Protein AF-G3JDW9-F1 (afdb_monomer_lite)

Radius of gyration: 43.12 Å; chains: 1; bounding box: 95×109×138 Å

Foldseek 3Di:
DDDDDPDDPFWALQSPDPVVLLVVLVVLLVLLLVLLVVLLLQLLVLAFPLQQSLLLNLLSVLLNLLSVLLSQRNGGVVVNLVSVLVNQLSLLVNLLSLVSNLQVLQVHLLSQLQVQFQPDFAAAPPPCSVPDDGQRSNQLVSVLVLSCLSVCLSVVSNVLSVVLVVCVVVVQQPPPDPDPSHPVNVSVVVNVVSVVSNVRSVVRVCSSCVVVSVVLVCVLVVCLSVCLVVLLVVLLVVLVVCLVVCVDDPPDPPDDSNSNSSNVSSSVSSNCSSVSSVSSCVSSPSVSVDDQQDFTWRFNSVLSVCSSPPCPVVVVVVVCSVVVPCSDPVNSDDQDLRQGHPPDPSNVVCVVQAWDAPPVSNGIDGDDDVVPDDDDDDDDDDDDDPPPPPVPPPPDDPDDPPPPCPPVNVVQVVVQVVDPQGDPSTRIGGDHDHPCVVPVPPPPDPPDDDDDDDDDDDDDDDDDDDDDDDDDDDDDDDDDDDDDDDDDDDDDDDDDDDDDDDDDDDDDDDDDDDPDDFDPPDPDGPVCVVVVHDDPPDDDDDPDDDDDDDDDDDDDPVVVVPPPDDDPCPPDDPQPPCNLLVVLVVCCVVPVVVLVVVQDVDDDDDQPSPDPPGDSLLSSLVSLLLVQLVVQLVVLHADDAPPDPVCVVSVVSNVVSLVVLVVVLVVQVVCVVVFLQARCSLVSLVSNLVSCQQHPVPCNLVSLVVVLVVCVVCVHLVNLLRHPPSLVSQQVSLVLLLQLLLLAFLVDHRDRCPPPDLVSSLSNNVPPVQCQADSSLSVLSVLLSVQLSCVVVVVDDPPVVLLVSLLVSLVCLVPQDQQVQLPDPNNVPNSVVSSLRSQLRSLLSLLSSLQRDDQVSNLSNCPPDPVSVVQQPADPPDDSSLSNLVSSLVSNLVSCVVCVVVCLQRQSCLSSLLSSLLSCLVPDPVSNVVSLVSQSSNSPRSPDRSVCSVLSVLSVVLSVVSDRHSCSSSVHRDRSGD

Secondary structure (DSSP, 8-state):
----------S-TTTTS-THHHHHHHHHHHHHHHHHHHHHHHHHHT---HHHHHHHHHHHTHHHHHHHHHHHHHH-HHHHHHHHHHHHHHHHHHHHHHHHHHHHHTT-HHHHHHHHTTPPPBPPPTTGGGTSPPB-TTSHHHHHHHHHHHHHHHHHHHHHHHHHHHHHHTTTT-TT---TT-HHHHHHHHHHHHHHHHHHHHHHHHHHHHHHHGGG-HHHHHHHHHHHHHHHHHHHHHHHHHHHTT-S-S--TT--HHHHHHHHHHHHHHHHHHHHHHHHHHHT-GGGG--SSS-EEE--HHHHHHHHH--HHHHHHHHHHHH-GGG-TTTT--SS-PPPPTT-HHHHHHHHTTEEEETTTTEEEEPPPBTB-S-S------S-----TTTTS--S---S------HHHHHHHHHHHSSSSS-TTS-PEEEE--HHHHHH-SSS------PPPPP------------------------------------------------------------PPP-TTSSS-HHHHTTT----SSPPPPS-------------GGGGGGTTSPP---PPP---TTHHHHHHHHHIIIIIHHHHHTT--S-PPPP-TT-TTS-HHHHHHHHHHHHHHHHHHTTTS---TTT-GGGHHHHHHHHHHHHHHHHHHHHHHHGGGG-SS--HHHHHHHHHHHHHHHHT-SSHHHHHHHHHHHHHHTT-HHHHTTSTTHHHHHHHHHHHHHHHHHTS-TTSPPPSSSS--HHHHHHHHS--SS--S-GGGHHHHHHHHHHHHHHHTT-PPPHHHHHHHHHHHHHHHHS--HHHHHTSGGGTT-HHHHHHHHHHHHHHHHHHHHHHS-HHHHHHHHTTSHHHHHHTPPPTTS-HHHHHHHHHHHHHHHHHHHHHHHHTT-GGGHHHHHHHHHHGGGS-HHHHHHHHHHHHHHHHSTTS-GGGHHHHHHHHHHHHHT--SHHHH-SS------

Sequence (978 aa):
MDVHSYATSNGGTGAKFKGYTTLIAGVASVIATVVSVLSIWLQAKNYRKPLLQRYVVRILLMVPIYSIASWTSMVSLTAAQFVDPFRDIYEAFTIYTFFQLLINYLGGERSLIVMTHGRAPVQHLWPMDHVLPKVDISDPYTFLSIKRGILQYAWLKPILSIAAIVMKATGTYQEGYIAASSGYFWSGIIYNISVSLSLYSLGLFWVCMHKDLKPFRPVPKFLSIKLIIFASYWQGFFLSILVWLGAIPDDVQGYTRDNLAAAIQDFLICLEMPIFAVVHWYAFSWYDFADNSILSARMPLTRALRDAFGPKDLIEDSKETFKGDKYGYRTFDSGDKVMAHADSSSRFARLDAGMRYERGGKAKYWLPKPGASSSSPLLDNGEGGSSNQDSQRDGSMGTFDEPEIDPDEERMYDQARQLEYGDWNYPVITANEPLRDRYGSSFSSRAGYSPAPRLSTPQRRAPASPAKPSSPKTNVSAQEPPFVAVKKKKKSRKVVVQHPEPEAAALLADTEARRVKCDEARPVCRRCAGSHMACRGYELPPPGADGIHAAVSGVDISMVRRQNQPKPVVAAEIEPPSWDYLEGIRYYFEVVRPGRVSSTETKFNDPPFHLPGYNRTSFLGQIICDQLSKASKSRGKLLKAGEDPAFEPSWNRYSRNMVDAINMVNQKIRDEALYPDEAPAFMAIRHLLVLDLYLRRVLWRAHLRGVIAYIQHRGGIGEVLKMKNAPLYLNFAVENIIHANTTSPAKQQLEGLEDFTDEQLKASLSNSCFAPCPLELYPLIVHITRLRVAVANNRQAPRTSLALQVQDMFNATWHFDPDEWAESESWRGEVDVGRVMGRVFPKTIRLYGILTLPRPALVAWGASLADIRTAYEPLPGQSAFESLRARHRGEVLALIRKHWHVLQYKTSLVWPLLVAGVAAVDGAAEDREFIEDCLEAILAMPITACSFITVVDKLRAFWRSGKSEWEDCWDEPTVGSA

pLDDT: mean 71.6, std 22.17, range [20.61, 95.5]

Structure (mmCIF, N/CA/C/O backbone):
data_AF-G3JDW9-F1
#
_entry.id   AF-G3JDW9-F1
#
loop_
_atom_site.group_PDB
_atom_site.id
_atom_site.type_symbol
_atom_site.label_atom_id
_atom_site.label_alt_id
_atom_site.label_comp_id
_atom_site.label_asym_id
_atom_site.label_entity_id
_atom_site.label_seq_id
_atom_site.pdbx_PDB_ins_code
_atom_site.Cartn_x
_atom_site.Cartn_y
_atom_site.Cartn_z
_atom_site.occupancy
_atom_site.B_iso_or_equiv
_atom_site.auth_seq_id
_atom_site.auth_comp_id
_atom_site.auth_asym_id
_atom_site.auth_atom_id
_atom_site.pdbx_PDB_model_num
ATOM 1 N N . MET A 1 1 ? -40.363 2.685 71.989 1.00 33.78 1 MET A N 1
ATOM 2 C CA . MET A 1 1 ? -41.602 2.093 72.521 1.00 33.78 1 MET A CA 1
ATOM 3 C C . MET A 1 1 ? -42.516 1.943 71.316 1.00 33.78 1 MET A C 1
ATOM 5 O O . MET A 1 1 ? -42.844 2.960 70.724 1.00 33.78 1 MET A O 1
ATOM 9 N N . ASP A 1 2 ? -42.745 0.744 70.783 1.00 25.30 2 ASP A N 1
ATOM 10 C CA . ASP A 1 2 ? -42.434 -0.580 71.356 1.00 25.30 2 ASP A CA 1
ATOM 11 C C . ASP A 1 2 ? -41.577 -1.481 70.462 1.00 25.30 2 ASP A C 1
ATOM 13 O O . ASP A 1 2 ? -41.338 -1.194 69.293 1.00 25.30 2 ASP A O 1
ATOM 17 N N . VAL A 1 3 ? -41.034 -2.538 71.072 1.00 34.44 3 VAL A N 1
ATOM 18 C CA . VAL A 1 3 ? -40.087 -3.476 70.459 1.00 34.44 3 VAL A CA 1
ATOM 19 C C . VAL A 1 3 ? -40.658 -4.885 70.566 1.00 34.44 3 VAL A C 1
ATOM 21 O O . VAL A 1 3 ? -40.414 -5.562 71.553 1.00 34.44 3 VAL A O 1
ATOM 24 N N . HIS A 1 4 ? -41.418 -5.319 69.558 1.00 30.70 4 HIS A N 1
ATOM 25 C CA . HIS A 1 4 ? -41.664 -6.729 69.215 1.00 30.70 4 HIS A CA 1
ATOM 26 C C . HIS A 1 4 ? -42.343 -6.824 67.832 1.00 30.70 4 HIS A C 1
ATOM 28 O O . HIS A 1 4 ? -42.945 -5.858 67.372 1.00 30.70 4 HIS A O 1
ATOM 34 N N . SER A 1 5 ? -42.282 -8.007 67.201 1.00 26.97 5 SER A N 1
ATOM 35 C CA . SER A 1 5 ? -42.951 -8.414 65.938 1.00 26.97 5 SER A CA 1
ATOM 36 C C . SER A 1 5 ? -42.259 -8.200 64.574 1.00 26.97 5 SER A C 1
ATOM 38 O O . SER A 1 5 ? -42.891 -8.426 63.544 1.00 26.97 5 SER A O 1
ATOM 40 N N . TYR A 1 6 ? -40.938 -7.972 64.518 1.00 29.06 6 TYR A N 1
ATOM 41 C CA . TYR A 1 6 ? -40.162 -8.319 63.308 1.00 29.06 6 TYR A CA 1
ATOM 42 C C . TYR A 1 6 ? -40.025 -9.848 63.166 1.00 29.06 6 TYR A C 1
ATOM 44 O O . TYR A 1 6 ? -38.986 -10.435 63.461 1.00 29.06 6 TYR A O 1
ATOM 52 N N . ALA A 1 7 ? -41.105 -10.504 62.739 1.00 29.64 7 ALA A N 1
ATOM 53 C CA . ALA A 1 7 ? -41.083 -11.901 62.324 1.00 29.64 7 ALA A CA 1
ATOM 54 C C . ALA A 1 7 ? -40.356 -12.013 60.974 1.00 29.64 7 ALA A C 1
ATOM 56 O O . ALA A 1 7 ? -40.774 -11.415 59.983 1.00 29.64 7 ALA A O 1
ATOM 57 N N . THR A 1 8 ? -39.257 -12.765 60.930 1.00 34.81 8 THR A N 1
ATOM 58 C CA . THR A 1 8 ? -38.401 -12.888 59.745 1.00 34.81 8 THR A CA 1
ATOM 59 C C . THR A 1 8 ? -39.076 -13.686 58.627 1.00 34.81 8 THR A C 1
ATOM 61 O O . THR A 1 8 ? -39.065 -14.917 58.605 1.00 34.81 8 THR A O 1
ATOM 64 N N . SER A 1 9 ? -39.643 -12.981 57.646 1.00 38.00 9 SER A N 1
ATOM 65 C CA . SER A 1 9 ? -40.073 -13.577 56.381 1.00 38.00 9 SER A CA 1
ATOM 66 C C . SER A 1 9 ? -38.851 -13.965 55.542 1.00 38.00 9 SER A C 1
ATOM 68 O O . SER A 1 9 ? -38.322 -13.150 54.789 1.00 38.00 9 SER A O 1
ATOM 70 N N . ASN A 1 10 ? -38.408 -15.218 55.670 1.00 42.81 10 ASN A N 1
ATOM 71 C CA . ASN A 1 10 ? -37.262 -15.801 54.955 1.00 42.81 10 ASN A CA 1
ATOM 72 C C . ASN A 1 10 ? -37.535 -16.039 53.445 1.00 42.81 10 ASN A C 1
ATOM 74 O O . ASN A 1 10 ? -37.346 -17.146 52.944 1.00 42.81 10 ASN A O 1
ATOM 78 N N . GLY A 1 11 ? -38.010 -15.027 52.714 1.00 55.16 11 GLY A N 1
ATOM 79 C CA . GLY A 1 11 ? -38.333 -15.108 51.285 1.00 55.16 11 GLY A CA 1
ATOM 80 C C . GLY A 1 11 ? -38.342 -13.739 50.596 1.00 55.16 11 GLY A C 1
ATOM 81 O O . GLY A 1 11 ? -38.397 -12.702 51.253 1.00 55.16 11 GLY A O 1
ATOM 82 N N . GLY A 1 12 ? -38.231 -13.738 49.265 1.00 59.25 12 GLY A N 1
ATOM 83 C CA . GLY A 1 12 ? -38.153 -12.527 48.442 1.00 59.25 12 GLY A CA 1
ATOM 84 C C . GLY A 1 12 ? -39.481 -11.875 48.082 1.00 59.25 12 GLY A C 1
ATOM 85 O O . GLY A 1 12 ? -40.539 -12.221 48.607 1.00 59.25 12 GLY A O 1
ATOM 86 N N . THR A 1 13 ? -39.428 -10.928 47.143 1.00 56.84 13 THR A N 1
ATOM 87 C CA . THR A 1 13 ? -40.597 -10.141 46.719 1.00 56.84 13 THR A CA 1
ATOM 88 C C . THR A 1 13 ? -41.702 -11.013 46.108 1.00 56.84 13 THR A C 1
ATOM 90 O O . THR A 1 13 ? -42.866 -10.639 46.150 1.00 56.84 13 THR A O 1
ATOM 93 N N . GLY A 1 14 ? -41.405 -12.230 45.645 1.00 56.50 14 GLY A N 1
ATOM 94 C CA . GLY A 1 14 ? -42.380 -13.209 45.150 1.00 56.50 14 GLY A CA 1
ATOM 95 C C . GLY A 1 14 ? -42.945 -14.185 46.197 1.00 56.50 14 GLY A C 1
ATOM 96 O O . GLY A 1 14 ? -43.768 -15.026 45.838 1.00 56.50 14 GLY A O 1
ATOM 97 N N . ALA A 1 15 ? -42.531 -14.120 47.470 1.00 53.78 15 ALA A N 1
ATOM 98 C CA . ALA A 1 15 ? -42.676 -15.217 48.439 1.00 53.78 15 ALA A CA 1
ATOM 99 C C . ALA A 1 15 ? -44.107 -15.673 48.803 1.00 53.78 15 ALA A C 1
ATOM 101 O O . ALA A 1 15 ? -44.245 -16.785 49.315 1.00 53.78 15 ALA A O 1
ATOM 102 N N . LYS A 1 16 ? -45.167 -14.885 48.550 1.00 55.06 16 LYS A N 1
ATOM 103 C CA . LYS A 1 16 ? -46.564 -15.383 48.642 1.00 55.06 16 LYS A CA 1
ATOM 104 C C . LYS A 1 16 ? -47.403 -15.214 47.375 1.00 55.06 16 LYS A C 1
ATOM 106 O O . LYS A 1 16 ? -48.621 -15.386 47.427 1.00 55.06 16 LYS A O 1
ATOM 111 N N . PHE A 1 17 ? -46.789 -14.952 46.222 1.00 57.09 17 PHE A N 1
ATOM 112 C CA . PHE A 1 17 ? -47.486 -15.247 44.971 1.00 57.09 17 PHE A CA 1
ATOM 113 C C . PHE A 1 17 ? -47.680 -16.768 44.849 1.00 57.09 17 PHE A C 1
ATOM 115 O O . PHE A 1 17 ? -46.899 -17.556 45.386 1.00 57.09 17 PHE A O 1
ATOM 122 N N . LYS A 1 18 ? -48.713 -17.213 44.120 1.00 59.56 18 LYS A N 1
ATOM 123 C CA . LYS A 1 18 ? -48.851 -18.639 43.777 1.00 59.56 18 LYS A CA 1
ATOM 124 C C . LYS A 1 18 ? -47.580 -19.071 43.042 1.00 59.56 18 LYS A C 1
ATOM 126 O O . LYS A 1 18 ? -47.301 -18.502 41.993 1.00 59.56 18 LYS A O 1
ATOM 131 N N . GLY A 1 19 ? -46.864 -20.086 43.538 1.00 65.62 19 GLY A N 1
ATOM 132 C CA . GLY A 1 19 ? -45.513 -20.451 43.066 1.00 65.62 19 GLY A CA 1
ATOM 133 C C . GLY A 1 19 ? -45.354 -20.660 41.550 1.00 65.62 19 GLY A C 1
ATOM 134 O O . GLY A 1 19 ? -44.253 -20.529 41.024 1.00 65.62 19 GLY A O 1
ATOM 135 N N . TYR A 1 20 ? -46.458 -20.892 40.833 1.00 76.44 20 TYR A N 1
ATOM 136 C CA . TYR A 1 20 ? -46.543 -20.804 39.376 1.00 76.44 20 TYR A CA 1
ATOM 137 C C . TYR A 1 20 ? -45.974 -19.499 38.782 1.00 76.44 20 TYR A C 1
ATOM 139 O O . TYR A 1 20 ? -45.329 -19.572 37.744 1.00 76.44 20 TYR A O 1
ATOM 147 N N . THR A 1 21 ? -46.153 -18.321 39.396 1.00 80.94 21 THR A N 1
ATOM 148 C CA . THR A 1 21 ? -45.608 -17.059 38.848 1.00 80.94 21 THR A CA 1
ATOM 149 C C . THR A 1 21 ? -44.087 -17.004 38.970 1.00 80.94 21 THR A C 1
ATOM 151 O O . THR A 1 21 ? -43.413 -16.716 37.987 1.00 80.94 21 THR A O 1
ATOM 154 N N . THR A 1 22 ? -43.530 -17.360 40.130 1.00 82.00 22 THR A N 1
ATOM 155 C CA . THR A 1 22 ? -42.077 -17.436 40.360 1.00 82.00 22 THR A CA 1
ATOM 156 C C . THR A 1 22 ? -41.423 -18.513 39.486 1.00 82.00 22 THR A C 1
ATOM 158 O O . THR A 1 22 ? -40.305 -18.324 39.007 1.00 82.00 22 THR A O 1
ATOM 161 N N . LEU A 1 23 ? -42.137 -19.611 39.205 1.00 85.94 23 LEU A N 1
ATOM 162 C CA . LEU A 1 23 ? -41.729 -20.630 38.234 1.00 85.94 23 LEU A CA 1
ATOM 163 C C . LEU A 1 23 ? -41.738 -20.090 36.794 1.00 85.94 23 LEU A C 1
ATOM 165 O O . LEU A 1 23 ? -40.759 -20.275 36.077 1.00 85.94 23 LEU A O 1
ATOM 169 N N . ILE A 1 24 ? -42.802 -19.397 36.374 1.00 89.44 24 ILE A N 1
ATOM 170 C CA . ILE A 1 24 ? -42.911 -18.782 35.039 1.00 89.44 24 ILE A CA 1
ATOM 171 C C . ILE A 1 24 ? -41.812 -17.729 34.832 1.00 89.44 24 ILE A C 1
ATOM 173 O O . ILE A 1 24 ? -41.135 -17.755 33.805 1.00 89.44 24 ILE A O 1
ATOM 177 N N . ALA A 1 25 ? -41.579 -16.856 35.817 1.00 88.00 25 ALA A N 1
ATOM 178 C CA . ALA A 1 25 ? -40.503 -15.867 35.791 1.00 88.00 25 ALA A CA 1
ATOM 179 C C . ALA A 1 25 ? -39.115 -16.523 35.728 1.00 88.00 25 ALA A C 1
ATOM 181 O O . ALA A 1 25 ? -38.276 -16.098 34.938 1.00 88.00 25 ALA A O 1
ATOM 182 N N . GLY A 1 26 ? -38.890 -17.600 36.490 1.00 89.56 26 GLY A N 1
ATOM 183 C CA . GLY A 1 26 ? -37.653 -18.382 36.426 1.00 89.56 26 GLY A CA 1
ATOM 184 C C . GLY A 1 26 ? -37.424 -19.018 35.054 1.00 89.56 26 GLY A C 1
ATOM 185 O O . GLY A 1 26 ? -36.341 -18.889 34.489 1.00 89.56 26 GLY A O 1
ATOM 186 N N . VAL A 1 27 ? -38.450 -19.641 34.463 1.00 92.81 27 VAL A N 1
ATOM 187 C CA . VAL A 1 27 ? -38.373 -20.222 33.110 1.00 92.81 27 VAL A CA 1
ATOM 188 C C . VAL A 1 27 ? -38.099 -19.143 32.057 1.00 92.81 27 VAL A C 1
ATOM 190 O O . VAL A 1 27 ? -37.231 -19.335 31.206 1.00 92.81 27 VAL A O 1
ATOM 193 N N . ALA A 1 28 ? -38.767 -17.989 32.131 1.00 92.94 28 ALA A N 1
ATOM 194 C CA . ALA A 1 28 ? -38.524 -16.868 31.225 1.00 92.94 28 ALA A CA 1
ATOM 195 C C . ALA A 1 28 ? -37.102 -16.290 31.387 1.00 92.94 28 ALA A C 1
ATOM 197 O O . ALA A 1 28 ? -36.399 -16.097 30.394 1.00 92.94 28 ALA A O 1
ATOM 198 N N . SER A 1 29 ? -36.627 -16.114 32.623 1.00 92.81 29 SER A N 1
ATOM 199 C CA . SER A 1 29 ? -35.264 -15.659 32.924 1.00 92.81 29 SER A CA 1
ATOM 200 C C . SER A 1 29 ? -34.188 -16.628 32.409 1.00 92.81 29 SER A C 1
ATOM 202 O O . SER A 1 29 ? -33.198 -16.200 31.804 1.00 92.81 29 SER A O 1
ATOM 204 N N . VAL A 1 30 ? -34.411 -17.941 32.542 1.00 94.56 30 VAL A N 1
ATOM 205 C CA . VAL A 1 30 ? -33.538 -18.980 31.973 1.00 94.56 30 VAL A CA 1
ATOM 206 C C . VAL A 1 30 ? -33.537 -18.922 30.443 1.00 94.56 30 VAL A C 1
ATOM 208 O O . VAL A 1 30 ? -32.464 -18.954 29.846 1.00 94.56 30 VAL A O 1
ATOM 211 N N . ILE A 1 31 ? -34.696 -18.770 29.792 1.00 94.94 31 ILE A N 1
ATOM 212 C CA . ILE A 1 31 ? -34.784 -18.631 28.327 1.00 94.94 31 ILE A CA 1
ATOM 213 C C . ILE A 1 31 ? -34.018 -17.388 27.846 1.00 94.94 31 ILE A C 1
ATOM 215 O O . ILE A 1 31 ? -33.203 -17.495 26.929 1.00 94.94 31 ILE A O 1
ATOM 219 N N . ALA A 1 32 ? -34.212 -16.230 28.486 1.00 94.62 32 ALA A N 1
ATOM 220 C CA . ALA A 1 32 ? -33.492 -14.997 28.159 1.00 94.62 32 ALA A CA 1
ATOM 221 C C . ALA A 1 32 ? -31.969 -15.158 28.308 1.00 94.62 32 ALA A C 1
ATOM 223 O O . ALA A 1 32 ? -31.203 -14.789 27.412 1.00 94.62 32 ALA A O 1
ATOM 224 N N . THR A 1 33 ? -31.541 -15.780 29.410 1.00 94.25 33 THR A N 1
ATOM 225 C CA . THR A 1 33 ? -30.135 -16.091 29.693 1.00 94.25 33 THR A CA 1
ATOM 226 C C . THR A 1 33 ? -29.542 -17.004 28.623 1.00 94.25 33 THR A C 1
ATOM 228 O O . THR A 1 33 ? -28.491 -16.690 28.070 1.00 94.25 33 THR A O 1
ATOM 231 N N . VAL A 1 34 ? -30.224 -18.098 28.264 1.00 95.38 34 VAL A N 1
ATOM 232 C CA . VAL A 1 34 ? -29.761 -19.046 27.236 1.00 95.38 34 VAL A CA 1
ATOM 233 C C . VAL A 1 34 ? -29.650 -18.377 25.862 1.00 95.38 34 VAL A C 1
ATOM 235 O O . VAL A 1 34 ? -28.643 -18.562 25.181 1.00 95.38 34 VAL A O 1
ATOM 238 N N . VAL A 1 35 ? -30.623 -17.551 25.461 1.00 94.75 35 VAL A N 1
ATOM 239 C CA . VAL A 1 35 ? -30.584 -16.828 24.174 1.00 94.75 35 VAL A CA 1
ATOM 240 C C . VAL A 1 35 ? -29.428 -15.817 24.128 1.00 94.75 35 VAL A C 1
ATOM 242 O O . VAL A 1 35 ? -28.729 -15.739 23.111 1.00 94.75 35 VAL A O 1
ATOM 245 N N . SER A 1 36 ? -29.153 -15.091 25.219 1.00 94.56 36 SER A N 1
ATOM 246 C CA . SER A 1 36 ? -27.981 -14.203 25.281 1.00 94.56 36 SER A CA 1
ATOM 247 C C . SER A 1 36 ? -26.657 -14.982 25.294 1.00 94.56 36 SER A C 1
ATOM 249 O O . SER A 1 36 ? -25.762 -14.677 24.506 1.00 94.56 36 SER A O 1
ATOM 251 N N . VAL A 1 37 ? -26.537 -16.055 26.084 1.00 93.88 37 VAL A N 1
ATOM 252 C CA . VAL A 1 37 ? -25.327 -16.901 26.121 1.00 93.88 37 VAL A CA 1
ATOM 253 C C . VAL A 1 37 ? -25.026 -17.514 24.749 1.00 93.88 37 VAL A C 1
ATOM 255 O O . VAL A 1 37 ? -23.871 -17.514 24.324 1.00 93.88 37 VAL A O 1
ATOM 258 N N . LEU A 1 38 ? -26.044 -17.956 24.002 1.00 93.88 38 LEU A N 1
ATOM 259 C CA . LEU A 1 38 ? -25.885 -18.410 22.616 1.00 93.88 38 LEU A CA 1
ATOM 260 C C . LEU A 1 38 ? -25.441 -17.273 21.676 1.00 93.88 38 LEU A C 1
ATOM 262 O O . LEU A 1 38 ? -24.555 -17.487 20.846 1.00 93.88 38 LEU A O 1
ATOM 266 N N . SER A 1 39 ? -25.980 -16.059 21.840 1.00 92.31 39 SER A N 1
ATOM 267 C CA . SER A 1 39 ? -25.548 -14.864 21.090 1.00 92.31 39 SER A CA 1
ATOM 268 C C . SER A 1 39 ? -24.063 -14.554 21.326 1.00 92.31 39 SER A C 1
ATOM 270 O O . SER A 1 39 ? -23.293 -14.375 20.379 1.00 92.31 39 SER A O 1
ATOM 272 N N . ILE A 1 40 ? -23.647 -14.546 22.595 1.00 93.12 40 ILE A N 1
ATOM 273 C CA . ILE A 1 40 ? -22.271 -14.292 23.039 1.00 93.12 40 ILE A CA 1
ATOM 274 C C . ILE A 1 40 ? -21.327 -15.390 22.534 1.00 93.12 40 ILE A C 1
ATOM 276 O O . ILE A 1 40 ? -20.248 -15.087 22.029 1.00 93.12 40 ILE A O 1
ATOM 280 N N . TRP A 1 41 ? -21.732 -16.660 22.597 1.00 91.12 41 TRP A N 1
ATOM 281 C CA . TRP A 1 41 ? -20.937 -17.790 22.110 1.00 91.12 41 TRP A CA 1
ATOM 282 C C . TRP A 1 41 ? -20.730 -17.756 20.591 1.00 91.12 41 TRP A C 1
ATOM 284 O O . TRP A 1 41 ? -19.638 -18.071 20.117 1.00 91.12 41 TRP A O 1
ATOM 294 N N . LEU A 1 42 ? -21.733 -17.323 19.819 1.00 89.38 42 LEU A N 1
ATOM 295 C CA . LEU A 1 42 ? -21.591 -17.104 18.376 1.00 89.38 42 LEU A CA 1
ATOM 296 C C . LEU A 1 42 ? -20.642 -15.935 18.063 1.00 89.38 42 LEU A C 1
ATOM 298 O O . LEU A 1 42 ? -19.762 -16.087 17.214 1.00 89.38 42 LEU A O 1
ATOM 302 N N . GLN A 1 43 ? -20.750 -14.812 18.784 1.00 90.25 43 GLN A N 1
ATOM 303 C CA . GLN A 1 43 ? -19.802 -13.693 18.667 1.00 90.25 43 GLN A CA 1
ATOM 304 C C . GLN A 1 43 ? -18.365 -14.121 19.013 1.00 90.25 43 GLN A C 1
ATOM 306 O O . GLN A 1 43 ? -17.441 -13.840 18.254 1.00 90.25 43 GLN A O 1
ATOM 311 N N . ALA A 1 44 ? -18.172 -14.863 20.107 1.00 87.25 44 ALA A N 1
ATOM 312 C CA . ALA A 1 44 ? -16.861 -15.340 20.551 1.00 87.25 44 ALA A CA 1
ATOM 313 C C . ALA A 1 44 ? -16.281 -16.459 19.657 1.00 87.25 44 ALA A C 1
ATOM 315 O O . ALA A 1 44 ? -15.062 -16.605 19.564 1.00 87.25 44 ALA A O 1
ATOM 316 N N . LYS A 1 45 ? -17.122 -17.228 18.948 1.00 84.50 45 LYS A N 1
ATOM 317 C CA . LYS A 1 45 ? -16.684 -18.162 17.893 1.00 84.50 45 LYS A CA 1
ATOM 318 C C . LYS A 1 45 ? -16.242 -17.452 16.614 1.00 84.50 45 LYS A C 1
ATOM 320 O O . LYS A 1 45 ? -15.272 -17.885 15.994 1.00 84.50 45 LYS A O 1
ATOM 325 N N . ASN A 1 46 ? -16.935 -16.383 16.220 1.00 82.25 46 ASN A N 1
ATOM 326 C CA . ASN A 1 46 ? -16.612 -15.569 15.046 1.00 82.25 46 ASN A CA 1
ATOM 327 C C . ASN A 1 46 ? -15.922 -14.248 15.444 1.00 82.25 46 ASN A C 1
ATOM 329 O O . ASN A 1 46 ? -16.249 -13.182 14.923 1.00 82.25 46 ASN A O 1
ATOM 333 N N . TYR A 1 47 ? -14.979 -14.312 16.387 1.00 81.38 47 TYR A N 1
ATOM 334 C CA . TYR A 1 47 ? -14.273 -13.143 16.917 1.00 81.38 47 TYR A CA 1
ATOM 335 C C . TYR A 1 47 ? -13.142 -12.728 15.959 1.00 81.38 47 TYR A C 1
ATOM 337 O O . TYR A 1 47 ? -12.021 -13.235 16.039 1.00 81.38 47 TYR A O 1
ATOM 345 N N . ARG A 1 48 ? -13.474 -11.857 14.996 1.00 78.19 48 ARG A N 1
ATOM 346 C CA . ARG A 1 48 ? -12.596 -11.371 13.912 1.00 78.19 48 ARG A CA 1
ATOM 347 C C . ARG A 1 48 ? -12.113 -9.934 14.133 1.00 78.19 48 ARG A C 1
ATOM 349 O O . ARG A 1 48 ? -11.004 -9.599 13.739 1.00 78.19 48 ARG A O 1
ATOM 356 N N . LYS A 1 49 ? -12.937 -9.075 14.745 1.00 82.12 49 LYS A N 1
ATOM 357 C CA . LYS A 1 49 ? -12.647 -7.650 14.989 1.00 82.12 49 LYS A CA 1
ATOM 358 C C . LYS A 1 49 ? -12.694 -7.351 16.496 1.00 82.12 49 LYS A C 1
ATOM 360 O O . LYS A 1 49 ? -13.714 -6.850 16.974 1.00 82.12 49 LYS A O 1
ATOM 365 N N . PRO A 1 50 ? -11.620 -7.635 17.262 1.00 82.81 50 PRO A N 1
ATOM 366 C CA . PRO A 1 50 ? -11.631 -7.549 18.728 1.00 82.81 50 PRO A CA 1
ATOM 367 C C . PRO A 1 50 ? -11.934 -6.136 19.253 1.00 82.81 50 PRO A C 1
ATOM 369 O O . PRO A 1 50 ? -12.606 -5.985 20.268 1.00 82.81 50 PRO A O 1
ATOM 372 N N . LEU A 1 51 ? -11.509 -5.081 18.548 1.00 82.50 51 LEU A N 1
ATOM 373 C CA . LEU A 1 51 ? -11.828 -3.685 18.894 1.00 82.50 51 LEU A CA 1
ATOM 374 C C . LEU A 1 51 ? -13.335 -3.363 18.856 1.00 82.50 51 LEU A C 1
ATOM 376 O O . LEU A 1 51 ? -13.780 -2.476 19.571 1.00 82.50 51 LEU A O 1
ATOM 380 N N . LEU A 1 52 ? -14.135 -4.097 18.074 1.00 86.38 52 LEU A N 1
ATOM 381 C CA . LEU A 1 52 ? -15.591 -3.915 17.997 1.00 86.38 52 LEU A CA 1
ATOM 382 C C . LEU A 1 52 ? -16.331 -4.957 18.843 1.00 86.38 52 LEU A C 1
ATOM 384 O O . LEU A 1 52 ? -17.228 -4.630 19.622 1.00 86.38 52 LEU A O 1
ATOM 388 N N . GLN A 1 53 ? -15.947 -6.228 18.711 1.00 88.56 53 GLN A N 1
ATOM 389 C CA . GLN A 1 53 ? -16.687 -7.339 19.305 1.00 88.56 53 GLN A CA 1
ATOM 390 C C . GLN A 1 53 ? -16.546 -7.411 20.836 1.00 88.56 53 GLN A C 1
ATOM 392 O O . GLN A 1 53 ? -17.474 -7.910 21.474 1.00 88.56 53 GLN A O 1
ATOM 397 N N . ARG A 1 54 ? -15.495 -6.827 21.447 1.00 90.44 54 ARG A N 1
ATOM 398 C CA . ARG A 1 54 ? -15.393 -6.689 22.917 1.00 90.44 54 ARG A CA 1
ATOM 399 C C . ARG A 1 54 ? -16.596 -5.948 23.504 1.00 90.44 54 ARG A C 1
ATOM 401 O O . ARG A 1 54 ? -17.229 -6.422 24.444 1.00 90.44 54 ARG A O 1
ATOM 408 N N . TYR A 1 55 ? -16.957 -4.813 22.903 1.00 91.88 55 TYR A N 1
ATOM 409 C CA . TYR A 1 55 ? -18.044 -3.960 23.377 1.00 91.88 55 TYR A CA 1
ATOM 410 C C . TYR A 1 55 ? -19.404 -4.589 23.083 1.00 91.88 55 TYR A C 1
ATOM 412 O O . TYR A 1 55 ? -20.304 -4.512 23.912 1.00 91.88 55 TYR A O 1
ATOM 420 N N . VAL A 1 56 ? -19.538 -5.292 21.954 1.00 92.19 56 VAL A N 1
ATOM 421 C CA . VAL A 1 56 ? -20.747 -6.068 21.649 1.00 92.19 56 VAL A CA 1
ATOM 422 C C . VAL A 1 56 ? -20.998 -7.161 22.690 1.00 92.19 56 VAL A C 1
ATOM 424 O O . VAL A 1 56 ? -22.113 -7.261 23.193 1.00 92.19 56 VAL A O 1
ATOM 427 N N . VAL A 1 57 ? -19.984 -7.952 23.059 1.00 92.50 57 VAL A N 1
ATOM 428 C CA . VAL A 1 57 ? -20.135 -8.989 24.097 1.00 92.50 57 VAL A CA 1
ATOM 429 C C . VAL A 1 57 ? -20.507 -8.370 25.449 1.00 92.50 57 VAL A C 1
ATOM 431 O O . VAL A 1 57 ? -21.399 -8.889 26.115 1.00 92.50 57 VAL A O 1
ATOM 434 N N . ARG A 1 58 ? -19.903 -7.232 25.817 1.00 92.69 58 ARG A N 1
ATOM 435 C CA . ARG A 1 58 ? -20.255 -6.472 27.032 1.00 92.69 58 ARG A CA 1
ATOM 436 C C . ARG A 1 58 ? -21.719 -6.015 27.026 1.00 92.69 58 ARG A C 1
ATOM 438 O O . ARG A 1 58 ? -22.431 -6.262 27.988 1.00 92.69 58 ARG A O 1
ATOM 445 N N . ILE A 1 59 ? -22.214 -5.452 25.923 1.00 92.44 59 ILE A N 1
ATOM 446 C CA . ILE A 1 59 ? -23.622 -5.030 25.812 1.00 92.44 59 ILE A CA 1
ATOM 447 C C . ILE A 1 59 ? -24.586 -6.230 25.905 1.00 92.44 59 ILE A C 1
ATOM 449 O O . ILE A 1 59 ? -25.611 -6.146 26.578 1.00 92.44 59 ILE A O 1
ATOM 453 N N . LEU A 1 60 ? -24.259 -7.373 25.288 1.00 92.69 60 LEU A N 1
ATOM 454 C CA . LEU A 1 60 ? -25.105 -8.578 25.335 1.00 92.69 60 LEU A CA 1
ATOM 455 C C . LEU A 1 60 ? -25.280 -9.155 26.754 1.00 92.69 60 LEU A C 1
ATOM 457 O O . LEU A 1 60 ? -26.305 -9.785 27.029 1.00 92.69 60 LEU A O 1
ATOM 461 N N . LEU A 1 61 ? -24.325 -8.919 27.662 1.00 92.19 61 LEU A N 1
ATOM 462 C CA . LEU A 1 61 ? -24.392 -9.351 29.065 1.00 92.19 61 LEU A CA 1
ATOM 463 C C . LEU A 1 61 ? -25.419 -8.575 29.904 1.00 92.19 61 LEU A C 1
ATOM 465 O O . LEU A 1 61 ? -25.801 -9.056 30.969 1.00 92.19 61 LEU A O 1
ATOM 469 N N . MET A 1 62 ? -25.929 -7.436 29.424 1.00 90.50 62 MET A N 1
ATOM 470 C CA . MET A 1 62 ? -26.976 -6.684 30.122 1.00 90.50 62 MET A CA 1
ATOM 471 C C . MET A 1 62 ? -28.237 -7.538 30.346 1.00 90.50 62 MET A C 1
ATOM 473 O O . MET A 1 62 ? -28.763 -7.582 31.454 1.00 90.50 62 MET A O 1
ATOM 477 N N . VAL A 1 63 ? -28.684 -8.276 29.323 1.00 92.12 63 VAL A N 1
ATOM 478 C CA . VAL A 1 63 ? -29.899 -9.111 29.383 1.00 92.12 63 VAL A CA 1
ATOM 479 C C . VAL A 1 63 ? -29.838 -10.191 30.481 1.00 92.12 63 VAL A C 1
ATOM 481 O O . VAL A 1 63 ? -30.735 -10.192 31.323 1.00 92.12 63 VAL A O 1
ATOM 484 N N . PRO A 1 64 ? -28.822 -11.085 30.545 1.00 92.44 64 PRO A N 1
ATOM 485 C CA . PRO A 1 64 ? -28.750 -12.092 31.604 1.00 92.44 64 PRO A CA 1
ATOM 486 C C . PRO A 1 64 ? -28.569 -11.476 32.997 1.00 92.44 64 PRO A C 1
ATOM 488 O O . PRO A 1 64 ? -29.133 -11.992 33.956 1.00 92.44 64 PRO A O 1
ATOM 491 N N . ILE A 1 65 ? -27.838 -10.361 33.134 1.00 91.50 65 ILE A N 1
ATOM 492 C CA . ILE A 1 65 ? -27.685 -9.675 34.429 1.00 91.50 65 ILE A CA 1
ATOM 493 C C . ILE A 1 65 ? -29.045 -9.180 34.939 1.00 91.50 65 ILE A C 1
ATOM 495 O O . ILE A 1 65 ? -29.398 -9.457 36.083 1.00 91.50 65 ILE A O 1
ATOM 499 N N . TYR A 1 66 ? -29.836 -8.513 34.093 1.00 89.06 66 TYR A N 1
ATOM 500 C CA . TYR A 1 66 ? -31.172 -8.037 34.467 1.00 89.06 66 TYR A CA 1
ATOM 501 C C . TYR A 1 66 ? -32.142 -9.200 34.738 1.00 89.06 66 TYR A C 1
ATOM 503 O O . TYR A 1 66 ? -32.858 -9.169 35.737 1.00 89.06 66 TYR A O 1
ATOM 511 N N . SER A 1 67 ? -32.141 -10.257 33.913 1.00 90.50 67 SER A N 1
ATOM 512 C CA . SER A 1 67 ? -33.049 -11.395 34.112 1.00 90.50 67 SER A CA 1
ATOM 513 C C . SER A 1 67 ? -32.728 -12.203 35.375 1.00 90.50 67 SER A C 1
ATOM 515 O O . SER A 1 67 ? -33.645 -12.673 36.053 1.00 90.50 67 SER A O 1
ATOM 517 N N . ILE A 1 68 ? -31.447 -12.358 35.722 1.00 89.56 68 ILE A N 1
ATOM 518 C CA . ILE A 1 68 ? -31.020 -13.029 36.958 1.00 89.56 68 ILE A CA 1
ATOM 519 C C . ILE A 1 68 ? -31.300 -12.144 38.178 1.00 89.56 68 ILE A C 1
ATOM 521 O O . ILE A 1 68 ? -31.778 -12.664 39.185 1.00 89.56 68 ILE A O 1
ATOM 525 N N . ALA A 1 69 ? -31.069 -10.828 38.099 1.00 88.19 69 ALA A N 1
ATOM 526 C CA . ALA A 1 69 ? -31.351 -9.891 39.188 1.00 88.19 69 ALA A CA 1
ATOM 527 C C . ALA A 1 69 ? -32.837 -9.883 39.581 1.00 88.19 69 ALA A C 1
ATOM 529 O O . ALA A 1 69 ? -33.156 -10.179 40.733 1.00 88.19 69 ALA A O 1
ATOM 530 N N . SER A 1 70 ? -33.748 -9.653 38.630 1.00 87.56 70 SER A N 1
ATOM 531 C CA . SER A 1 70 ? -35.188 -9.604 38.921 1.00 87.56 70 SER A CA 1
ATOM 532 C C . SER A 1 70 ? -35.745 -10.945 39.411 1.00 87.56 70 SER A C 1
ATOM 534 O O . SER A 1 70 ? -36.528 -10.978 40.360 1.00 87.56 70 SER A O 1
ATOM 536 N N . TRP A 1 71 ? -35.281 -12.078 38.868 1.00 89.06 71 TRP A N 1
ATOM 537 C CA . TRP A 1 71 ? -35.653 -13.390 39.415 1.00 89.06 71 TRP A CA 1
ATOM 538 C C . TRP A 1 71 ? -35.095 -13.613 40.832 1.00 89.06 71 TRP A C 1
ATOM 540 O O . TRP A 1 71 ? -35.780 -14.170 41.690 1.00 89.06 71 TRP A O 1
ATOM 550 N N . THR A 1 72 ? -33.883 -13.127 41.116 1.00 86.56 72 THR A N 1
ATOM 551 C CA . THR A 1 72 ? -33.278 -13.204 42.455 1.00 86.56 72 THR A CA 1
ATOM 552 C C . THR A 1 72 ? -34.053 -12.359 43.469 1.00 86.56 72 THR A C 1
ATOM 554 O O . THR A 1 72 ? -34.315 -12.853 44.563 1.00 86.56 72 THR A O 1
ATOM 557 N N . SER A 1 73 ? -34.497 -11.152 43.098 1.00 83.06 73 SER A N 1
ATOM 558 C CA . SER A 1 73 ? -35.390 -10.310 43.912 1.00 83.06 73 SER A CA 1
ATOM 559 C C . SER A 1 73 ? -36.681 -11.040 44.290 1.00 83.06 73 SER A C 1
ATOM 561 O O . SER A 1 73 ? -37.025 -11.131 45.476 1.00 83.06 73 SER A O 1
ATOM 563 N N . MET A 1 74 ? -37.337 -11.676 43.309 1.00 79.75 74 MET A N 1
ATOM 564 C CA . MET A 1 74 ? -38.528 -12.495 43.552 1.00 79.75 74 MET A CA 1
ATOM 565 C C . MET A 1 74 ? -38.278 -13.641 44.544 1.00 79.75 74 MET A C 1
ATOM 567 O O . MET A 1 74 ? -39.155 -13.945 45.354 1.00 79.75 74 MET A O 1
ATOM 571 N N . VAL A 1 75 ? -37.106 -14.282 44.505 1.00 82.44 75 VAL A N 1
ATOM 572 C CA . VAL A 1 75 ? -36.792 -15.450 45.347 1.00 82.44 75 VAL A CA 1
ATOM 573 C C . VAL A 1 75 ? -36.283 -15.062 46.743 1.00 82.44 75 VAL A C 1
ATOM 575 O O . VAL A 1 75 ? -36.711 -15.672 47.724 1.00 82.44 75 VAL A O 1
ATOM 578 N N . SER A 1 76 ? -35.416 -14.051 46.877 1.00 80.12 76 SER A N 1
ATOM 579 C CA . SER A 1 76 ? -34.857 -13.611 48.166 1.00 80.12 76 SER A CA 1
ATOM 580 C C . SER A 1 76 ? -34.493 -12.120 48.196 1.00 80.12 76 SER A C 1
ATOM 582 O O . SER A 1 76 ? -33.576 -11.671 47.511 1.00 80.12 76 SER A O 1
ATOM 584 N N . LEU A 1 77 ? -35.140 -11.372 49.097 1.00 72.25 77 LEU A N 1
ATOM 585 C CA . LEU A 1 77 ? -34.867 -9.953 49.363 1.00 72.25 77 LEU A CA 1
ATOM 586 C C . LEU A 1 77 ? -33.437 -9.734 49.879 1.00 72.25 77 LEU A C 1
ATOM 588 O O . LEU A 1 77 ? -32.774 -8.772 49.499 1.00 72.25 77 LEU A O 1
ATOM 592 N N . THR A 1 78 ? -32.929 -10.657 50.700 1.00 75.38 78 THR A N 1
ATOM 593 C CA . THR A 1 78 ? -31.547 -10.620 51.198 1.00 75.38 78 THR A CA 1
ATOM 594 C C . THR A 1 78 ? -30.532 -10.812 50.071 1.00 75.38 78 THR A C 1
ATOM 596 O O . THR A 1 78 ? -29.450 -10.242 50.131 1.00 75.38 78 THR A O 1
ATOM 599 N N . ALA A 1 79 ? -30.867 -11.577 49.025 1.00 78.88 79 ALA A N 1
ATOM 600 C CA . ALA A 1 79 ? -30.013 -11.716 47.846 1.00 78.88 79 ALA A CA 1
ATOM 601 C C . ALA A 1 79 ? -30.124 -10.499 46.906 1.00 78.88 79 ALA A C 1
ATOM 603 O O . ALA A 1 79 ? -29.107 -10.045 46.381 1.00 78.88 79 ALA A O 1
ATOM 604 N N . ALA A 1 80 ? -31.325 -9.927 46.753 1.00 79.81 80 ALA A N 1
ATOM 605 C CA . ALA A 1 80 ? -31.576 -8.710 45.972 1.00 79.81 80 ALA A CA 1
ATOM 606 C C . ALA A 1 80 ? -30.639 -7.561 46.383 1.00 79.81 80 ALA A C 1
ATOM 608 O O . ALA A 1 80 ? -29.956 -6.978 45.544 1.00 79.81 80 ALA A O 1
ATOM 609 N N . GLN A 1 81 ? -30.492 -7.342 47.696 1.00 77.12 81 GLN A N 1
ATOM 610 C CA . GLN A 1 81 ? -29.605 -6.327 48.282 1.00 77.12 81 GLN A CA 1
ATOM 611 C C . GLN A 1 81 ? -28.136 -6.415 47.823 1.00 77.12 81 GLN A C 1
ATOM 613 O O . GLN A 1 81 ? -27.448 -5.394 47.834 1.00 77.12 81 GLN A O 1
ATOM 618 N N . PHE A 1 82 ? -27.659 -7.592 47.399 1.00 80.69 82 PHE A N 1
ATOM 619 C CA . PHE A 1 82 ? -26.324 -7.764 46.816 1.00 80.69 82 PHE A CA 1
ATOM 620 C C . PHE A 1 82 ? -26.320 -7.722 45.284 1.00 80.69 82 PHE A C 1
ATOM 622 O O . PHE A 1 82 ? -25.343 -7.252 44.708 1.00 80.69 82 PHE A O 1
ATOM 629 N N . VAL A 1 83 ? -27.372 -8.204 44.613 1.00 83.56 83 VAL A N 1
ATOM 630 C CA . VAL A 1 83 ? -27.404 -8.337 43.143 1.00 83.56 83 VAL A CA 1
ATOM 631 C C . VAL A 1 83 ? -27.858 -7.054 42.437 1.00 83.56 83 VAL A C 1
ATOM 633 O O . VAL A 1 83 ? -27.291 -6.702 41.400 1.00 83.56 83 VAL A O 1
ATOM 636 N N . ASP A 1 84 ? -28.809 -6.310 43.003 1.00 80.69 84 ASP A N 1
ATOM 637 C CA . ASP A 1 84 ? -29.307 -5.065 42.406 1.00 80.69 84 ASP A CA 1
ATOM 638 C C . ASP A 1 84 ? -28.210 -4.001 42.218 1.00 80.69 84 ASP A C 1
ATOM 640 O O . ASP A 1 84 ? -28.136 -3.449 41.119 1.00 80.69 84 ASP A O 1
ATOM 644 N N . PRO A 1 85 ? -27.278 -3.758 43.168 1.00 85.00 85 PRO A N 1
ATOM 645 C CA . PRO A 1 85 ? -26.141 -2.866 42.936 1.00 85.00 85 PRO A CA 1
ATOM 646 C C . PRO A 1 85 ? -25.285 -3.238 41.715 1.00 85.00 85 PRO A C 1
ATOM 648 O O . PRO A 1 85 ? -24.785 -2.341 41.037 1.00 85.00 85 PRO A O 1
ATOM 651 N N . PHE A 1 86 ? -25.132 -4.529 41.388 1.00 86.81 86 PHE A N 1
ATOM 652 C CA . PHE A 1 86 ? -24.397 -4.946 40.187 1.00 86.81 86 PHE A CA 1
ATOM 653 C C . PHE A 1 86 ? -25.178 -4.663 38.903 1.00 86.81 86 PHE A C 1
ATOM 655 O O . PHE A 1 86 ? -24.585 -4.159 37.950 1.00 86.81 86 PHE A O 1
ATOM 662 N N . ARG A 1 87 ? -26.494 -4.929 38.877 1.00 86.69 87 ARG A N 1
ATOM 663 C CA . ARG A 1 87 ? -27.388 -4.561 37.760 1.00 86.69 87 ARG A CA 1
ATOM 664 C C . ARG A 1 87 ? -27.306 -3.058 37.481 1.00 86.69 87 ARG A C 1
ATOM 666 O O . ARG A 1 87 ? -27.065 -2.642 36.350 1.00 86.69 87 ARG A O 1
ATOM 673 N N . ASP A 1 88 ? -27.430 -2.270 38.541 1.00 84.88 88 ASP A N 1
ATOM 674 C CA . ASP A 1 88 ? -27.397 -0.813 38.527 1.00 84.88 88 ASP A CA 1
ATOM 675 C C . ASP A 1 88 ? -26.044 -0.243 38.057 1.00 84.88 88 ASP A C 1
ATOM 677 O O . ASP A 1 88 ? -26.016 0.718 37.291 1.00 84.88 88 ASP A O 1
ATOM 681 N N . ILE A 1 89 ? -24.914 -0.836 38.458 1.00 89.19 89 ILE A N 1
ATOM 682 C CA . ILE A 1 89 ? -23.583 -0.472 37.936 1.00 89.19 89 ILE A CA 1
ATOM 683 C C . ILE A 1 89 ? -23.438 -0.863 36.455 1.00 89.19 89 ILE A C 1
ATOM 685 O O . ILE A 1 89 ? -22.841 -0.117 35.671 1.00 89.19 89 ILE A O 1
ATOM 689 N N . TYR A 1 90 ? -23.998 -2.007 36.046 1.00 90.44 90 TYR A N 1
ATOM 690 C CA . TYR A 1 90 ? -23.895 -2.488 34.668 1.00 90.44 90 TYR A CA 1
ATOM 691 C C . TYR A 1 90 ? -24.629 -1.593 33.665 1.00 90.44 90 TYR A C 1
ATOM 693 O O . TYR A 1 90 ? -24.192 -1.475 32.521 1.00 90.44 90 TYR A O 1
ATOM 701 N N . GLU A 1 91 ? -25.697 -0.914 34.086 1.00 87.69 91 GLU A N 1
ATOM 702 C CA . GLU A 1 91 ? -26.390 0.106 33.293 1.00 87.69 91 GLU A CA 1
ATOM 703 C C . GLU A 1 91 ? -25.415 1.193 32.797 1.00 87.69 91 GLU A C 1
ATOM 705 O O . GLU A 1 91 ? -25.259 1.410 31.591 1.00 87.69 91 GLU A O 1
ATOM 710 N N . ALA A 1 92 ? -24.688 1.819 33.726 1.00 88.94 92 ALA A N 1
ATOM 711 C CA . ALA A 1 92 ? -23.760 2.909 33.436 1.00 88.94 92 ALA A CA 1
ATOM 712 C C . ALA A 1 92 ? -22.560 2.441 32.586 1.00 88.94 92 ALA A C 1
ATOM 714 O O . ALA A 1 92 ? -22.137 3.129 31.652 1.00 88.94 92 ALA A O 1
ATOM 715 N N . PHE A 1 93 ? -22.060 1.228 32.844 1.00 90.50 93 PHE A N 1
ATOM 716 C CA . PHE A 1 93 ? -21.036 0.578 32.021 1.00 90.50 93 PHE A CA 1
ATOM 717 C C . PHE A 1 93 ? -21.527 0.259 30.595 1.00 90.50 93 PHE A C 1
ATOM 719 O O . PHE A 1 93 ? -20.775 0.412 29.628 1.00 90.50 93 PHE A O 1
ATOM 726 N N . THR A 1 94 ? -22.796 -0.126 30.429 1.00 90.38 94 THR A N 1
ATOM 727 C CA . THR A 1 94 ? -23.390 -0.417 29.111 1.00 90.38 94 THR A CA 1
ATOM 728 C C . THR A 1 94 ? -23.502 0.851 28.258 1.00 90.38 94 THR A C 1
ATOM 730 O O . THR A 1 94 ? -23.204 0.819 27.064 1.00 90.38 94 THR A O 1
ATOM 733 N N . ILE A 1 95 ? -23.834 1.998 28.864 1.00 89.00 95 ILE A N 1
ATOM 734 C CA . ILE A 1 95 ? -23.842 3.299 28.172 1.00 89.00 95 ILE A CA 1
ATOM 735 C C . ILE A 1 95 ? -22.434 3.670 27.676 1.00 89.00 95 ILE A C 1
ATOM 737 O O . ILE A 1 95 ? -22.276 4.053 26.513 1.00 89.00 95 ILE A O 1
ATOM 741 N N . TYR A 1 96 ? -21.397 3.513 28.509 1.00 91.25 96 TYR A N 1
ATOM 742 C CA . TYR A 1 96 ? -20.023 3.839 28.106 1.00 91.25 96 TYR A CA 1
ATOM 743 C C . TYR A 1 96 ? -19.468 2.886 27.035 1.00 91.25 96 TYR A C 1
ATOM 745 O O . TYR A 1 96 ? -18.879 3.326 26.047 1.00 91.25 96 TYR A O 1
ATOM 753 N N . THR A 1 97 ? -19.699 1.579 27.177 1.00 91.75 97 THR A N 1
ATOM 754 C CA . THR A 1 97 ? -19.263 0.588 26.176 1.00 91.75 97 THR A CA 1
ATOM 755 C C . THR A 1 97 ? -19.995 0.742 24.843 1.00 91.75 97 THR A C 1
ATOM 757 O O . THR A 1 97 ? -19.380 0.547 23.795 1.00 91.75 97 THR A O 1
ATOM 760 N N . PHE A 1 98 ? -21.260 1.176 24.842 1.00 90.94 98 PHE A N 1
ATOM 761 C CA . PHE A 1 98 ? -21.958 1.566 23.617 1.00 90.94 98 PHE A CA 1
ATOM 762 C C . PHE A 1 98 ? -21.349 2.814 22.964 1.00 90.94 98 PHE A C 1
ATOM 764 O O . PHE A 1 98 ? -21.138 2.820 21.752 1.00 90.94 98 PHE A O 1
ATOM 771 N N . PHE A 1 99 ? -21.005 3.845 23.742 1.00 91.62 99 PHE A N 1
ATOM 772 C CA . PHE A 1 99 ? -20.315 5.028 23.220 1.00 91.62 99 PHE A CA 1
ATOM 773 C C . PHE A 1 99 ? -18.966 4.668 22.572 1.00 91.62 99 PHE A C 1
ATOM 775 O O . PHE A 1 99 ? -18.721 5.046 21.424 1.00 91.62 99 PHE A O 1
ATOM 782 N N . GLN A 1 100 ? -18.137 3.856 23.240 1.00 91.12 100 GLN A N 1
ATOM 783 C CA . GLN A 1 100 ? -16.871 3.396 22.658 1.00 91.12 100 GLN A CA 1
ATOM 784 C C . GLN A 1 100 ? -17.065 2.491 21.429 1.00 91.12 100 GLN A C 1
ATOM 786 O O . GLN A 1 100 ? -16.284 2.566 20.479 1.00 91.12 100 GLN A O 1
ATOM 791 N N . LEU A 1 101 ? -18.138 1.695 21.367 1.00 90.56 101 LEU A N 1
ATOM 792 C CA . LEU A 1 101 ? -18.491 0.949 20.156 1.00 90.56 101 LEU A CA 1
ATOM 793 C C . LEU A 1 101 ? -18.789 1.886 18.966 1.00 90.56 101 LEU A C 1
ATOM 795 O O . LEU A 1 101 ? -18.366 1.591 17.849 1.00 90.56 101 LEU A O 1
ATOM 799 N N . LEU A 1 102 ? -19.459 3.027 19.184 1.00 90.06 102 LEU A N 1
ATOM 800 C CA . LEU A 1 102 ? -19.693 4.022 18.125 1.00 90.06 102 LEU A CA 1
ATOM 801 C C . LEU A 1 102 ? -18.394 4.692 17.647 1.00 90.06 102 LEU A C 1
ATOM 803 O O . LEU A 1 102 ? -18.215 4.854 16.442 1.00 90.06 102 LEU A O 1
ATOM 807 N N . ILE A 1 103 ? -17.476 5.032 18.558 1.00 88.94 103 ILE A N 1
ATOM 808 C CA . ILE A 1 103 ? -16.139 5.550 18.210 1.00 88.94 103 ILE A CA 1
ATOM 809 C C . ILE A 1 103 ? -15.369 4.537 17.352 1.00 88.94 103 ILE A C 1
ATOM 811 O O . ILE A 1 103 ? -14.803 4.892 16.316 1.00 88.94 103 ILE A O 1
ATOM 815 N N . ASN A 1 104 ? -15.370 3.263 17.747 1.00 88.44 104 ASN A N 1
ATOM 816 C CA . ASN A 1 104 ? -14.624 2.223 17.042 1.00 88.44 104 ASN A CA 1
ATOM 817 C C . ASN A 1 104 ? -15.235 1.883 15.666 1.00 88.44 104 ASN A C 1
ATOM 819 O O . ASN A 1 104 ? -14.484 1.557 14.748 1.00 88.44 104 ASN A O 1
ATOM 823 N N . TYR A 1 105 ? -16.553 2.035 15.460 1.00 84.81 105 TYR A N 1
ATOM 824 C CA . TYR A 1 105 ? -17.154 1.951 14.115 1.00 84.81 105 TYR A CA 1
ATOM 825 C C . TYR A 1 105 ? -16.651 3.047 13.158 1.00 84.81 105 TYR A C 1
ATOM 827 O O . TYR A 1 105 ? -16.640 2.831 11.949 1.00 84.81 105 TYR A O 1
ATOM 835 N N . LEU A 1 106 ? -16.214 4.198 13.681 1.00 82.19 106 LEU A N 1
ATOM 836 C CA . LEU A 1 106 ? -15.672 5.319 12.905 1.00 82.19 106 LEU A CA 1
ATOM 837 C C . LEU A 1 106 ? -14.133 5.305 12.810 1.00 82.19 106 LEU A C 1
ATOM 839 O O . LEU A 1 106 ? -13.537 6.312 12.444 1.00 82.19 106 LEU A O 1
ATOM 843 N N . GLY A 1 107 ? -13.480 4.182 13.133 1.00 73.19 107 GLY A N 1
ATOM 844 C CA . GLY A 1 107 ? -12.020 4.047 13.040 1.00 73.19 107 GLY A CA 1
ATOM 845 C C . GLY A 1 107 ? -11.239 4.660 14.210 1.00 73.19 107 GLY A C 1
ATOM 846 O O . GLY A 1 107 ? -10.037 4.887 14.086 1.00 73.19 107 GLY A O 1
ATOM 847 N N . GLY A 1 108 ? -11.897 4.929 15.342 1.00 83.38 108 GLY A N 1
ATOM 848 C CA . GLY A 1 108 ? -11.259 5.466 16.544 1.00 83.38 108 GLY A CA 1
ATOM 849 C C . GLY A 1 108 ? -11.179 6.996 16.585 1.00 83.38 108 GLY A C 1
ATOM 850 O O . GLY A 1 108 ? -11.475 7.698 15.620 1.00 83.38 108 GLY A O 1
ATOM 851 N N . GLU A 1 109 ? -10.769 7.528 17.737 1.00 84.44 109 GLU A N 1
ATOM 852 C CA . GLU A 1 109 ? -10.914 8.952 18.089 1.00 84.44 109 GLU A CA 1
ATOM 853 C C . GLU A 1 109 ? -10.156 9.895 17.145 1.00 84.44 109 GLU A C 1
ATOM 855 O O . GLU A 1 109 ? -10.695 10.917 16.716 1.00 84.44 109 GLU A O 1
ATOM 860 N N . ARG A 1 110 ? -8.931 9.526 16.744 1.00 79.44 110 ARG A N 1
ATOM 861 C CA . ARG A 1 110 ? -8.145 10.312 15.780 1.00 79.44 110 ARG A CA 1
ATOM 862 C C . ARG A 1 110 ? -8.776 10.312 14.388 1.00 79.44 110 ARG A C 1
ATOM 864 O O . ARG A 1 110 ? -8.767 11.349 13.734 1.00 79.44 110 ARG A O 1
ATOM 871 N N . SER A 1 111 ? -9.356 9.190 13.952 1.00 79.38 111 SER A N 1
ATOM 872 C CA . SER A 1 111 ? -10.073 9.128 12.673 1.00 79.38 111 SER A CA 1
ATOM 873 C C . SER A 1 111 ? -11.334 9.994 12.713 1.00 79.38 111 SER A C 1
ATOM 875 O O . SER A 1 111 ? -11.552 10.799 11.812 1.00 79.38 111 SER A O 1
ATOM 877 N N . LEU A 1 112 ? -12.093 9.938 13.812 1.00 82.00 112 LEU A N 1
ATOM 878 C CA . LEU A 1 112 ? -13.290 10.749 14.032 1.00 82.00 112 LEU A CA 1
ATOM 879 C C . LEU A 1 112 ? -12.993 12.256 13.975 1.00 82.00 112 LEU A C 1
ATOM 881 O O . LEU A 1 112 ? -13.649 12.982 13.227 1.00 82.00 112 LEU A O 1
ATOM 885 N N . ILE A 1 113 ? -11.983 12.731 14.707 1.00 82.62 113 ILE A N 1
ATOM 886 C CA . ILE A 1 113 ? -11.607 14.157 14.735 1.00 82.62 113 ILE A CA 1
ATOM 887 C C . ILE A 1 113 ? -11.080 14.631 13.366 1.00 82.62 113 ILE A C 1
ATOM 889 O O . ILE A 1 113 ? -11.397 15.739 12.933 1.00 82.62 113 ILE A O 1
ATOM 893 N N . VAL A 1 114 ? -10.344 13.788 12.632 1.00 78.75 114 VAL A N 1
ATOM 894 C CA . VAL A 1 114 ? -9.838 14.122 11.286 1.00 78.75 114 VAL A CA 1
ATOM 895 C C . VAL A 1 114 ? -10.951 14.103 10.226 1.00 78.75 114 VAL A C 1
ATOM 897 O O . VAL A 1 114 ? -11.065 15.045 9.447 1.00 78.75 114 VAL A O 1
ATOM 900 N N . MET A 1 115 ? -11.827 13.094 10.222 1.00 78.94 115 MET A N 1
ATOM 901 C CA . MET A 1 115 ? -12.966 12.964 9.293 1.00 78.94 115 MET A CA 1
ATOM 902 C C . MET A 1 115 ? -14.022 14.073 9.477 1.00 78.94 115 MET A C 1
ATOM 904 O O . MET A 1 115 ? -14.833 14.348 8.583 1.00 78.94 115 MET A O 1
ATOM 908 N N . THR A 1 116 ? -14.038 14.707 10.649 1.00 78.00 116 THR A N 1
ATOM 909 C CA . THR A 1 116 ? -14.947 15.812 10.976 1.00 78.00 116 THR A CA 1
ATOM 910 C C . THR A 1 116 ? -14.334 17.193 10.761 1.00 78.00 116 THR A C 1
ATOM 912 O O . THR A 1 116 ? -15.064 18.185 10.760 1.00 78.00 116 THR A O 1
ATOM 915 N N . HIS A 1 117 ? -13.031 17.267 10.486 1.00 77.12 117 HIS A N 1
ATOM 916 C CA . HIS A 1 117 ? -12.315 18.509 10.222 1.00 77.12 117 HIS A CA 1
ATOM 917 C C . HIS A 1 117 ? -12.911 19.271 9.026 1.00 77.12 117 HIS A C 1
ATOM 919 O O . HIS A 1 117 ? -13.140 18.711 7.954 1.00 77.12 117 HIS A O 1
ATOM 925 N N . GLY A 1 118 ? -13.167 20.569 9.205 1.00 70.25 118 GLY A N 1
ATOM 926 C CA . GLY A 1 118 ? -13.758 21.430 8.170 1.00 70.25 118 GLY A CA 1
ATOM 927 C C . GLY A 1 118 ? -15.287 21.349 8.033 1.00 70.25 118 GLY A C 1
ATOM 928 O O . GLY A 1 118 ? -15.855 22.105 7.244 1.00 70.25 118 GLY A O 1
ATOM 929 N N . ARG A 1 119 ? -15.980 20.495 8.804 1.00 80.62 119 ARG A N 1
ATOM 930 C CA . ARG A 1 119 ? -17.453 20.503 8.888 1.00 80.62 119 ARG A CA 1
ATOM 931 C C . ARG A 1 119 ? -17.953 21.728 9.669 1.00 80.62 119 ARG A C 1
ATOM 933 O O . ARG A 1 119 ? -17.252 22.256 10.528 1.00 80.62 119 ARG A O 1
ATOM 940 N N . ALA A 1 120 ? -19.175 22.173 9.381 1.00 76.88 120 ALA A N 1
ATOM 941 C CA . ALA A 1 120 ? -19.800 23.282 10.102 1.00 76.88 120 ALA A CA 1
ATOM 942 C C . ALA A 1 120 ? -20.150 22.891 11.560 1.00 76.88 120 ALA A C 1
ATOM 944 O O . ALA A 1 120 ? -20.677 21.792 11.762 1.00 76.88 120 ALA A O 1
ATOM 945 N N . PRO A 1 121 ? -19.917 23.771 12.559 1.00 82.06 121 PRO A N 1
ATOM 946 C CA . PRO A 1 121 ? -20.318 23.539 13.948 1.00 82.06 121 PRO A CA 1
ATOM 947 C C . PRO A 1 121 ? -21.824 23.302 14.101 1.00 82.06 121 PRO A C 1
ATOM 949 O O . PRO A 1 121 ? -22.648 23.966 13.464 1.00 82.06 121 PRO A O 1
ATOM 952 N N . VAL A 1 122 ? -22.181 22.364 14.973 1.00 83.69 122 VAL A N 1
ATOM 953 C CA . VAL A 1 122 ? -23.541 21.841 15.139 1.00 83.69 122 VAL A CA 1
ATOM 954 C C . VAL A 1 122 ? -24.221 22.492 16.345 1.00 83.69 122 VAL A C 1
ATOM 956 O O . VAL A 1 122 ? -23.587 22.775 17.358 1.00 83.69 122 VAL A O 1
ATOM 959 N N . GLN A 1 123 ? -25.520 22.754 16.229 1.00 81.31 123 GLN A N 1
ATOM 960 C CA . GLN A 1 123 ? -26.346 23.287 17.315 1.00 81.31 123 GLN A CA 1
ATOM 961 C C . GLN A 1 123 ? -26.555 22.263 18.441 1.00 81.31 123 GLN A C 1
ATOM 963 O O . GLN A 1 123 ? -26.489 21.050 18.218 1.00 81.31 123 GLN A O 1
ATOM 968 N N . HIS A 1 124 ? -26.795 22.750 19.659 1.00 83.94 124 HIS A N 1
ATOM 969 C CA . HIS A 1 124 ? -27.071 21.877 20.800 1.00 83.94 124 HIS A CA 1
ATOM 970 C C . HIS A 1 124 ? -28.492 21.293 20.715 1.00 83.94 124 HIS A C 1
ATOM 972 O O . HIS A 1 124 ? -29.320 21.709 19.904 1.00 83.94 124 HIS A O 1
ATOM 978 N N . LEU A 1 125 ? -28.802 20.304 21.559 1.00 81.19 125 LEU A N 1
ATOM 979 C CA . LEU A 1 125 ? -30.178 19.821 21.676 1.00 81.19 125 LEU A CA 1
ATOM 980 C C . LEU A 1 125 ? -31.027 20.861 22.416 1.00 81.19 125 LEU A C 1
ATOM 982 O O . LEU A 1 125 ? -30.601 21.409 23.434 1.00 81.19 125 LEU A O 1
ATOM 986 N N . TRP A 1 126 ? -32.248 21.097 21.933 1.00 79.31 126 TRP A N 1
ATOM 987 C CA . TRP A 1 126 ? -33.241 21.910 22.638 1.00 79.31 126 TRP A CA 1
ATOM 988 C C . TRP A 1 126 ? -33.497 21.339 24.050 1.00 79.31 126 TRP A C 1
ATOM 990 O O . TRP A 1 126 ? -33.621 20.117 24.180 1.00 79.31 126 TRP A O 1
ATOM 1000 N N . PRO A 1 127 ? -33.580 22.171 25.110 1.00 79.81 127 PRO A N 1
ATOM 1001 C CA . PRO A 1 127 ? -33.609 23.642 25.103 1.00 79.81 127 PRO A CA 1
ATOM 1002 C C . PRO A 1 127 ? -32.231 24.332 25.140 1.00 79.81 127 PRO A C 1
ATOM 1004 O O . PRO A 1 127 ? -32.164 25.557 25.071 1.00 79.81 127 PRO A O 1
ATOM 1007 N N . MET A 1 128 ? -31.131 23.583 25.258 1.00 79.69 128 MET A N 1
ATOM 1008 C CA . MET A 1 128 ? -29.799 24.130 25.563 1.00 79.69 128 MET A CA 1
ATOM 1009 C C . MET A 1 128 ? -29.175 24.953 24.417 1.00 79.69 128 MET A C 1
ATOM 1011 O O . MET A 1 128 ? -28.291 25.773 24.654 1.00 79.69 128 MET A O 1
ATOM 1015 N N . ASP A 1 129 ? -29.681 24.800 23.192 1.00 77.44 129 ASP A N 1
ATOM 1016 C CA . ASP A 1 129 ? -29.310 25.606 22.016 1.00 77.44 129 ASP A CA 1
ATOM 1017 C C . ASP A 1 129 ? -29.543 27.121 22.178 1.00 77.44 129 ASP A C 1
ATOM 1019 O O . ASP A 1 129 ? -28.930 27.930 21.489 1.00 77.44 129 ASP A O 1
ATOM 1023 N N . HIS A 1 130 ? -30.395 27.528 23.123 1.00 73.44 130 HIS A N 1
ATOM 1024 C CA . HIS A 1 130 ? -30.613 28.941 23.447 1.00 73.44 130 HIS A CA 1
ATOM 1025 C C . HIS A 1 130 ? -29.594 29.517 24.448 1.00 73.44 130 HIS A C 1
ATOM 1027 O O . HIS A 1 130 ? -29.637 30.714 24.725 1.00 73.44 130 HIS A O 1
ATOM 1033 N N . VAL A 1 131 ? -28.710 28.687 25.020 1.00 81.00 131 VAL A N 1
ATOM 1034 C CA . VAL A 1 131 ? -27.824 29.058 26.143 1.00 81.00 131 VAL A CA 1
ATOM 1035 C C . VAL A 1 131 ? -26.349 28.756 25.863 1.00 81.00 131 VAL A C 1
ATOM 1037 O O . VAL A 1 131 ? -25.483 29.505 26.312 1.00 81.00 131 VAL A O 1
ATOM 1040 N N . LEU A 1 132 ? -26.039 27.683 25.126 1.00 80.69 132 LEU A N 1
ATOM 1041 C CA . LEU A 1 132 ? -24.663 27.264 24.836 1.00 80.69 132 LEU A CA 1
ATOM 1042 C C . LEU A 1 132 ? -24.271 27.495 23.360 1.00 80.69 132 LEU A C 1
ATOM 1044 O O . LEU A 1 132 ? -25.116 27.369 22.473 1.00 80.69 132 LEU A O 1
ATOM 1048 N N . PRO A 1 133 ? -22.991 27.810 23.069 1.00 77.31 133 PRO A N 1
ATOM 1049 C CA . PRO A 1 133 ? -22.503 28.034 21.707 1.00 77.31 133 PRO A CA 1
ATOM 1050 C C . PRO A 1 133 ? -22.451 26.740 20.877 1.00 77.31 133 PRO A C 1
ATOM 1052 O O . PRO A 1 133 ? -22.390 25.641 21.418 1.00 77.31 133 PRO A O 1
ATOM 1055 N N . LYS A 1 134 ? -22.415 26.867 19.543 1.00 80.69 134 LYS A N 1
ATOM 1056 C CA . LYS A 1 134 ? -22.328 25.715 18.624 1.00 80.69 134 LYS A CA 1
ATOM 1057 C C . LYS A 1 134 ? -21.085 24.851 18.883 1.00 80.69 134 LYS A C 1
ATOM 1059 O O . LYS A 1 134 ? -19.995 25.358 19.137 1.00 80.69 134 LYS A O 1
ATOM 1064 N N . VAL A 1 135 ? -21.251 23.544 18.710 1.00 83.12 135 VAL A N 1
ATOM 1065 C CA . VAL A 1 135 ? -20.276 22.492 19.018 1.00 83.12 135 VAL A CA 1
ATOM 1066 C C . VAL A 1 135 ? -19.500 22.084 17.767 1.00 83.12 135 VAL A C 1
ATOM 1068 O O . VAL A 1 135 ? -20.092 21.651 16.778 1.00 83.12 135 VAL A O 1
ATOM 1071 N N . ASP A 1 136 ? -18.169 22.157 17.818 1.00 82.88 136 ASP A N 1
ATOM 1072 C CA . ASP A 1 136 ? -17.279 21.576 16.805 1.00 82.88 136 ASP A CA 1
ATOM 1073 C C . ASP A 1 136 ? -16.673 20.265 17.324 1.00 82.88 136 ASP A C 1
ATOM 1075 O O . ASP A 1 136 ? -15.795 20.265 18.181 1.00 82.88 136 ASP A O 1
ATOM 1079 N N . ILE A 1 137 ? -17.125 19.127 16.791 1.00 83.00 137 ILE A N 1
ATOM 1080 C CA . ILE A 1 137 ? -16.591 17.805 17.160 1.00 83.00 137 ILE A CA 1
ATOM 1081 C C . ILE A 1 137 ? -15.185 17.533 16.579 1.00 83.00 137 ILE A C 1
ATOM 1083 O O . ILE A 1 137 ? -14.538 16.568 16.978 1.00 83.00 137 ILE A O 1
ATOM 1087 N N . SER A 1 138 ? -14.689 18.390 15.676 1.00 80.75 138 SER A N 1
ATOM 1088 C CA . SER A 1 138 ? -13.309 18.347 15.168 1.00 80.75 138 SER A CA 1
ATOM 1089 C C . SER A 1 138 ? -12.304 19.102 16.050 1.00 80.75 138 SER A C 1
ATOM 1091 O O . SER A 1 138 ? -11.115 19.176 15.717 1.00 80.75 138 SER A O 1
ATOM 1093 N N . ASP A 1 139 ? -12.753 19.654 17.181 1.00 83.75 139 ASP A N 1
ATOM 1094 C CA . ASP A 1 139 ? -11.900 20.078 18.288 1.00 83.75 139 ASP A CA 1
ATOM 1095 C C . ASP A 1 139 ? -11.655 18.904 19.267 1.00 83.75 139 ASP A C 1
ATOM 1097 O O . ASP A 1 139 ? -12.613 18.397 19.864 1.00 83.75 139 ASP A O 1
ATOM 1101 N N . PRO A 1 140 ? -10.388 18.497 19.496 1.00 83.94 140 PRO A N 1
ATOM 1102 C CA . PRO A 1 140 ? -10.035 17.496 20.501 1.00 83.94 140 PRO A CA 1
ATOM 1103 C C . PRO A 1 140 ? -10.555 17.799 21.911 1.00 83.94 140 PRO A C 1
ATOM 1105 O O . PRO A 1 140 ? -10.935 16.865 22.615 1.00 83.94 140 PRO A O 1
ATOM 1108 N N . TYR A 1 141 ? -10.608 19.067 22.338 1.00 85.88 141 TYR A N 1
ATOM 1109 C CA . TYR A 1 141 ? -11.028 19.427 23.698 1.00 85.88 141 TYR A CA 1
ATOM 1110 C C . TYR A 1 141 ? -12.546 19.321 23.881 1.00 85.88 141 TYR A C 1
ATOM 1112 O O . TYR A 1 141 ? -13.015 18.787 24.888 1.00 85.88 141 TYR A O 1
ATOM 1120 N N . THR A 1 142 ? -13.325 19.745 22.887 1.00 86.69 142 THR A N 1
ATOM 1121 C CA . THR A 1 142 ? -14.781 19.556 22.828 1.00 86.69 142 THR A CA 1
ATOM 1122 C C . THR A 1 142 ? -15.137 18.068 22.760 1.00 86.69 142 THR A C 1
ATOM 1124 O O . THR A 1 142 ? -15.996 17.610 23.518 1.00 86.69 142 THR A O 1
ATOM 1127 N N . PHE A 1 143 ? -14.443 17.277 21.935 1.00 88.94 143 PHE A N 1
ATOM 1128 C CA . PHE A 1 143 ? -14.618 15.821 21.905 1.00 88.94 143 PHE A CA 1
ATOM 1129 C C . PHE A 1 143 ? -14.280 15.169 23.262 1.00 88.94 143 PHE A C 1
ATOM 1131 O O . PHE A 1 143 ? -15.067 14.374 23.782 1.00 88.94 143 PHE A O 1
ATOM 1138 N N . LEU A 1 144 ? -13.166 15.561 23.889 1.00 88.88 144 LEU A N 1
ATOM 1139 C CA . LEU A 1 144 ? -12.770 15.102 25.223 1.00 88.88 144 LEU A CA 1
ATOM 1140 C C . LEU A 1 144 ? -13.798 15.487 26.301 1.00 88.88 144 LEU A C 1
ATOM 1142 O O . LEU A 1 144 ? -14.074 14.689 27.195 1.00 88.88 144 LEU A O 1
ATOM 1146 N N . SER A 1 145 ? -14.404 16.673 26.210 1.00 89.44 145 SER A N 1
ATOM 1147 C CA . SER A 1 145 ? -15.484 17.114 27.102 1.00 89.44 145 SER A CA 1
ATOM 1148 C C . SER A 1 145 ? -16.724 16.217 26.981 1.00 89.44 145 SER A C 1
ATOM 1150 O O . SER A 1 145 ? -17.252 15.748 27.990 1.00 89.44 145 SER A O 1
ATOM 1152 N N . ILE A 1 146 ? -17.131 15.877 25.751 1.00 90.56 146 ILE A N 1
ATOM 1153 C CA . ILE A 1 146 ? -18.217 14.918 25.485 1.00 90.56 146 ILE A CA 1
ATOM 1154 C C . ILE A 1 146 ? -17.882 13.540 26.081 1.00 90.56 146 ILE A C 1
ATOM 1156 O O . ILE A 1 146 ? -18.700 12.979 26.811 1.00 90.56 146 ILE A O 1
ATOM 1160 N N . LYS A 1 147 ? -16.670 13.022 25.840 1.00 91.94 147 LYS A N 1
ATOM 1161 C CA . LYS A 1 147 ? -16.200 11.734 26.378 1.00 91.94 147 LYS A CA 1
ATOM 1162 C C . LYS A 1 147 ? -16.208 11.713 27.913 1.00 91.94 147 LYS A C 1
ATOM 1164 O O . LYS A 1 147 ? -16.761 10.787 28.505 1.00 91.94 147 LYS A O 1
ATOM 1169 N N . ARG A 1 148 ? -15.685 12.762 28.562 1.00 92.50 148 ARG A N 1
ATOM 1170 C CA . ARG A 1 148 ? -15.715 12.956 30.027 1.00 92.50 148 ARG A CA 1
ATOM 1171 C C . ARG A 1 148 ? -17.146 13.010 30.575 1.00 92.50 148 ARG A C 1
ATOM 1173 O O . ARG A 1 148 ? -17.429 12.365 31.582 1.00 92.50 148 ARG A O 1
ATOM 1180 N N . GLY A 1 149 ? -18.052 13.715 29.893 1.00 91.25 149 GLY A N 1
ATOM 1181 C CA . GLY A 1 149 ? -19.469 13.830 30.260 1.00 91.25 149 GLY A CA 1
ATOM 1182 C C . GLY A 1 149 ? -20.232 12.500 30.247 1.00 91.25 149 GLY A C 1
ATOM 1183 O O . GLY A 1 149 ? -21.157 12.325 31.038 1.00 91.25 149 GLY A O 1
ATOM 1184 N N . ILE A 1 150 ? -19.811 11.533 29.425 1.00 91.50 150 ILE A N 1
ATOM 1185 C CA . ILE A 1 150 ? -20.354 10.164 29.424 1.00 91.50 150 ILE A CA 1
ATOM 1186 C C . ILE A 1 150 ? -19.634 9.299 30.472 1.00 91.50 150 ILE A C 1
ATOM 1188 O O . ILE A 1 150 ? -20.290 8.644 31.283 1.00 91.50 150 ILE A O 1
ATOM 1192 N N . LEU A 1 151 ? -18.296 9.335 30.506 1.00 90.56 151 LEU A N 1
ATOM 1193 C CA . LEU A 1 151 ? -17.463 8.525 31.406 1.00 90.56 151 LEU A CA 1
ATOM 1194 C C . LEU A 1 151 ? -17.753 8.774 32.896 1.00 90.56 151 LEU A C 1
ATOM 1196 O O . LEU A 1 151 ? -17.685 7.837 33.693 1.00 90.56 151 LEU A O 1
ATOM 1200 N N . GLN A 1 152 ? -18.102 10.006 33.284 1.00 92.50 152 GLN A N 1
ATOM 1201 C CA . GLN A 1 152 ? -18.390 10.335 34.685 1.00 92.50 152 GLN A CA 1
ATOM 1202 C C . GLN A 1 152 ? -19.525 9.489 35.282 1.00 92.50 152 GLN A C 1
ATOM 1204 O O . GLN A 1 152 ? -19.405 9.079 36.433 1.00 92.50 152 GLN A O 1
ATOM 1209 N N . TYR A 1 153 ? -20.562 9.128 34.513 1.00 91.12 153 TYR A N 1
ATOM 1210 C CA . TYR A 1 153 ? -21.657 8.301 35.036 1.00 91.12 153 TYR A CA 1
ATOM 1211 C C . TYR A 1 153 ? -21.201 6.862 35.329 1.00 91.12 153 TYR A C 1
ATOM 1213 O O . TYR A 1 153 ? -21.524 6.311 36.383 1.00 91.12 153 TYR A O 1
ATOM 1221 N N . ALA A 1 154 ? -20.373 6.288 34.448 1.00 89.88 154 ALA A N 1
ATOM 1222 C CA . ALA A 1 154 ? -19.838 4.933 34.593 1.00 89.88 154 ALA A CA 1
ATOM 1223 C C . ALA A 1 154 ? -18.969 4.747 35.851 1.00 89.88 154 ALA A C 1
ATOM 1225 O O . ALA A 1 154 ? -18.966 3.661 36.425 1.00 89.88 154 ALA A O 1
ATOM 1226 N N . TRP A 1 155 ? -18.279 5.799 36.310 1.00 89.94 155 TRP A N 1
ATOM 1227 C CA . TRP A 1 155 ? -17.501 5.775 37.557 1.00 89.94 155 TRP A CA 1
ATOM 1228 C C . TRP A 1 155 ? -18.281 6.272 38.781 1.00 89.94 155 TRP A C 1
ATOM 1230 O O . TRP A 1 155 ? -18.088 5.748 39.879 1.00 89.94 155 TRP A O 1
ATOM 1240 N N . LEU A 1 156 ? -19.194 7.234 38.619 1.00 91.19 156 LEU A N 1
ATOM 1241 C CA . LEU A 1 156 ? -19.973 7.776 39.733 1.00 91.19 156 LEU A CA 1
ATOM 1242 C C . LEU A 1 156 ? -21.037 6.794 40.240 1.00 91.19 156 LEU A C 1
ATOM 1244 O O . LEU A 1 156 ? -21.260 6.737 41.446 1.00 91.19 156 LEU A O 1
ATOM 1248 N N . LYS A 1 157 ? -21.661 5.989 39.367 1.00 89.25 157 LYS A N 1
ATOM 1249 C CA . LYS A 1 157 ? -22.658 4.986 39.785 1.00 89.25 157 LYS A CA 1
ATOM 1250 C C . LYS A 1 157 ? -22.069 3.966 40.787 1.00 89.25 157 LYS A C 1
ATOM 1252 O O . LYS A 1 157 ? -22.651 3.855 41.863 1.00 89.25 157 LYS A O 1
ATOM 1257 N N . PRO A 1 158 ? -20.897 3.326 40.557 1.00 90.12 158 PRO A N 1
ATOM 1258 C CA . PRO A 1 158 ? -20.197 2.541 41.583 1.00 90.12 158 PRO A CA 1
ATOM 1259 C C . PRO A 1 158 ? -19.952 3.277 42.905 1.00 90.12 158 PRO A C 1
ATOM 1261 O O . PRO A 1 158 ? -20.194 2.715 43.972 1.00 90.12 158 PRO A O 1
ATOM 1264 N N . ILE A 1 159 ? -19.501 4.536 42.851 1.00 90.94 159 ILE A N 1
ATOM 1265 C CA . ILE A 1 159 ? -19.218 5.341 44.050 1.00 90.94 159 ILE A CA 1
ATOM 1266 C C . ILE A 1 159 ? -20.508 5.590 44.845 1.00 90.94 159 ILE A C 1
ATOM 1268 O O . ILE A 1 159 ? -20.517 5.407 46.061 1.00 90.94 159 ILE A O 1
ATOM 1272 N N . LEU A 1 160 ? -21.611 5.930 44.170 1.00 88.00 160 LEU A N 1
ATOM 1273 C CA . LEU A 1 160 ? -22.931 6.095 44.786 1.00 88.00 160 LEU A CA 1
ATOM 1274 C C . LEU A 1 160 ? -23.468 4.780 45.367 1.00 88.00 160 LEU A C 1
ATOM 1276 O O . LEU A 1 160 ? -24.023 4.795 46.462 1.00 88.00 160 LEU A O 1
ATOM 1280 N N . SER A 1 161 ? -23.275 3.642 44.693 1.00 85.94 161 SER A N 1
ATOM 1281 C CA . SER A 1 161 ? -23.667 2.321 45.209 1.00 85.94 161 SER A CA 1
ATOM 1282 C C . SER A 1 161 ? -22.901 1.948 46.484 1.00 85.94 161 SER A C 1
ATOM 1284 O O . SER A 1 161 ? -23.510 1.504 47.456 1.00 85.94 161 SER A O 1
ATOM 1286 N N . ILE A 1 162 ? -21.584 2.180 46.526 1.00 87.88 162 ILE A N 1
ATOM 1287 C CA . ILE A 1 162 ? -20.761 1.947 47.726 1.00 87.88 162 ILE A CA 1
ATOM 1288 C C . ILE A 1 162 ? -21.159 2.919 48.846 1.00 87.88 162 ILE A C 1
ATOM 1290 O O . ILE A 1 162 ? -21.358 2.496 49.985 1.00 87.88 162 ILE A O 1
ATOM 1294 N N . ALA A 1 163 ? -21.345 4.204 48.531 1.00 87.00 163 ALA A N 1
ATOM 1295 C CA . ALA A 1 163 ? -21.790 5.206 49.496 1.00 87.00 163 ALA A CA 1
ATOM 1296 C C . ALA A 1 163 ? -23.176 4.871 50.075 1.00 87.00 163 ALA A C 1
ATOM 1298 O O . ALA A 1 163 ? -23.379 5.012 51.278 1.00 87.00 163 ALA A O 1
ATOM 1299 N N . ALA A 1 164 ? -24.108 4.366 49.260 1.00 83.31 164 ALA A N 1
ATOM 1300 C CA . ALA A 1 164 ? -25.410 3.891 49.721 1.00 83.31 164 ALA A CA 1
ATOM 1301 C C . ALA A 1 164 ? -25.275 2.716 50.701 1.00 83.31 164 ALA A C 1
ATOM 1303 O O . ALA A 1 164 ? -25.908 2.739 51.751 1.00 83.31 164 ALA A O 1
ATOM 1304 N N . ILE A 1 165 ? -24.412 1.729 50.427 1.00 84.00 165 ILE A N 1
ATOM 1305 C CA . ILE A 1 165 ? -24.147 0.613 51.356 1.00 84.00 165 ILE A CA 1
ATOM 1306 C C . ILE A 1 165 ? -23.591 1.134 52.695 1.00 84.00 165 ILE A C 1
ATOM 1308 O O . ILE A 1 165 ? -24.077 0.740 53.755 1.00 84.00 165 ILE A O 1
ATOM 1312 N N . VAL A 1 166 ? -22.638 2.073 52.665 1.00 85.44 166 VAL A N 1
ATOM 1313 C CA . VAL A 1 166 ? -22.076 2.697 53.879 1.00 85.44 166 VAL A CA 1
ATOM 1314 C C . VAL A 1 166 ? -23.131 3.505 54.646 1.00 85.44 166 VAL A C 1
ATOM 1316 O O . VAL A 1 166 ? -23.217 3.387 55.866 1.00 85.44 166 VAL A O 1
ATOM 1319 N N . MET A 1 167 ? -23.976 4.280 53.960 1.00 83.12 167 MET A N 1
ATOM 1320 C CA . MET A 1 167 ? -25.059 5.049 54.591 1.00 83.12 167 MET A CA 1
ATOM 1321 C C . MET A 1 167 ? -26.190 4.159 55.132 1.00 83.12 167 MET A C 1
ATOM 1323 O O . MET A 1 167 ? -26.837 4.524 56.112 1.00 83.12 167 MET A O 1
ATOM 1327 N N . LYS A 1 168 ? -26.440 2.981 54.539 1.00 80.69 168 LYS A N 1
ATOM 1328 C CA . LYS A 1 168 ? -27.345 1.972 55.119 1.00 80.69 168 LYS A CA 1
ATOM 1329 C C . LYS A 1 168 ? -26.748 1.400 56.405 1.00 80.69 168 LYS A C 1
ATOM 1331 O O . LYS A 1 168 ? -27.448 1.327 57.409 1.00 80.69 168 LYS A O 1
ATOM 1336 N N . ALA A 1 169 ? -25.451 1.081 56.409 1.00 80.81 169 ALA A N 1
ATOM 1337 C CA . ALA A 1 169 ? -24.749 0.581 57.593 1.00 80.81 169 ALA A CA 1
ATOM 1338 C C . ALA A 1 169 ? -24.680 1.604 58.748 1.00 80.81 169 ALA A C 1
ATOM 1340 O O . ALA A 1 169 ? -24.712 1.204 59.909 1.00 80.81 169 ALA A O 1
ATOM 1341 N N . THR A 1 170 ? -24.634 2.911 58.459 1.00 81.56 170 THR A N 1
ATOM 1342 C CA . THR A 1 170 ? -24.699 3.981 59.477 1.00 81.56 170 THR A CA 1
ATOM 1343 C C . THR A 1 170 ? -26.118 4.490 59.768 1.00 81.56 170 THR A C 1
ATOM 1345 O O . THR A 1 170 ? -26.283 5.409 60.567 1.00 81.56 170 THR A O 1
ATOM 1348 N N . GLY A 1 171 ? -27.155 3.913 59.148 1.00 75.25 171 GLY A N 1
ATOM 1349 C CA . GLY A 1 171 ? -28.562 4.281 59.359 1.00 75.25 171 GLY A CA 1
ATOM 1350 C C . GLY A 1 171 ? -2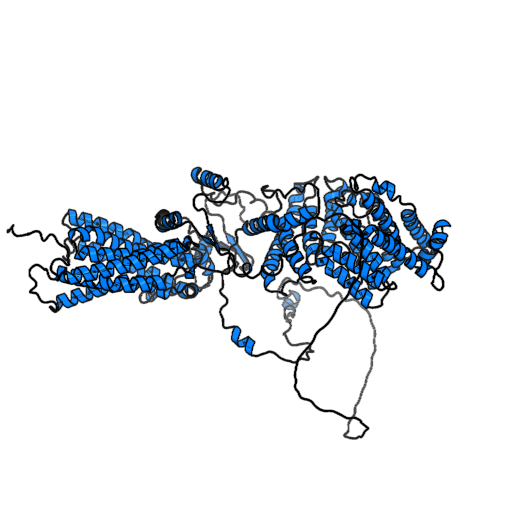8.997 5.631 58.763 1.00 75.25 171 GLY A C 1
ATOM 1351 O O . GLY A 1 171 ? -30.146 6.034 58.939 1.00 75.25 171 GLY A O 1
ATOM 1352 N N . THR A 1 172 ? -28.121 6.335 58.040 1.00 78.25 172 THR A N 1
ATOM 1353 C CA . THR A 1 172 ? -28.386 7.671 57.471 1.00 78.25 172 THR A CA 1
ATOM 1354 C C . THR A 1 172 ? -29.055 7.642 56.092 1.00 78.25 172 THR A C 1
ATOM 1356 O O . THR A 1 172 ? -29.514 8.677 55.607 1.00 78.25 172 THR A O 1
ATOM 1359 N N . TYR A 1 173 ? -29.158 6.469 55.457 1.00 71.31 173 TYR A N 1
ATOM 1360 C CA . TYR A 1 173 ? -29.743 6.307 54.117 1.00 71.31 173 TYR A CA 1
ATOM 1361 C C . TYR A 1 173 ? -31.284 6.323 54.063 1.00 71.31 173 TYR A C 1
ATOM 1363 O O . TYR A 1 173 ? -31.816 6.143 52.980 1.00 71.31 173 TYR A O 1
ATOM 1371 N N . GLN A 1 174 ? -31.987 6.500 55.194 1.00 71.81 174 GLN A N 1
ATOM 1372 C CA . GLN A 1 174 ? -33.460 6.554 55.357 1.00 71.81 174 GLN A CA 1
ATOM 1373 C C . GLN A 1 174 ? -34.280 6.501 54.047 1.00 71.81 174 GLN A C 1
ATOM 1375 O O . GLN A 1 174 ? -34.604 7.533 53.449 1.00 71.81 174 GLN A O 1
ATOM 1380 N N . GLU A 1 175 ? -34.584 5.280 53.596 1.00 64.44 175 GLU A N 1
ATOM 1381 C CA . GLU A 1 175 ? -35.181 5.020 52.282 1.00 64.44 175 GLU A CA 1
ATOM 1382 C C . GLU A 1 175 ? -36.592 5.610 52.181 1.00 64.44 175 GLU A C 1
ATOM 1384 O O . GLU A 1 175 ? -37.375 5.556 53.128 1.00 64.44 175 GLU A O 1
ATOM 1389 N N . GLY A 1 176 ? -36.904 6.234 51.042 1.00 62.69 176 GLY A N 1
ATOM 1390 C CA . GLY A 1 176 ? -38.183 6.917 50.815 1.00 62.69 176 GLY A CA 1
ATOM 1391 C C . GLY A 1 176 ? -38.382 8.227 51.596 1.00 62.69 176 GLY A C 1
ATOM 1392 O O . GLY A 1 176 ? -39.278 8.997 51.251 1.00 62.69 176 GLY A O 1
ATOM 1393 N N . TYR A 1 177 ? -37.552 8.541 52.599 1.00 68.56 177 TYR A N 1
ATOM 1394 C CA . TYR A 1 177 ? -37.720 9.743 53.418 1.00 68.56 177 TYR A CA 1
ATOM 1395 C C . TYR A 1 177 ? -37.109 10.983 52.745 1.00 68.56 177 TYR A C 1
ATOM 1397 O O . TYR A 1 177 ? -35.895 11.206 52.763 1.00 68.56 177 TYR A O 1
ATOM 1405 N N . ILE A 1 178 ? -37.969 11.803 52.134 1.00 67.56 178 ILE A N 1
ATOM 1406 C CA . ILE A 1 178 ? -37.589 13.026 51.410 1.00 67.56 178 ILE A CA 1
ATOM 1407 C C . ILE A 1 178 ? -37.353 14.175 52.404 1.00 67.56 178 ILE A C 1
ATOM 1409 O O . ILE A 1 178 ? -38.189 15.057 52.587 1.00 67.56 178 ILE A O 1
ATOM 1413 N N . ALA A 1 179 ? -36.185 14.167 53.045 1.00 72.19 179 ALA A N 1
ATOM 1414 C CA . ALA A 1 179 ? -35.697 15.255 53.888 1.00 72.19 179 ALA A CA 1
ATOM 1415 C C . ALA A 1 179 ? -34.244 15.605 53.538 1.00 72.19 179 ALA A C 1
ATOM 1417 O O . ALA A 1 179 ? -33.453 14.729 53.192 1.00 72.19 179 ALA A O 1
ATOM 1418 N N . ALA A 1 180 ? -33.866 16.878 53.691 1.00 73.25 180 ALA A N 1
ATOM 1419 C CA . ALA A 1 180 ? -32.512 17.361 53.388 1.00 73.25 180 ALA A CA 1
ATOM 1420 C C . ALA A 1 180 ? -31.405 16.738 54.271 1.00 73.25 180 ALA A C 1
ATOM 1422 O O . ALA A 1 180 ? -30.226 16.849 53.942 1.00 73.25 180 ALA A O 1
ATOM 1423 N N . SER A 1 181 ? -31.783 16.077 55.370 1.00 73.06 181 SER A N 1
ATOM 1424 C CA . SER A 1 181 ? -30.912 15.299 56.257 1.00 73.06 181 SER A CA 1
ATOM 1425 C C . SER A 1 181 ? -30.733 13.827 55.847 1.00 73.06 181 SER A C 1
ATOM 1427 O O . SER A 1 181 ? -29.887 13.152 56.427 1.00 73.06 181 SER A O 1
ATOM 1429 N N . SER A 1 182 ? -31.504 13.312 54.879 1.00 78.31 182 SER A N 1
ATOM 1430 C CA . SER A 1 182 ? -31.407 11.919 54.420 1.00 78.31 182 SER A CA 1
ATOM 1431 C C . SER A 1 182 ? -30.359 11.758 53.316 1.00 78.31 182 SER A C 1
ATOM 1433 O O . SER A 1 182 ? -30.352 12.494 52.324 1.00 78.31 182 SER A O 1
ATOM 1435 N N . GLY A 1 183 ? -29.510 10.732 53.441 1.00 80.62 183 GLY A N 1
ATOM 1436 C CA . GLY A 1 183 ? -28.552 10.350 52.400 1.00 80.62 183 GLY A CA 1
ATOM 1437 C C . GLY A 1 183 ? -29.220 9.906 51.092 1.00 80.62 183 GLY A C 1
ATOM 1438 O O . GLY A 1 183 ? -28.635 10.070 50.017 1.00 80.62 183 GLY A O 1
ATOM 1439 N N . TYR A 1 184 ? -30.461 9.410 51.157 1.00 78.75 184 TYR A N 1
ATOM 1440 C CA . TYR A 1 184 ? -31.255 9.000 49.993 1.00 78.75 184 TYR A CA 1
ATOM 1441 C C . TYR A 1 184 ? -31.516 10.169 49.033 1.00 78.75 184 TYR A C 1
ATOM 1443 O O . TYR A 1 184 ? -31.285 10.056 47.829 1.00 78.75 184 TYR A O 1
ATOM 1451 N N . PHE A 1 185 ? -31.929 11.320 49.576 1.00 82.25 185 PHE A N 1
ATOM 1452 C CA . PHE A 1 185 ? -32.291 12.511 48.806 1.00 82.25 185 PHE A CA 1
ATOM 1453 C C . PHE A 1 185 ? -31.109 13.054 47.989 1.00 82.25 185 PHE A C 1
ATOM 1455 O O . PHE A 1 185 ? -31.207 13.215 46.771 1.00 82.25 185 PHE A O 1
ATOM 1462 N N . TRP A 1 186 ? -29.960 13.257 48.638 1.00 84.56 186 TRP A N 1
ATOM 1463 C CA . TRP A 1 186 ? -28.747 13.740 47.972 1.00 84.56 186 TRP A CA 1
ATOM 1464 C C . TRP A 1 186 ? -28.187 12.732 46.964 1.00 84.56 186 TRP A C 1
ATOM 1466 O O . TRP A 1 186 ? -27.809 13.128 45.861 1.00 84.56 186 TRP A O 1
ATOM 1476 N N . SER A 1 187 ? -28.210 11.433 47.288 1.00 83.88 187 SER A N 1
ATOM 1477 C CA . SER A 1 187 ? -27.830 10.372 46.343 1.00 83.88 187 SER A CA 1
ATOM 1478 C C . SER A 1 187 ? -28.696 10.411 45.081 1.00 83.88 187 SER A C 1
ATOM 1480 O O . SER A 1 187 ? -28.171 10.340 43.971 1.00 83.88 187 SER A O 1
ATOM 1482 N N . GLY A 1 188 ? -30.013 10.585 45.243 1.00 82.81 188 GLY A N 1
ATOM 1483 C CA . GLY A 1 188 ? -30.969 10.705 44.143 1.00 82.81 188 GLY A CA 1
ATOM 1484 C C . GLY A 1 188 ? -30.730 11.934 43.262 1.00 82.81 188 GLY A C 1
ATOM 1485 O O . GLY A 1 188 ? -30.779 11.820 42.037 1.00 82.81 188 GLY A O 1
ATOM 1486 N N . ILE A 1 189 ? -30.417 13.095 43.847 1.00 87.19 189 ILE A N 1
ATOM 1487 C CA . ILE A 1 189 ? -30.088 14.314 43.086 1.00 87.19 189 ILE A CA 1
ATOM 1488 C C . ILE A 1 189 ? -28.808 14.118 42.265 1.00 87.19 189 ILE A C 1
ATOM 1490 O O . ILE A 1 189 ? -28.814 14.349 41.055 1.00 87.19 189 ILE A O 1
ATOM 1494 N N . ILE A 1 190 ? -27.728 13.652 42.899 1.00 90.19 190 ILE A N 1
ATOM 1495 C CA . ILE A 1 190 ? -26.424 13.457 42.246 1.00 90.19 190 ILE A CA 1
ATOM 1496 C C . ILE A 1 190 ? -26.543 12.433 41.105 1.00 90.19 190 ILE A C 1
ATOM 1498 O O . ILE A 1 190 ? -26.039 12.667 40.004 1.00 90.19 190 ILE A O 1
ATOM 1502 N N . TYR A 1 191 ? -27.280 11.343 41.336 1.00 87.69 191 TYR A N 1
ATOM 1503 C CA . TYR A 1 191 ? -27.616 10.345 40.323 1.00 87.69 191 TYR A CA 1
ATOM 1504 C C . TYR A 1 191 ? -28.337 10.957 39.111 1.00 87.69 191 TYR A C 1
ATOM 1506 O O . TYR A 1 191 ? -27.859 10.825 37.985 1.00 87.69 191 TYR A O 1
ATOM 1514 N N . ASN A 1 192 ? -29.449 11.671 39.324 1.00 87.75 192 ASN A N 1
ATOM 1515 C CA . ASN A 1 192 ? -30.247 12.228 38.227 1.00 87.75 192 ASN A CA 1
ATOM 1516 C C . ASN A 1 192 ? -29.474 13.271 37.402 1.00 87.75 192 ASN A C 1
ATOM 1518 O O . ASN A 1 192 ? -29.596 13.288 36.175 1.00 87.75 192 ASN A O 1
ATOM 1522 N N . ILE A 1 193 ? -28.638 14.099 38.039 1.00 90.00 193 ILE A N 1
ATOM 1523 C CA . ILE A 1 193 ? -27.760 15.054 37.341 1.00 90.00 193 ILE A CA 1
ATOM 1524 C C . ILE A 1 193 ? -26.732 14.310 36.469 1.00 90.00 193 ILE A C 1
ATOM 1526 O O . ILE A 1 193 ? -26.559 14.646 35.297 1.00 90.00 193 ILE A O 1
ATOM 1530 N N . SER A 1 194 ? -26.091 13.267 37.003 1.00 91.44 194 SER A N 1
ATOM 1531 C CA . SER A 1 194 ? -25.071 12.475 36.298 1.00 91.44 194 SER A CA 1
ATOM 1532 C C . SER A 1 194 ? -25.628 11.673 35.113 1.00 91.44 194 SER A C 1
ATOM 1534 O O . SER A 1 194 ? -25.034 11.676 34.026 1.00 91.44 194 SER A O 1
ATOM 1536 N N . VAL A 1 195 ? -26.804 11.055 35.278 1.00 87.62 195 VAL A N 1
ATOM 1537 C CA . VAL A 1 195 ? -27.549 10.391 34.194 1.00 87.62 195 VAL A CA 1
ATOM 1538 C C . VAL A 1 195 ? -27.926 11.402 33.111 1.00 87.62 195 VAL A C 1
ATOM 1540 O O . VAL A 1 195 ? -27.663 11.173 31.932 1.00 87.62 195 VAL A O 1
ATOM 1543 N N . SER A 1 196 ? -28.480 12.554 33.500 1.00 88.81 196 SER A N 1
ATOM 1544 C CA . SER A 1 196 ? -28.885 13.598 32.551 1.00 88.81 196 SER A CA 1
ATOM 1545 C C . SER A 1 196 ? -27.700 14.119 31.736 1.00 88.81 196 SER A C 1
ATOM 1547 O O . SER A 1 196 ? -27.806 14.244 30.517 1.00 88.81 196 SER A O 1
ATOM 1549 N N . LEU A 1 197 ? -26.550 14.359 32.378 1.00 91.06 197 LEU A N 1
ATOM 1550 C CA . LEU A 1 197 ? -25.329 14.823 31.716 1.00 91.06 197 LEU A CA 1
ATOM 1551 C C . LEU A 1 197 ? -24.764 13.785 30.731 1.00 91.06 197 LEU A C 1
ATOM 1553 O O . LEU A 1 197 ? -24.433 14.135 29.599 1.00 91.06 197 LEU A O 1
ATOM 1557 N N . SER A 1 198 ? -24.696 12.510 31.121 1.00 90.81 198 SER A N 1
ATOM 1558 C CA . SER A 1 198 ? -24.164 11.449 30.250 1.00 90.81 198 SER A CA 1
ATOM 1559 C C . SER A 1 198 ? -25.068 11.156 29.050 1.00 90.81 198 SER A C 1
ATOM 1561 O O . SER A 1 198 ? -24.578 11.055 27.922 1.00 90.81 198 SER A O 1
ATOM 1563 N N . LEU A 1 199 ? -26.390 11.109 29.247 1.00 87.00 199 LEU A N 1
ATOM 1564 C CA . LEU A 1 199 ? -27.353 10.968 28.152 1.00 87.00 199 LEU A CA 1
ATOM 1565 C C . LEU A 1 199 ? -27.375 12.201 27.235 1.00 87.00 199 LEU A C 1
ATOM 1567 O O . LEU A 1 199 ? -27.528 12.046 26.023 1.00 87.00 199 LEU A O 1
ATOM 1571 N N . TYR A 1 200 ? -27.169 13.406 27.776 1.00 89.25 200 TYR A N 1
ATOM 1572 C CA . TYR A 1 200 ? -27.031 14.632 26.989 1.00 89.25 200 TYR A CA 1
ATOM 1573 C C . TYR A 1 200 ? -25.773 14.612 26.110 1.00 89.25 200 TYR A C 1
ATOM 1575 O O . TYR A 1 200 ? -25.875 14.830 24.902 1.00 89.25 200 TYR A O 1
ATOM 1583 N N . SER A 1 201 ? -24.603 14.280 26.666 1.00 90.56 201 SER A N 1
ATOM 1584 C CA . SER A 1 201 ? -23.353 14.168 25.901 1.00 90.56 201 SER A CA 1
ATOM 1585 C C . SER A 1 201 ? -23.420 13.072 24.828 1.00 90.56 201 SER A C 1
ATOM 1587 O O . SER A 1 201 ? -22.980 13.298 23.700 1.00 90.56 201 SER A O 1
ATOM 1589 N N . LEU A 1 202 ? -24.039 11.920 25.121 1.00 89.25 202 LEU A N 1
ATOM 1590 C CA . LEU A 1 202 ? -24.279 10.867 24.126 1.00 89.25 202 LEU A CA 1
ATOM 1591 C C . LEU A 1 202 ? -25.265 11.317 23.031 1.00 89.25 202 LEU A C 1
ATOM 1593 O O . LEU A 1 202 ? -25.056 11.029 21.852 1.00 89.25 202 LEU A O 1
ATOM 1597 N N . GLY A 1 203 ? -26.313 12.061 23.398 1.00 87.50 203 GLY A N 1
ATOM 1598 C CA . GLY A 1 203 ? -27.257 12.667 22.456 1.00 87.50 203 GLY A CA 1
ATOM 1599 C C . GLY A 1 203 ? -26.600 13.704 21.541 1.00 87.50 203 GLY A C 1
ATOM 1600 O O . GLY A 1 203 ? -26.853 13.710 20.338 1.00 87.50 203 GLY A O 1
ATOM 1601 N N . LEU A 1 204 ? -25.706 14.533 22.080 1.00 88.25 204 LEU A N 1
ATOM 1602 C CA . LEU A 1 204 ? -24.936 15.525 21.329 1.00 88.25 204 LEU A CA 1
ATOM 1603 C C . LEU A 1 204 ? -23.980 14.858 20.330 1.00 88.25 204 LEU A C 1
ATOM 1605 O O . LEU A 1 204 ? -23.982 15.201 19.148 1.00 88.25 204 LEU A O 1
ATOM 1609 N N . PHE A 1 205 ? -23.237 13.839 20.773 1.00 90.38 205 PHE A N 1
ATOM 1610 C CA . PHE A 1 205 ? -22.410 13.006 19.897 1.00 90.38 205 PHE A CA 1
ATOM 1611 C C . PHE A 1 205 ? -23.229 12.380 18.757 1.00 90.38 205 PHE A C 1
ATOM 1613 O O . PHE A 1 205 ? -22.817 12.412 17.595 1.00 90.38 205 PHE A O 1
ATOM 1620 N N . TRP A 1 206 ? -24.418 11.856 19.072 1.00 86.81 206 TRP A N 1
ATOM 1621 C CA . TRP A 1 206 ? -25.338 11.294 18.087 1.00 86.81 206 TRP A CA 1
ATOM 1622 C C . TRP A 1 206 ? -25.804 12.331 17.056 1.00 86.81 206 TRP A C 1
ATOM 1624 O O . TRP A 1 206 ? -25.728 12.062 15.857 1.00 86.81 206 TRP A O 1
ATOM 1634 N N . VAL A 1 207 ? -26.235 13.525 17.480 1.00 87.12 207 VAL A N 1
ATOM 1635 C CA . VAL A 1 207 ? -26.657 14.596 16.556 1.00 87.12 207 VAL A CA 1
ATOM 1636 C C . VAL A 1 207 ? -25.530 14.946 15.579 1.00 87.12 207 VAL A C 1
ATOM 1638 O O . VAL A 1 207 ? -25.789 15.049 14.379 1.00 87.12 207 VAL A O 1
ATOM 1641 N N . CYS A 1 208 ? -24.279 15.005 16.043 1.00 86.81 208 CYS A N 1
ATOM 1642 C CA . CYS A 1 208 ? -23.119 15.211 15.178 1.00 86.81 208 CYS A CA 1
ATOM 1643 C C . CYS A 1 208 ? -22.861 14.031 14.212 1.00 86.81 208 CYS A C 1
ATOM 1645 O O . CYS A 1 208 ? -22.670 14.261 13.018 1.00 86.81 208 CYS A O 1
ATOM 1647 N N . MET A 1 209 ? -22.845 12.780 14.698 1.00 87.00 209 MET A N 1
ATOM 1648 C CA . MET A 1 209 ? -22.310 11.609 13.966 1.00 87.00 209 MET A CA 1
ATOM 1649 C C . MET A 1 209 ? -23.351 10.687 13.302 1.00 87.00 209 MET A C 1
ATOM 1651 O O . MET A 1 209 ? -22.976 9.727 12.626 1.00 87.00 209 MET A O 1
ATOM 1655 N N . HIS A 1 210 ? -24.658 10.944 13.440 1.00 84.62 210 HIS A N 1
ATOM 1656 C CA . HIS A 1 210 ? -25.716 10.051 12.926 1.00 84.62 210 HIS A CA 1
ATOM 1657 C C . HIS A 1 210 ? -25.630 9.747 11.417 1.00 84.62 210 HIS A C 1
ATOM 1659 O O . HIS A 1 210 ? -26.101 8.695 10.977 1.00 84.62 210 HIS A O 1
ATOM 1665 N N . LYS A 1 211 ? -25.061 10.657 10.612 1.00 84.12 211 LYS A N 1
ATOM 1666 C CA . LYS A 1 211 ? -24.916 10.486 9.155 1.00 84.12 211 LYS A CA 1
ATOM 1667 C C . LYS A 1 211 ? -23.851 9.444 8.827 1.00 84.12 211 LYS A C 1
ATOM 1669 O O . LYS A 1 211 ? -24.124 8.522 8.063 1.00 84.12 211 LYS A O 1
ATOM 1674 N N . ASP A 1 212 ? -22.684 9.573 9.448 1.00 83.75 212 ASP A N 1
ATOM 1675 C CA . ASP A 1 212 ? -21.520 8.704 9.261 1.00 83.75 212 ASP A CA 1
ATOM 1676 C C . ASP A 1 212 ? -21.749 7.316 9.878 1.00 83.75 212 ASP A C 1
ATOM 1678 O O . ASP A 1 212 ? -21.368 6.302 9.301 1.00 83.75 212 ASP A O 1
ATOM 1682 N N . LEU A 1 213 ? -22.463 7.251 11.009 1.00 84.50 213 LEU A N 1
ATOM 1683 C CA . LEU A 1 213 ? -22.817 5.995 11.680 1.00 84.50 213 LEU A CA 1
ATOM 1684 C C . LEU A 1 213 ? -23.930 5.203 10.972 1.00 84.50 213 LEU A C 1
ATOM 1686 O O . LEU A 1 213 ? -24.097 4.014 11.248 1.00 84.50 213 LEU A O 1
ATOM 1690 N N . LYS A 1 214 ? -24.699 5.821 10.061 1.00 83.12 214 LYS A N 1
ATOM 1691 C CA . LYS A 1 214 ? -25.869 5.215 9.393 1.00 83.12 214 LYS A CA 1
ATOM 1692 C C . LYS A 1 214 ? -25.632 3.805 8.805 1.00 83.12 214 LYS A C 1
ATOM 1694 O O . LYS A 1 214 ? -26.538 2.981 8.967 1.00 83.12 214 LYS A O 1
ATOM 1699 N N . PRO A 1 215 ? -24.485 3.474 8.168 1.00 82.56 215 PRO A N 1
ATOM 1700 C CA . PRO A 1 215 ? -24.242 2.142 7.603 1.00 82.56 215 PRO A CA 1
ATOM 1701 C C . PRO A 1 215 ? -24.277 1.004 8.635 1.00 82.56 215 PRO A C 1
ATOM 1703 O O . PRO A 1 215 ? -24.756 -0.084 8.329 1.00 82.56 215 PRO A O 1
ATOM 1706 N N . PHE A 1 216 ? -23.853 1.251 9.879 1.00 81.25 216 PHE A N 1
ATOM 1707 C CA . PHE A 1 216 ? -23.687 0.220 10.919 1.00 81.25 216 PHE A CA 1
ATOM 1708 C C . PHE A 1 216 ? -24.995 -0.187 11.627 1.00 81.25 216 PHE A C 1
ATOM 1710 O O . PHE A 1 216 ? -24.987 -0.895 12.641 1.00 81.25 216 PHE A O 1
ATOM 1717 N N . ARG A 1 217 ? -26.144 0.265 11.102 1.00 81.56 217 ARG A N 1
ATOM 1718 C CA . ARG A 1 217 ? -27.488 0.079 11.681 1.00 81.56 217 ARG A CA 1
ATOM 1719 C C . ARG A 1 217 ? -27.538 0.464 13.180 1.00 81.56 217 ARG A C 1
ATOM 1721 O O . ARG A 1 217 ? -27.943 -0.356 14.006 1.00 81.56 217 ARG A O 1
ATOM 1728 N N . PRO A 1 218 ? -27.125 1.691 13.563 1.00 79.94 218 PRO A N 1
ATOM 1729 C CA . PRO A 1 218 ? -26.956 2.077 14.965 1.00 79.94 218 PRO A CA 1
ATOM 1730 C C . PRO A 1 218 ? -28.277 2.327 15.706 1.00 79.94 218 PRO A C 1
ATOM 1732 O O . PRO A 1 218 ? -28.317 2.159 16.919 1.00 79.94 218 PRO A O 1
ATOM 1735 N N . VAL A 1 219 ? -29.368 2.687 15.014 1.00 83.56 219 VAL A N 1
ATOM 1736 C CA . VAL A 1 219 ? -30.659 2.983 15.670 1.00 83.56 219 VAL A CA 1
ATOM 1737 C C . VAL A 1 219 ? -31.238 1.751 16.390 1.00 83.56 219 VAL A C 1
ATOM 1739 O O . VAL A 1 219 ? -31.530 1.881 17.575 1.00 83.56 219 VAL A O 1
ATOM 1742 N N . PRO A 1 220 ? -31.326 0.546 15.780 1.00 85.00 220 PRO A N 1
ATOM 1743 C CA . PRO A 1 220 ? -31.670 -0.679 16.513 1.00 85.00 220 PRO A CA 1
ATOM 1744 C C . PRO A 1 220 ? -30.746 -0.983 17.701 1.00 85.00 220 PRO A C 1
ATOM 1746 O O . PRO A 1 220 ? -31.234 -1.386 18.752 1.00 85.00 220 PRO A O 1
ATOM 1749 N N . LYS A 1 221 ? -29.430 -0.760 17.551 1.00 87.00 221 LYS A N 1
ATOM 1750 C CA . LYS A 1 221 ? -28.419 -1.004 18.597 1.00 87.00 221 LYS A CA 1
ATOM 1751 C C . LYS A 1 221 ? -28.593 -0.066 19.803 1.00 87.00 221 LYS A C 1
ATOM 1753 O O . LYS A 1 221 ? -28.537 -0.514 20.940 1.00 87.00 221 LYS A O 1
ATOM 1758 N N . PHE A 1 222 ? -28.856 1.220 19.563 1.00 84.19 222 PHE A N 1
ATOM 1759 C CA . PHE A 1 222 ? -29.181 2.191 20.615 1.00 84.19 222 PHE A CA 1
ATOM 1760 C C . PHE A 1 222 ? -30.532 1.888 21.273 1.00 84.19 222 PHE A C 1
ATOM 1762 O O . PHE A 1 222 ? -30.662 1.929 22.496 1.00 84.19 222 PHE A O 1
ATOM 1769 N N . LEU A 1 223 ? -31.543 1.571 20.457 1.00 84.38 223 LEU A N 1
ATOM 1770 C CA . LEU A 1 223 ? -32.898 1.310 20.925 1.00 84.38 223 LEU A CA 1
ATOM 1771 C C . LEU A 1 223 ? -32.964 0.062 21.814 1.00 84.38 223 LEU A C 1
ATOM 1773 O O . LEU A 1 223 ? -33.678 0.095 22.808 1.00 84.38 223 LEU A O 1
ATOM 1777 N N . SER A 1 224 ? -32.209 -1.003 21.519 1.00 84.81 224 SER A N 1
ATOM 1778 C CA . SER A 1 224 ? -32.233 -2.224 22.336 1.00 84.81 224 SER A CA 1
ATOM 1779 C C . SER A 1 224 ? -31.733 -1.983 23.765 1.00 84.81 224 SER A C 1
ATOM 1781 O O . SER A 1 224 ? -32.389 -2.416 24.709 1.00 84.81 224 SER A O 1
ATOM 1783 N N . ILE A 1 225 ? -30.640 -1.228 23.930 1.00 84.38 225 ILE A N 1
ATOM 1784 C CA . ILE A 1 225 ? -30.112 -0.821 25.243 1.00 84.38 225 ILE A CA 1
ATOM 1785 C C . ILE A 1 225 ? -31.110 0.109 25.940 1.00 84.38 225 ILE A C 1
ATOM 1787 O O . ILE A 1 225 ? -31.495 -0.117 27.087 1.00 84.38 225 ILE A O 1
ATOM 1791 N N . LYS A 1 226 ? -31.564 1.154 25.233 1.00 82.00 226 LYS A N 1
ATOM 1792 C CA . LYS A 1 226 ? -32.440 2.178 25.809 1.00 82.00 226 LYS A CA 1
ATOM 1793 C C . LYS A 1 226 ? -33.785 1.606 26.261 1.00 82.00 226 LYS A C 1
ATOM 1795 O O . LYS A 1 226 ? -34.286 2.035 27.295 1.00 82.00 226 LYS A O 1
ATOM 1800 N N . LEU A 1 227 ? -34.364 0.660 25.517 1.00 81.75 227 LEU A N 1
ATOM 1801 C CA . LEU A 1 227 ? -35.660 0.073 25.860 1.00 81.75 227 LEU A CA 1
ATOM 1802 C C . LEU A 1 227 ? -35.629 -0.703 27.177 1.00 81.75 227 LEU A C 1
ATOM 1804 O O . LEU A 1 227 ? -36.608 -0.601 27.900 1.00 81.75 227 LEU A O 1
ATOM 1808 N N . ILE A 1 228 ? -34.539 -1.399 27.528 1.00 82.19 228 ILE A N 1
ATOM 1809 C CA . ILE A 1 228 ? -34.448 -2.087 28.829 1.00 82.19 228 ILE A CA 1
ATOM 1810 C C . ILE A 1 228 ? -34.545 -1.067 29.973 1.00 82.19 228 ILE A C 1
ATOM 1812 O O . ILE A 1 228 ? -35.420 -1.183 30.826 1.00 82.19 228 ILE A O 1
ATOM 1816 N N . ILE A 1 229 ? -33.698 -0.031 29.941 1.00 80.06 229 ILE A N 1
ATOM 1817 C CA . ILE A 1 229 ? -33.621 1.002 30.991 1.00 80.06 229 ILE A CA 1
ATOM 1818 C C . ILE A 1 229 ? -34.943 1.780 31.094 1.00 80.06 229 ILE A C 1
ATOM 1820 O O . ILE A 1 229 ? -35.440 2.055 32.186 1.00 80.06 229 ILE A O 1
ATOM 1824 N N . PHE A 1 230 ? -35.534 2.137 29.948 1.00 76.44 230 PHE A N 1
ATOM 1825 C CA . PHE A 1 230 ? -36.787 2.889 29.918 1.00 76.44 230 PHE A CA 1
ATOM 1826 C C . PHE A 1 230 ? -37.990 2.025 30.307 1.00 76.44 230 PHE A C 1
ATOM 1828 O O . PHE A 1 230 ? -38.859 2.535 31.005 1.00 76.44 230 PHE A O 1
ATOM 1835 N N . ALA A 1 231 ? -38.045 0.745 29.923 1.00 77.25 231 ALA A N 1
ATOM 1836 C CA . ALA A 1 231 ? -39.096 -0.164 30.374 1.00 77.25 231 ALA A CA 1
ATOM 1837 C C . ALA A 1 231 ? -39.057 -0.303 31.898 1.00 77.25 231 ALA A C 1
ATOM 1839 O O . ALA A 1 231 ? -40.043 0.037 32.549 1.00 77.25 231 ALA A O 1
ATOM 1840 N N . SER A 1 232 ? -37.902 -0.661 32.477 1.00 76.19 232 SER A N 1
ATOM 1841 C CA . SER A 1 232 ? -37.783 -0.848 33.926 1.00 76.19 232 SER A CA 1
ATOM 1842 C C . SER A 1 232 ? -38.092 0.428 34.714 1.00 76.19 232 SER A C 1
ATOM 1844 O O . SER A 1 232 ? -38.753 0.348 35.748 1.00 76.19 232 SER A O 1
ATOM 1846 N N . TYR A 1 233 ? -37.691 1.610 34.227 1.00 78.62 233 TYR A N 1
ATOM 1847 C CA . TYR A 1 233 ? -38.040 2.887 34.862 1.00 78.62 233 TYR A CA 1
ATOM 1848 C C . TYR A 1 233 ? -39.541 3.209 34.771 1.00 78.62 233 TYR A C 1
ATOM 1850 O O . TYR A 1 233 ? -40.177 3.485 35.790 1.00 78.62 233 TYR A O 1
ATOM 1858 N N . TRP A 1 234 ? -40.129 3.166 33.569 1.00 79.31 234 TRP A N 1
ATOM 1859 C CA . TRP A 1 234 ? -41.534 3.538 33.379 1.00 79.31 234 TRP A CA 1
ATOM 1860 C C . TRP A 1 234 ? -42.496 2.526 34.007 1.00 79.31 234 TRP A C 1
ATOM 1862 O O . TRP A 1 234 ? -43.523 2.941 34.533 1.00 79.31 234 TRP A O 1
ATOM 1872 N N . GLN A 1 235 ? -42.160 1.232 34.034 1.00 79.19 235 GLN A N 1
ATOM 1873 C CA . GLN A 1 235 ? -42.903 0.215 34.789 1.00 79.19 235 GLN A CA 1
ATOM 1874 C C . GLN A 1 235 ? -42.960 0.568 36.276 1.00 79.19 235 GLN A C 1
ATOM 1876 O O . GLN A 1 235 ? -44.053 0.638 36.833 1.00 79.19 235 GLN A O 1
ATOM 1881 N N . GLY A 1 236 ? -41.811 0.859 36.899 1.00 75.69 236 GLY A N 1
ATOM 1882 C CA . GLY A 1 236 ? -41.751 1.280 38.301 1.00 75.69 236 GLY A CA 1
ATOM 1883 C C . GLY A 1 236 ? -42.568 2.546 38.562 1.00 75.69 236 GLY A C 1
ATOM 1884 O O . GLY A 1 236 ? -43.376 2.572 39.483 1.00 75.69 236 GLY A O 1
ATOM 1885 N N . PHE A 1 237 ? -42.454 3.557 37.696 1.00 77.56 237 PHE A N 1
ATOM 1886 C CA . PHE A 1 237 ? -43.222 4.802 37.804 1.00 77.56 237 PHE A CA 1
ATOM 1887 C C . PHE A 1 237 ? -44.741 4.591 37.665 1.00 77.56 237 PHE A C 1
ATOM 1889 O O . PHE A 1 237 ? -45.509 5.085 38.492 1.00 77.56 237 PHE A O 1
ATOM 1896 N N . PHE A 1 238 ? -45.199 3.821 36.671 1.00 80.25 238 PHE A N 1
ATOM 1897 C CA . PHE A 1 238 ? -46.622 3.501 36.515 1.00 80.25 238 PHE A CA 1
ATOM 1898 C C . PHE A 1 238 ? -47.154 2.640 37.665 1.00 80.25 238 PHE A C 1
ATOM 1900 O O . PHE A 1 238 ? -48.279 2.863 38.110 1.00 80.25 238 PHE A O 1
ATOM 1907 N N . LEU A 1 239 ? -46.358 1.707 38.195 1.00 80.12 239 LEU A N 1
ATOM 1908 C CA . LEU A 1 239 ? -46.724 0.924 39.376 1.00 80.12 239 LEU A CA 1
ATOM 1909 C C . LEU A 1 239 ? -46.785 1.801 40.634 1.00 80.12 239 LEU A C 1
ATOM 1911 O O . LEU A 1 239 ? -47.744 1.676 41.388 1.00 80.12 239 LEU A O 1
ATOM 1915 N N . SER A 1 240 ? -45.871 2.762 40.820 1.00 73.50 240 SER A N 1
ATOM 1916 C CA . SER A 1 240 ? -45.970 3.777 41.881 1.00 73.50 240 SER A CA 1
ATOM 1917 C C . SER A 1 240 ? -47.224 4.654 41.752 1.00 73.50 240 SER A C 1
ATOM 1919 O O . SER A 1 240 ? -47.815 5.020 42.766 1.00 73.50 240 SER A O 1
ATOM 1921 N N . ILE A 1 241 ? -47.681 4.958 40.531 1.00 79.19 241 ILE A N 1
ATOM 1922 C CA . ILE A 1 241 ? -48.948 5.674 40.300 1.00 79.19 241 ILE A CA 1
ATOM 1923 C C . ILE A 1 241 ? -50.162 4.782 40.600 1.00 79.19 241 ILE A C 1
ATOM 1925 O O . ILE A 1 241 ? -51.088 5.236 41.264 1.00 79.19 241 ILE A O 1
ATOM 1929 N N . LEU A 1 242 ? -50.168 3.518 40.167 1.00 77.50 242 LEU A N 1
ATOM 1930 C CA . LEU A 1 242 ? -51.240 2.555 40.472 1.00 77.50 242 LEU A CA 1
ATOM 1931 C C . LEU A 1 242 ? -51.357 2.289 41.980 1.00 77.50 242 LEU A C 1
ATOM 1933 O O . LEU A 1 242 ? -52.465 2.221 42.512 1.00 77.50 242 LEU A O 1
ATOM 1937 N N . VAL A 1 243 ? -50.213 2.223 42.668 1.00 75.62 243 VAL A N 1
ATOM 1938 C CA . VAL A 1 243 ? -50.100 2.280 44.128 1.00 75.62 243 VAL A CA 1
ATOM 1939 C C . VAL A 1 243 ? -50.751 3.557 44.656 1.00 75.62 243 VAL A C 1
ATOM 1941 O O . VAL A 1 243 ? -51.688 3.470 45.444 1.00 75.62 243 VAL A O 1
ATOM 1944 N N . TRP A 1 244 ? -50.311 4.743 44.222 1.00 74.44 244 TRP A N 1
ATOM 1945 C CA . TRP A 1 244 ? -50.823 6.025 44.720 1.00 74.44 244 TRP A CA 1
ATOM 1946 C C . TRP A 1 244 ? -52.346 6.163 44.557 1.00 74.44 244 TRP A C 1
ATOM 1948 O O . TRP A 1 244 ? -53.019 6.541 45.513 1.00 74.44 244 TRP A O 1
ATOM 1958 N N . LEU A 1 245 ? -52.887 5.751 43.405 1.00 79.81 245 LEU A N 1
ATOM 1959 C CA . LEU A 1 245 ? -54.320 5.736 43.083 1.00 79.81 245 LEU A CA 1
ATOM 1960 C C . LEU A 1 245 ? -55.149 4.709 43.880 1.00 79.81 245 LEU A C 1
ATOM 1962 O O . LEU A 1 245 ? -56.371 4.722 43.770 1.00 79.81 245 LEU A O 1
ATOM 1966 N N . GLY A 1 246 ? -54.524 3.806 44.646 1.00 69.56 246 GLY A N 1
ATOM 1967 C CA . GLY A 1 246 ? -55.233 2.746 45.377 1.00 69.56 246 GLY A CA 1
ATOM 1968 C C . GLY A 1 246 ? -55.804 1.642 44.477 1.00 69.56 246 GLY A C 1
ATOM 1969 O O . GLY A 1 246 ? -56.730 0.944 44.873 1.00 69.56 246 GLY A O 1
ATOM 1970 N N . ALA A 1 247 ? -55.269 1.474 43.263 1.00 70.06 247 ALA A N 1
ATOM 1971 C CA . ALA A 1 247 ? -55.737 0.470 42.303 1.00 70.06 247 ALA A CA 1
ATOM 1972 C C . ALA A 1 247 ? -55.221 -0.955 42.598 1.00 70.06 247 ALA A C 1
ATOM 1974 O O . ALA A 1 247 ? -55.670 -1.917 41.974 1.00 70.06 247 ALA A O 1
ATOM 1975 N N . ILE A 1 248 ? -54.273 -1.094 43.530 1.00 64.50 248 ILE A N 1
ATOM 1976 C CA . ILE A 1 248 ? -53.756 -2.376 44.025 1.00 64.50 248 ILE A CA 1
ATOM 1977 C C . ILE A 1 248 ? -54.406 -2.638 45.396 1.00 64.50 248 ILE A C 1
ATOM 1979 O O . ILE A 1 248 ? -54.243 -1.797 46.279 1.00 64.50 248 ILE A O 1
ATOM 1983 N N . PRO A 1 249 ? -55.147 -3.749 45.587 1.00 58.91 249 PRO A N 1
ATOM 1984 C CA . PRO A 1 249 ? -55.946 -3.977 46.793 1.00 58.91 249 PRO A CA 1
ATOM 1985 C C . PRO A 1 249 ? -55.091 -4.298 48.027 1.00 58.91 249 PRO A C 1
ATOM 1987 O O . PRO A 1 249 ? -54.114 -5.041 47.938 1.00 58.91 249 PRO A O 1
ATOM 1990 N N . ASP A 1 250 ? -55.510 -3.788 49.187 1.00 51.31 250 ASP A N 1
ATOM 1991 C CA . ASP A 1 250 ? -54.742 -3.843 50.441 1.00 51.31 250 ASP A CA 1
ATOM 1992 C C . ASP A 1 250 ? -54.716 -5.232 51.128 1.00 51.31 250 ASP A C 1
ATOM 1994 O O . ASP A 1 250 ? -53.878 -5.484 51.994 1.00 51.31 250 ASP A O 1
ATOM 1998 N N . ASP A 1 251 ? -55.617 -6.151 50.761 1.00 48.94 251 ASP A N 1
ATOM 1999 C CA . ASP A 1 251 ? -55.878 -7.399 51.504 1.00 48.94 251 ASP A CA 1
ATOM 2000 C C . ASP A 1 251 ? -55.021 -8.599 51.038 1.00 48.94 251 ASP A C 1
ATOM 2002 O O . ASP A 1 251 ? -55.519 -9.627 50.571 1.00 48.94 251 ASP A O 1
ATOM 2006 N N . VAL A 1 252 ? -53.692 -8.470 51.142 1.00 54.84 252 VAL A N 1
ATOM 2007 C CA . VAL A 1 252 ? -52.737 -9.568 50.884 1.00 54.84 252 VAL A CA 1
ATOM 2008 C C . VAL A 1 252 ? -51.826 -9.772 52.096 1.00 54.84 252 VAL A C 1
ATOM 2010 O O . VAL A 1 252 ? -50.781 -9.135 52.233 1.00 54.84 252 VAL A O 1
ATOM 2013 N N . GLN A 1 253 ? -52.212 -10.694 52.988 1.00 44.41 253 GLN A N 1
ATOM 2014 C CA . GLN A 1 253 ? -51.558 -10.906 54.288 1.00 44.41 253 GLN A CA 1
ATOM 2015 C C . GLN A 1 253 ? -50.025 -11.051 54.207 1.00 44.41 253 GLN A C 1
ATOM 2017 O O . GLN A 1 253 ? -49.492 -12.117 53.877 1.00 44.41 253 GLN A O 1
ATOM 2022 N N . GLY A 1 254 ? -49.307 -10.008 54.629 1.00 53.66 254 GLY A N 1
ATOM 2023 C CA . GLY A 1 254 ? -47.847 -9.992 54.758 1.00 53.66 254 GLY A CA 1
ATOM 2024 C C . GLY A 1 254 ? -47.082 -9.300 53.627 1.00 53.66 254 GLY A C 1
ATOM 2025 O O . GLY A 1 254 ? -45.862 -9.428 53.597 1.00 53.66 254 GLY A O 1
ATOM 2026 N N . TYR A 1 255 ? -47.753 -8.573 52.729 1.00 55.97 255 TYR A N 1
ATOM 2027 C CA . TYR A 1 255 ? -47.099 -7.612 51.834 1.00 55.97 255 TYR A CA 1
ATOM 2028 C C . TYR A 1 255 ? -47.278 -6.175 52.325 1.00 55.97 255 TYR A C 1
ATOM 2030 O O . TYR A 1 255 ? -48.362 -5.785 52.748 1.00 55.97 255 TYR A O 1
ATOM 2038 N N . THR A 1 256 ? -46.223 -5.370 52.208 1.00 64.12 256 THR A N 1
ATOM 2039 C CA . THR A 1 256 ? -46.354 -3.910 52.147 1.00 64.12 256 THR A CA 1
ATOM 2040 C C . THR A 1 256 ? -46.618 -3.478 50.706 1.00 64.12 256 THR A C 1
ATOM 2042 O O . THR A 1 256 ? -46.233 -4.161 49.751 1.00 64.12 256 THR A O 1
ATOM 2045 N N . ARG A 1 257 ? -47.259 -2.315 50.563 1.00 62.81 257 ARG A N 1
ATOM 2046 C CA . ARG A 1 257 ? -47.652 -1.684 49.293 1.00 62.81 257 ARG A CA 1
ATOM 2047 C C . ARG A 1 257 ? -46.508 -1.648 48.271 1.00 62.81 257 ARG A C 1
ATOM 2049 O O . ARG A 1 257 ? -46.678 -2.048 47.121 1.00 62.81 257 ARG A O 1
ATOM 2056 N N . ASP A 1 258 ? -45.330 -1.238 48.730 1.00 65.00 258 ASP A N 1
ATOM 2057 C CA . ASP A 1 258 ? -44.149 -1.016 47.894 1.00 65.00 258 ASP A CA 1
ATOM 2058 C C . ASP A 1 258 ? -43.448 -2.335 47.526 1.00 65.00 258 ASP A C 1
ATOM 2060 O O . ASP A 1 258 ? -43.052 -2.526 46.376 1.00 65.00 258 ASP A O 1
ATOM 2064 N N . ASN A 1 259 ? -43.394 -3.301 48.455 1.00 69.19 259 ASN A N 1
ATOM 2065 C CA . ASN A 1 259 ? -42.862 -4.642 48.181 1.00 69.19 259 ASN A CA 1
ATOM 2066 C C . ASN A 1 259 ? -43.712 -5.391 47.143 1.00 69.19 259 ASN A C 1
ATOM 2068 O O . ASN A 1 259 ? -43.173 -6.158 46.345 1.00 69.19 259 ASN A O 1
ATOM 2072 N N . LEU A 1 260 ? -45.034 -5.176 47.140 1.00 72.69 260 LEU A N 1
ATOM 2073 C CA . LEU A 1 260 ? -45.939 -5.762 46.150 1.00 72.69 260 LEU A CA 1
ATOM 2074 C C . LEU A 1 260 ? -45.754 -5.123 44.764 1.00 72.69 260 LEU A C 1
ATOM 2076 O O . LEU A 1 260 ? -45.729 -5.837 43.762 1.00 72.69 260 LEU A O 1
ATOM 2080 N N . ALA A 1 261 ? -45.561 -3.803 44.697 1.00 75.94 261 ALA A N 1
ATOM 2081 C CA . ALA A 1 261 ? -45.249 -3.110 43.448 1.00 75.94 261 ALA A CA 1
ATOM 2082 C C . ALA A 1 261 ? -43.906 -3.571 42.851 1.00 75.94 261 ALA A C 1
ATOM 2084 O O . ALA A 1 261 ? -43.855 -3.912 41.669 1.00 75.94 261 ALA A O 1
ATOM 2085 N N . ALA A 1 262 ? -42.855 -3.674 43.673 1.00 74.88 262 ALA A N 1
ATOM 2086 C CA . ALA A 1 262 ? -41.553 -4.201 43.257 1.00 74.88 262 ALA A CA 1
ATOM 2087 C C . ALA A 1 262 ? -41.655 -5.645 42.728 1.00 74.88 262 ALA A C 1
ATOM 2089 O O . ALA A 1 262 ? -41.130 -5.952 41.661 1.00 74.88 262 ALA A O 1
ATOM 2090 N N . ALA A 1 263 ? -42.414 -6.514 43.408 1.00 76.75 263 ALA A N 1
ATOM 2091 C CA . ALA A 1 263 ? -42.648 -7.891 42.966 1.00 76.75 263 ALA A CA 1
ATOM 2092 C C . ALA A 1 263 ? -43.304 -7.983 41.577 1.00 76.75 263 ALA A C 1
ATOM 2094 O O . ALA A 1 263 ? -42.936 -8.831 40.762 1.00 76.75 263 ALA A O 1
ATOM 2095 N N . ILE A 1 264 ? -44.284 -7.114 41.304 1.00 82.75 264 ILE A N 1
ATOM 2096 C CA . ILE A 1 264 ? -44.970 -7.042 40.007 1.00 82.75 264 ILE A CA 1
ATOM 2097 C C . ILE A 1 264 ? -44.013 -6.513 38.930 1.00 82.75 264 ILE A C 1
ATOM 2099 O O . ILE A 1 264 ? -43.999 -7.043 37.819 1.00 82.75 264 ILE A O 1
ATOM 2103 N N . GLN A 1 265 ? -43.185 -5.518 39.257 1.00 85.38 265 GLN A N 1
ATOM 2104 C CA . GLN A 1 265 ? -42.171 -4.970 38.356 1.00 85.38 265 GLN A CA 1
ATOM 2105 C C . GLN A 1 265 ? -41.137 -6.033 37.955 1.00 85.38 265 GLN A C 1
ATOM 2107 O O . GLN A 1 265 ? -40.936 -6.266 36.764 1.00 85.38 265 GLN A O 1
ATOM 2112 N N . ASP A 1 266 ? -40.542 -6.737 38.921 1.00 85.19 266 ASP A N 1
ATOM 2113 C CA . ASP A 1 266 ? -39.563 -7.799 38.657 1.00 85.19 266 ASP A CA 1
ATOM 2114 C C . ASP A 1 266 ? -40.169 -8.975 37.872 1.00 85.19 266 ASP A C 1
ATOM 2116 O O . ASP A 1 266 ? -39.521 -9.525 36.976 1.00 85.19 266 ASP A O 1
ATOM 2120 N N . PHE A 1 267 ? -41.431 -9.332 38.140 1.00 86.75 267 PHE A N 1
ATOM 2121 C CA . PHE A 1 267 ? -42.157 -10.344 37.369 1.00 86.75 267 PHE A CA 1
ATOM 2122 C C . PHE A 1 267 ? -42.352 -9.932 35.899 1.00 86.75 267 PHE A C 1
ATOM 2124 O O . PHE A 1 267 ? -42.107 -10.741 35.001 1.00 86.75 267 PHE A O 1
ATOM 2131 N N . LEU A 1 268 ? -42.749 -8.679 35.637 1.00 88.00 268 LEU A N 1
ATOM 2132 C CA . LEU A 1 268 ? -42.898 -8.148 34.276 1.00 88.00 268 LEU A CA 1
ATOM 2133 C C . LEU A 1 268 ? -41.552 -8.102 33.539 1.00 88.00 268 LEU A C 1
ATOM 2135 O O . LEU A 1 268 ? -41.462 -8.585 32.410 1.00 88.00 268 LEU A O 1
ATOM 2139 N N . ILE A 1 269 ? -40.488 -7.629 34.198 1.00 88.00 269 ILE A N 1
ATOM 2140 C CA . ILE A 1 269 ? -39.126 -7.624 33.643 1.00 88.00 269 ILE A CA 1
ATOM 2141 C C . ILE A 1 269 ? -38.705 -9.046 33.238 1.00 88.00 269 ILE A C 1
ATOM 2143 O O . ILE A 1 269 ? -38.223 -9.247 32.121 1.00 88.00 269 ILE A O 1
ATOM 2147 N N . CYS A 1 270 ? -38.949 -10.059 34.078 1.00 89.31 270 CYS A N 1
ATOM 2148 C CA . CYS A 1 270 ? -38.628 -11.452 33.746 1.00 89.31 270 CYS A CA 1
ATOM 2149 C C . CYS A 1 270 ? -39.350 -11.962 32.483 1.00 89.31 270 CYS A C 1
ATOM 2151 O O . CYS A 1 270 ? -38.767 -12.751 31.740 1.00 89.31 270 CYS A O 1
ATOM 2153 N N . LEU A 1 271 ? -40.583 -11.513 32.216 1.00 90.44 271 LEU A N 1
ATOM 2154 C CA . LEU A 1 271 ? -41.349 -11.876 31.014 1.00 90.44 271 LEU A CA 1
ATOM 2155 C C . LEU A 1 271 ? -40.895 -11.136 29.747 1.00 90.44 271 LEU A C 1
ATOM 2157 O O . LEU A 1 271 ? -41.006 -11.684 28.649 1.00 90.44 271 LEU A O 1
ATOM 2161 N N . GLU A 1 272 ? -40.373 -9.916 29.874 1.00 91.50 272 GLU A N 1
ATOM 2162 C CA . GLU A 1 272 ? -39.898 -9.116 28.739 1.00 91.50 272 GLU A CA 1
ATOM 2163 C C . GLU A 1 272 ? -38.453 -9.445 28.330 1.00 91.50 272 GLU A C 1
ATOM 2165 O O . GLU A 1 272 ? -38.103 -9.334 27.151 1.00 91.50 272 GLU A O 1
ATOM 2170 N N . MET A 1 273 ? -37.608 -9.908 29.259 1.00 91.69 273 MET A N 1
ATOM 2171 C CA . MET A 1 273 ? -36.205 -10.249 28.977 1.00 91.69 273 MET A CA 1
ATOM 2172 C C . MET A 1 273 ? -35.993 -11.238 27.808 1.00 91.69 273 MET A C 1
ATOM 2174 O O . MET A 1 273 ? -35.063 -11.011 27.031 1.00 91.69 273 MET A O 1
ATOM 2178 N N . PRO A 1 274 ? -36.831 -12.273 27.574 1.00 93.38 274 PRO A N 1
ATOM 2179 C CA . PRO A 1 274 ? -36.763 -13.094 26.359 1.00 93.38 274 PRO A CA 1
ATOM 2180 C C . PRO A 1 274 ? -36.942 -12.301 25.057 1.00 93.38 274 PRO A C 1
ATOM 2182 O O . PRO A 1 274 ? -36.246 -12.560 24.074 1.00 93.38 274 PRO A O 1
ATOM 2185 N N . ILE A 1 275 ? -37.841 -11.311 25.045 1.00 92.19 275 ILE A N 1
ATOM 2186 C CA . ILE A 1 275 ? -38.077 -10.442 23.885 1.00 92.19 275 ILE A CA 1
ATOM 2187 C C . ILE A 1 275 ? -36.845 -9.556 23.674 1.00 92.19 275 ILE A C 1
ATOM 2189 O O . ILE A 1 275 ? -36.313 -9.486 22.563 1.00 92.19 275 ILE A O 1
ATOM 2193 N N . PHE A 1 276 ? -36.321 -8.954 24.746 1.00 91.62 276 PHE A N 1
ATOM 2194 C CA . PHE A 1 276 ? -35.092 -8.166 24.680 1.00 91.62 276 PHE A CA 1
ATOM 2195 C C . PHE A 1 276 ? -33.872 -8.991 24.250 1.00 91.62 276 PHE A C 1
ATOM 2197 O O . PHE A 1 276 ? -33.038 -8.461 23.516 1.00 91.62 276 PHE A O 1
ATOM 2204 N N . ALA A 1 277 ? -33.779 -10.276 24.608 1.00 92.69 277 ALA A N 1
ATOM 2205 C CA . ALA A 1 277 ? -32.722 -11.176 24.144 1.00 92.69 277 ALA A CA 1
ATOM 2206 C C . ALA A 1 277 ? -32.745 -11.353 22.612 1.00 92.69 277 ALA A C 1
ATOM 2208 O O . ALA A 1 277 ? -31.708 -11.241 21.956 1.00 92.69 277 ALA A O 1
ATOM 2209 N N . VAL A 1 278 ? -33.930 -11.553 22.021 1.00 92.06 278 VAL A N 1
ATOM 2210 C CA . VAL A 1 278 ? -34.106 -11.667 20.559 1.00 92.06 278 VAL A CA 1
ATOM 2211 C C . VAL A 1 278 ? -33.825 -10.335 19.851 1.00 92.06 278 VAL A C 1
ATOM 2213 O O . VAL A 1 278 ? -33.153 -10.313 18.817 1.00 92.06 278 VAL A O 1
ATOM 2216 N N . VAL A 1 279 ? -34.265 -9.208 20.423 1.00 91.56 279 VAL A N 1
ATOM 2217 C CA . VAL A 1 279 ? -33.955 -7.863 19.902 1.00 91.56 279 VAL A CA 1
ATOM 2218 C C . VAL A 1 279 ? -32.441 -7.610 19.905 1.00 91.56 279 VAL A C 1
ATOM 2220 O O . VAL A 1 279 ? -31.904 -7.114 18.913 1.00 91.56 279 VAL A O 1
ATOM 2223 N N . HIS A 1 280 ? -31.735 -8.007 20.968 1.00 91.19 280 HIS A N 1
ATOM 2224 C CA . HIS A 1 280 ? -30.278 -7.896 21.059 1.00 91.19 280 HIS A CA 1
ATOM 2225 C C . HIS A 1 280 ? -29.550 -8.809 20.060 1.00 91.19 280 HIS A C 1
ATOM 2227 O O . HIS A 1 280 ? -28.627 -8.338 19.394 1.00 91.19 280 HIS A O 1
ATOM 2233 N N . TRP A 1 281 ? -29.997 -10.057 19.866 1.00 91.56 281 TRP A N 1
ATOM 2234 C CA . TRP A 1 281 ? -29.466 -10.963 18.831 1.00 91.56 281 TRP A CA 1
ATOM 2235 C C . TRP A 1 281 ? -29.551 -10.334 17.430 1.00 91.56 281 TRP A C 1
ATOM 2237 O O . TRP A 1 281 ? -28.602 -10.412 16.644 1.00 91.56 281 TRP A O 1
ATOM 2247 N N . TYR A 1 282 ? -30.677 -9.691 17.102 1.00 90.44 282 TYR A N 1
ATOM 2248 C CA . TYR A 1 282 ? -30.870 -9.028 15.810 1.00 90.44 282 TYR A CA 1
ATOM 2249 C C . TYR A 1 282 ? -30.037 -7.742 15.666 1.00 90.44 282 TYR A C 1
ATOM 2251 O O . TYR A 1 282 ? -29.398 -7.530 14.630 1.00 90.44 282 TYR A O 1
ATOM 2259 N N . ALA A 1 283 ? -30.024 -6.886 16.693 1.00 88.88 283 ALA A N 1
ATOM 2260 C CA . ALA A 1 283 ? -29.315 -5.607 16.669 1.00 88.88 283 ALA A CA 1
ATOM 2261 C C . ALA A 1 283 ? -27.784 -5.774 16.645 1.00 88.88 283 ALA A C 1
ATOM 2263 O O . ALA A 1 283 ? -27.096 -5.033 15.937 1.00 88.88 283 ALA A O 1
ATOM 2264 N N . PHE A 1 284 ? -27.267 -6.766 17.375 1.00 89.19 284 PHE A N 1
ATOM 2265 C CA . PHE A 1 284 ? -25.843 -7.056 17.567 1.00 89.19 284 PHE A CA 1
ATOM 2266 C C . PHE A 1 284 ? -25.435 -8.409 16.965 1.00 89.19 284 PHE A C 1
ATOM 2268 O O . PHE A 1 284 ? -24.732 -9.212 17.582 1.00 89.19 284 PHE A O 1
ATOM 2275 N N . SER A 1 285 ? -25.883 -8.671 15.738 1.00 88.06 285 SER A N 1
ATOM 2276 C CA . SER A 1 285 ? -25.597 -9.925 15.044 1.00 88.06 285 SER A CA 1
ATOM 2277 C C . SER A 1 285 ? -24.114 -10.076 14.674 1.00 88.06 285 SER A C 1
ATOM 2279 O O . SER A 1 285 ? -23.451 -9.111 14.297 1.00 88.06 285 SER A O 1
ATOM 2281 N N . TRP A 1 286 ? -23.585 -11.302 14.724 1.00 83.12 286 TRP A N 1
ATOM 2282 C CA . TRP A 1 286 ? -22.187 -11.591 14.365 1.00 83.12 286 TRP A CA 1
ATOM 2283 C C . TRP A 1 286 ? -21.905 -11.447 12.861 1.00 83.12 286 TRP A C 1
ATOM 2285 O O . TRP A 1 286 ? -20.752 -11.259 12.470 1.00 83.12 286 TRP A O 1
ATOM 2295 N N . TYR A 1 287 ? -22.952 -11.474 12.026 1.00 80.50 287 TYR A N 1
ATOM 2296 C CA . TYR A 1 287 ? -22.854 -11.235 10.585 1.00 80.50 287 TYR A CA 1
ATOM 2297 C C . TYR A 1 287 ? -22.342 -9.826 10.236 1.00 80.50 287 TYR A C 1
ATOM 2299 O O . TYR A 1 287 ? -21.670 -9.683 9.219 1.00 80.50 287 TYR A O 1
ATOM 2307 N N . ASP A 1 288 ? -22.552 -8.814 11.095 1.00 78.94 288 ASP A N 1
ATOM 2308 C CA . ASP A 1 288 ? -22.017 -7.449 10.895 1.00 78.94 288 ASP A CA 1
ATOM 2309 C C . ASP A 1 288 ? -20.467 -7.412 10.867 1.00 78.94 288 ASP A C 1
ATOM 2311 O O . ASP A 1 288 ? -19.875 -6.424 10.435 1.00 78.94 288 ASP A O 1
ATOM 2315 N N . PHE A 1 289 ? -19.799 -8.491 11.300 1.00 76.31 289 PHE A N 1
ATOM 2316 C CA . PHE A 1 289 ? -18.338 -8.640 11.313 1.00 76.31 289 PHE A CA 1
ATOM 2317 C C . PHE A 1 289 ? -17.821 -9.746 10.373 1.00 76.31 289 PHE A C 1
ATOM 2319 O O . PHE A 1 289 ? -16.617 -10.007 10.344 1.00 76.31 289 PHE A O 1
ATOM 2326 N N . ALA A 1 290 ? -18.703 -10.423 9.630 1.00 65.06 290 ALA A N 1
ATOM 2327 C CA . ALA A 1 290 ? -18.393 -11.634 8.868 1.00 65.06 290 ALA A CA 1
ATOM 2328 C C . ALA A 1 290 ? -18.387 -11.392 7.349 1.00 65.06 290 ALA A C 1
ATOM 2330 O O . ALA A 1 290 ? -19.281 -11.842 6.633 1.00 65.06 290 ALA A O 1
ATOM 2331 N N . ASP A 1 291 ? -17.354 -10.712 6.849 1.00 62.78 291 ASP A N 1
ATOM 2332 C CA . ASP A 1 291 ? -17.120 -10.640 5.405 1.00 62.78 291 ASP A CA 1
ATOM 2333 C C . ASP A 1 291 ? -16.602 -11.992 4.864 1.00 62.78 291 ASP A C 1
ATOM 2335 O O . ASP A 1 291 ? -15.770 -12.663 5.484 1.00 62.78 291 ASP A O 1
ATOM 2339 N N . ASN A 1 292 ? -17.110 -12.398 3.699 1.00 55.00 292 ASN A N 1
ATOM 2340 C CA . ASN A 1 292 ? -16.727 -13.619 2.980 1.00 55.00 292 ASN A CA 1
ATOM 2341 C C . ASN A 1 292 ? -15.920 -13.327 1.696 1.00 55.00 292 ASN A C 1
ATOM 2343 O O . ASN A 1 292 ? -15.504 -14.260 1.008 1.00 55.00 292 ASN A O 1
ATOM 2347 N N . SER A 1 293 ? -15.704 -12.051 1.366 1.00 47.88 293 SER A N 1
ATOM 2348 C CA . SER A 1 293 ? -14.859 -11.596 0.256 1.00 47.88 293 SER A CA 1
ATOM 2349 C C . SER A 1 293 ? -13.402 -11.344 0.666 1.00 47.88 293 SER A C 1
ATOM 2351 O O . SER A 1 293 ? -12.523 -11.358 -0.193 1.00 47.88 293 SER A O 1
ATOM 2353 N N . ILE A 1 294 ? -13.139 -11.173 1.968 1.00 55.00 294 ILE A N 1
ATOM 2354 C CA . ILE A 1 294 ? -11.825 -10.833 2.531 1.00 55.00 294 ILE A CA 1
ATOM 2355 C C . ILE A 1 294 ? -11.272 -12.013 3.346 1.00 55.00 294 ILE A C 1
ATOM 2357 O O . ILE A 1 294 ? -11.976 -12.587 4.188 1.00 55.00 294 ILE A O 1
ATOM 2361 N N . LEU A 1 295 ? -9.989 -12.337 3.132 1.00 51.91 295 LEU A N 1
ATOM 2362 C CA . LEU A 1 295 ? -9.221 -13.248 3.989 1.00 51.91 295 LEU A CA 1
ATOM 2363 C C . LEU A 1 295 ? -9.329 -12.789 5.444 1.00 51.91 295 LEU A C 1
ATOM 2365 O O . LEU A 1 295 ? -8.931 -11.678 5.786 1.00 51.91 295 LEU A O 1
ATOM 2369 N N . SER A 1 296 ? -9.877 -13.637 6.309 1.00 56.16 296 SER A N 1
ATOM 2370 C CA . SER A 1 296 ? -10.062 -13.283 7.715 1.00 56.16 296 SER A CA 1
ATOM 2371 C C . SER A 1 296 ? -9.721 -14.436 8.648 1.00 56.16 296 SER A C 1
ATOM 2373 O O . SER A 1 296 ? -10.108 -15.591 8.444 1.00 56.16 296 SER A O 1
ATOM 2375 N N . ALA A 1 297 ? -8.974 -14.087 9.690 1.00 60.50 297 ALA A N 1
ATOM 2376 C CA . ALA A 1 297 ? -8.590 -14.963 10.780 1.00 60.50 297 ALA A CA 1
ATOM 2377 C C . ALA A 1 297 ? -9.407 -14.614 12.040 1.00 60.50 297 ALA A C 1
ATOM 2379 O O . ALA A 1 297 ? -9.917 -13.501 12.184 1.00 60.50 297 ALA A O 1
ATOM 2380 N N . ARG A 1 298 ? -9.583 -15.591 12.931 1.00 67.94 298 ARG A N 1
ATOM 2381 C CA . ARG A 1 298 ? -10.385 -15.498 14.159 1.00 67.94 298 ARG A CA 1
ATOM 2382 C C . ARG A 1 298 ? -9.541 -15.793 15.395 1.00 67.94 298 ARG A C 1
ATOM 2384 O O . ARG A 1 298 ? -8.701 -16.692 15.390 1.00 67.94 298 ARG A O 1
ATOM 2391 N N . MET A 1 299 ? -9.819 -15.089 16.482 1.00 71.62 299 MET A N 1
ATOM 2392 C CA . MET A 1 299 ? -9.206 -15.360 17.780 1.00 71.62 299 MET A CA 1
ATOM 2393 C C . MET A 1 299 ? -9.733 -16.691 18.372 1.00 71.62 299 MET A C 1
ATOM 2395 O O . MET A 1 299 ? -10.898 -17.037 18.150 1.00 71.62 299 MET A O 1
ATOM 2399 N N . PRO A 1 300 ? -8.933 -17.459 19.139 1.00 76.94 300 PRO A N 1
ATOM 2400 C CA . PRO A 1 300 ? -9.418 -18.654 19.828 1.00 76.94 300 PRO A CA 1
ATOM 2401 C C . PRO A 1 300 ? -10.376 -18.304 20.969 1.00 76.94 300 PRO A C 1
ATOM 2403 O O . PRO A 1 300 ? -10.174 -17.319 21.680 1.00 76.94 300 PRO A O 1
ATOM 2406 N N . LEU A 1 301 ? -11.383 -19.156 21.187 1.00 80.38 301 LEU A N 1
ATOM 2407 C CA . LEU A 1 301 ? -12.525 -18.888 22.071 1.00 80.38 301 LEU A CA 1
ATOM 2408 C C . LEU A 1 301 ? -12.126 -18.440 23.490 1.00 80.38 301 LEU A C 1
ATOM 2410 O O . LEU A 1 301 ? -12.668 -17.468 24.002 1.00 80.38 301 LEU A O 1
ATOM 2414 N N . THR A 1 302 ? -11.144 -19.102 24.109 1.00 79.94 302 THR A N 1
ATOM 2415 C CA . THR A 1 302 ? -10.664 -18.765 25.463 1.00 79.94 302 THR A CA 1
ATOM 2416 C C . THR A 1 302 ? -10.068 -17.361 25.554 1.00 79.94 302 THR A C 1
ATOM 2418 O O . THR A 1 302 ? -10.190 -16.704 26.585 1.00 79.94 302 THR A O 1
ATOM 2421 N N . ARG A 1 303 ? -9.449 -16.872 24.474 1.00 80.38 303 ARG A N 1
ATOM 2422 C CA . ARG A 1 303 ? -8.781 -15.565 24.436 1.00 80.38 303 ARG A CA 1
ATOM 2423 C C . ARG A 1 303 ? -9.700 -14.459 23.933 1.00 80.38 303 ARG A C 1
ATOM 2425 O O . ARG A 1 303 ? -9.613 -13.356 24.455 1.00 80.38 303 ARG A O 1
ATOM 2432 N N . ALA A 1 304 ? -10.641 -14.785 23.045 1.00 82.25 304 ALA A N 1
ATOM 2433 C CA . ALA A 1 304 ? -11.771 -13.921 22.703 1.00 82.25 304 ALA A CA 1
ATOM 2434 C C . ALA A 1 304 ? -12.601 -13.572 23.950 1.00 82.25 304 ALA A C 1
ATOM 2436 O O . ALA A 1 304 ? -12.929 -12.411 24.178 1.00 82.25 304 ALA A O 1
ATOM 2437 N N . LEU A 1 305 ? -12.869 -14.563 24.809 1.00 85.88 305 LEU A N 1
ATOM 2438 C CA . LEU A 1 305 ? -13.520 -14.337 26.101 1.00 85.88 305 LEU A CA 1
ATOM 2439 C C . LEU A 1 305 ? -12.622 -13.524 27.054 1.00 85.88 305 LEU A C 1
ATOM 2441 O O . LEU A 1 305 ? -13.104 -12.568 27.654 1.00 85.88 305 LEU A O 1
ATOM 2445 N N . ARG A 1 306 ? -11.315 -13.821 27.152 1.00 86.38 306 ARG A N 1
ATOM 2446 C CA . ARG A 1 306 ? -10.377 -13.031 27.981 1.00 86.38 306 ARG A CA 1
ATOM 2447 C C . ARG A 1 306 ? -10.317 -11.549 27.571 1.00 86.38 306 ARG A C 1
ATOM 2449 O O . ARG A 1 306 ? -10.281 -10.691 28.444 1.00 86.38 306 ARG A O 1
ATOM 2456 N N . ASP A 1 307 ? -10.323 -11.254 26.271 1.00 84.81 307 ASP A N 1
ATOM 2457 C CA . ASP A 1 307 ? -10.340 -9.890 25.719 1.00 84.81 307 ASP A CA 1
ATOM 2458 C C . ASP A 1 307 ? -11.684 -9.182 25.971 1.00 84.81 307 ASP A C 1
ATOM 2460 O O . ASP A 1 307 ? -11.711 -8.040 26.426 1.00 84.81 307 ASP A O 1
ATOM 2464 N N . ALA A 1 308 ? -12.809 -9.873 25.760 1.00 85.81 308 ALA A N 1
ATOM 2465 C CA . ALA A 1 308 ? -14.139 -9.307 25.977 1.00 85.81 308 ALA A CA 1
ATOM 2466 C C . ALA A 1 308 ? -14.442 -8.995 27.458 1.00 85.81 308 ALA A C 1
ATOM 2468 O O . ALA A 1 308 ? -15.035 -7.957 27.755 1.00 85.81 308 ALA A O 1
ATOM 2469 N N . PHE A 1 309 ? -14.028 -9.862 28.389 1.00 86.94 309 PHE A N 1
ATOM 2470 C CA . PHE A 1 309 ? -14.267 -9.696 29.831 1.00 86.94 309 PHE A CA 1
ATOM 2471 C C . PHE A 1 309 ? -13.145 -8.947 30.580 1.00 86.94 309 PHE A C 1
ATOM 2473 O O . PHE A 1 309 ? -13.351 -8.536 31.720 1.00 86.94 309 PHE A O 1
ATOM 2480 N N . GLY A 1 310 ? -11.963 -8.761 29.984 1.00 83.94 310 GLY A N 1
ATOM 2481 C CA . GLY A 1 310 ? -10.830 -8.097 30.638 1.00 83.94 310 GLY A CA 1
ATOM 2482 C C . GLY A 1 310 ? -11.045 -6.583 30.819 1.00 83.94 310 GLY A C 1
ATOM 2483 O O . GLY A 1 310 ? -11.417 -5.933 29.849 1.00 83.94 310 GLY A O 1
ATOM 2484 N N . PRO A 1 311 ? -10.778 -5.988 32.002 1.00 82.06 311 PRO A N 1
ATOM 2485 C CA . PRO A 1 311 ? -11.036 -4.565 32.264 1.00 82.06 311 PRO A CA 1
ATOM 2486 C C . PRO A 1 311 ? -9.860 -3.613 31.954 1.00 82.06 311 PRO A C 1
ATOM 2488 O O . PRO A 1 311 ? -9.997 -2.408 32.168 1.00 82.06 311 PRO A O 1
ATOM 2491 N N . LYS A 1 312 ? -8.695 -4.111 31.492 1.00 81.06 312 LYS A N 1
ATOM 2492 C CA . LYS A 1 312 ? -7.487 -3.274 31.270 1.00 81.06 312 LYS A CA 1
ATOM 2493 C C . LYS A 1 312 ? -7.753 -2.129 30.284 1.00 81.06 312 LYS A C 1
ATOM 2495 O O . LYS A 1 312 ? -7.253 -1.031 30.501 1.00 81.06 312 LYS A O 1
ATOM 2500 N N . ASP A 1 313 ? -8.552 -2.369 29.243 1.00 82.62 313 ASP A N 1
ATOM 2501 C CA . ASP A 1 313 ? -8.893 -1.351 28.243 1.00 82.62 313 ASP A CA 1
ATOM 2502 C C . ASP A 1 313 ? -9.726 -0.212 28.845 1.00 82.62 313 ASP A C 1
ATOM 2504 O O . ASP A 1 313 ? -9.346 0.944 28.697 1.00 82.62 313 ASP A O 1
ATOM 2508 N N . LEU A 1 314 ? -10.785 -0.523 29.604 1.00 84.06 314 LEU A N 1
ATOM 2509 C CA . LEU A 1 314 ? -11.603 0.475 30.306 1.00 84.06 314 LEU A CA 1
ATOM 2510 C C . LEU A 1 314 ? -10.761 1.331 31.261 1.00 84.06 314 LEU A C 1
ATOM 2512 O O . LEU A 1 314 ? -10.965 2.541 31.347 1.00 84.06 314 LEU A O 1
ATOM 2516 N N . ILE A 1 315 ? -9.835 0.708 31.994 1.00 86.38 315 ILE A N 1
ATOM 2517 C CA . ILE A 1 315 ? -8.986 1.394 32.975 1.00 86.38 315 ILE A CA 1
ATOM 2518 C C . ILE A 1 315 ? -8.017 2.355 32.276 1.00 86.38 315 ILE A C 1
ATOM 2520 O O . ILE A 1 315 ? -7.902 3.503 32.702 1.00 86.38 315 ILE A O 1
ATOM 2524 N N . GLU A 1 316 ? -7.345 1.925 31.205 1.00 84.62 316 GLU A N 1
ATOM 2525 C CA . GLU A 1 316 ? -6.377 2.776 30.503 1.00 84.62 316 GLU A CA 1
ATOM 2526 C C . GLU A 1 316 ? -7.062 3.904 29.721 1.00 84.62 316 GLU A C 1
ATOM 2528 O O . GLU A 1 316 ? -6.671 5.065 29.835 1.00 84.62 316 GLU A O 1
ATOM 2533 N N . ASP A 1 317 ? -8.168 3.594 29.042 1.00 84.81 317 ASP A N 1
ATOM 2534 C CA . ASP A 1 317 ? -9.044 4.567 28.384 1.00 84.81 317 ASP A CA 1
ATOM 2535 C C . ASP A 1 317 ? -9.596 5.609 29.377 1.00 84.81 317 ASP A C 1
ATOM 2537 O O . ASP A 1 317 ? -9.638 6.809 29.087 1.00 84.81 317 ASP A O 1
ATOM 2541 N N . SER A 1 318 ? -9.940 5.182 30.599 1.00 86.56 318 SER A N 1
ATOM 2542 C CA . SER A 1 318 ? -10.345 6.094 31.675 1.00 86.56 318 SER A CA 1
ATOM 2543 C C . SER A 1 318 ? -9.197 7.000 32.124 1.00 86.56 318 SER A C 1
ATOM 2545 O O . SER A 1 318 ? -9.401 8.208 32.239 1.00 86.56 318 SER A O 1
ATOM 2547 N N . LYS A 1 319 ? -7.985 6.465 32.348 1.00 87.19 319 LYS A N 1
ATOM 2548 C CA . LYS A 1 319 ? -6.804 7.276 32.711 1.00 87.19 319 LYS A CA 1
ATOM 2549 C C . LYS A 1 319 ? -6.505 8.326 31.643 1.00 87.19 319 LYS A C 1
ATOM 2551 O O . LYS A 1 319 ? -6.307 9.489 31.982 1.00 87.19 319 LYS A O 1
ATOM 2556 N N . GLU A 1 320 ? -6.484 7.929 30.372 1.00 84.19 320 GLU A N 1
ATOM 2557 C CA . GLU A 1 320 ? -6.206 8.820 29.242 1.00 84.19 320 GLU A CA 1
ATOM 2558 C C . GLU A 1 320 ? -7.254 9.933 29.133 1.00 84.19 320 GLU A C 1
ATOM 2560 O O . GLU A 1 320 ? -6.906 11.106 28.988 1.00 84.19 320 GLU A O 1
ATOM 2565 N N . THR A 1 321 ? -8.529 9.587 29.322 1.00 86.12 321 THR A N 1
ATOM 2566 C CA . THR A 1 321 ? -9.644 10.542 29.348 1.00 86.12 321 THR A CA 1
ATOM 2567 C C . THR A 1 321 ? -9.558 11.512 30.528 1.00 86.12 321 THR A C 1
ATOM 2569 O O . THR A 1 321 ? -9.752 12.717 30.353 1.00 86.12 321 THR A O 1
ATOM 2572 N N . PHE A 1 322 ? -9.274 11.032 31.742 1.00 85.62 322 PHE A N 1
ATOM 2573 C CA . PHE A 1 322 ? -9.218 11.895 32.925 1.00 85.62 322 PHE A CA 1
ATOM 2574 C C . PHE A 1 322 ? -7.975 12.787 32.947 1.00 85.62 322 PHE A C 1
ATOM 2576 O O . PHE A 1 322 ? -8.115 13.966 33.260 1.00 85.62 322 PHE A O 1
ATOM 2583 N N . LYS A 1 323 ? -6.806 12.290 32.519 1.00 85.62 323 LYS A N 1
ATOM 2584 C CA . LYS A 1 323 ? -5.608 13.118 32.301 1.00 85.62 323 LYS A CA 1
ATOM 2585 C C . LYS A 1 323 ? -5.851 14.154 31.198 1.00 85.62 323 LYS A C 1
ATOM 2587 O O . LYS A 1 323 ? -5.930 15.352 31.453 1.00 85.62 323 LYS A O 1
ATOM 2592 N N . GLY A 1 324 ? -6.084 13.691 29.970 1.00 80.12 324 GLY A N 1
ATOM 2593 C CA . GLY A 1 324 ? -6.284 14.540 28.794 1.00 80.12 324 GLY A CA 1
ATOM 2594 C C . GLY A 1 324 ? -5.000 15.016 28.097 1.00 80.12 324 GLY A C 1
ATOM 2595 O O . GLY A 1 324 ? -5.101 15.604 27.024 1.00 80.12 324 GLY A O 1
ATOM 2596 N N . ASP A 1 325 ? -3.812 14.731 28.642 1.00 76.00 325 ASP A N 1
ATOM 2597 C CA . ASP A 1 325 ? -2.510 15.252 28.175 1.00 76.00 325 ASP A CA 1
ATOM 2598 C C . ASP A 1 325 ? -2.253 15.044 26.668 1.00 76.00 325 ASP A C 1
ATOM 2600 O O . ASP A 1 325 ? -1.678 15.898 25.991 1.00 76.00 325 ASP A O 1
ATOM 2604 N N . LYS A 1 326 ? -2.726 13.916 26.120 1.00 73.38 326 LYS A N 1
ATOM 2605 C CA . LYS A 1 326 ? -2.559 13.530 24.710 1.00 73.38 326 LYS A CA 1
ATOM 2606 C C . LYS A 1 326 ? -3.450 14.311 23.729 1.00 73.38 326 LYS A C 1
ATOM 2608 O O . LYS A 1 326 ? -3.124 14.363 22.542 1.00 73.38 326 LYS A O 1
ATOM 2613 N N . TYR A 1 327 ? -4.524 14.966 24.189 1.00 79.38 327 TYR A N 1
ATOM 2614 C CA . TYR A 1 327 ? -5.517 15.666 23.349 1.00 79.38 327 TYR A CA 1
ATOM 2615 C C . TYR A 1 327 ? -5.061 17.051 22.842 1.00 79.38 327 TYR A C 1
ATOM 2617 O O . TYR A 1 327 ? -5.875 17.886 22.454 1.00 79.38 327 TYR A O 1
ATOM 2625 N N . GLY A 1 328 ? -3.752 17.309 22.794 1.00 79.38 328 GLY A N 1
ATOM 2626 C CA . GLY A 1 328 ? -3.204 18.513 22.174 1.00 79.38 328 GLY A CA 1
ATOM 2627 C C . GLY A 1 328 ? -3.489 18.585 20.668 1.00 79.38 328 GLY A C 1
ATOM 2628 O O . GLY A 1 328 ? -3.389 17.589 19.951 1.00 79.38 328 GLY A O 1
ATOM 2629 N N . TYR A 1 329 ? -3.765 19.792 20.157 1.00 80.75 329 TYR A N 1
ATOM 2630 C CA . TYR A 1 329 ? -4.100 20.018 18.741 1.00 80.75 329 TYR A CA 1
ATOM 2631 C C . TYR A 1 329 ? -3.078 19.464 17.729 1.00 80.75 329 TYR A C 1
ATOM 2633 O O . TYR A 1 329 ? -3.459 19.193 16.594 1.00 80.75 329 TYR A O 1
ATOM 2641 N N . ARG A 1 330 ? -1.805 19.291 18.119 1.00 75.50 330 ARG A N 1
ATOM 2642 C CA . ARG A 1 330 ? -0.738 18.737 17.261 1.00 75.50 330 ARG A CA 1
ATOM 2643 C C . ARG A 1 330 ? -0.915 17.235 17.011 1.00 75.50 330 ARG A C 1
ATOM 2645 O O . ARG A 1 330 ? -0.773 16.789 15.880 1.00 75.50 330 ARG A O 1
ATOM 2652 N N . THR A 1 331 ? -1.293 16.469 18.037 1.00 72.19 331 THR A N 1
ATOM 2653 C CA . THR A 1 331 ? -1.518 15.010 17.969 1.00 72.19 331 THR A CA 1
ATOM 2654 C C . THR A 1 331 ? -2.660 14.649 17.007 1.00 72.19 331 THR A C 1
ATOM 2656 O O . THR A 1 331 ? -2.635 13.630 16.309 1.00 72.19 331 THR A O 1
ATOM 2659 N N . PHE A 1 332 ? -3.666 15.524 16.957 1.00 69.88 332 PHE A N 1
ATOM 2660 C CA . PHE A 1 332 ? -4.889 15.378 16.166 1.00 69.88 332 PHE A CA 1
ATOM 2661 C C . PHE A 1 332 ? -4.880 16.198 14.866 1.00 69.88 332 PHE A C 1
ATOM 2663 O O . PHE A 1 332 ? -5.914 16.316 14.209 1.00 69.88 332 PHE A O 1
ATOM 2670 N N . ASP A 1 333 ? -3.728 16.744 14.469 1.00 70.62 333 ASP A N 1
ATOM 2671 C CA . ASP A 1 333 ? -3.571 17.378 13.163 1.00 70.62 333 ASP A CA 1
ATOM 2672 C C . ASP A 1 333 ? -3.413 16.299 12.074 1.00 70.62 333 ASP A C 1
ATOM 2674 O O . ASP A 1 333 ? -2.666 15.323 12.228 1.00 70.62 333 ASP A O 1
ATOM 2678 N N . SER A 1 334 ? -4.136 16.451 10.964 1.00 61.34 334 SER A N 1
ATOM 2679 C CA . SER A 1 334 ? -3.913 15.663 9.747 1.00 61.34 334 SER A CA 1
ATOM 2680 C C . SER A 1 334 ? -2.862 16.341 8.870 1.00 61.34 334 SER A C 1
ATOM 2682 O O . SER A 1 334 ? -2.734 17.562 8.886 1.00 61.34 334 SER A O 1
ATOM 2684 N N . GLY A 1 335 ? -2.142 15.585 8.036 1.00 57.25 335 GLY A N 1
ATOM 2685 C CA . GLY A 1 335 ? -1.245 16.178 7.028 1.00 57.25 335 GLY A CA 1
ATOM 2686 C C . GLY A 1 335 ? -1.980 16.968 5.930 1.00 57.25 335 GLY A C 1
ATOM 2687 O O . GLY A 1 335 ? -1.348 17.635 5.111 1.00 57.25 335 GLY A O 1
ATOM 2688 N N . ASP A 1 336 ? -3.313 16.899 5.906 1.00 56.22 336 ASP A N 1
ATOM 2689 C CA . ASP A 1 336 ? -4.151 17.473 4.864 1.00 56.22 336 ASP A CA 1
ATOM 2690 C C . ASP A 1 336 ? -4.289 18.995 4.928 1.00 56.22 336 ASP A C 1
ATOM 2692 O O . ASP A 1 336 ? -4.266 19.643 5.978 1.00 56.22 336 ASP A O 1
ATOM 2696 N N . LYS A 1 337 ? -4.527 19.559 3.742 1.00 60.53 337 LYS A N 1
ATOM 2697 C CA . LYS A 1 337 ? -4.665 20.999 3.471 1.00 60.53 337 LYS A CA 1
ATOM 2698 C C . LYS A 1 337 ? -6.084 21.527 3.736 1.00 60.53 337 LYS A C 1
ATOM 2700 O O . LYS A 1 337 ? -6.450 22.595 3.254 1.00 60.53 337 LYS A O 1
ATOM 2705 N N . VAL A 1 338 ? -6.901 20.770 4.469 1.00 62.06 338 VAL A N 1
ATOM 2706 C CA . VAL A 1 338 ? -8.263 21.165 4.849 1.00 62.06 338 VAL A CA 1
ATOM 2707 C C . VAL A 1 338 ? -8.173 22.183 5.983 1.00 62.06 338 VAL A C 1
ATOM 2709 O O . VAL A 1 338 ? -7.635 21.884 7.046 1.00 62.06 338 VAL A O 1
ATOM 2712 N N . MET A 1 339 ? -8.712 23.383 5.777 1.00 62.00 339 MET A N 1
ATOM 2713 C CA . MET A 1 339 ? -8.878 24.368 6.850 1.00 62.00 339 MET A CA 1
ATOM 2714 C C . MET A 1 339 ? -10.112 24.034 7.699 1.00 62.00 339 MET A C 1
ATOM 2716 O O . MET A 1 339 ? -11.103 23.511 7.189 1.00 62.00 339 MET A O 1
ATOM 2720 N N . ALA A 1 340 ? -10.069 24.354 8.995 1.00 65.88 340 ALA A N 1
ATOM 2721 C CA . ALA A 1 340 ? -11.255 24.303 9.849 1.00 65.88 340 ALA A CA 1
ATOM 2722 C C . ALA A 1 340 ? -12.326 25.300 9.355 1.00 65.88 340 ALA A C 1
ATOM 2724 O O . ALA A 1 340 ? -11.993 26.335 8.767 1.00 65.88 340 ALA A O 1
ATOM 2725 N N . HIS A 1 341 ? -13.605 24.982 9.582 1.00 73.88 341 HIS A N 1
ATOM 2726 C CA . HIS A 1 341 ? -14.736 25.770 9.082 1.00 73.88 341 HIS A CA 1
ATOM 2727 C C . HIS A 1 341 ? -14.698 27.218 9.597 1.00 73.88 341 HIS A C 1
ATOM 2729 O O . HIS A 1 341 ? -14.256 27.463 10.720 1.00 73.88 341 HIS A O 1
ATOM 2735 N N . ALA A 1 342 ? -15.176 28.175 8.793 1.00 63.50 342 ALA A N 1
ATOM 2736 C CA . ALA A 1 342 ? -15.088 29.605 9.108 1.00 63.50 342 ALA A CA 1
ATOM 2737 C C . ALA A 1 342 ? -15.732 29.957 10.462 1.00 63.50 342 ALA A C 1
ATOM 2739 O O . ALA A 1 342 ? -15.129 30.683 11.249 1.00 63.50 342 ALA A O 1
ATOM 2740 N N . ASP A 1 343 ? -16.898 29.370 10.742 1.00 66.69 343 ASP A N 1
ATOM 2741 C CA . ASP A 1 343 ? -17.666 29.558 11.981 1.00 66.69 343 ASP A CA 1
ATOM 2742 C C . ASP A 1 343 ? -17.073 28.846 13.217 1.00 66.69 343 ASP A C 1
ATOM 2744 O O . ASP A 1 343 ? -17.661 28.927 14.295 1.00 66.69 343 ASP A O 1
ATOM 2748 N N . SER A 1 344 ? -15.977 28.086 13.087 1.00 75.31 344 SER A N 1
ATOM 2749 C CA . SER A 1 344 ? -15.438 27.303 14.205 1.00 75.31 344 SER A CA 1
ATOM 2750 C C . SER A 1 344 ? -14.413 28.067 15.045 1.00 75.31 344 SER A C 1
ATOM 2752 O O . SER A 1 344 ? -13.386 28.540 14.549 1.00 75.31 344 SER A O 1
ATOM 2754 N N . SER A 1 345 ? -14.634 28.067 16.361 1.00 71.31 345 SER A N 1
ATOM 2755 C CA . SER A 1 345 ? -13.663 28.485 17.378 1.00 71.31 345 SER A CA 1
ATOM 2756 C C . SER A 1 345 ? -12.364 27.669 17.337 1.00 71.31 345 SER A C 1
ATOM 2758 O O . SER A 1 345 ? -11.295 28.215 17.621 1.00 71.31 345 SER A O 1
ATOM 2760 N N . SER A 1 346 ? -12.415 26.401 16.905 1.00 74.38 346 SER A N 1
ATOM 2761 C CA . SER A 1 346 ? -11.237 25.526 16.817 1.00 74.38 346 SER A CA 1
ATOM 2762 C C . SER A 1 346 ? -10.195 26.045 15.820 1.00 74.38 346 SER A C 1
ATOM 2764 O O . SER A 1 346 ? -9.004 25.781 15.975 1.00 74.38 346 SER A O 1
ATOM 2766 N N . ARG A 1 347 ? -10.609 26.857 14.834 1.00 75.25 347 ARG A N 1
ATOM 2767 C CA . ARG A 1 347 ? -9.703 27.545 13.905 1.00 75.25 347 ARG A CA 1
ATOM 2768 C C . ARG A 1 347 ? -8.801 28.549 14.625 1.00 75.25 347 ARG A C 1
ATOM 2770 O O . ARG A 1 347 ? -7.604 28.576 14.353 1.00 75.25 347 ARG A O 1
ATOM 2777 N N . PHE A 1 348 ? -9.365 29.355 15.524 1.00 78.38 348 PHE A N 1
ATOM 2778 C CA . PHE A 1 348 ? -8.619 30.357 16.288 1.00 78.38 348 PHE A CA 1
ATOM 2779 C C . PHE A 1 348 ? -7.784 29.700 17.388 1.00 78.38 348 PHE A C 1
ATOM 2781 O O . PHE A 1 348 ? -6.580 29.915 17.433 1.00 78.38 348 PHE A O 1
ATOM 2788 N N . ALA A 1 349 ? -8.356 28.770 18.154 1.00 81.50 349 ALA A N 1
ATOM 2789 C CA . ALA A 1 349 ? -7.614 28.070 19.203 1.00 81.50 349 ALA A CA 1
ATOM 2790 C C . ALA A 1 349 ? -6.416 27.245 18.667 1.00 81.50 349 ALA A C 1
ATOM 2792 O O . ALA A 1 349 ? -5.382 27.151 19.330 1.00 81.50 349 ALA A O 1
ATOM 2793 N N . ARG A 1 350 ? -6.497 26.706 17.436 1.00 80.44 350 ARG A N 1
ATOM 2794 C CA . ARG A 1 350 ? -5.346 26.099 16.734 1.00 80.44 350 ARG A CA 1
ATOM 2795 C C . ARG A 1 350 ? -4.265 27.129 16.372 1.00 80.44 350 ARG A C 1
ATOM 2797 O O . ARG A 1 350 ? -3.081 26.822 16.512 1.00 80.44 350 ARG A O 1
ATOM 2804 N N . LEU A 1 351 ? -4.643 28.336 15.936 1.00 80.38 351 LEU A N 1
ATOM 2805 C CA . LEU A 1 351 ? -3.703 29.442 15.693 1.00 80.38 351 LEU A CA 1
ATOM 2806 C C . LEU A 1 351 ? -3.025 29.875 17.006 1.00 80.38 351 LEU A C 1
ATOM 2808 O O . LEU A 1 351 ? -1.802 30.018 17.039 1.00 80.38 351 LEU A O 1
ATOM 2812 N N . ASP A 1 352 ? -3.772 30.002 18.100 1.00 81.06 352 ASP A N 1
ATOM 2813 C CA . ASP A 1 352 ? -3.230 30.394 19.409 1.00 81.06 352 ASP A CA 1
ATOM 2814 C C . ASP A 1 352 ? -2.273 29.327 19.975 1.00 81.06 352 ASP A C 1
ATOM 2816 O O . ASP A 1 352 ? -1.199 29.654 20.475 1.00 81.06 352 ASP A O 1
ATOM 2820 N N . ALA A 1 353 ? -2.569 28.038 19.764 1.00 78.88 353 ALA A N 1
ATOM 2821 C CA . ALA A 1 353 ? -1.672 26.913 20.068 1.00 78.88 353 ALA A CA 1
ATOM 2822 C C . ALA A 1 353 ? -0.419 26.814 19.155 1.00 78.88 353 ALA A C 1
ATOM 2824 O O . ALA A 1 353 ? 0.399 25.887 19.283 1.00 78.88 353 ALA A O 1
ATOM 2825 N N . GLY A 1 354 ? -0.255 27.760 18.225 1.00 78.62 354 GLY A N 1
ATOM 2826 C CA . GLY A 1 354 ? 0.939 27.937 17.403 1.00 78.62 354 GLY A CA 1
ATOM 2827 C C . GLY A 1 354 ? 0.851 27.409 15.970 1.00 78.62 354 GLY A C 1
ATOM 2828 O O . GLY A 1 354 ? 1.875 27.424 15.291 1.00 78.62 354 GLY A O 1
ATOM 2829 N N . MET A 1 355 ? -0.312 26.961 15.478 1.00 79.75 355 MET A N 1
ATOM 2830 C CA . MET A 1 355 ? -0.469 26.605 14.059 1.00 79.75 355 MET A CA 1
ATOM 2831 C C . MET A 1 355 ? -0.331 27.864 13.191 1.00 79.75 355 MET A C 1
ATOM 2833 O O . MET A 1 355 ? -0.845 28.929 13.534 1.00 79.75 355 MET A O 1
ATOM 2837 N N . ARG A 1 356 ? 0.346 27.774 12.050 1.00 80.19 356 ARG A N 1
ATOM 2838 C CA . ARG A 1 356 ? 0.493 28.856 11.066 1.00 80.19 356 ARG A CA 1
ATOM 2839 C C . ARG A 1 356 ? 0.282 28.303 9.657 1.00 80.19 356 ARG A C 1
ATOM 2841 O O . ARG A 1 356 ? 0.578 27.141 9.394 1.00 80.19 356 ARG A O 1
ATOM 2848 N N . TYR A 1 357 ? -0.239 29.136 8.758 1.00 77.06 357 TYR A N 1
ATOM 2849 C CA . TYR A 1 357 ? -0.531 28.770 7.369 1.00 77.06 357 TYR A CA 1
ATOM 2850 C C . TYR A 1 357 ? 0.464 29.436 6.415 1.00 77.06 357 TYR A C 1
ATOM 2852 O O . TYR A 1 357 ? 0.686 30.642 6.488 1.00 77.06 357 TYR A O 1
ATOM 2860 N N . GLU A 1 358 ? 1.016 28.663 5.484 1.00 69.19 358 GLU A N 1
ATOM 2861 C CA . GLU A 1 358 ? 1.944 29.128 4.450 1.00 69.19 358 GLU A CA 1
ATOM 2862 C C . GLU A 1 358 ? 1.235 29.194 3.078 1.00 69.19 358 GLU A C 1
ATOM 2864 O O . GLU A 1 358 ? 0.214 28.532 2.850 1.00 69.19 358 GLU A O 1
ATOM 2869 N N . ARG A 1 359 ? 1.777 29.980 2.134 1.00 61.97 359 ARG A N 1
ATOM 2870 C CA . ARG A 1 359 ? 1.359 30.025 0.710 1.00 61.97 359 ARG A CA 1
ATOM 2871 C C . ARG A 1 359 ? -0.157 30.186 0.495 1.00 61.97 359 ARG A C 1
ATOM 2873 O O . ARG A 1 359 ? -0.734 29.554 -0.392 1.00 61.97 359 ARG A O 1
ATOM 2880 N N . GLY A 1 360 ? -0.807 31.007 1.323 1.00 58.34 360 GLY A N 1
ATOM 2881 C CA . GLY A 1 360 ? -2.253 31.249 1.258 1.00 58.34 360 GLY A CA 1
ATOM 2882 C C . GLY A 1 360 ? -3.114 30.052 1.684 1.00 58.34 360 GLY A C 1
ATOM 2883 O O . GLY A 1 360 ? -4.177 29.841 1.111 1.00 58.34 360 GLY A O 1
ATOM 2884 N N . GLY A 1 361 ? -2.645 29.243 2.641 1.00 58.88 361 GLY A N 1
ATOM 2885 C CA . GLY A 1 361 ? -3.362 28.064 3.148 1.00 58.88 361 GLY A CA 1
ATOM 2886 C C . GLY A 1 361 ? -3.029 26.754 2.426 1.00 58.88 361 GLY A C 1
ATOM 2887 O O . GLY A 1 361 ? -3.654 25.733 2.695 1.00 58.88 361 GLY A O 1
ATOM 2888 N N . LYS A 1 362 ? -2.041 26.748 1.518 1.00 55.53 362 LYS A N 1
ATOM 2889 C CA . LYS A 1 362 ? -1.627 25.544 0.768 1.00 55.53 362 LYS A CA 1
ATOM 2890 C C . LYS A 1 362 ? -0.675 24.623 1.544 1.00 55.53 362 LYS A C 1
ATOM 2892 O O . LYS A 1 362 ? -0.457 23.492 1.107 1.00 55.53 362 LYS A O 1
ATOM 2897 N N . ALA A 1 363 ? -0.129 25.094 2.663 1.00 57.59 363 ALA A N 1
ATOM 2898 C CA . ALA A 1 363 ? 0.599 24.309 3.656 1.00 57.59 363 ALA A CA 1
ATOM 2899 C C . ALA A 1 363 ? 0.370 24.898 5.062 1.00 57.59 363 ALA A C 1
ATOM 2901 O O . ALA A 1 363 ? -0.106 26.031 5.196 1.00 57.59 363 ALA A O 1
ATOM 2902 N N . LYS A 1 364 ? 0.699 24.130 6.103 1.00 77.44 364 LYS A N 1
ATOM 2903 C CA . LYS A 1 364 ? 0.612 24.533 7.513 1.00 77.44 364 LYS A CA 1
ATOM 2904 C C . LYS A 1 364 ? 1.823 24.018 8.289 1.00 77.44 364 LYS A C 1
ATOM 2906 O O . LYS A 1 364 ? 2.380 22.984 7.931 1.00 77.44 364 LYS A O 1
ATOM 2911 N N . TYR A 1 365 ? 2.217 24.741 9.329 1.00 76.81 365 TYR A N 1
ATOM 2912 C CA . TYR A 1 365 ? 3.315 24.389 10.230 1.00 76.81 365 TYR A CA 1
ATOM 2913 C C . TYR A 1 365 ? 2.983 24.803 11.669 1.00 76.81 365 TYR A C 1
ATOM 2915 O O . TYR A 1 365 ? 2.002 25.510 11.910 1.00 76.81 365 TYR A O 1
ATOM 2923 N N . TRP A 1 366 ? 3.794 24.363 12.629 1.00 79.56 366 TRP A N 1
ATOM 2924 C CA . TRP A 1 366 ? 3.609 24.644 14.052 1.00 79.56 366 TRP A CA 1
ATOM 2925 C C . TRP A 1 366 ? 4.823 25.382 14.619 1.00 79.56 366 TRP A C 1
ATOM 2927 O O . TRP A 1 366 ? 5.956 24.960 14.412 1.00 79.56 366 TRP A O 1
ATOM 2937 N N . LEU A 1 367 ? 4.591 26.463 15.364 1.00 78.31 367 LEU A N 1
ATOM 2938 C CA . LEU A 1 367 ? 5.645 27.175 16.090 1.00 78.31 367 LEU A CA 1
ATOM 2939 C C . LEU A 1 367 ? 6.193 26.327 17.261 1.00 78.31 367 LEU A C 1
ATOM 2941 O O . LEU A 1 367 ? 5.427 25.561 17.866 1.00 78.31 367 LEU A O 1
ATOM 2945 N N . PRO A 1 368 ? 7.475 26.473 17.645 1.00 69.38 368 PRO A N 1
ATOM 2946 C CA . PRO A 1 368 ? 8.000 25.914 18.893 1.00 69.38 368 PRO A CA 1
ATOM 2947 C C . PRO A 1 368 ? 7.184 26.360 20.118 1.00 69.38 368 PRO A C 1
ATOM 2949 O O . PRO A 1 368 ? 6.585 27.438 20.121 1.00 69.38 368 PRO A O 1
ATOM 2952 N N . LYS A 1 369 ? 7.138 25.533 21.171 1.00 68.00 369 LYS A N 1
ATOM 2953 C CA . LYS A 1 369 ? 6.539 25.941 22.455 1.00 68.00 369 LYS A CA 1
ATOM 2954 C C . LYS A 1 369 ? 7.496 26.905 23.178 1.00 68.00 369 LYS A C 1
ATOM 2956 O O . LYS A 1 369 ? 8.693 26.615 23.206 1.00 68.00 369 LYS A O 1
ATOM 2961 N N . PRO A 1 370 ? 7.017 27.987 23.822 1.00 49.31 370 PRO A N 1
ATOM 2962 C CA . PRO A 1 370 ? 7.859 28.768 24.725 1.00 49.31 370 PRO A CA 1
ATOM 2963 C C . PRO A 1 370 ? 8.338 27.863 25.871 1.00 49.31 370 PRO A C 1
ATOM 2965 O O . PRO A 1 370 ? 7.522 27.234 26.542 1.00 49.31 370 PRO A O 1
ATOM 2968 N N . GLY A 1 371 ? 9.658 27.754 26.047 1.00 54.00 371 GLY A N 1
ATOM 2969 C CA . GLY A 1 371 ? 10.297 26.807 26.971 1.00 54.00 371 GLY A CA 1
ATOM 2970 C C . GLY A 1 371 ? 11.009 25.626 26.295 1.00 54.00 371 GLY A C 1
ATOM 2971 O O . GLY A 1 371 ? 11.820 24.975 26.945 1.00 54.00 371 GLY A O 1
ATOM 2972 N N . ALA A 1 372 ? 10.788 25.379 24.997 1.00 44.53 372 ALA A N 1
ATOM 2973 C CA . ALA A 1 372 ? 11.735 24.599 24.195 1.00 44.53 372 ALA A CA 1
ATOM 2974 C C . ALA A 1 372 ? 13.016 25.425 23.955 1.00 44.53 372 ALA A C 1
ATOM 2976 O O . ALA A 1 372 ? 12.955 26.656 23.894 1.00 44.53 372 ALA A O 1
ATOM 2977 N N . SER A 1 373 ? 14.174 24.767 23.840 1.00 34.03 373 SER A N 1
ATOM 2978 C CA . SER A 1 373 ? 15.480 25.438 23.769 1.00 34.03 373 SER A CA 1
ATOM 2979 C C . SER A 1 373 ? 15.623 26.356 22.550 1.00 34.03 373 SER A C 1
ATOM 2981 O O . SER A 1 373 ? 15.220 26.021 21.438 1.00 34.03 373 SER A O 1
ATOM 2983 N N . SER A 1 374 ? 16.233 27.523 22.760 1.00 34.75 374 SER A N 1
ATOM 2984 C CA . SER A 1 374 ? 16.350 28.601 21.773 1.00 34.75 374 SER A CA 1
ATOM 2985 C C . SER A 1 374 ? 17.445 28.341 20.727 1.00 34.75 374 SER A C 1
ATOM 2987 O O . SER A 1 374 ? 18.497 28.978 20.752 1.00 34.75 374 SER A O 1
ATOM 2989 N N . SER A 1 375 ? 17.201 27.404 19.808 1.00 38.66 375 SER A N 1
ATOM 2990 C CA . SER A 1 375 ? 18.122 27.037 18.719 1.00 38.66 375 SER A CA 1
ATOM 2991 C C . SER A 1 375 ? 17.441 26.944 17.344 1.00 38.66 375 SER A C 1
ATOM 2993 O O . SER A 1 375 ? 17.792 26.102 16.523 1.00 38.66 375 SER A O 1
ATOM 2995 N N . SER A 1 376 ? 16.477 27.829 17.078 1.00 32.56 376 SER A N 1
ATOM 2996 C CA . SER A 1 376 ? 15.923 28.070 15.736 1.00 32.56 376 SER A CA 1
ATOM 2997 C C . SER A 1 376 ? 15.755 29.585 15.540 1.00 32.56 376 SER A C 1
ATOM 2999 O O . SER A 1 376 ? 15.164 30.226 16.415 1.00 32.56 376 SER A O 1
ATOM 3001 N N . PRO A 1 377 ? 16.297 30.191 14.467 1.00 39.41 377 PRO A N 1
ATOM 3002 C CA . PRO A 1 377 ? 16.416 31.643 14.371 1.00 39.41 377 PRO A CA 1
ATOM 3003 C C . PRO A 1 377 ? 15.079 32.345 14.093 1.00 39.41 377 PRO A C 1
ATOM 3005 O O . PRO A 1 377 ? 14.285 31.930 13.249 1.00 39.41 377 PRO A O 1
ATOM 3008 N N . LEU A 1 378 ? 14.865 33.469 14.778 1.00 34.47 378 LEU A N 1
ATOM 3009 C CA . LEU A 1 378 ? 13.828 34.442 14.446 1.00 34.47 378 LEU A CA 1
ATOM 3010 C C . LEU A 1 378 ? 14.391 35.476 13.464 1.00 34.47 378 LEU A C 1
ATOM 3012 O O . LEU A 1 378 ? 15.303 36.207 13.825 1.00 34.47 378 LEU A O 1
ATOM 3016 N N . LEU A 1 379 ? 13.775 35.557 12.281 1.00 38.88 379 LEU A N 1
ATOM 3017 C CA . LEU A 1 379 ? 13.671 36.751 11.425 1.00 38.88 379 LEU A CA 1
ATOM 3018 C C . LEU A 1 379 ? 14.932 37.637 11.308 1.00 38.88 379 LEU A C 1
ATOM 3020 O O . LEU A 1 379 ? 15.026 38.663 11.980 1.00 38.88 379 LEU A O 1
ATOM 3024 N N . ASP A 1 380 ? 15.810 37.324 10.351 1.00 29.03 380 ASP A N 1
ATOM 3025 C CA . ASP A 1 380 ? 16.676 38.345 9.740 1.00 29.03 380 ASP A CA 1
ATOM 3026 C C . ASP A 1 380 ? 15.998 38.956 8.496 1.00 29.03 380 ASP A C 1
ATOM 3028 O O . ASP A 1 380 ? 15.113 38.344 7.888 1.00 29.03 380 ASP A O 1
ATOM 3032 N N . ASN A 1 381 ? 16.343 40.201 8.162 1.00 33.31 381 ASN A N 1
ATOM 3033 C CA . ASN A 1 381 ? 15.486 41.097 7.389 1.00 33.31 381 ASN A CA 1
ATOM 3034 C C . ASN A 1 381 ? 16.301 42.064 6.497 1.00 33.31 381 ASN A C 1
ATOM 3036 O O . ASN A 1 381 ? 16.292 43.275 6.717 1.00 33.31 381 ASN A O 1
ATOM 3040 N N . GLY A 1 382 ? 17.003 41.536 5.484 1.00 31.55 382 GLY A N 1
ATOM 3041 C CA . GLY A 1 382 ? 17.840 42.340 4.579 1.00 31.55 382 GLY A CA 1
ATOM 3042 C C . GLY A 1 382 ? 18.269 41.641 3.279 1.00 31.55 382 GLY A C 1
ATOM 3043 O O . GLY A 1 382 ? 19.174 40.822 3.278 1.00 31.55 382 GLY A O 1
ATOM 3044 N N . GLU A 1 383 ? 17.614 42.008 2.175 1.00 31.39 383 GLU A N 1
ATOM 3045 C CA . GLU A 1 383 ? 18.079 41.969 0.770 1.00 31.39 383 GLU A CA 1
ATOM 3046 C C . GLU A 1 383 ? 18.901 40.764 0.226 1.00 31.39 383 GLU A C 1
ATOM 3048 O O . GLU A 1 383 ? 20.110 40.650 0.393 1.00 31.39 383 GLU A O 1
ATOM 3053 N N . GLY A 1 384 ? 18.273 39.981 -0.667 1.00 38.44 384 GLY A N 1
ATOM 3054 C CA . GLY A 1 384 ? 18.959 39.479 -1.876 1.00 38.44 384 GLY A CA 1
ATOM 3055 C C . GLY A 1 384 ? 19.559 38.064 -1.875 1.00 38.44 384 GLY A C 1
ATOM 3056 O O . GLY A 1 384 ? 20.091 37.654 -2.905 1.00 38.44 384 GLY A O 1
ATOM 3057 N N . GLY A 1 385 ? 19.461 37.293 -0.788 1.00 26.88 385 GLY A N 1
ATOM 3058 C CA . GLY A 1 385 ? 19.986 35.918 -0.710 1.00 26.88 385 GLY A CA 1
ATOM 3059 C C . GLY A 1 385 ? 18.990 34.808 -1.096 1.00 26.88 385 GLY A C 1
ATOM 3060 O O . GLY A 1 385 ? 17.806 34.879 -0.779 1.00 26.88 385 GLY A O 1
ATOM 3061 N N . SER A 1 386 ? 19.476 33.728 -1.725 1.00 35.06 386 SER A N 1
ATOM 3062 C CA . SER A 1 386 ? 18.691 32.510 -2.020 1.00 35.06 386 SER A CA 1
ATOM 3063 C C . SER A 1 386 ? 18.613 31.565 -0.804 1.00 35.06 386 SER A C 1
ATOM 3065 O O . SER A 1 386 ? 19.155 30.455 -0.816 1.00 35.06 386 SER A O 1
ATOM 3067 N N . SER A 1 387 ? 17.934 31.995 0.260 1.00 28.78 387 SER A N 1
ATOM 3068 C CA . SER A 1 387 ? 17.826 31.295 1.550 1.00 28.78 387 SER A CA 1
ATOM 3069 C C . SER A 1 387 ? 16.875 30.081 1.546 1.00 28.78 387 SER A C 1
ATOM 3071 O O . SER A 1 387 ? 15.861 30.048 2.233 1.00 28.78 387 SER A O 1
ATOM 3073 N N . ASN A 1 388 ? 17.249 29.023 0.816 1.00 32.09 388 ASN A N 1
ATOM 3074 C CA . ASN A 1 388 ? 16.760 27.652 1.066 1.00 32.09 388 ASN A CA 1
ATOM 3075 C C . ASN A 1 388 ? 17.702 26.848 1.995 1.00 32.09 388 ASN A C 1
ATOM 3077 O O . ASN A 1 388 ? 17.421 25.695 2.320 1.00 32.09 388 ASN A O 1
ATOM 3081 N N . GLN A 1 389 ? 18.816 27.446 2.432 1.00 32.12 389 GLN A N 1
ATOM 3082 C CA . GLN A 1 389 ? 19.751 26.867 3.400 1.00 32.12 389 GLN A CA 1
ATOM 3083 C C . GLN A 1 389 ? 19.348 27.212 4.841 1.00 32.12 389 GLN A C 1
ATOM 3085 O O . GLN A 1 389 ? 20.024 27.991 5.498 1.00 32.12 389 GLN A O 1
ATOM 3090 N N . ASP A 1 390 ? 18.254 26.615 5.321 1.00 27.75 390 ASP A N 1
ATOM 3091 C CA . ASP A 1 390 ? 18.108 26.341 6.767 1.00 27.75 390 ASP A CA 1
ATOM 3092 C C . ASP A 1 390 ? 17.140 25.186 7.099 1.00 27.75 390 ASP A C 1
ATOM 3094 O O . ASP A 1 390 ? 17.140 24.654 8.204 1.00 27.75 390 ASP A O 1
ATOM 3098 N N . SER A 1 391 ? 16.400 24.649 6.117 1.00 31.67 391 SER A N 1
ATOM 3099 C CA . SER A 1 391 ? 15.640 23.389 6.265 1.00 31.67 391 SER A CA 1
ATOM 3100 C C . SER A 1 391 ? 16.522 22.124 6.294 1.00 31.67 391 SER A C 1
ATOM 3102 O O . SER A 1 391 ? 16.073 21.046 5.908 1.00 31.67 391 SER A O 1
ATOM 3104 N N . GLN A 1 392 ? 17.795 22.249 6.684 1.00 31.80 392 GLN A N 1
ATOM 3105 C CA . GLN A 1 392 ? 18.800 21.180 6.623 1.00 31.80 392 GLN A CA 1
ATOM 3106 C C . GLN A 1 392 ? 19.589 20.999 7.937 1.00 31.80 392 GLN A C 1
ATOM 3108 O O . GLN A 1 392 ? 20.536 20.216 7.983 1.00 31.80 392 GLN A O 1
ATOM 3113 N N . ARG A 1 393 ? 19.171 21.675 9.020 1.00 29.97 393 ARG A N 1
ATOM 3114 C CA . ARG A 1 393 ? 19.671 21.479 10.394 1.00 29.97 393 ARG A CA 1
ATOM 3115 C C . ARG A 1 393 ? 18.557 21.252 11.425 1.00 29.97 393 ARG A C 1
ATOM 3117 O O . ARG A 1 393 ? 18.644 21.716 12.552 1.00 29.97 393 ARG A O 1
ATOM 3124 N N . ASP A 1 394 ? 17.567 20.444 11.050 1.00 29.11 394 ASP A N 1
ATOM 3125 C CA . ASP A 1 394 ? 16.657 19.790 12.007 1.00 29.11 394 ASP A CA 1
ATOM 3126 C C . ASP A 1 394 ? 16.514 18.287 11.688 1.00 29.11 394 ASP A C 1
ATOM 3128 O O . ASP A 1 394 ? 15.437 17.704 11.620 1.00 29.11 394 ASP A O 1
ATOM 3132 N N . GLY A 1 395 ? 17.657 17.657 11.389 1.00 29.22 395 GLY A N 1
ATOM 3133 C CA . GLY A 1 395 ? 17.789 16.215 11.138 1.00 29.22 395 GLY A CA 1
ATOM 3134 C C . GLY A 1 395 ? 18.043 15.401 12.411 1.00 29.22 395 GLY A C 1
ATOM 3135 O O . GLY A 1 395 ? 18.689 14.359 12.343 1.00 29.22 395 GLY A O 1
ATOM 3136 N N . SER A 1 396 ? 17.613 15.906 13.568 1.00 28.77 396 SER A N 1
ATOM 3137 C CA . SER A 1 396 ? 17.866 15.339 14.893 1.00 28.77 396 SER A CA 1
ATOM 3138 C C . SER A 1 396 ? 16.559 15.269 15.670 1.00 28.77 396 SER A C 1
ATOM 3140 O O . SER A 1 396 ? 15.854 16.263 15.752 1.00 28.77 396 SER A O 1
ATOM 3142 N N . MET A 1 397 ? 16.269 14.113 16.272 1.00 25.67 397 MET A N 1
ATOM 3143 C CA . MET A 1 397 ? 15.091 13.889 17.120 1.00 25.67 397 MET A CA 1
ATOM 3144 C C . MET A 1 397 ? 13.751 14.246 16.459 1.00 25.67 397 MET A C 1
ATOM 3146 O O . MET A 1 397 ? 13.078 15.215 16.803 1.00 25.67 397 MET A O 1
ATOM 3150 N N . GLY A 1 398 ? 13.279 13.337 15.605 1.00 33.50 398 GLY A N 1
ATOM 3151 C CA . GLY A 1 398 ? 11.839 13.124 15.545 1.00 33.50 398 GLY A CA 1
ATOM 3152 C C . GLY A 1 398 ? 11.373 12.570 16.891 1.00 33.50 398 GLY A C 1
ATOM 3153 O O . GLY A 1 398 ? 11.550 11.382 17.137 1.00 33.50 398 GLY A O 1
ATOM 3154 N N . THR A 1 399 ? 10.786 13.418 17.737 1.00 28.16 399 THR A N 1
ATOM 3155 C CA . THR A 1 399 ? 10.071 13.011 18.953 1.00 28.16 399 THR A CA 1
ATOM 3156 C C . THR A 1 399 ? 8.630 13.562 18.926 1.00 28.16 399 THR A C 1
ATOM 3158 O O . THR A 1 399 ? 8.408 14.709 18.548 1.00 28.16 399 THR A O 1
ATOM 3161 N N . PHE A 1 400 ? 7.551 12.830 19.238 1.00 28.88 400 PHE A N 1
ATOM 3162 C CA . PHE A 1 400 ? 7.429 11.514 19.879 1.00 28.88 400 PHE A CA 1
ATOM 3163 C C . PHE A 1 400 ? 8.420 11.338 21.019 1.00 28.88 400 PHE A C 1
ATOM 3165 O O . PHE A 1 400 ? 9.491 10.782 20.807 1.00 28.88 400 PHE A O 1
ATOM 3172 N N . ASP A 1 401 ? 8.058 11.778 22.227 1.00 26.20 401 ASP A N 1
ATOM 3173 C CA . ASP A 1 401 ? 8.598 11.094 23.400 1.00 26.20 401 ASP A CA 1
ATOM 3174 C C . ASP A 1 401 ? 8.417 9.601 23.119 1.00 26.20 401 ASP A C 1
ATOM 3176 O O . ASP A 1 401 ? 7.287 9.135 22.923 1.00 26.20 401 ASP A O 1
ATOM 3180 N N . GLU A 1 402 ? 9.540 8.909 22.924 1.00 28.69 402 GLU A N 1
ATOM 3181 C CA . GLU A 1 402 ? 9.561 7.477 22.690 1.00 28.69 402 GLU A CA 1
ATOM 3182 C C . GLU A 1 402 ? 8.836 6.908 23.908 1.00 28.69 402 GLU A C 1
ATOM 3184 O O . GLU A 1 402 ? 9.254 7.218 25.028 1.00 28.69 402 GLU A O 1
ATOM 3189 N N . PRO A 1 403 ? 7.669 6.252 23.742 1.00 33.88 403 PRO A N 1
ATOM 3190 C CA . PRO A 1 403 ? 6.905 5.804 24.894 1.00 33.88 403 PRO A CA 1
ATOM 3191 C C . PRO A 1 403 ? 7.826 4.841 25.621 1.00 33.88 403 PRO A C 1
ATOM 3193 O O . PRO A 1 403 ? 8.090 3.798 25.031 1.00 33.88 403 PRO A O 1
ATOM 3196 N N . GLU A 1 404 ? 8.368 5.244 26.788 1.00 32.81 404 GLU A N 1
ATOM 3197 C CA . GLU A 1 404 ? 9.478 4.554 27.467 1.00 32.81 404 GLU A CA 1
ATOM 3198 C C . GLU A 1 404 ? 9.199 3.066 27.392 1.00 32.81 404 GLU A C 1
ATOM 3200 O O . GLU A 1 404 ? 8.247 2.603 28.029 1.00 32.81 404 GLU A O 1
ATOM 3205 N N . ILE A 1 405 ? 9.916 2.372 26.496 1.00 37.03 405 ILE A N 1
ATOM 3206 C CA . ILE A 1 405 ? 9.449 1.064 26.058 1.00 37.03 405 ILE A CA 1
ATOM 3207 C C . ILE A 1 405 ? 9.689 0.173 27.254 1.00 37.03 405 ILE A C 1
ATOM 3209 O O . ILE A 1 405 ? 10.838 -0.120 27.589 1.00 37.03 405 ILE A O 1
ATOM 3213 N N . ASP A 1 406 ? 8.597 -0.155 27.946 1.00 44.84 406 ASP A N 1
ATOM 3214 C CA . ASP A 1 406 ? 8.644 -0.914 29.181 1.00 44.84 406 ASP A CA 1
ATOM 3215 C C . ASP A 1 406 ? 9.512 -2.144 28.886 1.00 44.84 406 ASP A C 1
ATOM 3217 O O . ASP A 1 406 ? 9.234 -2.847 27.909 1.00 44.84 406 ASP A O 1
ATOM 3221 N N . PRO A 1 407 ? 10.595 -2.405 29.639 1.00 52.44 407 PRO A N 1
ATOM 3222 C CA . PRO A 1 407 ? 11.449 -3.553 29.365 1.00 52.44 407 PRO A CA 1
ATOM 3223 C C . PRO A 1 407 ? 10.677 -4.882 29.455 1.00 52.44 407 PRO A C 1
ATOM 3225 O O . PRO A 1 407 ? 11.144 -5.895 28.932 1.00 52.44 407 PRO A O 1
ATOM 3228 N N . ASP A 1 408 ? 9.477 -4.900 30.051 1.00 47.84 408 ASP A N 1
ATOM 3229 C CA . ASP A 1 408 ? 8.519 -5.995 29.913 1.00 47.84 408 ASP A CA 1
ATOM 3230 C C . ASP A 1 408 ? 7.754 -5.976 28.567 1.00 47.84 408 ASP A C 1
ATOM 3232 O O . ASP A 1 408 ? 7.530 -7.051 28.009 1.00 47.84 408 ASP A O 1
ATOM 3236 N N . GLU A 1 409 ? 7.384 -4.818 28.000 1.00 42.22 409 GLU A N 1
ATOM 3237 C CA . GLU A 1 409 ? 6.772 -4.700 26.659 1.00 42.22 409 GLU A CA 1
ATOM 3238 C C . GLU A 1 409 ? 7.767 -4.952 25.512 1.00 42.22 409 GLU A C 1
ATOM 3240 O O . GLU A 1 409 ? 7.419 -5.693 24.590 1.00 42.22 409 GLU A O 1
ATOM 3245 N N . GLU A 1 410 ? 9.012 -4.462 25.572 1.00 56.38 410 GLU A N 1
ATOM 3246 C CA . GLU A 1 410 ? 10.038 -4.792 24.564 1.00 56.38 410 GLU A CA 1
ATOM 3247 C C . GLU A 1 410 ? 10.374 -6.291 24.603 1.00 56.38 410 GLU A C 1
ATOM 3249 O O . GLU A 1 410 ? 10.376 -6.971 23.573 1.00 56.38 410 GLU A O 1
ATOM 3254 N N . ARG A 1 411 ? 10.518 -6.863 25.808 1.00 57.09 411 ARG A N 1
ATOM 3255 C CA . ARG A 1 411 ? 10.690 -8.312 25.978 1.00 57.09 411 ARG A CA 1
ATOM 3256 C C . ARG A 1 411 ? 9.472 -9.102 25.490 1.00 57.09 411 ARG A C 1
ATOM 3258 O O . ARG A 1 411 ? 9.654 -10.180 24.928 1.00 57.09 411 ARG A O 1
ATOM 3265 N N . MET A 1 412 ? 8.243 -8.607 25.667 1.00 46.00 412 MET A N 1
ATOM 3266 C CA . MET A 1 412 ? 7.047 -9.239 25.088 1.00 46.00 412 MET A CA 1
ATOM 3267 C C . MET A 1 412 ? 7.025 -9.147 23.557 1.00 46.00 412 MET A C 1
ATOM 3269 O O . MET A 1 412 ? 6.616 -10.111 22.909 1.00 46.00 412 MET A O 1
ATOM 3273 N N . TYR A 1 413 ? 7.488 -8.040 22.972 1.00 44.22 413 TYR A N 1
ATOM 3274 C CA . TYR A 1 413 ? 7.590 -7.864 21.523 1.00 44.22 413 TYR A CA 1
ATOM 3275 C C . TYR A 1 413 ? 8.599 -8.843 20.908 1.00 44.22 413 TYR A C 1
ATOM 3277 O O . TYR A 1 413 ? 8.260 -9.563 19.967 1.00 44.22 413 TYR A O 1
ATOM 3285 N N . ASP A 1 414 ? 9.793 -8.973 21.491 1.00 53.12 414 ASP A N 1
ATOM 3286 C CA . ASP A 1 414 ? 10.791 -9.940 21.024 1.00 53.12 414 ASP A CA 1
ATOM 3287 C C . ASP A 1 414 ? 10.383 -11.399 21.295 1.00 53.12 414 ASP A C 1
ATOM 3289 O O . ASP A 1 414 ? 10.606 -12.261 20.443 1.00 53.12 414 ASP A O 1
ATOM 3293 N N . GLN A 1 415 ? 9.696 -11.698 22.403 1.00 45.62 415 GLN A N 1
ATOM 3294 C CA . GLN A 1 415 ? 9.109 -13.029 22.627 1.00 45.62 415 GLN A CA 1
ATOM 3295 C C . GLN A 1 415 ? 8.019 -13.363 21.595 1.00 45.62 415 GLN A C 1
ATOM 3297 O O . GLN A 1 415 ? 7.985 -14.481 21.083 1.00 45.62 415 GLN A O 1
ATOM 3302 N N . ALA A 1 416 ? 7.163 -12.404 21.227 1.00 40.81 416 ALA A N 1
ATOM 3303 C CA . ALA A 1 416 ? 6.156 -12.584 20.176 1.00 40.81 416 ALA A CA 1
ATOM 3304 C C . ALA A 1 416 ? 6.772 -12.769 18.774 1.00 40.81 416 ALA A C 1
ATOM 3306 O O . ALA A 1 416 ? 6.123 -13.331 17.889 1.00 40.81 416 ALA A O 1
ATOM 3307 N N . ARG A 1 417 ? 8.018 -12.317 18.584 1.00 42.06 417 ARG A N 1
ATOM 3308 C CA . ARG A 1 417 ? 8.794 -12.362 17.336 1.00 42.06 417 ARG A CA 1
ATOM 3309 C C . ARG A 1 417 ? 9.626 -13.639 17.163 1.00 42.06 417 ARG A C 1
ATOM 3311 O O . ARG A 1 417 ? 10.034 -13.941 16.046 1.00 42.06 417 ARG A O 1
ATOM 3318 N N . GLN A 1 418 ? 9.858 -14.394 18.238 1.00 41.12 418 GLN A N 1
ATOM 3319 C CA . GLN A 1 418 ? 10.617 -15.656 18.243 1.00 41.12 418 GLN A CA 1
ATOM 3320 C C . GLN A 1 418 ? 9.750 -16.908 17.997 1.00 41.12 418 GLN A C 1
ATOM 3322 O O . GLN A 1 418 ? 10.227 -18.030 18.159 1.00 41.12 418 GLN A O 1
ATOM 3327 N N . LEU A 1 419 ? 8.478 -16.741 17.624 1.00 36.78 419 LEU A N 1
ATOM 3328 C CA . LEU A 1 419 ? 7.508 -17.832 17.526 1.00 36.78 419 LEU A CA 1
ATOM 3329 C C . LEU A 1 419 ? 6.996 -18.031 16.099 1.00 36.78 419 LEU A C 1
ATOM 3331 O O . LEU A 1 419 ? 6.677 -17.080 15.391 1.00 36.78 419 LEU A O 1
ATOM 3335 N N . GLU A 1 420 ? 6.900 -19.301 15.705 1.00 31.91 420 GLU A N 1
ATOM 3336 C CA . GLU A 1 420 ? 6.656 -19.763 14.328 1.00 31.91 420 GLU A CA 1
ATOM 3337 C C . GLU A 1 420 ? 5.308 -19.300 13.740 1.00 31.91 420 GLU A C 1
ATOM 3339 O O . GLU A 1 420 ? 5.162 -19.175 12.526 1.00 31.91 420 GLU A O 1
ATOM 3344 N N . TYR A 1 421 ? 4.346 -18.965 14.606 1.00 33.53 421 TYR A N 1
ATOM 3345 C CA . TYR A 1 421 ? 3.092 -18.301 14.253 1.00 33.53 421 TYR A CA 1
ATOM 3346 C C . TYR A 1 421 ? 2.882 -17.129 15.222 1.00 33.53 421 TYR A C 1
ATOM 3348 O O . TYR A 1 421 ? 2.813 -17.334 16.435 1.00 33.53 421 TYR A O 1
ATOM 3356 N N . GLY A 1 422 ? 2.835 -15.905 14.686 1.00 31.59 422 GLY A N 1
ATOM 3357 C CA . GLY A 1 422 ? 2.989 -14.670 15.464 1.00 31.59 422 GLY A CA 1
ATOM 3358 C C . GLY A 1 422 ? 1.943 -14.430 16.563 1.00 31.59 422 GLY A C 1
ATOM 3359 O O . GLY A 1 422 ? 0.777 -14.797 16.431 1.00 31.59 422 GLY A O 1
ATOM 3360 N N . ASP A 1 423 ? 2.399 -13.749 17.619 1.00 39.19 423 ASP A N 1
ATOM 3361 C CA . ASP A 1 423 ? 1.674 -13.389 18.848 1.00 39.19 423 ASP A CA 1
ATOM 3362 C C . ASP A 1 423 ? 1.101 -14.574 19.660 1.00 39.19 423 ASP A C 1
ATOM 3364 O O . ASP A 1 423 ? -0.074 -14.947 19.590 1.00 39.19 423 ASP A O 1
ATOM 3368 N N . TRP A 1 424 ? 1.927 -15.095 20.576 1.00 36.84 424 TRP A N 1
ATOM 3369 C CA . TRP A 1 424 ? 1.506 -16.083 21.576 1.00 36.84 424 TRP A CA 1
ATOM 3370 C C . TRP A 1 424 ? 0.570 -15.555 22.664 1.00 36.84 424 TRP A C 1
ATOM 3372 O O . TRP A 1 424 ? 0.196 -16.337 23.542 1.00 36.84 424 TRP A O 1
ATOM 3382 N N . ASN A 1 425 ? 0.143 -14.291 22.629 1.00 45.06 425 ASN A N 1
ATOM 3383 C CA . ASN A 1 425 ? -0.983 -13.764 23.397 1.00 45.06 425 ASN A CA 1
ATOM 3384 C C . ASN A 1 425 ? -2.311 -13.849 22.612 1.00 45.06 425 ASN A C 1
ATOM 3386 O O . ASN A 1 425 ? -3.345 -14.080 23.251 1.00 45.06 425 ASN A O 1
ATOM 3390 N N . TYR A 1 426 ? -2.300 -13.880 21.271 1.00 43.25 426 TYR A N 1
ATOM 3391 C CA . TYR A 1 426 ? -3.487 -14.060 20.415 1.00 43.25 426 TYR A CA 1
ATOM 3392 C C . TYR A 1 426 ? -3.208 -14.912 19.145 1.00 43.25 426 TYR A C 1
ATOM 3394 O O . TYR A 1 426 ? -3.059 -14.364 18.058 1.00 43.25 426 TYR A O 1
ATOM 3402 N N . PRO A 1 427 ? -3.245 -16.261 19.222 1.00 44.38 427 PRO A N 1
ATOM 3403 C CA . PRO A 1 427 ? -2.868 -17.146 18.123 1.00 44.38 427 PRO A CA 1
ATOM 3404 C C . PRO A 1 427 ? -4.026 -17.244 17.127 1.00 44.38 427 PRO A C 1
ATOM 3406 O O . PRO A 1 427 ? -5.005 -17.960 17.360 1.00 44.38 427 PRO A O 1
ATOM 3409 N N . VAL A 1 428 ? -3.964 -16.462 16.052 1.00 49.22 428 VAL A N 1
ATOM 3410 C CA . VAL A 1 428 ? -5.107 -16.252 15.156 1.00 49.22 428 VAL A CA 1
ATOM 3411 C C . VAL A 1 428 ? -5.292 -17.439 14.205 1.00 49.22 428 VAL A C 1
ATOM 3413 O O . VAL A 1 428 ? -4.408 -17.781 13.427 1.00 49.22 428 VAL A O 1
ATOM 3416 N N . ILE A 1 429 ? -6.469 -18.066 14.240 1.00 52.75 429 ILE A N 1
ATOM 3417 C CA . ILE A 1 429 ? -6.802 -19.224 13.400 1.00 52.75 429 ILE A CA 1
ATOM 3418 C C . ILE A 1 429 ? -7.388 -18.717 12.079 1.00 52.75 429 ILE A C 1
ATOM 3420 O O . ILE A 1 429 ? -8.337 -17.933 12.097 1.00 52.75 429 ILE A O 1
ATOM 3424 N N . THR A 1 430 ? -6.898 -19.177 10.929 1.00 52.34 430 THR A N 1
ATOM 3425 C CA . THR A 1 430 ? -7.516 -18.868 9.628 1.00 52.34 430 THR A CA 1
ATOM 3426 C C . THR A 1 430 ? -8.964 -19.383 9.584 1.00 52.34 430 THR A C 1
ATOM 3428 O O . THR A 1 430 ? -9.255 -20.507 9.997 1.00 52.34 430 THR A O 1
ATOM 3431 N N . ALA A 1 431 ? -9.911 -18.531 9.170 1.00 48.38 431 ALA A N 1
ATOM 3432 C CA . ALA A 1 431 ? -11.347 -18.831 9.249 1.00 48.38 431 ALA A CA 1
ATOM 3433 C C . ALA A 1 431 ? -12.025 -18.890 7.874 1.00 48.38 431 ALA A C 1
ATOM 3435 O O . ALA A 1 431 ? -12.786 -19.821 7.617 1.00 48.38 431 ALA A O 1
ATOM 3436 N N . ASN A 1 432 ? -11.728 -17.921 7.005 1.00 46.19 432 ASN A N 1
ATOM 3437 C CA . ASN A 1 432 ? -12.263 -17.825 5.649 1.00 46.19 432 ASN A CA 1
ATOM 3438 C C . ASN A 1 432 ? -11.120 -17.688 4.629 1.00 46.19 432 ASN A C 1
ATOM 3440 O O . ASN A 1 432 ? -10.377 -16.706 4.674 1.00 46.19 432 ASN A O 1
ATOM 3444 N N . GLU A 1 433 ? -11.062 -18.605 3.665 1.00 44.38 433 GLU A N 1
ATOM 3445 C CA . GLU A 1 433 ? -10.507 -18.346 2.327 1.00 44.38 433 GLU A CA 1
ATOM 3446 C C . GLU A 1 433 ? -11.589 -17.663 1.468 1.00 44.38 433 GLU A C 1
ATOM 3448 O O . GLU A 1 433 ? -12.780 -17.947 1.661 1.00 44.38 433 GLU A O 1
ATOM 3453 N N . PRO A 1 434 ? -11.240 -16.770 0.525 1.00 42.00 434 PRO A N 1
ATOM 3454 C CA . PRO A 1 434 ? -12.230 -16.121 -0.322 1.00 42.00 434 PRO A CA 1
ATOM 3455 C C . PRO A 1 434 ? -12.869 -17.132 -1.286 1.00 42.00 434 PRO A C 1
ATOM 3457 O O . PRO A 1 434 ? -12.204 -17.980 -1.882 1.00 42.00 434 PRO A O 1
ATOM 3460 N N . LEU A 1 435 ? -14.182 -17.003 -1.505 1.00 37.78 435 LEU A N 1
ATOM 3461 C CA . LEU A 1 435 ? -14.980 -17.914 -2.348 1.00 37.78 435 LEU A CA 1
ATOM 3462 C C . LEU A 1 435 ? -14.452 -18.104 -3.785 1.00 37.78 435 LEU A C 1
ATOM 3464 O O . LEU A 1 435 ? -14.796 -19.092 -4.435 1.00 37.78 435 LEU A O 1
ATOM 3468 N N . ARG A 1 436 ? -13.619 -17.175 -4.269 1.00 41.50 436 ARG A N 1
ATOM 3469 C CA . ARG A 1 436 ? -12.979 -17.222 -5.587 1.00 41.50 436 ARG A CA 1
ATOM 3470 C C . ARG A 1 436 ? -12.068 -18.440 -5.756 1.00 41.50 436 ARG A C 1
ATOM 3472 O O . ARG A 1 436 ? -12.077 -19.030 -6.830 1.00 41.50 436 ARG A O 1
ATOM 3479 N N . ASP A 1 437 ? -11.355 -18.860 -4.715 1.00 41.25 437 ASP A N 1
ATOM 3480 C CA . ASP A 1 437 ? -10.335 -19.912 -4.840 1.00 41.25 437 ASP A CA 1
ATOM 3481 C C . ASP A 1 437 ? -10.958 -21.315 -4.785 1.00 41.25 437 ASP A C 1
ATOM 3483 O O . ASP A 1 437 ? -10.556 -22.219 -5.524 1.00 41.25 437 ASP A O 1
ATOM 3487 N N . ARG A 1 438 ? -12.045 -21.463 -4.011 1.00 34.16 438 ARG A N 1
ATOM 3488 C CA . ARG A 1 438 ? -12.844 -22.699 -3.911 1.00 34.16 438 ARG A CA 1
ATOM 3489 C C . ARG A 1 438 ? -13.612 -23.047 -5.197 1.00 34.16 438 ARG A C 1
ATOM 3491 O O . ARG A 1 438 ? -13.973 -24.205 -5.378 1.00 34.16 438 ARG A O 1
ATOM 3498 N N . TYR A 1 439 ? -13.841 -22.079 -6.090 1.00 39.31 439 TYR A N 1
ATOM 3499 C CA . TYR A 1 439 ? -14.450 -22.306 -7.413 1.00 39.31 439 TYR A CA 1
ATOM 3500 C C . TYR A 1 439 ? -13.514 -22.008 -8.600 1.00 39.31 439 TYR A C 1
ATOM 3502 O O . TYR A 1 439 ? -13.817 -22.400 -9.724 1.00 39.31 439 TYR A O 1
ATOM 3510 N N . GLY A 1 440 ? -12.362 -21.367 -8.379 1.00 38.97 440 GLY A N 1
ATOM 3511 C CA . GLY A 1 440 ? -11.369 -21.071 -9.419 1.00 38.97 440 GLY A CA 1
ATOM 3512 C C . GLY A 1 440 ? -10.473 -22.253 -9.811 1.00 38.97 440 GLY A C 1
ATOM 3513 O O . GLY A 1 440 ? -9.753 -22.172 -10.801 1.00 38.97 440 GLY A O 1
ATOM 3514 N N . SER A 1 441 ? -10.515 -23.358 -9.061 1.00 36.25 441 SER A N 1
ATOM 3515 C CA . SER A 1 441 ? -9.530 -24.449 -9.111 1.00 36.25 441 SER A CA 1
ATOM 3516 C C . SER A 1 441 ? -10.084 -25.785 -9.644 1.00 36.25 441 SER A C 1
ATOM 3518 O O . SER A 1 441 ? -9.761 -26.857 -9.145 1.00 36.25 441 SER A O 1
ATOM 3520 N N . SER A 1 442 ? -10.901 -25.745 -10.707 1.00 32.59 442 SER A N 1
ATOM 3521 C CA . SER A 1 442 ? -11.390 -26.954 -11.414 1.00 32.59 442 SER A CA 1
ATOM 3522 C C . SER A 1 442 ? -10.845 -27.138 -12.840 1.00 32.59 442 SER A C 1
ATOM 3524 O O . SER A 1 442 ? -11.291 -28.044 -13.540 1.00 32.59 442 SER A O 1
ATOM 3526 N N . PHE A 1 443 ? -9.891 -26.309 -13.294 1.00 34.78 443 PHE A N 1
ATOM 3527 C CA . PHE A 1 443 ? -9.365 -26.389 -14.670 1.00 34.78 443 PHE A CA 1
ATOM 3528 C C . PHE A 1 443 ? -7.850 -26.136 -14.827 1.00 34.78 443 PHE A C 1
ATOM 3530 O O . PHE A 1 443 ? -7.407 -25.642 -15.858 1.00 34.78 443 PHE A O 1
ATOM 3537 N N . SER A 1 444 ? -7.030 -26.500 -13.831 1.00 35.44 444 SER A N 1
ATOM 3538 C CA . SER A 1 444 ? -5.575 -26.666 -14.033 1.00 35.44 444 SER A CA 1
ATOM 3539 C C . SER A 1 444 ? -4.941 -27.613 -13.003 1.00 35.44 444 SER A C 1
ATOM 3541 O O . SER A 1 444 ? -4.211 -27.206 -12.104 1.00 35.44 444 SER A O 1
ATOM 3543 N N . SER A 1 445 ? -5.266 -28.904 -13.098 1.00 32.22 445 SER A N 1
ATOM 3544 C CA . SER A 1 445 ? -4.713 -29.950 -12.216 1.00 32.22 445 SER A CA 1
ATOM 3545 C C . SER A 1 445 ? -4.586 -31.314 -12.913 1.00 32.22 445 SER A C 1
ATOM 3547 O O . SER A 1 445 ? -4.797 -32.369 -12.315 1.00 32.22 445 SER A O 1
ATOM 3549 N N . ARG A 1 446 ? -4.237 -31.316 -14.212 1.00 31.62 446 ARG A N 1
ATOM 3550 C CA . ARG A 1 446 ? -4.054 -32.552 -15.000 1.00 31.62 446 ARG A CA 1
ATOM 3551 C C . ARG A 1 446 ? -2.893 -32.511 -16.005 1.00 31.62 446 ARG A C 1
ATOM 3553 O O . ARG A 1 446 ? -3.042 -32.883 -17.161 1.00 31.62 446 ARG A O 1
ATOM 3560 N N . ALA A 1 447 ? -1.721 -32.105 -15.520 1.00 27.47 447 ALA A N 1
ATOM 3561 C CA . ALA A 1 447 ? -0.439 -32.210 -16.229 1.00 27.47 447 ALA A CA 1
ATOM 3562 C C . ALA A 1 447 ? 0.671 -32.768 -15.311 1.00 27.47 447 ALA A C 1
ATOM 3564 O O . ALA A 1 447 ? 1.793 -32.270 -15.284 1.00 27.47 447 ALA A O 1
ATOM 3565 N N . GLY A 1 448 ? 0.344 -33.792 -14.514 1.00 27.23 448 GLY A N 1
ATOM 3566 C CA . GLY A 1 448 ? 1.327 -34.497 -13.692 1.00 27.23 448 GLY A CA 1
ATOM 3567 C C . GLY A 1 448 ? 2.266 -35.325 -14.567 1.00 27.23 448 GLY A C 1
ATOM 3568 O O . GLY A 1 448 ? 1.898 -36.416 -14.997 1.00 27.23 448 GLY A O 1
ATOM 3569 N N . TYR A 1 449 ? 3.466 -34.808 -14.829 1.00 24.33 449 TYR A N 1
ATOM 3570 C CA . TYR A 1 449 ? 4.538 -35.575 -15.460 1.00 24.33 449 TYR A CA 1
ATOM 3571 C C . TYR A 1 449 ? 4.936 -36.753 -14.556 1.00 24.33 449 TYR A C 1
ATOM 3573 O O . TYR A 1 449 ? 5.022 -36.626 -13.334 1.00 24.33 449 TYR A O 1
ATOM 3581 N N . SER A 1 450 ? 5.196 -37.913 -15.149 1.00 25.94 450 SER A N 1
ATOM 3582 C CA . SER A 1 450 ? 5.805 -39.065 -14.476 1.00 25.94 450 SER A CA 1
ATOM 3583 C C . SER A 1 450 ? 6.712 -39.801 -15.467 1.00 25.94 450 SER A C 1
ATOM 3585 O O . SER A 1 450 ? 6.478 -39.710 -16.674 1.00 25.94 450 SER A O 1
ATOM 3587 N N . PRO A 1 451 ? 7.808 -40.422 -14.996 1.00 29.00 451 PRO A N 1
ATOM 3588 C CA . PRO A 1 451 ? 8.988 -40.661 -15.825 1.00 29.00 451 PRO A CA 1
ATOM 3589 C C . PRO A 1 451 ? 8.812 -41.764 -16.878 1.00 29.00 451 PRO A C 1
ATOM 3591 O O . PRO A 1 451 ? 7.984 -42.665 -16.753 1.00 29.00 451 PRO A O 1
ATOM 3594 N N . ALA A 1 452 ? 9.630 -41.676 -17.928 1.00 25.45 452 ALA A N 1
ATOM 3595 C CA . ALA A 1 452 ? 9.500 -42.482 -19.136 1.00 25.45 452 ALA A CA 1
ATOM 3596 C C . ALA A 1 452 ? 9.865 -43.975 -18.954 1.00 25.45 452 ALA A C 1
ATOM 3598 O O . ALA A 1 452 ? 10.877 -44.290 -18.319 1.00 25.45 452 ALA A O 1
ATOM 3599 N N . PRO A 1 453 ? 9.129 -44.902 -19.599 1.00 28.08 453 PRO A N 1
ATOM 3600 C CA . PRO A 1 453 ? 9.600 -46.259 -19.864 1.00 28.08 453 PRO A CA 1
ATOM 3601 C C . PRO A 1 453 ? 10.589 -46.290 -21.049 1.00 28.08 453 PRO A C 1
ATOM 3603 O O . PRO A 1 453 ? 10.624 -45.385 -21.883 1.00 28.08 453 PRO A O 1
ATOM 3606 N N . ARG A 1 454 ? 11.410 -47.347 -21.127 1.00 25.50 454 ARG A N 1
ATOM 3607 C CA . ARG A 1 454 ? 12.454 -47.528 -22.159 1.00 25.50 454 ARG A CA 1
ATOM 3608 C C . ARG A 1 454 ? 11.923 -48.173 -23.453 1.00 25.50 454 ARG A C 1
ATOM 3610 O O . ARG A 1 454 ? 10.801 -48.667 -23.501 1.00 25.50 454 ARG A O 1
ATOM 3617 N N . LEU A 1 455 ? 12.772 -48.182 -24.488 1.00 30.38 455 LEU A N 1
ATOM 3618 C CA . LEU A 1 455 ? 12.521 -48.741 -25.825 1.00 30.38 455 LEU A CA 1
ATOM 3619 C C . LEU A 1 455 ? 11.978 -50.182 -25.818 1.00 30.38 455 LEU A C 1
ATOM 3621 O O . LEU A 1 455 ? 12.496 -51.043 -25.110 1.00 30.38 455 LEU A O 1
ATOM 3625 N N . SER A 1 456 ? 11.078 -50.476 -26.759 1.00 25.05 456 SER A N 1
ATOM 3626 C CA . SER A 1 456 ? 11.094 -51.715 -27.560 1.00 25.05 456 SER A CA 1
ATOM 3627 C C . SER A 1 456 ? 10.282 -51.530 -28.857 1.00 25.05 456 SER A C 1
ATOM 3629 O O . SER A 1 456 ? 9.523 -50.569 -28.984 1.00 25.05 456 SER A O 1
ATOM 3631 N N . THR A 1 457 ? 10.522 -52.386 -29.856 1.00 22.89 457 THR A N 1
ATOM 3632 C CA . THR A 1 457 ? 10.142 -52.161 -31.273 1.00 22.89 457 THR A CA 1
ATOM 3633 C C . THR A 1 457 ? 9.000 -53.119 -31.736 1.00 22.89 457 THR A C 1
ATOM 3635 O O . THR A 1 457 ? 8.336 -53.686 -30.871 1.00 22.89 457 THR A O 1
ATOM 3638 N N . PRO A 1 458 ? 8.592 -53.228 -33.025 1.00 43.81 458 PRO A N 1
ATOM 3639 C CA . PRO A 1 458 ? 7.181 -53.059 -33.402 1.00 43.81 458 PRO A CA 1
ATOM 3640 C C . PRO A 1 458 ? 6.436 -54.356 -33.787 1.00 43.81 458 PRO A C 1
ATOM 3642 O O . PRO A 1 458 ? 7.086 -55.350 -34.096 1.00 43.81 458 PRO A O 1
ATOM 3645 N N . GLN A 1 459 ? 5.089 -54.292 -33.874 1.00 25.48 459 GLN A N 1
ATOM 3646 C CA . GLN A 1 459 ? 4.128 -55.076 -34.711 1.00 25.48 459 GLN A CA 1
ATOM 3647 C C . GLN A 1 459 ? 2.680 -54.921 -34.135 1.00 25.48 459 GLN A C 1
ATOM 3649 O O . GLN A 1 459 ? 2.557 -54.550 -32.975 1.00 25.48 459 GLN A O 1
ATOM 3654 N N . ARG A 1 460 ? 1.527 -55.166 -34.804 1.00 24.00 460 ARG A N 1
ATOM 3655 C CA . ARG A 1 460 ? 1.156 -55.409 -36.226 1.00 24.00 460 ARG A CA 1
ATOM 3656 C C . ARG A 1 460 ? -0.386 -55.417 -36.412 1.00 24.00 460 ARG A C 1
ATOM 3658 O O . ARG A 1 460 ? -1.058 -56.162 -35.716 1.00 24.00 460 ARG A O 1
ATOM 3665 N N . ARG A 1 461 ? -0.884 -54.755 -37.476 1.00 23.94 461 ARG A N 1
ATOM 3666 C CA . ARG A 1 461 ? -2.237 -54.860 -38.107 1.00 23.94 461 ARG A CA 1
ATOM 3667 C C . ARG A 1 461 ? -3.497 -54.404 -37.325 1.00 23.94 461 ARG A C 1
ATOM 3669 O O . ARG A 1 461 ? -3.604 -54.517 -36.115 1.00 23.94 461 ARG A O 1
ATOM 3676 N N . ALA A 1 462 ? -4.468 -53.931 -38.116 1.00 24.81 462 ALA A N 1
ATOM 3677 C CA . ALA A 1 462 ? -5.896 -53.696 -37.818 1.00 24.81 462 ALA A CA 1
ATOM 3678 C C . ALA A 1 462 ? -6.736 -54.837 -38.490 1.00 24.81 462 ALA A C 1
ATOM 3680 O O . ALA A 1 462 ? -6.101 -55.833 -38.861 1.00 24.81 462 ALA A O 1
ATOM 3681 N N . PRO A 1 463 ? -8.065 -54.753 -38.781 1.00 48.03 463 PRO A N 1
ATOM 3682 C CA . PRO A 1 463 ? -9.104 -53.752 -38.448 1.00 48.03 463 PRO A CA 1
ATOM 3683 C C . PRO A 1 463 ? -10.473 -54.350 -37.999 1.00 48.03 463 PRO A C 1
ATOM 3685 O O . PRO A 1 463 ? -10.667 -55.558 -38.073 1.00 48.03 463 PRO A O 1
ATOM 3688 N N . ALA A 1 464 ? -11.460 -53.502 -37.652 1.00 23.86 464 ALA A N 1
ATOM 3689 C CA . ALA A 1 464 ? -12.901 -53.749 -37.891 1.00 23.86 464 ALA A CA 1
ATOM 3690 C C . ALA A 1 464 ? -13.777 -52.488 -37.670 1.00 23.86 464 ALA A C 1
ATOM 3692 O O . ALA A 1 464 ? -13.430 -51.595 -36.902 1.00 23.86 464 ALA A O 1
ATOM 3693 N N . SER A 1 465 ? -14.937 -52.441 -38.331 1.00 24.06 465 SER A N 1
ATOM 3694 C CA . SER A 1 465 ? -16.079 -51.518 -38.114 1.00 24.06 465 SER A CA 1
ATOM 3695 C C . SER A 1 465 ? -17.349 -52.391 -37.924 1.00 24.06 465 SER A C 1
ATOM 3697 O O . SER A 1 465 ? -17.173 -53.603 -37.787 1.00 24.06 465 SER A O 1
ATOM 3699 N N . PRO A 1 466 ? -18.615 -51.920 -38.044 1.00 41.34 466 PRO A N 1
ATOM 3700 C CA . PRO A 1 466 ? -19.220 -50.579 -37.906 1.00 41.34 466 PRO A CA 1
ATOM 3701 C C . PRO A 1 466 ? -20.470 -50.577 -36.967 1.00 41.34 466 PRO A C 1
ATOM 3703 O O . PRO A 1 466 ? -20.868 -51.635 -36.497 1.00 41.34 466 PRO A O 1
ATOM 3706 N N . ALA A 1 467 ? -21.160 -49.432 -36.781 1.00 23.39 467 ALA A N 1
ATOM 3707 C CA . ALA A 1 467 ? -22.644 -49.330 -36.835 1.00 23.39 467 ALA A CA 1
ATOM 3708 C C . ALA A 1 467 ? -23.199 -47.893 -36.621 1.00 23.39 467 ALA A C 1
ATOM 3710 O O . ALA A 1 467 ? -22.637 -47.080 -35.895 1.00 23.39 467 ALA A O 1
ATOM 3711 N N . LYS A 1 468 ? -24.349 -47.624 -37.256 1.00 24.00 468 LYS A N 1
ATOM 3712 C CA . LYS A 1 468 ? -25.349 -46.541 -37.034 1.00 24.00 468 LYS A CA 1
ATOM 3713 C C . LYS A 1 468 ? -26.687 -47.245 -36.640 1.00 24.00 468 LYS A C 1
ATOM 3715 O O . LYS A 1 468 ? -26.641 -48.477 -36.622 1.00 24.00 468 LYS A O 1
ATOM 3720 N N . PRO A 1 469 ? -27.869 -46.612 -36.398 1.00 34.41 469 PRO A N 1
ATOM 3721 C CA . PRO A 1 469 ? -28.334 -45.217 -36.590 1.00 34.41 469 PRO A CA 1
ATOM 3722 C C . PRO A 1 469 ? -28.974 -44.631 -35.285 1.00 34.41 469 PRO A C 1
ATOM 3724 O O . PRO A 1 469 ? -28.630 -45.113 -34.216 1.00 34.41 469 PRO A O 1
ATOM 3727 N N . SER A 1 470 ? -29.820 -43.585 -35.212 1.00 23.17 470 SER A N 1
ATOM 3728 C CA . SER A 1 470 ? -30.685 -42.864 -36.179 1.00 23.17 470 SER A CA 1
ATOM 3729 C C . SER A 1 470 ? -31.076 -41.442 -35.720 1.00 23.17 470 SER A C 1
ATOM 3731 O O . SER A 1 470 ? -31.083 -41.154 -34.529 1.00 23.17 470 SER A O 1
ATOM 3733 N N . SER A 1 471 ? -31.485 -40.582 -36.664 1.00 24.91 471 SER A N 1
ATOM 3734 C CA . SER A 1 471 ? -32.221 -39.316 -36.434 1.00 24.91 471 SER A CA 1
ATOM 3735 C C . SER A 1 471 ? -33.722 -39.483 -36.758 1.00 24.91 471 SER A C 1
ATOM 3737 O O . SER A 1 471 ? -34.089 -40.556 -37.252 1.00 24.91 471 SER A O 1
ATOM 3739 N N . PRO A 1 472 ? -34.605 -38.479 -36.512 1.00 35.47 472 PRO A N 1
ATOM 3740 C CA . PRO A 1 472 ? -34.959 -37.559 -37.620 1.00 35.47 472 PRO A CA 1
ATOM 3741 C C . PRO A 1 472 ? -35.516 -36.133 -37.280 1.00 35.47 472 PRO A C 1
ATOM 3743 O O . PRO A 1 472 ? -36.420 -36.016 -36.467 1.00 35.47 472 PRO A O 1
ATOM 3746 N N . LYS A 1 473 ? -35.128 -35.124 -38.101 1.00 26.50 473 LYS A N 1
ATOM 3747 C CA . LYS A 1 473 ? -35.999 -34.099 -38.782 1.00 26.50 473 LYS A CA 1
ATOM 3748 C C . LYS A 1 473 ? -36.815 -33.066 -37.936 1.00 26.50 473 LYS A C 1
ATOM 3750 O O . LYS A 1 473 ? -36.972 -33.265 -36.746 1.00 26.50 473 LYS A O 1
ATOM 3755 N N . THR A 1 474 ? -37.424 -31.955 -38.422 1.00 26.42 474 THR A N 1
ATOM 3756 C CA . THR A 1 474 ? -37.370 -30.999 -39.594 1.00 26.42 474 THR A CA 1
ATOM 3757 C C . THR A 1 474 ? -38.281 -29.778 -39.242 1.00 26.42 474 THR A C 1
ATOM 3759 O O . THR A 1 474 ? -39.075 -29.915 -38.320 1.00 26.42 474 THR A O 1
ATOM 3762 N N . ASN A 1 475 ? -38.340 -28.602 -39.902 1.00 26.58 475 ASN A N 1
ATOM 3763 C CA . ASN A 1 475 ? -37.663 -28.049 -41.099 1.00 26.58 475 ASN A CA 1
ATOM 3764 C C . ASN A 1 475 ? -37.183 -26.583 -40.809 1.00 26.58 475 ASN A C 1
ATOM 3766 O O . ASN A 1 475 ? -36.543 -26.444 -39.775 1.00 26.58 475 ASN A O 1
ATOM 3770 N N . VAL A 1 476 ? -37.361 -25.448 -41.528 1.00 26.45 476 VAL A N 1
ATOM 3771 C CA . VAL A 1 476 ? -38.088 -24.957 -42.741 1.00 26.45 476 VAL A CA 1
ATOM 3772 C C . VAL A 1 476 ? -37.229 -23.838 -43.416 1.00 26.45 476 VAL A C 1
ATOM 3774 O O . VAL A 1 476 ? -36.288 -23.341 -42.807 1.00 26.45 476 VAL A O 1
ATOM 3777 N N . SER A 1 477 ? -37.536 -23.442 -44.662 1.00 23.33 477 SER A N 1
ATOM 3778 C CA . SER A 1 477 ? -36.942 -22.334 -45.465 1.00 23.33 477 SER A CA 1
ATOM 3779 C C . SER A 1 477 ? -38.093 -21.626 -46.245 1.00 23.33 477 SER A C 1
ATOM 3781 O O . SER A 1 477 ? -39.182 -22.198 -46.263 1.00 23.33 477 SER A O 1
ATOM 3783 N N . ALA A 1 478 ? -38.059 -20.427 -46.858 1.00 27.19 478 ALA A N 1
ATOM 3784 C CA . ALA A 1 478 ? -37.113 -19.774 -47.796 1.00 27.19 478 ALA A CA 1
ATOM 3785 C C . ALA A 1 478 ? -37.470 -18.242 -47.934 1.00 27.19 478 ALA A C 1
ATOM 3787 O O . ALA A 1 478 ? -38.157 -17.747 -47.046 1.00 27.19 478 ALA A O 1
ATOM 3788 N N . GLN A 1 479 ? -37.103 -17.390 -48.924 1.00 23.20 479 GLN A N 1
ATOM 3789 C CA . GLN A 1 479 ? -36.611 -17.540 -50.319 1.00 23.20 479 GLN A CA 1
ATOM 3790 C C . GLN A 1 479 ? -36.018 -16.205 -50.900 1.00 23.20 479 GLN A C 1
ATOM 3792 O O . GLN A 1 479 ? -36.192 -15.151 -50.296 1.00 23.20 479 GLN A O 1
ATOM 3797 N N . GLU A 1 480 ? -35.371 -16.242 -52.081 1.00 21.28 480 GLU A N 1
ATOM 3798 C CA . GLU A 1 480 ? -34.749 -15.127 -52.871 1.00 21.28 480 GLU A CA 1
ATOM 3799 C C . GLU A 1 480 ? -35.238 -15.145 -54.363 1.00 21.28 480 GLU A C 1
ATOM 3801 O O . GLU A 1 480 ? -36.036 -16.043 -54.659 1.00 21.28 480 GLU A O 1
ATOM 3806 N N . PRO A 1 481 ? -34.748 -14.343 -55.371 1.00 41.00 481 PRO A N 1
ATOM 3807 C CA . PRO A 1 481 ? -33.961 -13.075 -55.434 1.00 41.00 481 PRO A CA 1
ATOM 3808 C C . PRO A 1 481 ? -34.761 -11.936 -56.190 1.00 41.00 481 PRO A C 1
ATOM 3810 O O . PRO A 1 481 ? -35.789 -11.568 -55.628 1.00 41.00 481 PRO A O 1
ATOM 3813 N N . PRO A 1 482 ? -34.507 -11.395 -57.431 1.00 37.38 482 PRO A N 1
ATOM 3814 C CA . PRO A 1 482 ? -33.287 -10.951 -58.165 1.00 37.38 482 PRO A CA 1
ATOM 3815 C C . PRO A 1 482 ? -33.310 -9.572 -58.940 1.00 37.38 482 PRO A C 1
ATOM 3817 O O . PRO A 1 482 ? -34.233 -9.272 -59.685 1.00 37.38 482 PRO A O 1
ATOM 3820 N N . PHE A 1 483 ? -32.175 -8.841 -58.901 1.00 22.81 483 PHE A N 1
ATOM 3821 C CA . PHE A 1 483 ? -31.439 -8.120 -59.996 1.00 22.81 483 PHE A CA 1
ATOM 3822 C C . PHE A 1 483 ? -32.010 -6.961 -60.908 1.00 22.81 483 PHE A C 1
ATOM 3824 O O . PHE A 1 483 ? -32.980 -7.113 -61.635 1.00 22.81 483 PHE A O 1
ATOM 3831 N N . VAL A 1 484 ? -31.180 -5.887 -61.041 1.00 23.06 484 VAL A N 1
ATOM 3832 C CA . VAL A 1 484 ? -30.853 -5.034 -62.249 1.00 23.06 484 VAL A CA 1
ATOM 3833 C C . VAL A 1 484 ? -31.629 -3.723 -62.618 1.00 23.06 484 VAL A C 1
ATOM 3835 O O . VAL A 1 484 ? -32.498 -3.694 -63.475 1.00 23.06 484 VAL A O 1
ATOM 3838 N N . ALA A 1 485 ? -31.161 -2.598 -62.035 1.00 22.31 485 ALA A N 1
ATOM 3839 C CA . ALA A 1 485 ? -30.576 -1.347 -62.620 1.00 22.31 485 ALA A CA 1
ATOM 3840 C C . ALA A 1 485 ? -31.178 -0.492 -63.799 1.00 22.31 485 ALA A C 1
ATOM 3842 O O . ALA A 1 485 ? -31.813 -1.000 -64.709 1.00 22.31 485 ALA A O 1
ATOM 3843 N N . VAL A 1 486 ? -30.755 0.809 -63.846 1.00 21.28 486 VAL A N 1
ATOM 3844 C CA . VAL A 1 486 ? -30.370 1.679 -65.026 1.00 21.28 486 VAL A CA 1
ATOM 3845 C C . VAL A 1 486 ? -31.010 3.115 -65.173 1.00 21.28 486 VAL A C 1
ATOM 3847 O O . VAL A 1 486 ? -32.119 3.281 -65.655 1.00 21.28 486 VAL A O 1
ATOM 3850 N N . LYS A 1 487 ? -30.175 4.166 -64.950 1.00 20.61 487 LYS A N 1
ATOM 3851 C CA . LYS A 1 487 ? -30.091 5.552 -65.559 1.00 20.61 487 LYS A CA 1
ATOM 3852 C C . LYS A 1 487 ? -31.138 6.706 -65.367 1.00 20.61 487 LYS A C 1
ATOM 3854 O O . LYS A 1 487 ? -32.170 6.750 -66.015 1.00 20.61 487 LYS A O 1
ATOM 3859 N N . LYS A 1 488 ? -30.613 7.819 -64.795 1.00 21.80 488 LYS A N 1
ATOM 3860 C CA . LYS A 1 488 ? -30.596 9.256 -65.256 1.00 21.80 488 LYS A CA 1
ATOM 3861 C C . LYS A 1 488 ? -31.890 10.068 -65.575 1.00 21.80 488 LYS A C 1
ATOM 3863 O O . LYS A 1 488 ? -32.483 9.855 -66.628 1.00 21.80 488 LYS A O 1
ATOM 3868 N N . LYS A 1 489 ? -32.074 11.217 -64.873 1.00 20.80 489 LYS A N 1
ATOM 3869 C CA . LYS A 1 489 ? -32.301 12.640 -65.342 1.00 20.80 489 LYS A CA 1
ATOM 3870 C C . LYS A 1 489 ? -32.965 13.495 -64.214 1.00 20.80 489 LYS A C 1
ATOM 3872 O O . LYS A 1 489 ? -33.505 12.891 -63.305 1.00 20.80 489 LYS A O 1
ATOM 3877 N N . LYS A 1 490 ? -33.075 14.846 -64.214 1.00 21.52 490 LYS A N 1
ATOM 3878 C CA . LYS A 1 490 ? -32.247 16.019 -64.659 1.00 21.52 490 LYS A CA 1
ATOM 3879 C C . LYS A 1 490 ? -33.025 17.340 -64.331 1.00 21.52 490 LYS A C 1
ATOM 3881 O O . LYS A 1 490 ? -34.235 17.320 -64.505 1.00 21.52 490 LYS A O 1
ATOM 3886 N N . LYS A 1 491 ? -32.342 18.486 -64.070 1.00 23.09 491 LYS A N 1
ATOM 3887 C CA . LYS A 1 491 ? -32.865 19.904 -64.021 1.00 23.09 491 LYS A CA 1
ATOM 3888 C C . LYS A 1 491 ? -33.753 20.294 -62.792 1.00 23.09 491 LYS A C 1
ATOM 3890 O O . LYS A 1 491 ? -34.331 19.402 -62.198 1.00 23.09 491 LYS A O 1
ATOM 3895 N N . SER A 1 492 ? -33.920 21.574 -62.368 1.00 23.38 492 SER A N 1
ATOM 3896 C CA . SER A 1 492 ? -33.240 22.872 -62.698 1.00 23.38 492 SER A CA 1
ATOM 3897 C C . SER A 1 492 ? -33.670 24.114 -61.859 1.00 23.38 492 SER A C 1
ATOM 3899 O O . SER A 1 492 ? -34.849 24.208 -61.540 1.00 23.38 492 SER A O 1
ATOM 3901 N N . ARG A 1 493 ? -32.798 25.160 -61.829 1.00 24.20 493 ARG A N 1
ATOM 3902 C CA . ARG A 1 493 ? -33.069 26.631 -61.634 1.00 24.20 493 ARG A CA 1
ATOM 3903 C C . ARG A 1 493 ? -33.468 27.083 -60.205 1.00 24.20 493 ARG A C 1
ATOM 3905 O O . ARG A 1 493 ? -33.976 26.265 -59.460 1.00 24.20 493 ARG A O 1
ATOM 3912 N N . LYS A 1 494 ? -33.269 28.337 -59.736 1.00 23.67 494 LYS A N 1
ATOM 3913 C CA . LYS A 1 494 ? -32.813 29.673 -60.262 1.00 23.67 494 LYS A CA 1
ATOM 3914 C C . LYS A 1 494 ? -31.574 30.177 -59.442 1.00 23.67 494 LYS A C 1
ATOM 3916 O O . LYS A 1 494 ? -31.379 29.632 -58.368 1.00 23.67 494 LYS A O 1
ATOM 3921 N N . VAL A 1 495 ? -30.617 31.042 -59.857 1.00 25.50 495 VAL A N 1
ATOM 3922 C CA . VAL A 1 495 ? -30.558 32.347 -60.601 1.00 25.50 495 VAL A CA 1
ATOM 3923 C C . VAL A 1 495 ? -30.915 33.569 -59.717 1.00 25.50 495 VAL A C 1
ATOM 3925 O O . VAL A 1 495 ? -31.996 33.505 -59.145 1.00 25.50 495 VAL A O 1
ATOM 3928 N N . VAL A 1 496 ? -30.185 34.710 -59.589 1.00 25.14 496 VAL A N 1
ATOM 3929 C CA . VAL A 1 496 ? -28.829 35.278 -59.965 1.00 25.14 496 VAL A CA 1
ATOM 3930 C C . VAL A 1 496 ? -28.576 36.542 -59.053 1.00 25.14 496 VAL A C 1
ATOM 3932 O O . VAL A 1 496 ? -29.543 36.967 -58.428 1.00 25.14 496 VAL A O 1
ATOM 3935 N N . VAL A 1 497 ? -27.347 37.046 -58.768 1.00 26.22 497 VAL A N 1
ATOM 3936 C CA . VAL A 1 497 ? -26.672 38.352 -59.154 1.00 26.22 497 VAL A CA 1
ATOM 3937 C C . VAL A 1 497 ? -25.396 38.458 -58.248 1.00 26.22 497 VAL A C 1
ATOM 3939 O O . VAL A 1 497 ? -25.558 38.321 -57.042 1.00 26.22 497 VAL A O 1
ATOM 3942 N N . GLN A 1 498 ? -24.125 38.356 -58.698 1.00 24.23 498 GLN A N 1
ATOM 3943 C CA . GLN A 1 498 ? -23.138 39.372 -59.194 1.00 24.23 498 GLN A CA 1
ATOM 3944 C C . GLN A 1 498 ? -22.793 40.546 -58.218 1.00 24.23 498 GLN A C 1
ATOM 3946 O O . GLN A 1 498 ? -23.681 41.308 -57.875 1.00 24.23 498 GLN A O 1
ATOM 3951 N N . HIS A 1 499 ? -21.587 40.604 -57.604 1.00 26.33 499 HIS A N 1
ATOM 3952 C CA . HIS A 1 499 ? -20.310 41.283 -58.017 1.00 26.33 499 HIS A CA 1
ATOM 3953 C C . HIS A 1 499 ? -20.263 42.820 -57.757 1.00 26.33 499 HIS A C 1
ATOM 3955 O O . HIS A 1 499 ? -21.338 43.414 -57.805 1.00 26.33 499 HIS A O 1
ATOM 3961 N N . PRO A 1 500 ? -19.093 43.477 -57.479 1.00 30.98 500 PRO A N 1
ATOM 3962 C CA . PRO A 1 500 ? -17.724 43.172 -57.967 1.00 30.98 500 PRO A CA 1
ATOM 3963 C C . PRO A 1 500 ? -16.528 43.271 -56.962 1.00 30.98 500 PRO A C 1
ATOM 3965 O O . PRO A 1 500 ? -16.705 43.499 -55.770 1.00 30.98 500 PRO A O 1
ATOM 3968 N N . GLU A 1 501 ? -15.313 43.067 -57.502 1.00 31.06 501 GLU A N 1
ATOM 3969 C CA . GLU A 1 501 ? -13.942 43.402 -57.011 1.00 31.06 501 GLU A CA 1
ATOM 3970 C C . GLU A 1 501 ? -13.593 44.910 -57.250 1.00 31.06 501 GLU A C 1
ATOM 3972 O O . GLU A 1 501 ? -14.501 45.605 -57.723 1.00 31.06 501 GLU A O 1
ATOM 3977 N N . PRO A 1 502 ? -12.358 45.467 -57.033 1.00 46.12 502 PRO A N 1
ATOM 3978 C CA . PRO A 1 502 ? -11.038 44.924 -56.605 1.00 46.12 502 PRO A CA 1
ATOM 3979 C C . PRO A 1 502 ? -10.489 45.632 -55.310 1.00 46.12 502 PRO A C 1
ATOM 3981 O O . PRO A 1 502 ? -11.318 46.012 -54.491 1.00 46.12 502 PRO A O 1
ATOM 3984 N N . GLU A 1 503 ? -9.202 45.775 -54.917 1.00 25.94 503 GLU A N 1
ATOM 3985 C CA . GLU A 1 503 ? -7.948 46.126 -55.634 1.00 25.94 503 GLU A CA 1
ATOM 3986 C C . GLU A 1 503 ? -6.631 45.836 -54.839 1.00 25.94 503 GLU A C 1
ATOM 3988 O O . GLU A 1 503 ? -6.644 45.142 -53.823 1.00 25.94 503 GLU A O 1
ATOM 3993 N N . ALA A 1 504 ? -5.484 46.299 -55.368 1.00 24.47 504 ALA A N 1
ATOM 3994 C CA . ALA A 1 504 ? -4.080 45.990 -55.022 1.00 24.47 504 ALA A CA 1
ATOM 3995 C C . ALA A 1 504 ? -3.686 46.160 -53.529 1.00 24.47 504 ALA A C 1
ATOM 3997 O O . ALA A 1 504 ? -4.279 46.959 -52.815 1.00 24.47 504 ALA A O 1
ATOM 3998 N N . ALA A 1 505 ? -2.723 45.442 -52.928 1.00 27.28 505 ALA A N 1
ATOM 3999 C CA . ALA A 1 505 ? -1.460 44.805 -53.361 1.00 27.28 505 ALA A CA 1
ATOM 4000 C C . ALA A 1 505 ? -0.202 45.717 -53.379 1.00 27.28 505 ALA A C 1
ATOM 4002 O O . ALA A 1 505 ? -0.169 46.742 -54.046 1.00 27.28 505 ALA A O 1
ATOM 4003 N N . ALA A 1 506 ? 0.852 45.232 -52.698 1.00 26.27 506 ALA A N 1
ATOM 4004 C CA . ALA A 1 506 ? 2.239 45.728 -52.608 1.00 26.27 506 ALA A CA 1
ATOM 4005 C C . ALA A 1 506 ? 2.519 47.090 -51.922 1.00 26.27 506 ALA A C 1
ATOM 4007 O O . ALA A 1 506 ? 2.126 48.140 -52.413 1.00 26.27 506 ALA A O 1
ATOM 4008 N N . LEU A 1 507 ? 3.349 47.061 -50.864 1.00 27.33 507 LEU A N 1
ATOM 4009 C CA . LEU A 1 507 ? 4.663 47.741 -50.797 1.00 27.33 507 LEU A CA 1
ATOM 4010 C C . LEU A 1 507 ? 5.454 47.308 -49.531 1.00 27.33 507 LEU A C 1
ATOM 4012 O O . LEU A 1 507 ? 4.905 47.296 -48.437 1.00 27.33 507 LEU A O 1
ATOM 4016 N N . LEU A 1 508 ? 6.718 46.913 -49.754 1.00 28.19 508 LEU A N 1
ATOM 4017 C CA . LEU A 1 508 ? 7.941 46.888 -48.906 1.00 28.19 508 LEU A CA 1
ATOM 4018 C C . LEU A 1 508 ? 7.806 47.098 -47.367 1.00 28.19 508 LEU A C 1
ATOM 4020 O O . LEU A 1 508 ? 7.179 48.061 -46.948 1.00 28.19 508 LEU A O 1
ATOM 4024 N N . ALA A 1 509 ? 8.352 46.296 -46.434 1.00 26.17 509 ALA A N 1
ATOM 4025 C CA . ALA A 1 509 ? 9.642 45.572 -46.253 1.00 26.17 509 ALA A CA 1
ATOM 4026 C C . ALA A 1 509 ? 10.490 46.197 -45.105 1.00 26.17 509 ALA A C 1
ATOM 4028 O O . ALA A 1 509 ? 10.417 47.400 -44.896 1.00 26.17 509 ALA A O 1
ATOM 4029 N N . ASP A 1 510 ? 11.247 45.359 -44.373 1.00 27.14 510 ASP A N 1
ATOM 4030 C CA . ASP A 1 510 ? 12.223 45.630 -43.282 1.00 27.14 510 ASP A CA 1
ATOM 4031 C C . ASP A 1 510 ? 11.890 46.707 -42.216 1.00 27.14 510 ASP A C 1
ATOM 4033 O O . ASP A 1 510 ? 11.881 47.910 -42.456 1.00 27.14 510 ASP A O 1
ATOM 4037 N N . THR A 1 511 ? 11.735 46.349 -40.935 1.00 25.56 511 THR A N 1
ATOM 4038 C CA . THR A 1 511 ? 12.881 46.172 -40.006 1.00 25.56 511 THR A CA 1
ATOM 4039 C C . THR A 1 511 ? 12.452 45.567 -38.648 1.00 25.56 511 THR A C 1
ATOM 4041 O O . THR A 1 511 ? 11.267 45.375 -38.374 1.00 25.56 511 THR A O 1
ATOM 4044 N N . GLU A 1 512 ? 13.417 45.230 -37.781 1.00 33.09 512 GLU A N 1
ATOM 4045 C CA . GLU A 1 512 ? 13.190 44.545 -36.498 1.00 33.09 512 GLU A CA 1
ATOM 4046 C C . GLU A 1 512 ? 12.447 45.371 -35.425 1.00 33.09 512 GLU A C 1
ATOM 4048 O O . GLU A 1 512 ? 12.782 46.524 -35.155 1.00 33.09 512 GLU A O 1
ATOM 4053 N N . ALA A 1 513 ? 11.553 44.719 -34.668 1.00 26.22 513 ALA A N 1
ATOM 4054 C CA . ALA A 1 513 ? 11.060 45.225 -33.383 1.00 26.22 513 ALA A CA 1
ATOM 4055 C C . ALA A 1 513 ? 10.932 44.094 -32.343 1.00 26.22 513 ALA A C 1
ATOM 4057 O O . ALA A 1 513 ? 10.120 43.176 -32.474 1.00 26.22 513 ALA A O 1
ATOM 4058 N N . ARG A 1 514 ? 11.741 44.163 -31.277 1.00 27.81 514 ARG A N 1
ATOM 4059 C CA . ARG A 1 514 ? 11.834 43.136 -30.221 1.00 27.81 514 ARG A CA 1
ATOM 4060 C C . ARG A 1 514 ? 10.501 42.962 -29.475 1.00 27.81 514 ARG A C 1
ATOM 4062 O O . ARG A 1 514 ? 10.067 43.876 -28.772 1.00 27.81 514 ARG A O 1
ATOM 4069 N N . ARG A 1 515 ? 9.895 41.766 -29.516 1.00 32.84 515 ARG A N 1
ATOM 4070 C CA . ARG A 1 515 ? 8.790 41.396 -28.605 1.00 32.84 515 ARG A CA 1
ATOM 4071 C C . ARG A 1 515 ? 9.323 41.130 -27.194 1.00 32.84 515 ARG A C 1
ATOM 4073 O O . ARG A 1 515 ? 9.616 39.997 -26.827 1.00 32.84 515 ARG A O 1
ATOM 4080 N N . VAL A 1 516 ? 9.443 42.192 -26.403 1.00 35.31 516 VAL A N 1
ATOM 4081 C CA . VAL A 1 516 ? 9.766 42.119 -24.969 1.00 35.31 516 VAL A CA 1
ATOM 4082 C C . VAL A 1 516 ? 8.623 41.413 -24.222 1.00 35.31 516 VAL A C 1
ATOM 4084 O O . VAL A 1 516 ? 7.471 41.839 -24.325 1.00 35.31 516 VAL A O 1
ATOM 4087 N N . LYS A 1 517 ? 8.929 40.343 -23.471 1.00 39.66 517 LYS A N 1
ATOM 4088 C CA . LYS A 1 517 ? 7.961 39.672 -22.581 1.00 39.66 517 LYS A CA 1
ATOM 4089 C C . LYS A 1 517 ? 7.411 40.661 -21.544 1.00 39.66 517 LYS A C 1
ATOM 4091 O O . LYS A 1 517 ? 8.150 41.489 -21.019 1.00 39.66 517 LYS A O 1
ATOM 4096 N N . CYS A 1 518 ? 6.129 40.541 -21.210 1.00 46.75 518 CYS A N 1
ATOM 4097 C CA . CYS A 1 518 ? 5.591 41.145 -19.989 1.00 46.75 518 CYS A CA 1
ATOM 4098 C C . CYS A 1 518 ? 5.897 40.250 -18.780 1.00 46.75 518 CYS A C 1
ATOM 4100 O O . CYS A 1 518 ? 5.933 39.030 -18.923 1.00 46.75 518 CYS A O 1
ATOM 4102 N N . ASP A 1 519 ? 6.090 40.852 -17.603 1.00 49.44 519 ASP A N 1
ATOM 4103 C CA . ASP A 1 519 ? 6.305 40.117 -16.352 1.00 49.44 519 ASP A CA 1
ATOM 4104 C C . ASP A 1 519 ? 5.103 39.223 -16.015 1.00 49.44 519 ASP A C 1
ATOM 4106 O O . ASP A 1 519 ? 4.038 39.712 -15.640 1.00 49.44 519 ASP A O 1
ATOM 4110 N N . GLU A 1 520 ? 5.306 37.908 -16.065 1.00 44.69 520 GLU A N 1
ATOM 4111 C CA . GLU A 1 520 ? 4.303 36.878 -15.736 1.00 44.69 520 GLU A CA 1
ATOM 4112 C C . GLU A 1 520 ? 3.965 36.817 -14.228 1.00 44.69 520 GLU A C 1
ATOM 4114 O O . GLU A 1 520 ? 3.051 36.105 -13.812 1.00 44.69 520 GLU A O 1
ATOM 4119 N N . ALA A 1 521 ? 4.684 37.585 -13.401 1.00 43.53 521 ALA A N 1
ATOM 4120 C CA . ALA A 1 521 ? 4.632 37.547 -11.940 1.00 43.53 521 ALA A CA 1
ATOM 4121 C C . ALA A 1 521 ? 3.642 38.538 -11.284 1.00 43.53 521 ALA A C 1
ATOM 4123 O O . ALA A 1 521 ? 3.634 38.653 -10.055 1.00 43.53 521 ALA A O 1
ATOM 4124 N N . ARG A 1 522 ? 2.837 39.301 -12.047 1.00 46.66 522 ARG A N 1
ATOM 4125 C CA . ARG A 1 522 ? 1.870 40.281 -11.497 1.00 46.66 522 ARG A CA 1
ATOM 4126 C C . ARG A 1 522 ? 0.577 40.349 -12.325 1.00 46.66 522 ARG A C 1
ATOM 4128 O O . ARG A 1 522 ? 0.669 40.391 -13.545 1.00 46.66 522 ARG A O 1
ATOM 4135 N N . PRO A 1 523 ? -0.611 40.490 -11.696 1.00 53.34 523 PRO A N 1
ATOM 4136 C CA . PRO A 1 523 ? -1.906 40.460 -12.394 1.00 53.34 523 PRO A CA 1
ATOM 4137 C C . PRO A 1 523 ? -2.134 41.623 -13.377 1.00 53.34 523 PRO A C 1
ATOM 4139 O O . PRO A 1 523 ? -2.978 41.525 -14.261 1.00 53.34 523 PRO A O 1
ATOM 4142 N N . VAL A 1 524 ? -1.383 42.723 -13.246 1.00 58.34 524 VAL A N 1
ATOM 4143 C CA . VAL A 1 524 ? -1.332 43.827 -14.217 1.00 58.34 524 VAL A CA 1
ATOM 4144 C C . VAL A 1 524 ? 0.123 44.269 -14.352 1.00 58.34 524 VAL A C 1
ATOM 4146 O O . VAL A 1 524 ? 0.790 44.527 -13.346 1.00 58.34 524 VAL A O 1
ATOM 4149 N N . CYS A 1 525 ? 0.635 44.384 -15.581 1.00 66.31 525 CYS A N 1
ATOM 4150 C CA . CYS A 1 525 ? 2.004 44.855 -15.797 1.00 66.31 525 CYS A CA 1
ATOM 4151 C C . CYS A 1 525 ? 2.106 46.384 -15.613 1.00 66.31 525 CYS A C 1
ATOM 4153 O O . CYS A 1 525 ? 1.186 47.135 -15.957 1.00 66.31 525 CYS A O 1
ATOM 4155 N N . ARG A 1 526 ? 3.253 46.870 -15.107 1.00 55.97 526 ARG A N 1
ATOM 4156 C CA . ARG A 1 526 ? 3.481 48.304 -14.810 1.00 55.97 526 ARG A CA 1
ATOM 4157 C C . ARG A 1 526 ? 3.183 49.232 -15.998 1.00 55.97 526 ARG A C 1
ATOM 4159 O O . ARG A 1 526 ? 2.718 50.346 -15.786 1.00 55.97 526 ARG A O 1
ATOM 4166 N N . ARG A 1 527 ? 3.414 48.776 -17.236 1.00 60.25 527 ARG A N 1
ATOM 4167 C CA . ARG A 1 527 ? 3.205 49.587 -18.448 1.00 60.25 527 ARG A CA 1
ATOM 4168 C C . ARG A 1 527 ? 1.726 49.775 -18.800 1.00 60.25 527 ARG A C 1
ATOM 4170 O O . ARG A 1 527 ? 1.358 50.868 -19.212 1.00 60.25 527 ARG A O 1
ATOM 4177 N N . CYS A 1 528 ? 0.880 48.761 -18.595 1.00 69.25 528 CYS A N 1
ATOM 4178 C CA . CYS A 1 528 ? -0.574 48.895 -18.766 1.00 69.25 528 CYS A CA 1
ATOM 4179 C C . CYS A 1 528 ? -1.174 49.786 -17.668 1.00 69.25 528 CYS A C 1
ATOM 4181 O O . CYS A 1 528 ? -1.932 50.704 -17.968 1.00 69.25 528 CYS A O 1
ATOM 4183 N N . ALA A 1 529 ? -0.745 49.589 -16.414 1.00 66.12 529 ALA A N 1
ATOM 4184 C CA . ALA A 1 529 ? -1.160 50.431 -15.290 1.00 66.12 529 ALA A CA 1
ATOM 4185 C C . ALA A 1 529 ? -0.824 51.920 -15.515 1.00 66.12 529 ALA A C 1
ATOM 4187 O O . ALA A 1 529 ? -1.680 52.774 -15.320 1.00 66.12 529 ALA A O 1
ATOM 4188 N N . GLY A 1 530 ? 0.387 52.228 -15.996 1.00 54.25 530 GLY A N 1
ATOM 4189 C CA . GLY A 1 530 ? 0.819 53.599 -16.302 1.00 54.25 530 GLY A CA 1
ATOM 4190 C C . GLY A 1 530 ? 0.281 54.201 -17.609 1.00 54.25 530 GLY A C 1
ATOM 4191 O O . GLY A 1 530 ? 0.639 55.328 -17.930 1.00 54.25 530 GLY A O 1
ATOM 4192 N N . SER A 1 531 ? -0.538 53.476 -18.380 1.00 60.31 531 SER A N 1
ATOM 4193 C CA . SER A 1 531 ? -1.146 53.966 -19.633 1.00 60.31 531 SER A CA 1
ATOM 4194 C C . SER A 1 531 ? -2.676 53.863 -19.657 1.00 60.31 531 SER A C 1
ATOM 4196 O O . SER A 1 531 ? -3.283 54.079 -20.702 1.00 60.31 531 SER A O 1
ATOM 4198 N N . HIS A 1 532 ? -3.304 53.544 -18.517 1.00 55.91 532 HIS A N 1
ATOM 4199 C CA . HIS A 1 532 ? -4.758 53.395 -18.359 1.00 55.91 532 HIS A CA 1
ATOM 4200 C C . HIS A 1 532 ? -5.436 52.434 -19.365 1.00 55.91 532 HIS A C 1
ATOM 4202 O O . HIS A 1 532 ? -6.642 52.515 -19.592 1.00 55.91 532 HIS A O 1
ATOM 4208 N N . MET A 1 533 ? -4.689 51.477 -19.930 1.00 52.09 533 MET A N 1
ATOM 4209 C CA . MET A 1 533 ? -5.223 50.445 -20.827 1.00 52.09 533 MET A CA 1
ATOM 4210 C C . MET A 1 533 ? -5.352 49.088 -20.125 1.00 52.09 533 MET A C 1
ATOM 4212 O O . MET A 1 533 ? -4.476 48.673 -19.363 1.00 52.09 533 MET A O 1
ATOM 4216 N N . ALA A 1 534 ? -6.444 48.372 -20.407 1.00 52.34 534 ALA A N 1
ATOM 4217 C CA . ALA A 1 534 ? -6.732 47.068 -19.810 1.00 52.34 534 ALA A CA 1
ATOM 4218 C C . ALA A 1 534 ? -5.719 45.989 -20.246 1.00 52.34 534 ALA A C 1
ATOM 4220 O O . ALA A 1 534 ? -5.441 45.808 -21.433 1.00 52.34 534 ALA A O 1
ATOM 4221 N N . CYS A 1 535 ? -5.183 45.242 -19.278 1.00 54.88 535 CYS A N 1
ATOM 4222 C CA . CYS A 1 535 ? -4.133 44.250 -19.504 1.00 54.88 535 CYS A CA 1
ATOM 4223 C C . CYS A 1 535 ? -4.734 42.857 -19.772 1.00 54.88 535 CYS A C 1
ATOM 4225 O O . CYS A 1 535 ? -5.111 42.154 -18.839 1.00 54.88 535 CYS A O 1
ATOM 4227 N N . ARG A 1 536 ? -4.804 42.435 -21.043 1.00 52.53 536 ARG A N 1
ATOM 4228 C CA . ARG A 1 536 ? -5.418 41.156 -21.479 1.00 52.53 536 ARG A CA 1
ATOM 4229 C C . ARG A 1 536 ? -4.577 39.891 -21.197 1.00 52.53 536 ARG A C 1
ATOM 4231 O O . ARG A 1 536 ? -4.641 38.925 -21.947 1.00 52.53 536 ARG A O 1
ATOM 4238 N N . GLY A 1 537 ? -3.740 39.898 -20.159 1.00 43.75 537 GLY A N 1
ATOM 4239 C CA . GLY A 1 537 ? -2.782 38.814 -19.887 1.00 43.75 537 GLY A CA 1
ATOM 4240 C C . GLY A 1 537 ? -3.360 37.565 -19.207 1.00 43.75 537 GLY A C 1
ATOM 4241 O O . GLY A 1 537 ? -2.668 36.555 -19.141 1.00 43.75 537 GLY A O 1
ATOM 4242 N N . TYR A 1 538 ? -4.591 37.631 -18.685 1.00 44.28 538 TYR A N 1
ATOM 4243 C CA . TYR A 1 538 ? -5.136 36.638 -17.745 1.00 44.28 538 TYR A CA 1
ATOM 4244 C C . TYR A 1 538 ? -6.587 36.208 -18.047 1.00 44.28 538 TYR A C 1
ATOM 4246 O O . TYR A 1 538 ? -7.332 35.852 -17.136 1.00 44.28 538 TYR A O 1
ATOM 4254 N N . GLU A 1 539 ? -6.995 36.207 -19.318 1.00 39.44 539 GLU A N 1
ATOM 4255 C CA . GLU A 1 539 ? -8.265 35.606 -19.753 1.00 39.44 539 GLU A CA 1
ATOM 4256 C C . GLU A 1 539 ? -8.012 34.206 -20.336 1.00 39.44 539 GLU A C 1
ATOM 4258 O O . GLU A 1 539 ? -7.331 34.055 -21.350 1.00 39.44 539 GLU A O 1
ATOM 4263 N N . LEU A 1 540 ? -8.555 33.168 -19.688 1.00 37.12 540 LEU A N 1
ATOM 4264 C CA . LEU A 1 540 ? -8.640 31.824 -20.269 1.00 37.12 540 LEU A CA 1
ATOM 4265 C C . LEU A 1 540 ? -9.809 31.775 -21.271 1.00 37.12 540 LEU A C 1
ATOM 4267 O O . LEU A 1 540 ? -10.856 32.368 -20.997 1.00 37.12 540 LEU A O 1
ATOM 4271 N N . PRO A 1 541 ? -9.677 31.070 -22.409 1.00 33.16 541 PRO A N 1
ATOM 4272 C CA . PRO A 1 541 ? -10.733 31.015 -23.414 1.00 33.16 541 PRO A CA 1
ATOM 4273 C C . PRO A 1 541 ? -11.965 30.243 -22.904 1.00 33.16 541 PRO A C 1
ATOM 4275 O O . PRO A 1 541 ? -11.814 29.240 -22.198 1.00 33.16 541 PRO A O 1
ATOM 4278 N N . PRO A 1 542 ? -13.191 30.658 -23.276 1.00 34.25 542 PRO A N 1
ATOM 4279 C CA . PRO A 1 542 ? -14.401 29.905 -22.963 1.00 34.25 542 PRO A CA 1
ATOM 4280 C C . PRO A 1 542 ? -14.467 28.597 -23.780 1.00 34.25 542 PRO A C 1
ATOM 4282 O O . PRO A 1 542 ? -14.010 28.562 -24.925 1.00 34.25 542 PRO A O 1
ATOM 4285 N N . PRO A 1 543 ? -15.070 27.520 -23.244 1.00 33.38 543 PRO A N 1
ATOM 4286 C CA . PRO A 1 543 ? -15.176 26.240 -23.943 1.00 33.38 543 PRO A CA 1
ATOM 4287 C C . PRO A 1 543 ? -16.249 26.302 -25.047 1.00 33.38 543 PRO A C 1
ATOM 4289 O O . PRO A 1 543 ? -17.420 26.029 -24.787 1.00 33.38 543 PRO A O 1
ATOM 4292 N N . GLY A 1 544 ? -15.869 26.688 -26.273 1.00 39.25 544 GLY A N 1
ATOM 4293 C CA . GLY A 1 544 ? -16.852 26.926 -27.346 1.00 39.25 544 GLY A CA 1
ATOM 4294 C C . GLY A 1 544 ? -16.355 27.058 -28.795 1.00 39.25 544 GLY A C 1
ATOM 4295 O O . GLY A 1 544 ? -17.162 27.406 -29.652 1.00 39.25 544 GLY A O 1
ATOM 4296 N N . ALA A 1 545 ? -15.081 26.787 -29.088 1.00 29.20 545 ALA A N 1
ATOM 4297 C CA . ALA A 1 545 ? -14.532 26.595 -30.439 1.00 29.20 545 ALA A CA 1
ATOM 4298 C C . ALA A 1 545 ? -13.239 25.758 -30.311 1.00 29.20 545 ALA A C 1
ATOM 4300 O O . ALA A 1 545 ? -12.518 25.937 -29.332 1.00 29.20 545 ALA A O 1
ATOM 4301 N N . ASP A 1 546 ? -12.908 24.810 -31.190 1.00 30.47 546 ASP A N 1
ATOM 4302 C CA . ASP A 1 546 ? -13.451 24.538 -32.531 1.00 30.47 546 ASP A CA 1
ATOM 4303 C C . ASP A 1 546 ? -14.336 23.273 -32.641 1.00 30.47 546 ASP A C 1
ATOM 4305 O O . ASP A 1 546 ? -14.365 22.415 -31.758 1.00 30.47 546 ASP A O 1
ATOM 4309 N N . GLY A 1 547 ? -15.037 23.136 -33.776 1.00 26.80 547 GLY A N 1
ATOM 4310 C CA . GLY A 1 547 ? -15.556 21.845 -34.259 1.00 26.80 547 GLY A CA 1
ATOM 4311 C C . GLY A 1 547 ? -14.431 20.961 -34.834 1.00 26.80 547 GLY A C 1
ATOM 4312 O O . GLY A 1 547 ? -13.321 21.424 -35.054 1.00 26.80 547 GLY A O 1
ATOM 4313 N N . ILE A 1 548 ? -14.642 19.681 -35.151 1.00 26.69 548 ILE A N 1
ATOM 4314 C CA . ILE A 1 548 ? -15.873 19.054 -35.657 1.00 26.69 548 ILE A CA 1
ATOM 4315 C C . ILE A 1 548 ? -16.183 17.751 -34.901 1.00 26.69 548 ILE A C 1
ATOM 4317 O O . ILE A 1 548 ? -15.320 16.891 -34.751 1.00 26.69 548 ILE A O 1
ATOM 4321 N N . HIS A 1 549 ? -17.454 17.557 -34.537 1.00 29.09 549 HIS A N 1
ATOM 4322 C CA . HIS A 1 549 ? -18.011 16.258 -34.148 1.00 29.09 549 HIS A CA 1
ATOM 4323 C C . HIS A 1 549 ? -18.979 15.743 -35.221 1.00 29.09 549 HIS A C 1
ATOM 4325 O O . HIS A 1 549 ? -19.813 16.497 -35.720 1.00 29.09 549 HIS A O 1
ATOM 4331 N N . ALA A 1 550 ? -18.951 14.434 -35.474 1.00 24.97 550 ALA A N 1
ATOM 4332 C CA . ALA A 1 550 ? -20.072 13.690 -36.042 1.00 24.97 550 ALA A CA 1
ATOM 4333 C C . ALA A 1 550 ? -20.235 12.366 -35.269 1.00 24.97 550 ALA A C 1
ATOM 4335 O O . ALA A 1 550 ? -19.380 11.487 -35.335 1.00 24.97 550 ALA A O 1
ATOM 4336 N N . ALA A 1 551 ? -21.311 12.268 -34.486 1.00 27.66 551 ALA A N 1
ATOM 4337 C CA . ALA A 1 551 ? -21.782 11.049 -33.814 1.00 27.66 551 ALA A CA 1
ATOM 4338 C C . ALA A 1 551 ? -22.883 10.392 -34.704 1.00 27.66 551 ALA A C 1
ATOM 4340 O O . ALA A 1 551 ? -23.011 10.780 -35.861 1.00 27.66 551 ALA A O 1
ATOM 4341 N N . VAL A 1 552 ? -23.709 9.398 -34.348 1.00 29.58 552 VAL A N 1
ATOM 4342 C CA . VAL A 1 552 ? -24.221 8.830 -33.079 1.00 29.58 552 VAL A CA 1
ATOM 4343 C C . VAL A 1 552 ? -24.545 7.347 -33.384 1.00 29.58 552 VAL A C 1
ATOM 4345 O O . VAL A 1 552 ? -24.979 7.041 -34.490 1.00 29.58 552 VAL A O 1
ATOM 4348 N N . SER A 1 553 ? -24.370 6.359 -32.505 1.00 28.39 553 SER A N 1
ATOM 4349 C CA . SER A 1 553 ? -25.358 5.962 -31.481 1.00 28.39 553 SER A CA 1
ATOM 4350 C C . SER A 1 553 ? -25.021 4.558 -30.936 1.00 28.39 553 SER A C 1
ATOM 4352 O O . SER A 1 553 ? -24.285 3.818 -31.578 1.00 28.39 553 SER A O 1
ATOM 4354 N N . GLY A 1 554 ? -25.501 4.140 -29.761 1.00 26.16 554 GLY A N 1
ATOM 4355 C CA . GLY A 1 554 ? -26.350 4.852 -28.798 1.00 26.16 554 GLY A CA 1
ATOM 4356 C C . GLY A 1 554 ? -26.095 4.384 -27.361 1.00 26.16 554 GLY A C 1
ATOM 4357 O O . GLY A 1 554 ? -25.548 3.307 -27.141 1.00 26.16 554 GLY A O 1
ATOM 4358 N N . VAL A 1 555 ? -26.472 5.210 -26.382 1.00 30.69 555 VAL A N 1
ATOM 4359 C CA . VAL A 1 555 ? -26.318 4.908 -24.949 1.00 30.69 555 VAL A CA 1
ATOM 4360 C C . VAL A 1 555 ? -27.604 4.281 -24.420 1.00 30.69 555 VAL A C 1
ATOM 4362 O O . VAL A 1 555 ? -28.675 4.873 -24.546 1.00 30.69 555 VAL A O 1
ATOM 4365 N N . ASP A 1 556 ? -27.499 3.106 -23.799 1.00 29.69 556 ASP A N 1
ATOM 4366 C CA . ASP A 1 556 ? -28.626 2.476 -23.113 1.00 29.69 556 ASP A CA 1
ATOM 4367 C C . ASP A 1 556 ? -28.956 3.219 -21.805 1.00 29.69 556 ASP A C 1
ATOM 4369 O O . ASP A 1 556 ? -28.134 3.358 -20.893 1.00 29.69 556 ASP A O 1
ATOM 4373 N N . ILE A 1 557 ? -30.204 3.678 -21.711 1.00 32.16 557 ILE A N 1
ATOM 4374 C CA . ILE A 1 557 ? -30.757 4.439 -20.585 1.00 32.16 557 ILE A CA 1
ATOM 4375 C C . ILE A 1 557 ? -30.817 3.586 -19.296 1.00 32.16 557 ILE A C 1
ATOM 4377 O O . ILE A 1 557 ? -30.917 4.136 -18.194 1.00 32.16 557 ILE A O 1
ATOM 4381 N N . SER A 1 558 ? -30.650 2.259 -19.386 1.00 29.16 558 SER A N 1
ATOM 4382 C CA . SER A 1 558 ? -30.505 1.373 -18.221 1.00 29.16 558 SER A CA 1
ATOM 4383 C C . SER A 1 558 ? -29.352 1.765 -17.278 1.00 29.16 558 SER A C 1
ATOM 4385 O O . SER A 1 558 ? -29.477 1.597 -16.059 1.00 29.16 558 SER A O 1
ATOM 4387 N N . MET A 1 559 ? -28.258 2.347 -17.794 1.00 32.34 559 MET A N 1
ATOM 4388 C CA . MET A 1 559 ? -27.073 2.677 -16.989 1.00 32.34 559 MET A CA 1
ATOM 4389 C C . MET A 1 559 ? -27.321 3.795 -15.968 1.00 32.34 559 MET A C 1
ATOM 4391 O O . MET A 1 559 ? -26.833 3.710 -14.838 1.00 32.34 559 MET A O 1
ATOM 4395 N N . VAL A 1 560 ? -28.124 4.807 -16.316 1.00 31.06 560 VAL A N 1
ATOM 4396 C CA . VAL A 1 560 ? -28.400 5.965 -15.439 1.00 31.06 560 VAL A CA 1
ATOM 4397 C C . VAL A 1 560 ? -29.097 5.525 -14.144 1.00 31.06 560 VAL A C 1
ATOM 4399 O O . VAL A 1 560 ? -28.860 6.087 -13.076 1.00 31.06 560 VAL A O 1
ATOM 4402 N N . ARG A 1 561 ? -29.893 4.447 -14.188 1.00 27.64 561 ARG A N 1
ATOM 4403 C CA . ARG A 1 561 ? -30.626 3.945 -13.015 1.00 27.64 561 ARG A CA 1
ATOM 4404 C C . ARG A 1 561 ? -29.763 3.155 -12.018 1.00 27.64 561 ARG A C 1
ATOM 4406 O O . ARG A 1 561 ? -30.243 2.864 -10.925 1.00 27.64 561 ARG A O 1
ATOM 4413 N N . ARG A 1 562 ? -28.502 2.831 -12.345 1.00 28.19 562 ARG A N 1
ATOM 4414 C CA . ARG A 1 562 ? -27.564 2.135 -11.435 1.00 28.19 562 ARG A CA 1
ATOM 4415 C C . ARG A 1 562 ? -26.681 3.061 -10.590 1.00 28.19 562 ARG A C 1
ATOM 4417 O O . ARG A 1 562 ? -26.102 2.588 -9.618 1.00 28.19 562 ARG A O 1
ATOM 4424 N N . GLN A 1 563 ? -26.615 4.364 -10.879 1.00 32.81 563 GLN A N 1
ATOM 4425 C CA . GLN A 1 563 ? -25.780 5.304 -10.107 1.00 32.81 563 GLN A CA 1
ATOM 4426 C C . GLN A 1 563 ? -26.313 5.628 -8.693 1.00 32.81 563 GLN A C 1
ATOM 4428 O O . GLN A 1 563 ? -25.576 6.187 -7.888 1.00 32.81 563 GLN A O 1
ATOM 4433 N N . ASN A 1 564 ? -27.545 5.224 -8.353 1.00 28.31 564 ASN A N 1
ATOM 4434 C CA . ASN A 1 564 ? -28.154 5.447 -7.031 1.00 28.31 564 ASN A CA 1
ATOM 4435 C C . ASN A 1 564 ? -27.937 4.308 -6.009 1.00 28.31 564 ASN A C 1
ATOM 4437 O O . ASN A 1 564 ? -28.591 4.294 -4.965 1.00 28.31 564 ASN A O 1
ATOM 4441 N N . GLN A 1 565 ? -27.022 3.366 -6.259 1.00 26.08 565 GLN A N 1
ATOM 4442 C CA . GLN A 1 565 ? -26.488 2.522 -5.184 1.00 26.08 565 GLN A CA 1
ATOM 4443 C C . GLN A 1 565 ? -25.262 3.208 -4.564 1.00 26.08 565 GLN A C 1
ATOM 4445 O O . GLN A 1 565 ? -24.281 3.432 -5.277 1.00 26.08 565 GLN A O 1
ATOM 4450 N N . PRO A 1 566 ? -25.267 3.536 -3.256 1.00 28.55 566 PRO A N 1
ATOM 4451 C CA . PRO A 1 566 ? -24.072 4.050 -2.609 1.00 28.55 566 PRO A CA 1
ATOM 4452 C C . PRO A 1 566 ? -23.006 2.952 -2.604 1.00 28.55 566 PRO A C 1
ATOM 4454 O O . PRO A 1 566 ? -23.195 1.903 -1.985 1.00 28.55 566 PRO A O 1
ATOM 4457 N N . LYS A 1 567 ? -21.872 3.197 -3.275 1.00 27.64 567 LYS A N 1
ATOM 4458 C CA . LYS A 1 567 ? -20.658 2.407 -3.037 1.00 27.64 567 LYS A CA 1
ATOM 4459 C C . LYS A 1 567 ? -20.384 2.423 -1.526 1.00 27.64 567 LYS A C 1
ATOM 4461 O O . LYS A 1 567 ? -20.454 3.508 -0.938 1.00 27.64 567 LYS A O 1
ATOM 4466 N N . PRO A 1 568 ? -20.053 1.288 -0.887 1.00 28.64 568 PRO A N 1
ATOM 4467 C CA . PRO A 1 568 ? -19.528 1.333 0.465 1.00 28.64 568 PRO A CA 1
ATOM 4468 C C . PRO A 1 568 ? -18.218 2.120 0.416 1.00 28.64 568 PRO A C 1
ATOM 4470 O O . PRO A 1 568 ? -17.230 1.659 -0.155 1.00 28.64 568 PRO A O 1
ATOM 4473 N N . VAL A 1 569 ? -18.217 3.322 0.994 1.00 35.34 569 VAL A N 1
ATOM 4474 C CA . VAL A 1 569 ? -16.981 4.055 1.277 1.00 35.34 569 VAL A CA 1
ATOM 4475 C C . VAL A 1 569 ? -16.340 3.365 2.473 1.00 35.34 569 VAL A C 1
ATOM 4477 O O . VAL A 1 569 ? -16.429 3.817 3.611 1.00 35.34 569 VAL A O 1
ATOM 4480 N N . VAL A 1 570 ? -15.723 2.216 2.198 1.00 27.97 570 VAL A N 1
ATOM 4481 C CA . VAL A 1 570 ? -14.599 1.747 2.999 1.00 27.97 570 VAL A CA 1
ATOM 4482 C C . VAL A 1 570 ? -13.582 2.875 2.906 1.00 27.97 570 VAL A C 1
ATOM 4484 O O . VAL A 1 570 ? -13.092 3.174 1.815 1.00 27.97 570 VAL A O 1
ATOM 4487 N N . ALA A 1 571 ? -13.346 3.569 4.019 1.00 28.50 571 ALA A N 1
ATOM 4488 C CA . ALA A 1 571 ? -12.233 4.498 4.095 1.00 28.50 571 ALA A CA 1
ATOM 4489 C C . ALA A 1 571 ? -10.981 3.702 3.720 1.00 28.50 571 ALA A C 1
ATOM 4491 O O . ALA A 1 571 ? -10.746 2.648 4.314 1.00 28.50 571 ALA A O 1
ATOM 4492 N N . ALA A 1 572 ? -10.242 4.160 2.705 1.00 32.94 572 ALA A N 1
ATOM 4493 C CA . ALA A 1 572 ? -8.983 3.527 2.339 1.00 32.94 572 ALA A CA 1
ATOM 4494 C C . ALA A 1 572 ? -8.139 3.434 3.611 1.00 32.94 572 ALA A C 1
ATOM 4496 O O . ALA A 1 572 ? -7.974 4.445 4.302 1.00 32.94 572 ALA A O 1
ATOM 4497 N N . GLU A 1 573 ? -7.711 2.221 3.964 1.00 36.44 573 GLU A N 1
ATOM 4498 C CA . GLU A 1 573 ? -6.988 2.016 5.211 1.00 36.44 573 GLU A CA 1
ATOM 4499 C C . GLU A 1 573 ? -5.778 2.947 5.237 1.00 36.44 573 GLU A C 1
ATOM 4501 O O . GLU A 1 573 ? -5.109 3.163 4.223 1.00 36.44 573 GLU A O 1
ATOM 4506 N N . ILE A 1 574 ? -5.493 3.504 6.415 1.00 41.19 574 ILE A N 1
ATOM 4507 C CA . ILE A 1 574 ? -4.191 4.115 6.670 1.00 41.19 574 ILE A CA 1
ATOM 4508 C C . ILE A 1 574 ? -3.224 2.938 6.822 1.00 41.19 574 ILE A C 1
ATOM 4510 O O . ILE A 1 574 ? -2.848 2.563 7.932 1.00 41.19 574 ILE A O 1
ATOM 4514 N N . GLU A 1 575 ? -2.918 2.307 5.682 1.00 38.16 575 GLU A N 1
ATOM 4515 C CA . GLU A 1 575 ? -1.934 1.245 5.520 1.00 38.16 575 GLU A CA 1
ATOM 4516 C C . GLU A 1 575 ? -0.660 1.720 6.236 1.00 38.16 575 GLU A C 1
ATOM 4518 O O . GLU A 1 575 ? -0.128 2.779 5.878 1.00 38.16 575 GLU A O 1
ATOM 4523 N N . PRO A 1 576 ? -0.169 1.007 7.270 1.00 41.56 576 PRO A N 1
ATOM 4524 C CA . PRO A 1 576 ? 1.102 1.352 7.889 1.00 41.56 576 PRO A CA 1
ATOM 4525 C C . PRO A 1 576 ? 2.185 1.512 6.809 1.00 41.56 576 PRO A C 1
ATOM 4527 O O . PRO A 1 576 ? 2.204 0.711 5.875 1.00 41.56 576 PRO A O 1
ATOM 4530 N N . PRO A 1 577 ? 3.134 2.464 6.910 1.00 44.97 577 PRO A N 1
ATOM 4531 C CA . PRO A 1 577 ? 4.175 2.644 5.885 1.00 44.97 577 PRO A CA 1
ATOM 4532 C C . PRO A 1 577 ? 5.056 1.402 5.634 1.00 44.97 577 PRO A C 1
ATOM 4534 O O . PRO A 1 577 ? 5.791 1.337 4.652 1.00 44.97 577 PRO A O 1
ATOM 4537 N N . SER A 1 578 ? 4.993 0.411 6.528 1.00 54.94 578 SER A N 1
ATOM 4538 C CA . SER A 1 578 ? 5.608 -0.913 6.412 1.00 54.94 578 SER A CA 1
ATOM 4539 C C . SER A 1 578 ? 4.690 -2.002 5.832 1.00 54.94 578 SER A C 1
ATOM 4541 O O . SER A 1 578 ? 5.196 -3.062 5.478 1.00 54.94 578 SER A O 1
ATOM 4543 N N . TRP A 1 579 ? 3.377 -1.787 5.714 1.00 64.50 579 TRP A N 1
ATOM 4544 C CA . TRP A 1 579 ? 2.413 -2.795 5.254 1.00 64.50 579 TRP A CA 1
ATOM 4545 C C . TRP A 1 579 ? 2.625 -3.159 3.786 1.00 64.50 579 TRP A C 1
ATOM 4547 O O . TRP A 1 579 ? 2.830 -4.327 3.476 1.00 64.50 579 TRP A O 1
ATOM 4557 N N . ASP A 1 580 ? 2.712 -2.151 2.914 1.00 66.12 580 ASP A N 1
ATOM 4558 C CA . ASP A 1 580 ? 3.116 -2.298 1.508 1.00 66.12 580 ASP A CA 1
ATOM 4559 C C . ASP A 1 580 ? 4.423 -3.117 1.388 1.00 66.12 580 ASP A C 1
ATOM 4561 O O . ASP A 1 580 ? 4.553 -4.003 0.544 1.00 66.12 580 ASP A O 1
ATOM 4565 N N . TYR A 1 581 ? 5.396 -2.862 2.273 1.00 75.31 581 TYR A N 1
ATOM 4566 C CA . TYR A 1 581 ? 6.691 -3.554 2.294 1.00 75.31 581 TYR A CA 1
ATOM 4567 C C . TYR A 1 581 ? 6.573 -5.021 2.746 1.00 75.31 581 TYR A C 1
ATOM 4569 O O . TYR A 1 581 ? 7.230 -5.888 2.172 1.00 75.31 581 TYR A O 1
ATOM 4577 N N . LEU A 1 582 ? 5.704 -5.323 3.716 1.00 73.25 582 LEU A N 1
ATOM 4578 C CA . LEU A 1 582 ? 5.412 -6.687 4.171 1.00 73.25 582 LEU A CA 1
ATOM 4579 C C . LEU A 1 582 ? 4.603 -7.485 3.135 1.00 73.25 582 LEU A C 1
ATOM 4581 O O . LEU A 1 582 ? 4.939 -8.640 2.874 1.00 73.25 582 LEU A O 1
ATOM 4585 N N . GLU A 1 583 ? 3.608 -6.875 2.483 1.00 73.56 583 GLU A N 1
ATOM 4586 C CA . GLU A 1 583 ? 2.916 -7.461 1.324 1.00 73.56 583 GLU A CA 1
ATOM 4587 C C . GLU A 1 583 ? 3.899 -7.732 0.178 1.00 73.56 583 GLU A C 1
ATOM 4589 O O . GLU A 1 583 ? 3.876 -8.811 -0.418 1.00 73.56 583 GLU A O 1
ATOM 4594 N N . GLY A 1 584 ? 4.814 -6.794 -0.085 1.00 74.75 584 GLY A N 1
ATOM 4595 C CA . GLY A 1 584 ? 5.876 -6.949 -1.074 1.00 74.75 584 GLY A CA 1
ATOM 4596 C C . GLY A 1 584 ? 6.813 -8.119 -0.765 1.00 74.75 584 GLY A C 1
ATOM 4597 O O . GLY A 1 584 ? 7.099 -8.919 -1.655 1.00 74.75 584 GLY A O 1
ATOM 4598 N N . ILE A 1 585 ? 7.252 -8.264 0.491 1.00 77.81 585 ILE A N 1
ATOM 4599 C CA . ILE A 1 585 ? 8.082 -9.392 0.952 1.00 77.81 585 ILE A CA 1
ATOM 4600 C C . ILE A 1 585 ? 7.321 -10.713 0.813 1.00 77.81 585 ILE A C 1
ATOM 4602 O O . ILE A 1 585 ? 7.873 -11.691 0.307 1.00 77.81 585 ILE A O 1
ATOM 4606 N N . ARG A 1 586 ? 6.044 -10.746 1.208 1.00 74.94 586 ARG A N 1
ATOM 4607 C CA . ARG A 1 586 ? 5.201 -11.937 1.087 1.00 74.94 586 ARG A CA 1
ATOM 4608 C C . ARG A 1 586 ? 5.054 -12.369 -0.374 1.00 74.94 586 ARG A C 1
ATOM 4610 O O . ARG A 1 586 ? 5.393 -13.501 -0.706 1.00 74.94 586 ARG A O 1
ATOM 4617 N N . TYR A 1 587 ? 4.643 -11.457 -1.254 1.00 77.25 587 TYR A N 1
ATOM 4618 C CA . TYR A 1 587 ? 4.529 -11.717 -2.691 1.00 77.25 587 TYR A CA 1
ATOM 4619 C C . TYR A 1 587 ? 5.883 -12.095 -3.319 1.00 77.25 587 TYR A C 1
ATOM 4621 O O . TYR A 1 587 ? 5.945 -12.940 -4.213 1.00 77.25 587 TYR A O 1
ATOM 4629 N N . TYR A 1 588 ? 6.991 -11.526 -2.832 1.00 79.25 588 TYR A N 1
ATOM 4630 C CA . TYR A 1 588 ? 8.324 -11.936 -3.257 1.00 79.25 588 TYR A CA 1
ATOM 4631 C C . TYR A 1 588 ? 8.587 -13.418 -2.952 1.00 79.25 588 TYR A C 1
ATOM 4633 O O . TYR A 1 588 ? 8.973 -14.151 -3.862 1.00 79.25 588 TYR A O 1
ATOM 4641 N N . PHE A 1 589 ? 8.334 -13.886 -1.726 1.00 78.25 589 PHE A N 1
ATOM 4642 C CA . PHE A 1 589 ? 8.541 -15.293 -1.362 1.00 78.25 589 PHE A CA 1
ATOM 4643 C C . PHE A 1 589 ? 7.522 -16.252 -2.000 1.00 78.25 589 PHE A C 1
ATOM 4645 O O . PHE A 1 589 ? 7.907 -17.353 -2.388 1.00 78.25 589 PHE A O 1
ATOM 4652 N N . GLU A 1 590 ? 6.260 -15.842 -2.158 1.00 76.88 590 GLU A N 1
ATOM 4653 C CA . GLU A 1 590 ? 5.196 -16.670 -2.751 1.00 76.88 590 GLU A CA 1
ATOM 4654 C C . GLU A 1 590 ? 5.274 -16.762 -4.287 1.00 76.88 590 GLU A C 1
ATOM 4656 O O . GLU A 1 590 ? 4.938 -17.801 -4.850 1.00 76.88 590 GLU A O 1
ATOM 4661 N N . VAL A 1 591 ? 5.701 -15.696 -4.984 1.00 74.81 591 VAL A N 1
ATOM 4662 C CA . VAL A 1 591 ? 5.523 -15.565 -6.448 1.00 74.81 591 VAL A CA 1
ATOM 4663 C C . VAL A 1 591 ? 6.804 -15.203 -7.209 1.00 74.81 591 VAL A C 1
ATOM 4665 O O . VAL A 1 591 ? 7.018 -15.701 -8.316 1.00 74.81 591 VAL A O 1
ATOM 4668 N N . VAL A 1 592 ? 7.675 -14.342 -6.671 1.00 74.94 592 VAL A N 1
ATOM 4669 C CA . VAL A 1 592 ? 8.885 -13.895 -7.399 1.00 74.94 592 VAL A CA 1
ATOM 4670 C C . VAL A 1 592 ? 10.033 -14.892 -7.244 1.00 74.94 592 VAL A C 1
ATOM 4672 O O . VAL A 1 592 ? 10.659 -15.277 -8.231 1.00 74.94 592 VAL A O 1
ATOM 4675 N N . ARG A 1 593 ? 10.300 -15.333 -6.013 1.00 76.00 593 ARG A N 1
ATOM 4676 C CA . ARG A 1 593 ? 11.396 -16.243 -5.670 1.00 76.00 593 ARG A CA 1
ATOM 4677 C C . ARG A 1 593 ? 11.242 -17.623 -6.319 1.00 76.00 593 ARG A C 1
ATOM 4679 O O . ARG A 1 593 ? 12.217 -18.049 -6.935 1.00 76.00 593 ARG A O 1
ATOM 4686 N N . PRO A 1 594 ? 10.072 -18.303 -6.297 1.00 72.56 594 PRO A N 1
ATOM 4687 C CA . PRO A 1 594 ? 9.935 -19.605 -6.952 1.00 72.56 594 PRO A CA 1
ATOM 4688 C C . PRO A 1 594 ? 10.198 -19.516 -8.460 1.00 72.56 594 PRO A C 1
ATOM 4690 O O . PRO A 1 594 ? 10.940 -20.334 -8.993 1.00 72.56 594 PRO A O 1
ATOM 4693 N N . GLY A 1 595 ? 9.695 -18.463 -9.120 1.00 64.44 595 GLY A N 1
ATOM 4694 C CA . GLY A 1 595 ? 9.911 -18.223 -10.551 1.00 64.44 595 GLY A CA 1
ATOM 4695 C C . GLY A 1 595 ? 11.364 -17.918 -10.945 1.00 64.44 595 GLY A C 1
ATOM 4696 O O . GLY A 1 595 ? 11.755 -18.213 -12.072 1.00 64.44 595 GLY A O 1
ATOM 4697 N N . ARG A 1 596 ? 12.173 -17.351 -10.035 1.00 64.75 596 ARG A N 1
ATOM 4698 C CA . ARG A 1 596 ? 13.618 -17.107 -10.239 1.00 64.75 596 ARG A CA 1
ATOM 4699 C C . ARG A 1 596 ? 14.489 -18.320 -9.900 1.00 64.75 596 ARG A C 1
ATOM 4701 O O . ARG A 1 596 ? 15.535 -18.514 -10.515 1.00 64.75 596 ARG A O 1
ATOM 4708 N N . VAL A 1 597 ? 14.060 -19.151 -8.951 1.00 62.41 597 VAL A N 1
ATOM 4709 C CA . VAL A 1 597 ? 14.721 -20.431 -8.645 1.00 62.41 597 VAL A CA 1
ATOM 4710 C C . VAL A 1 597 ? 14.453 -21.454 -9.755 1.00 62.41 597 VAL A C 1
ATOM 4712 O O . VAL A 1 597 ? 15.354 -22.195 -10.124 1.00 62.41 597 VAL A O 1
ATOM 4715 N N . SER A 1 598 ? 13.269 -21.447 -10.379 1.00 53.78 598 SER A N 1
ATOM 4716 C CA . SER A 1 598 ? 12.972 -22.319 -11.527 1.00 53.78 598 SER A CA 1
ATOM 4717 C C . SER A 1 598 ? 13.711 -21.959 -12.825 1.00 53.78 598 SER A C 1
ATOM 4719 O O . SER A 1 598 ? 13.642 -22.731 -13.775 1.00 53.78 598 SER A O 1
ATOM 4721 N N . SER A 1 599 ? 14.378 -20.800 -12.904 1.00 50.12 599 SER A N 1
ATOM 4722 C CA . SER A 1 599 ? 15.095 -20.347 -14.108 1.00 50.12 599 SER A CA 1
ATOM 4723 C C . SER A 1 599 ? 16.619 -20.477 -14.032 1.00 50.12 599 SER A C 1
ATOM 4725 O O . SER A 1 599 ? 17.291 -20.154 -15.008 1.00 50.12 599 SER A O 1
ATOM 4727 N N . THR A 1 600 ? 17.179 -20.861 -12.879 1.00 49.16 600 THR A N 1
ATOM 4728 C CA . THR A 1 600 ? 18.622 -20.726 -12.620 1.00 49.16 600 THR A CA 1
ATOM 4729 C C . THR A 1 600 ? 19.088 -21.691 -11.529 1.00 49.16 600 THR A C 1
ATOM 4731 O O . THR A 1 600 ? 18.646 -21.580 -10.390 1.00 49.16 600 THR A O 1
ATOM 4734 N N . GLU A 1 601 ? 20.024 -22.595 -11.843 1.00 46.84 601 GLU A N 1
ATOM 4735 C CA . GLU A 1 601 ? 20.582 -23.571 -10.879 1.00 46.84 601 GLU A CA 1
ATOM 4736 C C . GLU A 1 601 ? 21.588 -22.960 -9.877 1.00 46.84 601 GLU A C 1
ATOM 4738 O O . GLU A 1 601 ? 22.099 -23.637 -8.983 1.00 46.84 601 GLU A O 1
ATOM 4743 N N . THR A 1 602 ? 21.900 -21.670 -10.010 1.00 49.09 602 THR A N 1
ATOM 4744 C CA . THR A 1 602 ? 22.849 -20.951 -9.154 1.00 49.09 602 THR A CA 1
ATOM 4745 C C . THR A 1 602 ? 22.249 -20.562 -7.799 1.00 49.09 602 THR A C 1
ATOM 4747 O O . THR A 1 602 ? 21.050 -20.326 -7.653 1.00 49.09 602 THR A O 1
ATOM 4750 N N . LYS A 1 603 ? 23.106 -20.455 -6.771 1.00 48.62 603 LYS A N 1
ATOM 4751 C CA . LYS A 1 603 ? 22.709 -20.021 -5.420 1.00 48.62 603 LYS A CA 1
ATOM 4752 C C . LYS A 1 603 ? 22.162 -18.589 -5.444 1.00 48.62 603 LYS A C 1
ATOM 4754 O O . LYS A 1 603 ? 22.928 -17.628 -5.441 1.00 48.62 603 LYS A O 1
ATOM 4759 N N . PHE A 1 604 ? 20.839 -18.454 -5.436 1.00 59.09 604 PHE A N 1
ATOM 4760 C CA . PHE A 1 604 ? 20.169 -17.161 -5.362 1.00 59.09 604 PHE A CA 1
ATOM 4761 C C . PHE A 1 604 ? 20.230 -16.597 -3.933 1.00 59.09 604 PHE A C 1
ATOM 4763 O O . PHE A 1 604 ? 19.686 -17.196 -3.005 1.00 59.09 604 PHE A O 1
ATOM 4770 N N . ASN A 1 605 ? 20.851 -15.427 -3.759 1.00 62.47 605 ASN A N 1
ATOM 4771 C CA . ASN A 1 605 ? 20.837 -14.696 -2.491 1.00 62.47 605 ASN A CA 1
ATOM 4772 C C . ASN A 1 605 ? 19.587 -13.810 -2.408 1.00 62.47 605 ASN A C 1
ATOM 4774 O O . ASN A 1 605 ? 19.425 -12.881 -3.201 1.00 62.47 605 ASN A O 1
ATOM 4778 N N . ASP A 1 606 ? 18.718 -14.079 -1.434 1.00 74.31 606 ASP A N 1
ATOM 4779 C CA . ASP A 1 606 ? 17.547 -13.242 -1.169 1.00 74.31 606 ASP A CA 1
ATOM 4780 C C . ASP A 1 606 ? 17.944 -11.824 -0.710 1.00 74.31 606 ASP A C 1
ATOM 4782 O O . ASP A 1 606 ? 18.977 -11.656 -0.052 1.00 74.31 606 ASP A O 1
ATOM 4786 N N . PRO A 1 607 ? 17.145 -10.783 -1.023 1.00 74.56 607 PRO A N 1
ATOM 4787 C CA . PRO A 1 607 ? 17.450 -9.425 -0.591 1.00 74.56 607 PRO A CA 1
ATOM 4788 C C . PRO A 1 607 ? 17.515 -9.296 0.943 1.00 74.56 607 PRO A C 1
ATOM 4790 O O . PRO A 1 607 ? 16.731 -9.931 1.652 1.00 74.56 607 PRO A O 1
ATOM 4793 N N . PRO A 1 608 ? 18.400 -8.442 1.490 1.00 73.56 608 PRO A N 1
ATOM 4794 C CA . PRO A 1 608 ? 18.598 -8.316 2.932 1.00 73.56 608 PRO A CA 1
ATOM 4795 C C . PRO A 1 608 ? 17.511 -7.435 3.575 1.00 73.56 608 PRO A C 1
ATOM 4797 O O . PRO A 1 608 ? 17.776 -6.339 4.066 1.00 73.56 608 PRO A O 1
ATOM 4800 N N . PHE A 1 609 ? 16.268 -7.928 3.578 1.00 75.62 609 PHE A N 1
ATOM 4801 C CA . PHE A 1 609 ? 15.054 -7.206 3.990 1.00 75.62 609 PHE A CA 1
ATOM 4802 C C . PHE A 1 609 ? 15.095 -6.599 5.402 1.00 75.62 609 PHE A C 1
ATOM 4804 O O . PHE A 1 609 ? 14.327 -5.682 5.701 1.00 75.62 609 PHE A O 1
ATOM 4811 N N . HIS A 1 610 ? 15.968 -7.129 6.261 1.00 68.00 610 HIS A N 1
ATOM 4812 C CA . HIS A 1 610 ? 16.157 -6.739 7.655 1.00 68.00 610 HIS A CA 1
ATOM 4813 C C . HIS A 1 610 ? 17.124 -5.557 7.849 1.00 68.00 610 HIS A C 1
ATOM 4815 O O . HIS A 1 610 ? 17.125 -4.959 8.923 1.00 68.00 610 HIS A O 1
ATOM 4821 N N . LEU A 1 611 ? 17.953 -5.203 6.856 1.00 67.19 611 LEU A N 1
ATOM 4822 C CA . LEU A 1 611 ? 18.934 -4.124 7.013 1.00 67.19 611 LEU A CA 1
ATOM 4823 C C . LEU A 1 611 ? 18.256 -2.740 6.951 1.00 67.19 611 LEU A C 1
ATOM 4825 O O . LEU A 1 611 ? 17.537 -2.466 5.987 1.00 67.19 611 LEU A O 1
ATOM 4829 N N . PRO A 1 612 ? 18.524 -1.817 7.901 1.00 52.53 612 PRO A N 1
ATOM 4830 C CA . PRO A 1 612 ? 17.946 -0.469 7.884 1.00 52.53 612 PRO A CA 1
ATOM 4831 C C . PRO A 1 612 ? 18.254 0.322 6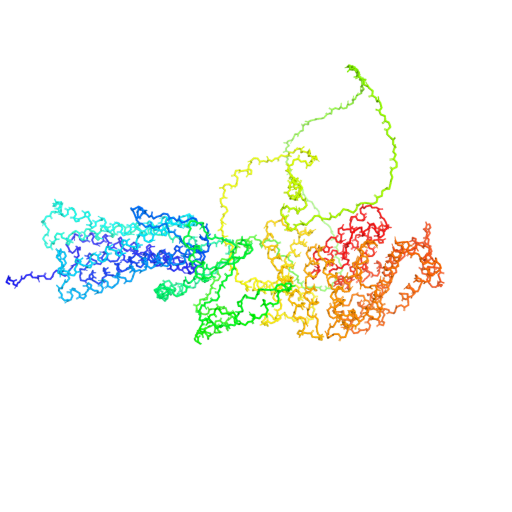.606 1.00 52.53 612 PRO A C 1
ATOM 4833 O O . PRO A 1 612 ? 17.396 1.047 6.113 1.00 52.53 612 PRO A O 1
ATOM 4836 N N . GLY A 1 613 ? 19.453 0.137 6.041 1.00 59.62 613 GLY A N 1
ATOM 4837 C CA . GLY A 1 613 ? 19.881 0.761 4.784 1.00 59.62 613 GLY A CA 1
ATOM 4838 C C . GLY A 1 613 ? 19.362 0.087 3.506 1.00 59.62 613 GLY A C 1
ATOM 4839 O O . GLY A 1 613 ? 19.726 0.523 2.414 1.00 59.62 613 GLY A O 1
ATOM 4840 N N . TYR A 1 614 ? 18.549 -0.974 3.594 1.00 72.06 614 TYR A N 1
ATOM 4841 C CA . TYR A 1 614 ? 17.975 -1.596 2.401 1.00 72.06 614 TYR A CA 1
ATOM 4842 C C . TYR A 1 614 ? 16.924 -0.684 1.755 1.00 72.06 614 TYR A C 1
ATOM 4844 O O . TYR A 1 614 ? 16.043 -0.132 2.417 1.00 72.06 614 TYR A O 1
ATOM 4852 N N . ASN A 1 615 ? 17.004 -0.538 0.433 1.00 75.06 615 ASN A N 1
ATOM 4853 C CA . ASN A 1 615 ? 16.181 0.396 -0.324 1.00 75.06 615 ASN A CA 1
ATOM 4854 C C . ASN A 1 615 ? 14.749 -0.142 -0.518 1.00 75.06 615 ASN A C 1
ATOM 4856 O O . ASN A 1 615 ? 14.415 -0.730 -1.549 1.00 75.06 615 ASN A O 1
ATOM 4860 N N . ARG A 1 616 ? 13.902 0.069 0.498 1.00 80.38 616 ARG A N 1
ATOM 4861 C CA . ARG A 1 616 ? 12.502 -0.391 0.535 1.00 80.38 616 ARG A CA 1
ATOM 4862 C C . ARG A 1 616 ? 11.683 0.145 -0.638 1.00 80.38 616 ARG A C 1
ATOM 4864 O O . ARG A 1 616 ? 10.955 -0.622 -1.258 1.00 80.38 616 ARG A O 1
ATOM 4871 N N . THR A 1 617 ? 11.854 1.422 -0.987 1.00 81.81 617 THR A N 1
ATOM 4872 C CA . THR A 1 617 ? 11.211 2.052 -2.152 1.00 81.81 617 THR A CA 1
ATOM 4873 C C . THR A 1 617 ? 11.574 1.321 -3.443 1.00 81.81 617 THR A C 1
ATOM 4875 O O . THR A 1 617 ? 10.688 1.005 -4.233 1.00 81.81 617 THR A O 1
ATOM 4878 N N . SER A 1 618 ? 12.854 0.972 -3.619 1.00 79.88 618 SER A N 1
ATOM 4879 C CA . SER A 1 618 ? 13.328 0.248 -4.802 1.00 79.88 618 SER A CA 1
ATOM 4880 C C . SER A 1 618 ? 12.718 -1.146 -4.930 1.00 79.88 618 SER A C 1
ATOM 4882 O O . SER A 1 618 ? 12.248 -1.537 -6.001 1.00 79.88 618 SER A O 1
ATOM 4884 N N . PHE A 1 619 ? 12.661 -1.876 -3.816 1.00 84.38 619 PHE A N 1
ATOM 4885 C CA . PHE A 1 619 ? 12.015 -3.181 -3.752 1.00 84.38 619 PHE A CA 1
ATOM 4886 C C . PHE A 1 619 ? 10.516 -3.100 -4.070 1.00 84.38 619 PHE A C 1
ATOM 4888 O O . PHE A 1 619 ? 10.032 -3.832 -4.930 1.00 84.38 619 PHE A O 1
ATOM 4895 N N . LEU A 1 620 ? 9.795 -2.167 -3.442 1.00 83.19 620 LEU A N 1
ATOM 4896 C CA . LEU A 1 620 ? 8.361 -1.966 -3.660 1.00 83.19 620 LEU A CA 1
ATOM 4897 C C . LEU A 1 620 ? 8.028 -1.679 -5.125 1.00 83.19 620 LEU A C 1
ATOM 4899 O O . LEU A 1 620 ? 7.133 -2.313 -5.684 1.00 83.19 620 LEU A O 1
ATOM 4903 N N . GLY A 1 621 ? 8.793 -0.793 -5.768 1.00 83.81 621 GLY A N 1
ATOM 4904 C CA . GLY A 1 621 ? 8.639 -0.505 -7.190 1.00 83.81 621 GLY A CA 1
ATOM 4905 C C . GLY A 1 621 ? 8.813 -1.754 -8.054 1.00 83.81 621 GLY A C 1
ATOM 4906 O O . GLY A 1 621 ? 7.991 -2.012 -8.930 1.00 83.81 621 GLY A O 1
ATOM 4907 N N . GLN A 1 622 ? 9.828 -2.581 -7.773 1.00 83.88 622 GLN A N 1
ATOM 4908 C CA . GLN A 1 622 ? 10.041 -3.840 -8.496 1.00 83.88 622 GLN A CA 1
ATOM 4909 C C . GLN A 1 622 ? 8.878 -4.828 -8.327 1.00 83.88 622 GLN A C 1
ATOM 4911 O O . GLN A 1 622 ? 8.502 -5.474 -9.303 1.00 83.88 622 GLN A O 1
ATOM 4916 N N . ILE A 1 623 ? 8.284 -4.936 -7.134 1.00 85.62 623 ILE A N 1
ATOM 4917 C CA . ILE A 1 623 ? 7.138 -5.828 -6.897 1.00 85.62 623 ILE A CA 1
ATOM 4918 C C . ILE A 1 623 ? 5.884 -5.346 -7.638 1.00 85.62 623 ILE A C 1
ATOM 4920 O O . ILE A 1 623 ? 5.231 -6.141 -8.315 1.00 85.62 623 ILE A O 1
ATOM 4924 N N . ILE A 1 624 ? 5.577 -4.047 -7.582 1.00 85.81 624 ILE A N 1
ATOM 4925 C CA . ILE A 1 624 ? 4.433 -3.464 -8.301 1.00 85.81 624 ILE A CA 1
ATOM 4926 C C . ILE A 1 624 ? 4.624 -3.613 -9.824 1.00 85.81 624 ILE A C 1
ATOM 4928 O O . ILE A 1 624 ? 3.683 -3.960 -10.543 1.00 85.81 624 ILE A O 1
ATOM 4932 N N . CYS A 1 625 ? 5.856 -3.432 -10.315 1.00 85.00 625 CYS A N 1
ATOM 4933 C CA . CYS A 1 625 ? 6.221 -3.683 -11.708 1.00 85.00 625 CYS A CA 1
ATOM 4934 C C . CYS A 1 625 ? 6.097 -5.157 -12.114 1.00 85.00 625 CYS A C 1
ATOM 4936 O O . CYS A 1 625 ? 5.602 -5.428 -13.203 1.00 85.00 625 CYS A O 1
ATOM 4938 N N . ASP A 1 626 ? 6.493 -6.114 -11.274 1.00 84.00 626 ASP A N 1
ATOM 4939 C CA . ASP A 1 626 ? 6.341 -7.550 -11.549 1.00 84.00 626 ASP A CA 1
ATOM 4940 C C . ASP A 1 626 ? 4.859 -7.971 -11.626 1.00 84.00 626 ASP A C 1
ATOM 4942 O O . ASP A 1 626 ? 4.471 -8.672 -12.564 1.00 84.00 626 ASP A O 1
ATOM 4946 N N . GLN A 1 627 ? 4.014 -7.472 -10.717 1.00 85.25 627 GLN A N 1
ATOM 4947 C CA . GLN A 1 627 ? 2.564 -7.716 -10.723 1.00 85.25 627 GLN A CA 1
ATOM 4948 C C . GLN A 1 627 ? 1.895 -7.192 -12.004 1.00 85.25 627 GLN A C 1
ATOM 4950 O O . GLN A 1 627 ? 1.215 -7.942 -12.711 1.00 85.25 627 GLN A O 1
ATOM 4955 N N . LEU A 1 628 ? 2.117 -5.915 -12.340 1.00 84.38 628 LEU A N 1
ATOM 4956 C CA . LEU A 1 628 ? 1.566 -5.289 -13.549 1.00 84.38 628 LEU A CA 1
ATOM 4957 C C . LEU A 1 628 ? 2.179 -5.873 -14.839 1.00 84.38 628 LEU A C 1
ATOM 4959 O O . LEU A 1 628 ? 1.492 -5.959 -15.861 1.00 84.38 628 LEU A O 1
ATOM 4963 N N . SER A 1 629 ? 3.428 -6.351 -14.785 1.00 84.06 629 SER A N 1
ATOM 4964 C CA . SER A 1 629 ? 4.096 -7.064 -15.880 1.00 84.06 629 SER A CA 1
ATOM 4965 C C . SER A 1 629 ? 3.436 -8.408 -16.168 1.00 84.06 629 SER A C 1
ATOM 4967 O O . SER A 1 629 ? 2.994 -8.645 -17.294 1.00 84.06 629 SER A O 1
ATOM 4969 N N . LYS A 1 630 ? 3.255 -9.258 -15.151 1.00 82.25 630 LYS A N 1
ATOM 4970 C CA . LYS A 1 630 ? 2.564 -10.552 -15.283 1.00 82.25 630 LYS A CA 1
ATOM 4971 C C . LYS A 1 630 ? 1.113 -10.394 -15.740 1.00 82.25 630 LYS A C 1
ATOM 4973 O O . LYS A 1 630 ? 0.659 -11.164 -16.585 1.00 82.25 630 LYS A O 1
ATOM 4978 N N . ALA A 1 631 ? 0.407 -9.374 -15.251 1.00 83.69 631 ALA A N 1
ATOM 4979 C CA . ALA A 1 631 ? -0.955 -9.058 -15.682 1.00 83.69 631 ALA A CA 1
ATOM 4980 C C . ALA A 1 631 ? -1.045 -8.525 -17.128 1.00 83.69 631 ALA A C 1
ATOM 4982 O O . ALA A 1 631 ? -2.055 -8.742 -17.795 1.00 83.69 631 ALA A O 1
ATOM 4983 N N . SER A 1 632 ? 0.003 -7.862 -17.629 1.00 83.75 632 SER A N 1
ATOM 4984 C CA . SER A 1 632 ? 0.099 -7.444 -19.036 1.00 83.75 632 SER A CA 1
ATOM 4985 C C . SER A 1 632 ? 0.423 -8.627 -19.956 1.00 83.75 632 SER A C 1
ATOM 4987 O O . SER A 1 632 ? -0.252 -8.839 -20.964 1.00 83.75 632 SER A O 1
ATOM 4989 N N . LYS A 1 633 ? 1.413 -9.452 -19.580 1.00 83.00 633 LYS A N 1
ATOM 4990 C CA . LYS A 1 633 ? 1.818 -10.647 -20.340 1.00 83.00 633 LYS A CA 1
ATOM 4991 C C . LYS A 1 633 ? 0.675 -11.655 -20.474 1.00 83.00 633 LYS A C 1
ATOM 4993 O O . LYS A 1 633 ? 0.398 -12.103 -21.579 1.00 83.00 633 LYS A O 1
ATOM 4998 N N . SER A 1 634 ? -0.060 -11.940 -19.393 1.00 81.69 634 SER A N 1
ATOM 4999 C CA . SER A 1 634 ? -1.203 -12.874 -19.421 1.00 81.69 634 SER A CA 1
ATOM 5000 C C . SER A 1 634 ? -2.400 -12.400 -20.257 1.00 81.69 634 SER A C 1
ATOM 5002 O O . SER A 1 634 ? -3.309 -13.185 -20.522 1.00 81.69 634 SER A O 1
ATOM 5004 N N . ARG A 1 635 ? -2.405 -11.132 -20.690 1.00 80.25 635 ARG A N 1
ATOM 5005 C CA . ARG A 1 635 ? -3.416 -10.537 -21.577 1.00 80.25 635 ARG A CA 1
ATOM 5006 C C . ARG A 1 635 ? -2.917 -10.291 -23.004 1.00 80.25 635 ARG A C 1
ATOM 5008 O O . ARG A 1 635 ? -3.690 -9.785 -23.812 1.00 80.25 635 ARG A O 1
ATOM 5015 N N . GLY A 1 636 ? -1.645 -10.575 -23.306 1.00 76.81 636 GLY A N 1
ATOM 5016 C CA . GLY A 1 636 ? -1.027 -10.254 -24.600 1.00 76.81 636 GLY A CA 1
ATOM 5017 C C . GLY A 1 636 ? -1.005 -8.755 -24.937 1.00 76.81 636 GLY A C 1
ATOM 5018 O O . GLY A 1 636 ? -0.867 -8.391 -26.099 1.00 76.81 636 GLY A O 1
ATOM 5019 N N . LYS A 1 637 ? -1.186 -7.869 -23.945 1.00 81.69 637 LYS A N 1
ATOM 5020 C CA . LYS A 1 637 ? -1.286 -6.415 -24.138 1.00 81.69 637 LYS A CA 1
ATOM 5021 C C . LYS A 1 637 ? -0.721 -5.683 -22.926 1.00 81.69 637 LYS A C 1
ATOM 5023 O O . LYS A 1 637 ? -1.083 -5.983 -21.790 1.00 81.69 637 LYS A O 1
ATOM 5028 N N . LEU A 1 638 ? 0.089 -4.655 -23.172 1.00 80.81 638 LEU A N 1
ATOM 5029 C CA . LEU A 1 638 ? 0.530 -3.727 -22.134 1.00 80.81 638 LEU A CA 1
ATOM 5030 C C . LEU A 1 638 ? -0.671 -3.016 -21.478 1.00 80.81 638 LEU A C 1
ATOM 5032 O O . LEU A 1 638 ? -1.432 -2.316 -22.156 1.00 80.81 638 LEU A O 1
ATOM 5036 N N . LEU A 1 639 ? -0.835 -3.191 -20.164 1.00 82.19 639 LEU A N 1
ATOM 5037 C CA . LEU A 1 639 ? -1.859 -2.497 -19.380 1.00 82.19 639 LEU A CA 1
ATOM 5038 C C . LEU A 1 639 ? -1.554 -0.999 -19.289 1.00 82.19 639 LEU A C 1
ATOM 5040 O O . LEU A 1 639 ? -0.409 -0.601 -19.079 1.00 82.19 639 LEU A O 1
ATOM 5044 N N . LYS A 1 640 ? -2.592 -0.159 -19.365 1.00 81.19 640 LYS A N 1
ATOM 5045 C CA . LYS A 1 640 ? -2.477 1.288 -19.133 1.00 81.19 640 LYS A CA 1
ATOM 5046 C C . LYS A 1 640 ? -3.279 1.706 -17.902 1.00 81.19 640 LYS A C 1
ATOM 5048 O O . LYS A 1 640 ? -4.372 1.197 -17.654 1.00 81.19 640 LYS A O 1
ATOM 5053 N N . ALA A 1 641 ? -2.748 2.666 -17.147 1.00 79.50 641 ALA A N 1
ATOM 5054 C CA . ALA A 1 641 ? -3.476 3.293 -16.046 1.00 79.50 641 ALA A CA 1
ATOM 5055 C C . ALA A 1 641 ? -4.805 3.886 -16.551 1.00 79.50 641 ALA A C 1
ATOM 5057 O O . ALA A 1 641 ? -4.812 4.616 -17.542 1.00 79.50 641 ALA A O 1
ATOM 5058 N N . GLY A 1 642 ? -5.912 3.556 -15.880 1.00 76.00 642 GLY A N 1
ATOM 5059 C CA . GLY A 1 642 ? -7.264 3.986 -16.253 1.00 76.00 642 GLY A CA 1
ATOM 5060 C C . GLY A 1 642 ? -8.004 3.102 -17.270 1.00 76.00 642 GLY A C 1
ATOM 5061 O O . GLY A 1 642 ? -9.195 3.319 -17.464 1.00 76.00 642 GLY A O 1
ATOM 5062 N N . GLU A 1 643 ? -7.370 2.097 -17.894 1.00 77.62 643 GLU A N 1
ATOM 5063 C CA . GLU A 1 643 ? -8.090 1.148 -18.773 1.00 77.62 643 GLU A CA 1
ATOM 5064 C C . GLU A 1 643 ? -8.872 0.072 -17.996 1.00 77.62 643 GLU A C 1
ATOM 5066 O O . GLU A 1 643 ? -9.904 -0.391 -18.475 1.00 77.62 643 GLU A O 1
ATOM 5071 N N . ASP A 1 644 ? -8.389 -0.345 -16.821 1.00 76.69 644 ASP A N 1
ATOM 5072 C CA . ASP A 1 644 ? -8.996 -1.414 -16.017 1.00 76.69 644 ASP A CA 1
ATOM 5073 C C . ASP A 1 644 ? -9.066 -1.020 -14.526 1.00 76.69 644 ASP A C 1
ATOM 5075 O O . ASP A 1 644 ? -8.018 -0.928 -13.872 1.00 76.69 644 ASP A O 1
ATOM 5079 N N . PRO A 1 645 ? -10.276 -0.820 -13.961 1.00 76.62 645 PRO A N 1
ATOM 5080 C CA . PRO A 1 645 ? -10.467 -0.500 -12.545 1.00 76.62 645 PRO A CA 1
ATOM 5081 C C . PRO A 1 645 ? -9.884 -1.533 -11.570 1.00 76.62 645 PRO A C 1
ATOM 5083 O O . PRO A 1 645 ? -9.558 -1.182 -10.440 1.00 76.62 645 PRO A O 1
ATOM 5086 N N . ALA A 1 646 ? -9.709 -2.797 -11.978 1.00 73.50 646 ALA A N 1
ATOM 5087 C CA . ALA A 1 646 ? -9.125 -3.828 -11.116 1.00 73.50 646 ALA A CA 1
ATOM 5088 C C . ALA A 1 646 ? -7.638 -3.579 -10.797 1.00 73.50 646 ALA A C 1
ATOM 5090 O O . ALA A 1 646 ? -7.147 -4.063 -9.781 1.00 73.50 646 ALA A O 1
ATOM 5091 N N . PHE A 1 647 ? -6.934 -2.807 -11.634 1.00 79.94 647 PHE A N 1
ATOM 5092 C CA . PHE A 1 647 ? -5.521 -2.450 -11.448 1.00 79.94 647 PHE A CA 1
ATOM 5093 C C . PHE A 1 647 ? -5.311 -0.991 -11.021 1.00 79.94 647 PHE A C 1
ATOM 5095 O O . PHE A 1 647 ? -4.174 -0.570 -10.809 1.00 79.94 647 PHE A O 1
ATOM 5102 N N . GLU A 1 648 ? -6.381 -0.209 -10.863 1.00 78.62 648 GLU A N 1
ATOM 5103 C CA . GLU A 1 648 ? -6.317 1.179 -10.391 1.00 78.62 648 GLU A CA 1
ATOM 5104 C C . GLU A 1 648 ? -5.593 1.320 -9.027 1.00 78.62 648 GLU A C 1
ATOM 5106 O O . GLU A 1 648 ? -4.734 2.199 -8.917 1.00 78.62 648 GLU A O 1
ATOM 5111 N N . PRO A 1 649 ? -5.781 0.426 -8.027 1.00 76.44 649 PRO A N 1
ATOM 5112 C CA . PRO A 1 649 ? -4.986 0.448 -6.794 1.00 76.44 649 PRO A CA 1
ATOM 5113 C C . PRO A 1 649 ? -3.482 0.242 -7.035 1.00 76.44 649 PRO A C 1
ATOM 5115 O O . PRO A 1 649 ? -2.665 0.969 -6.468 1.00 76.44 649 PRO A O 1
ATOM 5118 N N . SER A 1 650 ? -3.102 -0.690 -7.917 1.00 80.19 650 SER A N 1
ATOM 5119 C CA . SER A 1 650 ? -1.701 -0.960 -8.275 1.00 80.19 650 SER A CA 1
ATOM 5120 C C . SER A 1 650 ? -1.055 0.231 -8.988 1.00 80.19 650 SER A C 1
ATOM 5122 O O . SER A 1 650 ? 0.078 0.592 -8.676 1.00 80.19 650 SER A O 1
ATOM 5124 N N . TRP A 1 651 ? -1.780 0.903 -9.890 1.00 83.00 651 TRP A N 1
ATOM 5125 C CA . TRP A 1 651 ? -1.310 2.132 -10.542 1.00 83.00 651 TRP A CA 1
ATOM 5126 C C . TRP A 1 651 ? -1.183 3.312 -9.567 1.00 83.00 651 TRP A C 1
ATOM 5128 O O . TRP A 1 651 ? -0.267 4.128 -9.709 1.00 83.00 651 TRP A O 1
ATOM 5138 N N . ASN A 1 652 ? -2.036 3.383 -8.543 1.00 81.50 652 ASN A N 1
ATOM 5139 C CA . ASN A 1 652 ? -1.934 4.379 -7.475 1.00 81.50 652 ASN A CA 1
ATOM 5140 C C . ASN A 1 652 ? -0.752 4.095 -6.527 1.00 81.50 652 ASN A C 1
ATOM 5142 O O . ASN A 1 652 ? -0.028 5.026 -6.172 1.00 81.50 652 ASN A O 1
ATOM 5146 N N . ARG A 1 653 ? -0.483 2.828 -6.173 1.00 80.81 653 ARG A N 1
ATOM 5147 C CA . ARG A 1 653 ? 0.740 2.425 -5.446 1.00 80.81 653 ARG A CA 1
ATOM 5148 C C . ARG A 1 653 ? 2.009 2.705 -6.276 1.00 80.81 653 ARG A C 1
ATOM 5150 O O . ARG A 1 653 ? 2.932 3.327 -5.757 1.00 80.81 653 ARG A O 1
ATOM 5157 N N . TYR A 1 654 ? 2.022 2.385 -7.577 1.00 84.19 654 TYR A N 1
ATOM 5158 C CA . TYR A 1 654 ? 3.121 2.729 -8.503 1.00 84.19 654 TYR A CA 1
ATOM 5159 C C . TYR A 1 654 ? 3.391 4.240 -8.553 1.00 84.19 654 TYR A C 1
ATOM 5161 O O . TYR A 1 654 ? 4.536 4.678 -8.470 1.00 84.19 654 TYR A O 1
ATOM 5169 N N . SER A 1 655 ? 2.335 5.052 -8.656 1.00 83.12 655 SER A N 1
ATOM 5170 C CA . SER A 1 655 ? 2.468 6.510 -8.765 1.00 83.12 655 SER A CA 1
ATOM 5171 C C . SER A 1 655 ? 2.996 7.155 -7.477 1.00 83.12 655 SER A C 1
ATOM 5173 O O . SER A 1 655 ? 3.781 8.096 -7.569 1.00 83.12 655 SER A O 1
ATOM 5175 N N . ARG A 1 656 ? 2.636 6.627 -6.293 1.00 82.25 656 ARG A N 1
ATOM 5176 C CA . ARG A 1 656 ? 3.260 7.008 -5.008 1.00 82.25 656 ARG A CA 1
ATOM 5177 C C . ARG A 1 656 ? 4.754 6.659 -5.005 1.00 82.25 656 ARG A C 1
ATOM 5179 O O . ARG A 1 656 ? 5.594 7.545 -4.887 1.00 82.25 656 ARG A O 1
ATOM 5186 N N . ASN A 1 657 ? 5.074 5.390 -5.262 1.00 84.88 657 ASN A N 1
ATOM 5187 C CA . ASN A 1 657 ? 6.442 4.867 -5.253 1.00 84.88 657 ASN A CA 1
ATOM 5188 C C . ASN A 1 657 ? 7.394 5.615 -6.212 1.00 84.88 657 ASN A C 1
ATOM 5190 O O . ASN A 1 657 ? 8.544 5.877 -5.863 1.00 84.88 657 ASN A O 1
ATOM 5194 N N . MET A 1 658 ? 6.905 6.024 -7.387 1.00 83.81 658 MET A N 1
ATOM 5195 C CA . MET A 1 658 ? 7.666 6.824 -8.353 1.00 83.81 658 MET A CA 1
ATOM 5196 C C . MET A 1 658 ? 8.056 8.208 -7.802 1.00 83.81 658 MET A C 1
ATOM 5198 O O . MET A 1 658 ? 9.174 8.669 -8.031 1.00 83.81 658 MET A O 1
ATOM 5202 N N . VAL A 1 659 ? 7.170 8.867 -7.044 1.00 84.50 659 VAL A N 1
ATOM 5203 C CA . VAL A 1 659 ? 7.472 10.152 -6.385 1.00 84.50 659 VAL A CA 1
ATOM 5204 C C . VAL A 1 659 ? 8.529 9.962 -5.297 1.00 84.50 659 VAL A C 1
ATOM 5206 O O . VAL A 1 659 ? 9.488 10.732 -5.237 1.00 84.50 659 VAL A O 1
ATOM 5209 N N . ASP A 1 660 ? 8.420 8.903 -4.494 1.00 83.44 660 ASP A N 1
ATOM 5210 C CA . ASP A 1 660 ? 9.402 8.581 -3.452 1.00 83.44 660 ASP A CA 1
ATOM 5211 C C . ASP A 1 660 ? 10.784 8.258 -4.042 1.00 83.44 660 ASP A C 1
ATOM 5213 O O . ASP A 1 660 ? 11.812 8.699 -3.524 1.00 83.44 660 ASP A O 1
ATOM 5217 N N . ALA A 1 661 ? 10.829 7.552 -5.174 1.00 85.88 661 ALA A N 1
ATOM 5218 C CA . ALA A 1 661 ? 12.068 7.255 -5.884 1.00 85.88 661 ALA A CA 1
ATOM 5219 C C . ALA A 1 661 ? 12.717 8.511 -6.509 1.00 85.88 661 ALA A C 1
ATOM 5221 O O . ALA A 1 661 ? 13.943 8.635 -6.499 1.00 85.88 661 ALA A O 1
ATOM 5222 N N . ILE A 1 662 ? 11.924 9.483 -6.981 1.00 87.88 662 ILE A N 1
ATOM 5223 C CA . ILE A 1 662 ? 12.423 10.798 -7.426 1.00 87.88 662 ILE A CA 1
ATOM 5224 C C . ILE A 1 662 ? 12.957 11.609 -6.234 1.00 87.88 662 ILE A C 1
ATOM 5226 O O . ILE A 1 662 ? 14.045 12.183 -6.316 1.00 87.88 662 ILE A O 1
ATOM 5230 N N . ASN A 1 663 ? 12.248 11.614 -5.101 1.00 86.62 663 ASN A N 1
ATOM 5231 C CA . ASN A 1 663 ? 12.707 12.261 -3.868 1.00 86.62 663 ASN A CA 1
ATOM 5232 C C . ASN A 1 663 ? 14.043 11.674 -3.383 1.00 86.62 663 ASN A C 1
ATOM 5234 O O . ASN A 1 663 ? 14.934 12.427 -2.988 1.00 86.62 663 ASN A O 1
ATOM 5238 N N . MET A 1 664 ? 14.218 10.355 -3.492 1.00 86.31 664 MET A N 1
ATOM 5239 C CA . MET A 1 664 ? 15.468 9.656 -3.189 1.00 86.31 664 MET A CA 1
ATOM 5240 C C . MET A 1 664 ? 16.625 10.055 -4.122 1.00 86.31 664 MET A C 1
ATOM 5242 O O . MET A 1 664 ? 17.738 10.246 -3.636 1.00 86.31 664 MET A O 1
ATOM 5246 N N . VAL A 1 665 ? 16.397 10.234 -5.432 1.00 88.75 665 VAL A N 1
ATOM 5247 C CA . VAL A 1 665 ? 17.423 10.789 -6.345 1.00 88.75 665 VAL A CA 1
ATOM 5248 C C . VAL A 1 665 ? 17.811 12.203 -5.914 1.00 88.75 665 VAL A C 1
ATOM 5250 O O . VAL A 1 665 ? 18.991 12.487 -5.717 1.00 88.75 665 VAL A O 1
ATOM 5253 N N . ASN A 1 666 ? 16.823 13.068 -5.676 1.00 90.31 666 ASN A N 1
ATOM 5254 C CA . ASN A 1 666 ? 17.050 14.444 -5.227 1.00 90.31 666 ASN A CA 1
ATOM 5255 C C . ASN A 1 666 ? 17.746 14.509 -3.859 1.00 90.31 666 ASN A C 1
ATOM 5257 O O . ASN A 1 666 ? 18.434 15.483 -3.559 1.00 90.31 666 ASN A O 1
ATOM 5261 N N . GLN A 1 667 ? 17.568 13.505 -2.999 1.00 88.50 667 GLN A N 1
ATOM 5262 C CA . GLN A 1 667 ? 18.355 13.352 -1.780 1.00 88.50 667 GLN A CA 1
ATOM 5263 C C . GLN A 1 667 ? 19.790 12.913 -2.096 1.00 88.50 667 GLN A C 1
ATOM 5265 O O . GLN A 1 667 ? 20.713 13.578 -1.652 1.00 88.50 667 GLN A O 1
ATOM 5270 N N . LYS A 1 668 ? 20.016 11.868 -2.903 1.00 87.69 668 LYS A N 1
ATOM 5271 C CA . LYS A 1 668 ? 21.377 11.363 -3.177 1.00 87.69 668 LYS A CA 1
ATOM 5272 C C . LYS A 1 668 ? 22.279 12.282 -3.997 1.00 87.69 668 LYS A C 1
ATOM 5274 O O . LYS A 1 668 ? 23.487 12.104 -3.922 1.00 87.69 668 LYS A O 1
ATOM 5279 N N . ILE A 1 669 ? 21.722 13.283 -4.676 1.00 88.81 669 ILE A N 1
ATOM 5280 C CA . ILE A 1 669 ? 22.484 14.396 -5.270 1.00 88.81 669 ILE A CA 1
ATOM 5281 C C . ILE A 1 669 ? 22.816 15.481 -4.219 1.00 88.81 669 ILE A C 1
ATOM 5283 O O . ILE A 1 669 ? 23.866 16.105 -4.282 1.00 88.81 669 ILE A O 1
ATOM 5287 N N . ARG A 1 670 ? 21.970 15.700 -3.200 1.00 87.81 670 ARG A N 1
ATOM 5288 C CA . ARG A 1 670 ? 22.269 16.639 -2.093 1.00 87.81 670 ARG A CA 1
ATOM 5289 C C . ARG A 1 670 ? 23.228 16.051 -1.055 1.00 87.81 670 ARG A C 1
ATOM 5291 O O . ARG A 1 670 ? 24.074 16.768 -0.536 1.00 87.81 670 ARG A O 1
ATOM 5298 N N . ASP A 1 671 ? 23.113 14.752 -0.789 1.00 86.69 671 ASP A N 1
ATOM 5299 C CA . ASP A 1 671 ? 24.000 13.982 0.089 1.00 86.69 671 ASP A CA 1
ATOM 5300 C C . ASP A 1 671 ? 25.384 13.727 -0.555 1.00 86.69 671 ASP A C 1
ATOM 5302 O O . ASP A 1 671 ? 26.241 13.115 0.074 1.00 86.69 671 ASP A O 1
ATOM 5306 N N . GLU A 1 672 ? 25.612 14.139 -1.808 1.00 83.75 672 GLU A N 1
ATOM 5307 C CA . GLU A 1 672 ? 26.784 13.767 -2.616 1.00 83.75 672 GLU A CA 1
ATOM 5308 C C . GLU A 1 672 ? 28.127 14.126 -1.957 1.00 83.75 672 GLU A C 1
ATOM 5310 O O . GLU A 1 672 ? 29.077 13.349 -2.026 1.00 83.75 672 GLU A O 1
ATOM 5315 N N . ALA A 1 673 ? 28.195 15.244 -1.228 1.00 81.62 673 ALA A N 1
ATOM 5316 C CA . ALA A 1 673 ? 29.392 15.657 -0.489 1.00 81.62 673 ALA A CA 1
ATOM 5317 C C . ALA A 1 673 ? 29.796 14.693 0.652 1.00 81.62 673 ALA A C 1
ATOM 5319 O O . ALA A 1 673 ? 30.924 14.759 1.136 1.00 81.62 673 ALA A O 1
ATOM 5320 N N . LEU A 1 674 ? 28.903 13.790 1.078 1.00 83.19 674 LEU A N 1
ATOM 5321 C CA . LEU A 1 674 ? 29.197 12.719 2.041 1.00 83.19 674 LEU A CA 1
ATOM 5322 C C . LEU A 1 674 ? 29.862 11.496 1.380 1.00 83.19 674 LEU A C 1
ATOM 5324 O O . LEU A 1 674 ? 30.324 10.597 2.081 1.00 83.19 674 LEU A O 1
ATOM 5328 N N . TYR A 1 675 ? 29.898 11.450 0.044 1.00 81.25 675 TYR A N 1
ATOM 5329 C CA . TYR A 1 675 ? 30.382 10.331 -0.761 1.00 81.25 675 TYR A CA 1
ATOM 5330 C C . TYR A 1 675 ? 31.328 10.849 -1.867 1.00 81.25 675 TYR A C 1
ATOM 5332 O O . TYR A 1 675 ? 30.936 10.944 -3.031 1.00 81.25 675 TYR A O 1
ATOM 5340 N N . PRO A 1 676 ? 32.585 11.212 -1.542 1.00 77.12 676 PRO A N 1
ATOM 5341 C CA . PRO A 1 676 ? 33.541 11.667 -2.552 1.00 77.12 676 PRO A CA 1
ATOM 5342 C C . PRO A 1 676 ? 33.851 10.562 -3.576 1.00 77.12 676 PRO A C 1
ATOM 5344 O O . PRO A 1 676 ? 33.671 10.774 -4.774 1.00 77.12 676 PRO A O 1
ATOM 5347 N N . ASP A 1 677 ? 34.217 9.364 -3.112 1.00 82.38 677 ASP A N 1
ATOM 5348 C CA . ASP A 1 677 ? 34.696 8.258 -3.960 1.00 82.38 677 ASP A CA 1
ATOM 5349 C C . ASP A 1 677 ? 33.588 7.328 -4.494 1.00 82.38 677 ASP A C 1
ATOM 5351 O O . ASP A 1 677 ? 33.864 6.415 -5.275 1.00 82.38 677 ASP A O 1
ATOM 5355 N N . GLU A 1 678 ? 32.334 7.531 -4.080 1.00 82.25 678 GLU A N 1
ATOM 5356 C CA . GLU A 1 678 ? 31.163 6.741 -4.485 1.00 82.25 678 GLU A CA 1
ATOM 5357 C C . GLU A 1 678 ? 30.063 7.649 -5.045 1.00 82.25 678 GLU A C 1
ATOM 5359 O O . GLU A 1 678 ? 29.919 8.795 -4.641 1.00 82.25 678 GLU A O 1
ATOM 5364 N N . ALA A 1 679 ? 29.243 7.141 -5.967 1.00 81.88 679 ALA A N 1
ATOM 5365 C CA . ALA A 1 679 ? 28.253 7.954 -6.675 1.00 81.88 679 ALA A CA 1
ATOM 5366 C C . ALA A 1 679 ? 26.824 7.375 -6.537 1.00 81.88 679 ALA A C 1
ATOM 5368 O O . ALA A 1 679 ? 26.236 6.905 -7.518 1.00 81.88 679 ALA A O 1
ATOM 5369 N N . PRO A 1 680 ? 26.231 7.391 -5.322 1.00 82.88 680 PRO A N 1
ATOM 5370 C CA . PRO A 1 680 ? 24.984 6.681 -5.014 1.00 82.88 680 PRO A CA 1
ATOM 5371 C C . PRO A 1 680 ? 23.765 7.167 -5.814 1.00 82.88 680 PRO A C 1
ATOM 5373 O O . PRO A 1 680 ? 22.820 6.397 -6.011 1.00 82.88 680 PRO A O 1
ATOM 5376 N N . ALA A 1 681 ? 23.781 8.403 -6.324 1.00 88.19 681 ALA A N 1
ATOM 5377 C CA . ALA A 1 681 ? 22.721 8.924 -7.183 1.00 88.19 681 ALA A CA 1
ATOM 5378 C C . ALA A 1 681 ? 22.541 8.104 -8.475 1.00 88.19 681 ALA A C 1
ATOM 5380 O O . ALA A 1 681 ? 21.400 7.894 -8.888 1.00 88.19 681 ALA A O 1
ATOM 5381 N N . PHE A 1 682 ? 23.610 7.543 -9.066 1.00 88.56 682 PHE A N 1
ATOM 5382 C CA . PHE A 1 682 ? 23.478 6.666 -10.238 1.00 88.56 682 PHE A CA 1
ATOM 5383 C C . PHE A 1 682 ? 22.596 5.449 -9.950 1.00 88.56 682 PHE A C 1
ATOM 5385 O O . PHE A 1 682 ? 21.771 5.091 -10.783 1.00 88.56 682 PHE A O 1
ATOM 5392 N N . MET A 1 683 ? 22.716 4.829 -8.771 1.00 84.81 683 MET A N 1
ATOM 5393 C CA . MET A 1 683 ? 21.898 3.663 -8.412 1.00 84.81 683 MET A CA 1
ATOM 5394 C C . MET A 1 683 ? 20.425 4.034 -8.196 1.00 84.81 683 MET A C 1
ATOM 5396 O O . MET A 1 683 ? 19.540 3.242 -8.524 1.00 84.81 683 MET A O 1
ATOM 5400 N N . ALA A 1 684 ? 20.145 5.248 -7.714 1.00 87.88 684 ALA A N 1
ATOM 5401 C CA . ALA A 1 684 ? 18.784 5.769 -7.602 1.00 87.88 684 ALA A CA 1
ATOM 5402 C C . ALA A 1 684 ? 18.181 6.129 -8.981 1.00 87.88 684 ALA A C 1
ATOM 5404 O O . ALA A 1 684 ? 17.031 5.784 -9.254 1.00 87.88 684 ALA A O 1
ATOM 5405 N N . ILE A 1 685 ? 18.960 6.727 -9.893 1.00 89.69 685 ILE A N 1
ATOM 5406 C CA . ILE A 1 685 ? 18.529 7.024 -11.274 1.00 89.69 685 ILE A CA 1
ATOM 5407 C C . ILE A 1 685 ? 18.339 5.728 -12.079 1.00 89.69 685 ILE A C 1
ATOM 5409 O O . ILE A 1 685 ? 17.329 5.568 -12.764 1.00 89.69 685 ILE A O 1
ATOM 5413 N N . ARG A 1 686 ? 19.260 4.763 -11.949 1.00 86.62 686 ARG A N 1
ATOM 5414 C CA . ARG A 1 686 ? 19.148 3.407 -12.513 1.00 86.62 686 ARG A CA 1
ATOM 5415 C C . ARG A 1 686 ? 17.873 2.715 -12.037 1.00 86.62 686 ARG A C 1
ATOM 5417 O O . ARG A 1 686 ? 17.225 2.045 -12.833 1.00 86.62 686 ARG A O 1
ATOM 5424 N N . HIS A 1 687 ? 17.493 2.883 -10.771 1.00 84.81 687 HIS A N 1
ATOM 5425 C CA . HIS A 1 687 ? 16.240 2.333 -10.265 1.00 84.81 687 HIS A CA 1
ATOM 5426 C C . HIS A 1 687 ? 15.006 2.951 -10.954 1.00 84.81 687 HIS A C 1
ATOM 5428 O O . HIS A 1 687 ? 14.174 2.198 -11.457 1.00 84.81 687 HIS A O 1
ATOM 5434 N N . LEU A 1 688 ? 14.920 4.286 -11.061 1.00 88.31 688 LEU A N 1
ATOM 5435 C CA . LEU A 1 688 ? 13.842 4.958 -11.810 1.00 88.31 688 LEU A CA 1
ATOM 5436 C C . LEU A 1 688 ? 13.757 4.473 -13.264 1.00 88.31 688 LEU A C 1
ATOM 5438 O O . LEU A 1 688 ? 12.676 4.144 -13.751 1.00 88.31 688 LEU A O 1
ATOM 5442 N N . LEU A 1 689 ? 14.911 4.381 -13.935 1.00 86.88 689 LEU A N 1
ATOM 5443 C CA . LEU A 1 689 ? 15.015 3.877 -15.302 1.00 86.88 689 LEU A CA 1
ATOM 5444 C C . LEU A 1 689 ? 14.477 2.446 -15.416 1.00 86.88 689 LEU A C 1
ATOM 5446 O O . LEU A 1 689 ? 13.696 2.177 -16.322 1.00 86.88 689 LEU A O 1
ATOM 5450 N N . VAL A 1 690 ? 14.839 1.546 -14.494 1.00 83.31 690 VAL A N 1
ATOM 5451 C CA . VAL A 1 690 ? 14.314 0.170 -14.464 1.00 83.31 690 VAL A CA 1
ATOM 5452 C C . VAL A 1 690 ? 12.792 0.155 -14.294 1.00 83.31 690 VAL A C 1
ATOM 5454 O O . VAL A 1 690 ? 12.137 -0.614 -14.990 1.00 83.31 690 VAL A O 1
ATOM 5457 N N . LEU A 1 691 ? 12.207 1.003 -13.436 1.00 84.62 691 LEU A N 1
ATOM 5458 C CA . LEU A 1 691 ? 10.749 1.055 -13.257 1.00 84.62 691 LEU A CA 1
ATOM 5459 C C . LEU A 1 691 ? 10.007 1.517 -14.520 1.00 84.62 691 LEU A C 1
ATOM 5461 O O . LEU A 1 691 ? 9.072 0.839 -14.955 1.00 84.62 691 LEU A O 1
ATOM 5465 N N . ASP A 1 692 ? 10.422 2.634 -15.129 1.00 83.38 692 ASP A N 1
ATOM 5466 C CA . ASP A 1 692 ? 9.782 3.118 -16.359 1.00 83.38 692 ASP A CA 1
ATOM 5467 C C . ASP A 1 692 ? 10.005 2.143 -17.520 1.00 83.38 692 ASP A C 1
ATOM 5469 O O . ASP A 1 692 ? 9.045 1.824 -18.227 1.00 83.38 692 ASP A O 1
ATOM 5473 N N . LEU A 1 693 ? 11.220 1.598 -17.675 1.00 80.38 693 LEU A N 1
ATOM 5474 C CA . LEU A 1 693 ? 11.497 0.569 -18.676 1.00 80.38 693 LEU A CA 1
ATOM 5475 C C . LEU A 1 693 ? 10.650 -0.686 -18.460 1.00 80.38 693 LEU A C 1
ATOM 5477 O O . LEU A 1 693 ? 10.242 -1.267 -19.457 1.00 80.38 693 LEU A O 1
ATOM 5481 N N . TYR A 1 694 ? 10.318 -1.096 -17.230 1.00 76.50 694 TYR A N 1
ATOM 5482 C CA . TYR A 1 694 ? 9.510 -2.304 -17.015 1.00 76.50 694 TYR A CA 1
ATOM 5483 C C . TYR A 1 694 ? 8.062 -2.159 -17.505 1.00 76.50 694 TYR A C 1
ATOM 5485 O O . TYR A 1 694 ? 7.540 -3.089 -18.123 1.00 76.50 694 TYR A O 1
ATOM 5493 N N . LEU A 1 695 ? 7.426 -1.004 -17.256 1.00 72.56 695 LEU A N 1
ATOM 5494 C CA . LEU A 1 695 ? 5.977 -0.819 -17.444 1.00 72.56 695 LEU A CA 1
ATOM 5495 C C . LEU A 1 695 ? 5.546 0.190 -18.511 1.00 72.56 695 LEU A C 1
ATOM 5497 O O . LEU A 1 695 ? 4.519 -0.031 -19.146 1.00 72.56 695 LEU A O 1
ATOM 5501 N N . ARG A 1 696 ? 6.230 1.330 -18.661 1.00 64.75 696 ARG A N 1
ATOM 5502 C CA . ARG A 1 696 ? 5.655 2.498 -19.360 1.00 64.75 696 ARG A CA 1
ATOM 5503 C C . ARG A 1 696 ? 6.469 2.987 -20.556 1.00 64.75 696 ARG A C 1
ATOM 5505 O O . ARG A 1 696 ? 5.854 3.437 -21.517 1.00 64.75 696 ARG A O 1
ATOM 5512 N N . ARG A 1 697 ? 7.804 2.895 -20.511 1.00 67.81 697 ARG A N 1
ATOM 5513 C CA . ARG A 1 697 ? 8.756 3.465 -21.489 1.00 67.81 697 ARG A CA 1
ATOM 5514 C C . ARG A 1 697 ? 8.379 4.900 -21.918 1.00 67.81 697 ARG A C 1
ATOM 5516 O O . ARG A 1 697 ? 8.496 5.240 -23.092 1.00 67.81 697 ARG A O 1
ATOM 5523 N N . VAL A 1 698 ? 7.967 5.760 -20.976 1.00 72.44 698 VAL A N 1
ATOM 5524 C CA . VAL A 1 698 ? 7.636 7.180 -21.248 1.00 72.44 698 VAL A CA 1
ATOM 5525 C C . VAL A 1 698 ? 8.775 8.120 -20.842 1.00 72.44 698 VAL A C 1
ATOM 5527 O O . VAL A 1 698 ? 9.041 9.107 -21.525 1.00 72.44 698 VAL A O 1
ATOM 5530 N N . LEU A 1 699 ? 9.456 7.831 -19.731 1.00 83.62 699 LEU A N 1
ATOM 5531 C CA . LEU A 1 699 ? 10.434 8.722 -19.097 1.00 83.62 699 LEU A CA 1
ATOM 5532 C C . LEU A 1 699 ? 11.893 8.267 -19.264 1.00 83.62 699 LEU A C 1
ATOM 5534 O O . LEU A 1 699 ? 12.802 9.027 -18.936 1.00 83.62 699 LEU A O 1
ATOM 5538 N N . TRP A 1 700 ? 12.147 7.086 -19.837 1.00 86.19 700 TRP A N 1
ATOM 5539 C CA . TRP A 1 700 ? 13.489 6.537 -20.085 1.00 86.19 700 TRP A CA 1
ATOM 5540 C C . TRP A 1 700 ? 14.479 7.538 -20.708 1.00 86.19 700 TRP A C 1
ATOM 5542 O O . TRP A 1 700 ? 15.618 7.627 -20.249 1.00 86.19 700 TRP A O 1
ATOM 5552 N N . ARG A 1 701 ? 14.052 8.359 -21.685 1.00 88.69 701 ARG A N 1
ATOM 5553 C CA . ARG A 1 701 ? 14.901 9.410 -22.291 1.00 88.69 701 ARG A CA 1
ATOM 5554 C C . ARG A 1 701 ? 15.322 10.475 -21.280 1.00 88.69 701 ARG A C 1
ATOM 5556 O O . ARG A 1 701 ? 16.445 10.963 -21.353 1.00 88.69 701 ARG A O 1
ATOM 5563 N N . ALA A 1 702 ? 14.441 10.842 -20.350 1.00 89.56 702 ALA A N 1
ATOM 5564 C CA . ALA A 1 702 ? 14.747 11.791 -19.283 1.00 89.56 702 ALA A CA 1
ATOM 5565 C C . ALA A 1 702 ? 15.679 11.167 -18.234 1.00 89.56 702 ALA A C 1
ATOM 5567 O O . ALA A 1 702 ? 16.630 11.818 -17.812 1.00 89.56 702 ALA A O 1
ATOM 5568 N N . HIS A 1 703 ? 15.475 9.895 -17.873 1.00 89.44 703 HIS A N 1
ATOM 5569 C CA . HIS A 1 703 ? 16.362 9.185 -16.947 1.00 89.44 703 HIS A CA 1
ATOM 5570 C C . HIS A 1 703 ? 17.779 9.006 -17.521 1.00 89.44 703 HIS A C 1
ATOM 5572 O O . HIS A 1 703 ? 18.746 9.325 -16.834 1.00 89.44 703 HIS A O 1
ATOM 5578 N N . LEU A 1 704 ? 17.924 8.591 -18.786 1.00 89.88 704 LEU A N 1
ATOM 5579 C CA . LEU A 1 704 ? 19.236 8.455 -19.438 1.00 89.88 704 LEU A CA 1
ATOM 5580 C C . LEU A 1 704 ? 19.934 9.807 -19.653 1.00 89.88 704 LEU A C 1
ATOM 5582 O O . LEU A 1 704 ? 21.127 9.922 -19.383 1.00 89.88 704 LEU A O 1
ATOM 5586 N N . ARG A 1 705 ? 19.200 10.863 -20.035 1.00 91.44 705 ARG A N 1
ATOM 5587 C CA . ARG A 1 705 ? 19.744 12.236 -20.049 1.00 91.44 705 ARG A CA 1
ATOM 5588 C C . ARG A 1 705 ? 20.162 12.705 -18.652 1.00 91.44 705 ARG A C 1
ATOM 5590 O O . ARG A 1 705 ? 21.165 13.396 -18.534 1.00 91.44 705 ARG A O 1
ATOM 5597 N N . GLY A 1 706 ? 19.449 12.287 -17.605 1.00 90.69 706 GLY A N 1
ATOM 5598 C CA . GLY A 1 706 ? 19.832 12.504 -16.209 1.00 90.69 706 GLY A CA 1
ATOM 5599 C C . GLY A 1 706 ? 21.154 11.825 -15.837 1.00 90.69 706 GLY A C 1
ATOM 5600 O O . GLY A 1 706 ? 21.984 12.452 -15.188 1.00 90.69 706 GLY A O 1
ATOM 5601 N N . VAL A 1 707 ? 21.396 10.593 -16.305 1.00 91.31 707 VAL A N 1
ATOM 5602 C CA . VAL A 1 707 ? 22.697 9.912 -16.141 1.00 91.31 707 VAL A CA 1
ATOM 5603 C C . VAL A 1 707 ? 23.813 10.699 -16.831 1.00 91.31 707 VAL A C 1
ATOM 5605 O O . VAL A 1 707 ? 24.817 10.992 -16.190 1.00 91.31 707 VAL A O 1
ATOM 5608 N N . ILE A 1 708 ? 23.634 11.094 -18.096 1.00 92.06 708 ILE A N 1
ATOM 5609 C CA . ILE A 1 708 ? 24.624 11.895 -18.842 1.00 92.06 708 ILE A CA 1
ATOM 5610 C C . ILE A 1 708 ? 24.903 13.236 -18.146 1.00 92.06 708 ILE A C 1
ATOM 5612 O O . ILE A 1 708 ? 26.061 13.587 -17.928 1.00 92.06 708 ILE A O 1
ATOM 5616 N N . ALA A 1 709 ? 23.862 13.967 -17.737 1.00 91.75 709 ALA A N 1
ATOM 5617 C CA . ALA A 1 709 ? 24.012 15.234 -17.024 1.00 91.75 709 ALA A CA 1
ATOM 5618 C C . ALA A 1 709 ? 24.744 15.064 -15.680 1.00 91.75 709 ALA A C 1
ATOM 5620 O O . ALA A 1 709 ? 25.559 15.908 -15.316 1.00 91.75 709 ALA A O 1
ATOM 5621 N N . TYR A 1 710 ? 24.508 13.957 -14.970 1.00 91.44 710 TYR A N 1
ATOM 5622 C CA . TYR A 1 710 ? 25.198 13.649 -13.718 1.00 91.44 710 TYR A CA 1
ATOM 5623 C C . TYR A 1 710 ? 26.659 13.209 -13.936 1.00 91.44 710 TYR A C 1
ATOM 5625 O O . TYR A 1 710 ? 27.523 13.586 -13.149 1.00 91.44 710 TYR A O 1
ATOM 5633 N N . ILE A 1 711 ? 26.984 12.515 -15.037 1.00 91.31 711 ILE A N 1
ATOM 5634 C CA . ILE A 1 711 ? 28.384 12.264 -15.439 1.00 91.31 711 ILE A CA 1
ATOM 5635 C C . ILE A 1 711 ? 29.119 13.592 -15.649 1.00 91.31 711 ILE A C 1
ATOM 5637 O O . ILE A 1 711 ? 30.216 13.766 -15.127 1.00 91.31 711 ILE A O 1
ATOM 5641 N N . GLN A 1 712 ? 28.507 14.544 -16.360 1.00 90.62 712 GLN A N 1
ATOM 5642 C CA . GLN A 1 712 ? 29.108 15.864 -16.579 1.00 90.62 712 GLN A CA 1
ATOM 5643 C C . GLN A 1 712 ? 29.208 16.683 -15.278 1.00 90.62 712 GLN A C 1
ATOM 5645 O O . GLN A 1 712 ? 30.217 17.348 -15.057 1.00 90.62 712 GLN A O 1
ATOM 5650 N N . HIS A 1 713 ? 28.227 16.582 -14.369 1.00 89.62 713 HIS A N 1
ATOM 5651 C CA . HIS A 1 713 ? 28.302 17.200 -13.036 1.00 89.62 713 HIS A CA 1
ATOM 5652 C C . HIS A 1 713 ? 29.501 16.692 -12.220 1.00 89.62 713 HIS A C 1
ATOM 5654 O O . HIS A 1 713 ? 30.206 17.484 -11.601 1.00 89.62 713 HIS A O 1
ATOM 5660 N N . ARG A 1 714 ? 29.780 15.384 -12.287 1.00 87.69 714 ARG A N 1
ATOM 5661 C CA . ARG A 1 714 ? 30.891 14.702 -11.601 1.00 87.69 714 ARG A CA 1
ATOM 5662 C C . ARG A 1 714 ? 32.267 14.894 -12.271 1.00 87.69 714 ARG A C 1
ATOM 5664 O O . ARG A 1 714 ? 33.184 14.135 -11.975 1.00 87.69 714 ARG A O 1
ATOM 5671 N N . GLY A 1 715 ? 32.425 15.879 -13.161 1.00 87.25 715 GLY A N 1
ATOM 5672 C CA . GLY A 1 715 ? 33.690 16.168 -13.857 1.00 87.25 715 GLY A CA 1
ATOM 5673 C C . GLY A 1 715 ? 33.906 15.396 -15.165 1.00 87.25 715 GLY A C 1
ATOM 5674 O O . GLY A 1 715 ? 35.014 15.386 -15.697 1.00 87.25 715 GLY A O 1
ATOM 5675 N N . GLY A 1 716 ? 32.864 14.759 -15.702 1.00 90.00 716 GLY A N 1
ATOM 5676 C CA . GLY A 1 716 ? 32.926 13.980 -16.937 1.00 90.00 716 GLY A CA 1
ATOM 5677 C C . GLY A 1 716 ? 33.343 12.521 -16.722 1.00 90.00 716 GLY A C 1
ATOM 5678 O O . GLY A 1 716 ? 33.688 12.082 -15.623 1.00 90.00 716 GLY A O 1
ATOM 5679 N N . ILE A 1 717 ? 33.301 11.734 -17.801 1.00 90.06 717 ILE A N 1
ATOM 5680 C CA . ILE A 1 717 ? 33.474 10.273 -17.735 1.00 90.06 717 ILE A CA 1
ATOM 5681 C C . ILE A 1 717 ? 34.839 9.842 -17.173 1.00 90.06 717 ILE A C 1
ATOM 5683 O O . ILE A 1 717 ? 34.918 8.841 -16.463 1.00 90.06 717 ILE A O 1
ATOM 5687 N N . GLY A 1 718 ? 35.897 10.616 -17.434 1.00 89.50 718 GLY A N 1
ATOM 5688 C CA . GLY A 1 718 ? 37.250 10.330 -16.952 1.00 89.50 718 GLY A CA 1
ATOM 5689 C C . GLY A 1 718 ? 37.388 10.368 -15.428 1.00 89.50 718 GLY A C 1
ATOM 5690 O O . GLY A 1 718 ? 38.131 9.562 -14.876 1.00 89.50 718 GLY A O 1
ATOM 5691 N N . GLU A 1 719 ? 36.644 11.241 -14.743 1.00 89.25 719 GLU A N 1
ATOM 5692 C CA . GLU A 1 719 ? 36.613 11.281 -13.277 1.00 89.25 719 GLU A CA 1
ATOM 5693 C C . GLU A 1 719 ? 35.642 10.242 -12.713 1.00 89.25 719 GLU A C 1
ATOM 5695 O O . GLU A 1 719 ? 35.981 9.537 -11.763 1.00 89.25 719 GLU A O 1
ATOM 5700 N N . VAL A 1 720 ? 34.473 10.056 -13.343 1.00 89.19 720 VAL A N 1
ATOM 5701 C CA . VAL A 1 720 ? 33.511 9.028 -12.916 1.00 89.19 720 VAL A CA 1
ATOM 5702 C C . VAL A 1 720 ? 34.124 7.628 -12.959 1.00 89.19 720 VAL A C 1
ATOM 5704 O O . VAL A 1 720 ? 33.921 6.867 -12.021 1.00 89.19 720 VAL A O 1
ATOM 5707 N N . LEU A 1 721 ? 34.918 7.283 -13.977 1.00 89.75 721 LEU A N 1
ATOM 5708 C CA . LEU A 1 721 ? 35.563 5.965 -14.081 1.00 89.75 721 LEU A CA 1
ATOM 5709 C C . LEU A 1 721 ? 36.624 5.685 -12.999 1.00 89.75 721 LEU A C 1
ATOM 5711 O O . LEU A 1 721 ? 36.959 4.520 -12.792 1.00 89.75 721 LEU A O 1
ATOM 5715 N N . LYS A 1 722 ? 37.120 6.704 -12.282 1.00 89.75 722 LYS A N 1
ATOM 5716 C CA . LYS A 1 722 ? 38.010 6.522 -11.117 1.00 89.75 722 LYS A CA 1
ATOM 5717 C C . LYS A 1 722 ? 37.243 6.157 -9.842 1.00 89.75 722 LYS A C 1
ATOM 5719 O O . LYS A 1 722 ? 37.852 5.700 -8.878 1.00 89.75 722 LYS A O 1
ATOM 5724 N N . MET A 1 723 ? 35.928 6.380 -9.815 1.00 87.25 723 MET A N 1
ATOM 5725 C CA . MET A 1 723 ? 35.101 6.183 -8.624 1.00 87.25 723 MET A CA 1
ATOM 5726 C C . MET A 1 723 ? 34.891 4.695 -8.339 1.00 87.25 723 MET A C 1
ATOM 5728 O O . MET A 1 723 ? 34.784 3.849 -9.234 1.00 87.25 723 MET A O 1
ATOM 5732 N N . LYS A 1 724 ? 34.788 4.363 -7.055 1.00 82.81 724 LYS A N 1
ATOM 5733 C CA . LYS A 1 724 ? 34.585 2.997 -6.582 1.00 82.81 724 LYS A CA 1
ATOM 5734 C C . LYS A 1 724 ? 33.279 2.438 -7.155 1.00 82.81 724 LYS A C 1
ATOM 5736 O O . LYS A 1 724 ? 32.230 3.069 -7.076 1.00 82.81 724 LYS A O 1
ATOM 5741 N N . ASN A 1 725 ? 33.350 1.237 -7.730 1.00 80.31 725 ASN A N 1
ATOM 5742 C CA . ASN A 1 725 ? 32.250 0.564 -8.437 1.00 80.31 725 ASN A CA 1
ATOM 5743 C C . ASN A 1 725 ? 31.702 1.286 -9.691 1.00 80.31 725 ASN A C 1
ATOM 5745 O O . ASN A 1 725 ? 30.627 0.907 -10.156 1.00 80.31 725 ASN A O 1
ATOM 5749 N N . ALA A 1 726 ? 32.400 2.262 -10.288 1.00 80.00 726 ALA A N 1
ATOM 5750 C CA . ALA A 1 726 ? 31.878 3.036 -11.425 1.00 80.00 726 ALA A CA 1
ATOM 5751 C C . ALA A 1 726 ? 31.265 2.209 -12.583 1.00 80.00 726 ALA A C 1
ATOM 5753 O O . ALA A 1 726 ? 30.169 2.560 -13.031 1.00 80.00 726 ALA A O 1
ATOM 5754 N N . PRO A 1 727 ? 31.838 1.068 -13.021 1.00 77.44 727 PRO A N 1
ATOM 5755 C CA . PRO A 1 727 ? 31.201 0.238 -14.045 1.00 77.44 727 PRO A CA 1
ATOM 5756 C C . PRO A 1 727 ? 29.838 -0.352 -13.631 1.00 77.44 727 PRO A C 1
ATOM 5758 O O . PRO A 1 727 ? 28.971 -0.519 -14.480 1.00 77.44 727 PRO A O 1
ATOM 5761 N N . LEU A 1 728 ? 29.585 -0.613 -12.338 1.00 79.12 728 LEU A N 1
ATOM 5762 C CA . LEU A 1 728 ? 28.271 -1.069 -11.836 1.00 79.12 728 LEU A CA 1
ATOM 5763 C C . LEU A 1 728 ? 27.184 0.014 -11.972 1.00 79.12 728 LEU A C 1
ATOM 5765 O O . LEU A 1 728 ? 25.992 -0.293 -12.101 1.00 79.12 728 LEU A O 1
ATOM 5769 N N . TYR A 1 729 ? 27.602 1.277 -11.892 1.00 77.81 729 TYR A N 1
ATOM 5770 C CA . TYR A 1 729 ? 26.745 2.450 -12.013 1.00 77.81 729 TYR A CA 1
ATOM 5771 C C . TYR A 1 729 ? 26.452 2.786 -13.479 1.00 77.81 729 TYR A C 1
ATOM 5773 O O . TYR A 1 729 ? 25.314 3.113 -13.817 1.00 77.81 729 TYR A O 1
ATOM 5781 N N . LEU A 1 730 ? 27.469 2.681 -14.340 1.00 85.62 730 LEU A N 1
ATOM 5782 C CA . LEU A 1 730 ? 27.418 3.112 -15.736 1.00 85.62 730 LEU A CA 1
ATOM 5783 C C . LEU A 1 730 ? 26.863 2.054 -16.695 1.00 85.62 730 LEU A C 1
ATOM 5785 O O . LEU A 1 730 ? 26.032 2.408 -17.531 1.00 85.62 730 LEU A O 1
ATOM 5789 N N . ASN A 1 731 ? 27.280 0.786 -16.570 1.00 86.00 731 ASN A N 1
ATOM 5790 C CA . ASN A 1 731 ? 27.037 -0.287 -17.548 1.00 86.00 731 ASN A CA 1
ATOM 5791 C C . ASN A 1 731 ? 25.589 -0.304 -18.073 1.00 86.00 731 ASN A C 1
ATOM 5793 O O . ASN A 1 731 ? 25.364 -0.070 -19.259 1.00 86.00 731 ASN A O 1
ATOM 5797 N N . PHE A 1 732 ? 24.611 -0.462 -17.176 1.00 84.44 732 PHE A N 1
ATOM 5798 C CA . PHE A 1 732 ? 23.193 -0.562 -17.538 1.00 84.44 732 PHE A CA 1
ATOM 5799 C C . PHE A 1 732 ? 22.661 0.685 -18.264 1.00 84.44 732 PHE A C 1
ATOM 5801 O O . PHE A 1 732 ? 21.800 0.578 -19.134 1.00 84.44 732 PHE A O 1
ATOM 5808 N N . ALA A 1 733 ? 23.148 1.880 -17.920 1.00 87.62 733 ALA A N 1
ATOM 5809 C CA . ALA A 1 733 ? 22.716 3.109 -18.574 1.00 87.62 733 ALA A CA 1
ATOM 5810 C C . ALA A 1 733 ? 23.379 3.277 -19.949 1.00 87.62 733 ALA A C 1
ATOM 5812 O O . ALA A 1 733 ? 22.687 3.575 -20.920 1.00 87.62 733 ALA A O 1
ATOM 5813 N N . VAL A 1 734 ? 24.691 3.040 -20.047 1.00 89.44 734 VAL A N 1
ATOM 5814 C CA . VAL A 1 734 ? 25.449 3.143 -21.304 1.00 89.44 734 VAL A CA 1
ATOM 5815 C C . VAL A 1 734 ? 24.951 2.114 -22.321 1.00 89.44 734 VAL A C 1
ATOM 5817 O O . VAL A 1 734 ? 24.660 2.485 -23.455 1.00 89.44 734 VAL A O 1
ATOM 5820 N N . GLU A 1 735 ? 24.738 0.860 -21.914 1.00 86.75 735 GLU A N 1
ATOM 5821 C CA . GLU A 1 735 ? 24.163 -0.184 -22.771 1.00 86.75 735 GLU A CA 1
ATOM 5822 C C . GLU A 1 735 ? 22.782 0.221 -23.316 1.00 86.75 735 GLU A C 1
ATOM 5824 O O . GLU A 1 735 ? 22.529 0.122 -24.520 1.00 86.75 735 GLU A O 1
ATOM 5829 N N . ASN A 1 736 ? 21.892 0.729 -22.454 1.00 87.56 736 ASN A N 1
ATOM 5830 C CA . ASN A 1 736 ? 20.565 1.168 -22.884 1.00 87.56 736 ASN A CA 1
ATOM 5831 C C . ASN A 1 736 ? 20.618 2.394 -23.811 1.00 87.56 736 ASN A C 1
ATOM 5833 O O . ASN A 1 736 ? 19.790 2.478 -24.714 1.00 87.56 736 ASN A O 1
ATOM 5837 N N . ILE A 1 737 ? 21.590 3.306 -23.663 1.00 89.88 737 ILE A N 1
ATOM 5838 C CA . ILE A 1 737 ? 21.803 4.400 -24.629 1.00 89.88 737 ILE A CA 1
ATOM 5839 C C . ILE A 1 737 ? 22.251 3.840 -25.985 1.00 89.88 737 ILE A C 1
ATOM 5841 O O . ILE A 1 737 ? 21.685 4.227 -27.007 1.00 89.88 737 ILE A O 1
ATOM 5845 N N . ILE A 1 738 ? 23.216 2.912 -26.012 1.00 89.94 738 ILE A N 1
ATOM 5846 C CA . ILE A 1 738 ? 23.716 2.297 -27.253 1.00 89.94 738 ILE A CA 1
ATOM 5847 C C . ILE A 1 738 ? 22.567 1.606 -28.000 1.00 89.94 738 ILE A C 1
ATOM 5849 O O . ILE A 1 738 ? 22.287 1.945 -29.152 1.00 89.94 738 ILE A O 1
ATOM 5853 N N . HIS A 1 739 ? 21.846 0.692 -27.342 1.00 88.12 739 HIS A N 1
ATOM 5854 C CA . HIS A 1 739 ? 20.741 -0.035 -27.972 1.00 88.12 739 HIS A CA 1
ATOM 5855 C C . HIS A 1 739 ? 19.591 0.897 -28.391 1.00 88.12 739 HIS A C 1
ATOM 5857 O O . HIS A 1 739 ? 19.089 0.773 -29.515 1.00 88.12 739 HIS A O 1
ATOM 5863 N N . ALA A 1 740 ? 19.209 1.875 -27.562 1.00 89.00 740 ALA A N 1
ATOM 5864 C CA . ALA A 1 740 ? 18.166 2.839 -27.916 1.00 89.00 740 ALA A CA 1
ATOM 5865 C C . ALA A 1 740 ? 18.554 3.740 -29.097 1.00 89.00 740 ALA A C 1
ATOM 5867 O O . ALA A 1 740 ? 17.699 4.064 -29.915 1.00 89.00 740 ALA A O 1
ATOM 5868 N N . ASN A 1 741 ? 19.830 4.104 -29.248 1.00 91.50 741 ASN A N 1
ATOM 5869 C CA . ASN A 1 741 ? 20.305 4.883 -30.394 1.00 91.50 741 ASN A CA 1
ATOM 5870 C C . ASN A 1 741 ? 20.212 4.090 -31.711 1.00 91.50 741 ASN A C 1
ATOM 5872 O O . ASN A 1 741 ? 19.783 4.640 -32.732 1.00 91.50 741 ASN A O 1
ATOM 5876 N N . THR A 1 742 ? 20.474 2.775 -31.694 1.00 91.50 742 THR A N 1
ATOM 5877 C CA . THR A 1 742 ? 20.207 1.929 -32.876 1.00 91.50 742 THR A CA 1
ATOM 5878 C C . THR A 1 742 ? 18.716 1.903 -33.246 1.00 91.50 742 THR A C 1
ATOM 5880 O O . THR A 1 742 ? 18.378 2.029 -34.421 1.00 91.50 742 THR A O 1
ATOM 5883 N N . THR A 1 743 ? 17.825 1.851 -32.249 1.00 90.31 743 THR A N 1
ATOM 5884 C CA . THR A 1 743 ? 16.356 1.731 -32.393 1.00 90.31 743 THR A CA 1
ATOM 5885 C C . THR A 1 743 ? 15.599 3.062 -32.231 1.00 90.31 743 THR A C 1
ATOM 5887 O O . THR A 1 743 ? 14.405 3.093 -31.937 1.00 90.31 743 THR A O 1
ATOM 5890 N N . SER A 1 744 ? 16.283 4.183 -32.477 1.00 90.56 744 SER A N 1
ATOM 5891 C CA . SER A 1 744 ? 15.702 5.529 -32.575 1.00 90.56 744 SER A CA 1
ATOM 5892 C C . SER A 1 744 ? 16.007 6.151 -33.942 1.00 90.56 744 SER A C 1
ATOM 5894 O O . SER A 1 744 ? 17.067 5.848 -34.498 1.00 90.56 744 SER A O 1
ATOM 5896 N N . PRO A 1 745 ? 15.168 7.069 -34.462 1.00 90.75 745 PRO A N 1
ATOM 5897 C CA . PRO A 1 745 ? 15.455 7.817 -35.685 1.00 90.75 745 PRO A CA 1
ATOM 5898 C C . PRO A 1 745 ? 16.812 8.525 -35.638 1.00 90.75 745 PRO A C 1
ATOM 5900 O O . PRO A 1 745 ? 17.218 9.041 -34.589 1.00 90.75 745 PRO A O 1
ATOM 5903 N N . ALA A 1 746 ? 17.474 8.676 -36.785 1.00 88.19 746 ALA A N 1
ATOM 5904 C CA . ALA A 1 746 ? 18.760 9.373 -36.892 1.00 88.19 746 ALA A CA 1
ATOM 5905 C C . ALA A 1 746 ? 18.708 10.853 -36.442 1.00 88.19 746 ALA A C 1
ATOM 5907 O O . ALA A 1 746 ? 19.735 11.442 -36.115 1.00 88.19 746 ALA A O 1
ATOM 5908 N N . LYS A 1 747 ? 17.507 11.451 -36.383 1.00 86.06 747 LYS A N 1
ATOM 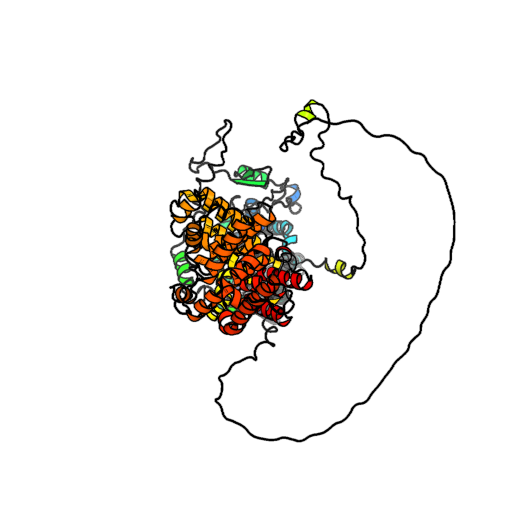5909 C CA . LYS A 1 747 ? 17.247 12.822 -35.895 1.00 86.06 747 LYS A CA 1
ATOM 5910 C C . LYS A 1 747 ? 16.804 12.905 -34.425 1.00 86.06 747 LYS A C 1
ATOM 5912 O O . LYS A 1 747 ? 16.548 14.001 -33.941 1.00 86.06 747 LYS A O 1
ATOM 5917 N N . GLN A 1 748 ? 16.647 11.775 -33.730 1.00 89.50 748 GLN A N 1
ATOM 5918 C CA . GLN A 1 748 ? 16.097 11.713 -32.364 1.00 89.50 748 GLN A CA 1
ATOM 5919 C C . GLN A 1 748 ? 16.931 10.824 -31.423 1.00 89.50 748 GLN A C 1
ATOM 5921 O O . GLN A 1 748 ? 16.411 10.174 -30.512 1.00 89.50 748 GLN A O 1
ATOM 5926 N N . GLN A 1 749 ? 18.243 10.808 -31.633 1.00 90.00 749 GLN A N 1
ATOM 5927 C CA . GLN A 1 749 ? 19.214 10.086 -30.809 1.00 90.00 749 GLN A CA 1
ATOM 5928 C C . GLN A 1 749 ? 19.246 10.596 -29.351 1.00 90.00 749 GLN A C 1
ATOM 5930 O O . GLN A 1 749 ? 18.591 11.581 -28.986 1.00 90.00 749 GLN A O 1
ATOM 5935 N N . LEU A 1 750 ? 19.993 9.902 -28.498 1.00 89.88 750 LEU A N 1
ATOM 5936 C CA . LEU A 1 750 ? 20.481 10.386 -27.213 1.00 89.88 750 LEU A CA 1
ATOM 5937 C C . LEU A 1 750 ? 21.949 10.803 -27.358 1.00 89.88 750 LEU A C 1
ATOM 5939 O O . LEU A 1 750 ? 22.813 9.979 -27.656 1.00 89.88 750 LEU A O 1
ATOM 5943 N N . GLU A 1 751 ? 22.182 12.094 -27.142 1.00 85.38 751 GLU A N 1
ATOM 5944 C CA . GLU A 1 751 ? 23.488 12.759 -27.113 1.00 85.38 751 GLU A CA 1
ATOM 5945 C C . GLU A 1 751 ? 24.262 12.424 -25.819 1.00 85.38 751 GLU A C 1
ATOM 5947 O O . GLU A 1 751 ? 23.680 11.960 -24.833 1.00 85.38 751 GLU A O 1
ATOM 5952 N N . GLY A 1 752 ? 25.570 12.705 -25.801 1.00 82.00 752 GLY A N 1
ATOM 5953 C CA . GLY A 1 752 ? 26.411 12.636 -24.593 1.00 82.00 752 GLY A CA 1
ATOM 5954 C C . GLY A 1 752 ? 27.321 11.411 -24.457 1.00 82.00 752 GLY A C 1
ATOM 5955 O O . GLY A 1 752 ? 28.150 11.388 -23.555 1.00 82.00 752 GLY A O 1
ATOM 5956 N N . LEU A 1 753 ? 27.229 10.434 -25.368 1.00 84.56 753 LEU A N 1
ATOM 5957 C CA . LEU A 1 753 ? 28.295 9.441 -25.604 1.00 84.56 753 LEU A CA 1
ATOM 5958 C C . LEU A 1 753 ? 29.243 9.872 -26.743 1.00 84.56 753 LEU A C 1
ATOM 5960 O O . LEU A 1 753 ? 29.998 9.058 -27.269 1.00 84.56 753 LEU A O 1
ATOM 5964 N N . GLU A 1 754 ? 29.174 11.124 -27.197 1.00 80.12 754 GLU A N 1
ATOM 5965 C CA . GLU A 1 754 ? 29.959 11.609 -28.342 1.00 80.12 754 GLU A CA 1
ATOM 5966 C C . GLU A 1 754 ? 31.431 11.824 -27.967 1.00 80.12 754 GLU A C 1
ATOM 5968 O O . GLU A 1 754 ? 32.306 11.391 -28.711 1.00 80.12 754 GLU A O 1
ATOM 5973 N N . ASP A 1 755 ? 31.696 12.352 -26.769 1.00 80.62 755 ASP A N 1
ATOM 5974 C CA . ASP A 1 755 ? 33.045 12.641 -26.256 1.00 80.62 755 ASP A CA 1
ATOM 5975 C C . ASP A 1 755 ? 33.774 11.414 -25.667 1.00 80.62 755 ASP A C 1
ATOM 5977 O O . ASP A 1 755 ? 34.919 11.517 -25.230 1.00 80.62 755 ASP A O 1
ATOM 5981 N N . PHE A 1 756 ? 33.110 10.254 -25.605 1.00 89.56 756 PHE A N 1
ATOM 5982 C CA . PHE A 1 756 ? 33.665 9.038 -25.005 1.00 89.56 756 PHE A CA 1
ATOM 5983 C C . PHE A 1 756 ? 34.638 8.367 -25.981 1.00 89.56 756 PHE A C 1
ATOM 5985 O O . PHE A 1 756 ? 34.266 8.066 -27.124 1.00 89.56 756 PHE A O 1
ATOM 5992 N N . THR A 1 757 ? 35.848 8.061 -25.505 1.00 92.19 757 THR A N 1
ATOM 5993 C CA . THR A 1 757 ? 36.781 7.176 -26.219 1.00 92.19 757 THR A CA 1
ATOM 5994 C C . THR A 1 757 ? 36.326 5.719 -26.139 1.00 92.19 757 THR A C 1
ATOM 5996 O O . THR A 1 757 ? 35.602 5.326 -25.221 1.00 92.19 757 THR A O 1
ATOM 5999 N N . ASP A 1 758 ? 36.782 4.893 -27.077 1.00 91.88 758 ASP A N 1
ATOM 6000 C CA . ASP A 1 758 ? 36.452 3.467 -27.135 1.00 91.88 758 ASP A CA 1
ATOM 6001 C C . ASP A 1 758 ? 36.876 2.741 -25.841 1.00 91.88 758 ASP A C 1
ATOM 6003 O O . ASP A 1 758 ? 36.096 1.976 -25.272 1.00 91.88 758 ASP A O 1
ATOM 6007 N N . GLU A 1 759 ? 38.047 3.068 -25.287 1.00 90.62 759 GLU A N 1
ATOM 6008 C CA . GLU A 1 759 ? 38.506 2.575 -23.981 1.00 90.62 759 GLU A CA 1
ATOM 6009 C C . GLU A 1 759 ? 37.620 3.035 -22.810 1.00 90.62 759 GLU A C 1
ATOM 6011 O O . GLU A 1 759 ? 37.343 2.239 -21.913 1.00 90.62 759 GLU A O 1
ATOM 6016 N N . GLN A 1 760 ? 37.119 4.277 -22.807 1.00 91.44 760 GLN A N 1
ATOM 6017 C CA . GLN A 1 760 ? 36.175 4.752 -21.782 1.00 91.44 760 GLN A CA 1
ATOM 6018 C C . GLN A 1 760 ? 34.809 4.064 -21.904 1.00 91.44 760 GLN A C 1
ATOM 6020 O O . GLN A 1 760 ? 34.180 3.747 -20.889 1.00 91.44 760 GLN A O 1
ATOM 6025 N N . LEU A 1 761 ? 34.353 3.794 -23.130 1.00 89.75 761 LEU A N 1
ATOM 6026 C CA . LEU A 1 761 ? 33.121 3.058 -23.401 1.00 89.75 761 LEU A CA 1
ATOM 6027 C C . LEU A 1 761 ? 33.227 1.615 -22.883 1.00 89.75 761 LEU A C 1
ATOM 6029 O O . LEU A 1 761 ? 32.356 1.157 -22.142 1.00 89.75 761 LEU A O 1
ATOM 6033 N N . LYS A 1 762 ? 34.334 0.928 -23.190 1.00 89.44 762 LYS A N 1
ATOM 6034 C CA . LYS A 1 762 ? 34.621 -0.427 -22.697 1.00 89.44 762 LYS A CA 1
ATOM 6035 C C . LYS A 1 762 ? 34.789 -0.465 -21.177 1.00 89.44 762 LYS A C 1
ATOM 6037 O O . LYS A 1 762 ? 34.180 -1.308 -20.521 1.00 89.44 762 LYS A O 1
ATOM 6042 N N . ALA A 1 763 ? 35.509 0.488 -20.582 1.00 88.69 763 ALA A N 1
ATOM 6043 C CA . ALA A 1 763 ? 35.623 0.605 -19.127 1.00 88.69 763 ALA A CA 1
ATOM 6044 C C . ALA A 1 763 ? 34.247 0.774 -18.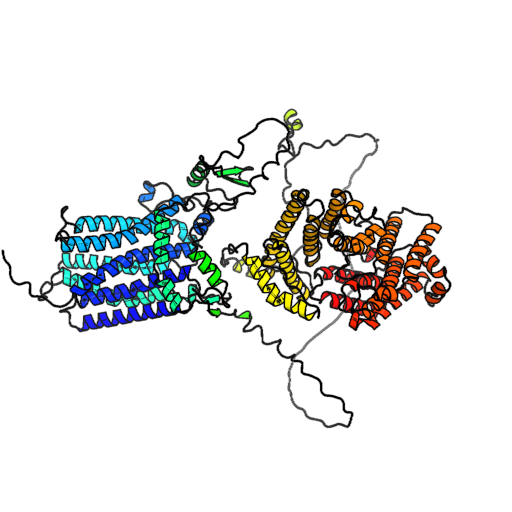453 1.00 88.69 763 ALA A C 1
ATOM 6046 O O . ALA A 1 763 ? 33.954 0.084 -17.475 1.00 88.69 763 ALA A O 1
ATOM 6047 N N . SER A 1 764 ? 33.367 1.605 -19.026 1.00 88.00 764 SER A N 1
ATOM 6048 C CA . SER A 1 764 ? 31.991 1.819 -18.543 1.00 88.00 764 SER A CA 1
ATOM 6049 C C . SER A 1 764 ? 31.126 0.554 -18.575 1.00 88.00 764 SER A C 1
ATOM 6051 O O . SER A 1 764 ? 30.235 0.399 -17.743 1.00 88.00 764 SER A O 1
ATOM 6053 N N . LEU A 1 765 ? 31.379 -0.347 -19.530 1.00 86.00 765 LEU A N 1
ATOM 6054 C CA . LEU A 1 765 ? 30.607 -1.573 -19.762 1.00 86.00 765 LEU A CA 1
ATOM 6055 C C . LEU A 1 765 ? 31.217 -2.826 -19.105 1.00 86.00 765 LEU A C 1
ATOM 6057 O O . LEU A 1 765 ? 30.537 -3.848 -19.023 1.00 86.00 765 LEU A O 1
ATOM 6061 N N . SER A 1 766 ? 32.450 -2.746 -18.597 1.00 78.88 766 SER A N 1
ATOM 6062 C CA . SER A 1 766 ? 33.241 -3.876 -18.077 1.00 78.88 766 SER A CA 1
ATOM 6063 C C . SER A 1 766 ? 32.534 -4.765 -17.039 1.00 78.88 766 SER A C 1
ATOM 6065 O O . SER A 1 766 ? 32.666 -5.985 -17.097 1.00 78.88 766 SER A O 1
ATOM 6067 N N . ASN A 1 767 ? 31.726 -4.204 -16.132 1.00 69.12 767 ASN A N 1
ATOM 6068 C CA . ASN A 1 767 ? 30.960 -4.974 -15.136 1.00 69.12 767 ASN A CA 1
ATOM 6069 C C . ASN A 1 767 ? 29.602 -5.463 -15.684 1.00 69.12 767 ASN A C 1
ATOM 6071 O O . ASN A 1 767 ? 28.540 -5.211 -15.107 1.00 69.12 767 ASN A O 1
ATOM 6075 N N . SER A 1 768 ? 29.641 -6.144 -16.830 1.00 58.19 768 SER A N 1
ATOM 6076 C CA . SER A 1 768 ? 28.476 -6.770 -17.463 1.00 58.19 768 SER A CA 1
ATOM 6077 C C . SER A 1 768 ? 28.068 -8.041 -16.710 1.00 58.19 768 SER A C 1
ATOM 6079 O O . SER A 1 768 ? 28.419 -9.153 -17.093 1.00 58.19 768 SER A O 1
ATOM 6081 N N . CYS A 1 769 ? 27.311 -7.872 -15.621 1.00 48.72 769 CYS A N 1
ATOM 6082 C CA . CYS A 1 769 ? 26.840 -8.967 -14.754 1.00 48.72 769 CYS A CA 1
ATOM 6083 C C . CYS A 1 769 ? 25.926 -9.988 -15.478 1.00 48.72 769 CYS A C 1
ATOM 6085 O O . CYS A 1 769 ? 25.729 -11.104 -15.006 1.00 48.72 769 CYS A O 1
ATOM 6087 N N . PHE A 1 770 ? 25.423 -9.616 -16.656 1.00 52.22 770 PHE A N 1
ATOM 6088 C CA . PHE A 1 770 ? 24.966 -10.516 -17.711 1.00 52.22 770 PHE A CA 1
ATOM 6089 C C . PHE A 1 770 ? 25.759 -10.115 -18.958 1.00 52.22 770 PHE A C 1
ATOM 6091 O O . PHE A 1 770 ? 25.688 -8.948 -19.326 1.00 52.22 770 PHE A O 1
ATOM 6098 N N . ALA A 1 771 ? 26.531 -11.012 -19.578 1.00 52.28 771 ALA A N 1
ATOM 6099 C CA . ALA A 1 771 ? 27.361 -10.672 -20.740 1.00 52.28 771 ALA A CA 1
ATOM 6100 C C . ALA A 1 771 ? 26.498 -10.596 -22.021 1.00 52.28 771 ALA A C 1
ATOM 6102 O O . ALA A 1 771 ? 26.061 -11.648 -22.501 1.00 52.28 771 ALA A O 1
ATOM 6103 N N . PRO A 1 772 ? 26.203 -9.404 -22.588 1.00 65.62 772 PRO A N 1
ATOM 6104 C CA . PRO A 1 772 ? 25.199 -9.305 -23.643 1.00 65.62 772 PRO A CA 1
ATOM 6105 C C . PRO A 1 772 ? 25.838 -9.479 -25.020 1.00 65.62 772 PRO A C 1
ATOM 6107 O O . PRO A 1 772 ? 25.437 -10.354 -25.778 1.00 65.62 772 PRO A O 1
ATOM 6110 N N . CYS A 1 773 ? 26.867 -8.675 -25.290 1.00 76.31 773 CYS A N 1
ATOM 6111 C CA . CYS A 1 773 ? 27.667 -8.589 -26.507 1.00 76.31 773 CYS A CA 1
ATOM 6112 C C . CYS A 1 773 ? 29.161 -8.574 -26.104 1.00 76.31 773 CYS A C 1
ATOM 6114 O O . CYS A 1 773 ? 29.476 -8.098 -25.007 1.00 76.31 773 CYS A O 1
ATOM 6116 N N . PRO A 1 774 ? 30.098 -9.068 -26.937 1.00 85.06 774 PRO A N 1
ATOM 6117 C CA . PRO A 1 774 ? 31.530 -8.920 -26.679 1.00 85.06 774 PRO A CA 1
ATOM 6118 C C . PRO A 1 774 ? 31.959 -7.459 -26.481 1.00 85.06 774 PRO A C 1
ATOM 6120 O O . PRO A 1 774 ? 31.544 -6.572 -27.229 1.00 85.06 774 PRO A O 1
ATOM 6123 N N . LEU A 1 775 ? 32.827 -7.210 -25.492 1.00 86.12 775 LEU A N 1
ATOM 6124 C CA . LEU A 1 775 ? 33.174 -5.852 -25.050 1.00 86.12 775 LEU A CA 1
ATOM 6125 C C . LEU A 1 775 ? 33.784 -4.996 -26.176 1.00 86.12 775 LEU A C 1
ATOM 6127 O O . LEU A 1 775 ? 33.393 -3.845 -26.363 1.00 86.12 775 LEU A O 1
ATOM 6131 N N . GLU A 1 776 ? 34.663 -5.599 -26.979 1.00 87.25 776 GLU A N 1
ATOM 6132 C CA . GLU A 1 776 ? 35.336 -4.978 -28.131 1.00 87.25 776 GLU A CA 1
ATOM 6133 C C . GLU A 1 776 ? 34.397 -4.620 -29.298 1.00 87.25 776 GLU A C 1
ATOM 6135 O O . GLU A 1 776 ? 34.773 -3.862 -30.189 1.00 87.25 776 GLU A O 1
ATOM 6140 N N . LEU A 1 777 ? 33.156 -5.121 -29.305 1.00 90.44 777 LEU A N 1
ATOM 6141 C CA . LEU A 1 777 ? 32.196 -4.868 -30.382 1.00 90.44 777 LEU A CA 1
ATOM 6142 C C . LEU A 1 777 ? 31.235 -3.701 -30.089 1.00 90.44 777 LEU A C 1
ATOM 6144 O O . LEU A 1 777 ? 30.640 -3.159 -31.023 1.00 90.44 777 LEU A O 1
ATOM 6148 N N . TYR A 1 778 ? 31.104 -3.258 -28.832 1.00 90.12 778 TYR A N 1
ATOM 6149 C CA . TYR A 1 778 ? 30.278 -2.090 -28.489 1.00 90.12 778 TYR A CA 1
ATOM 6150 C C . TYR A 1 778 ? 30.730 -0.782 -29.170 1.00 90.12 778 TYR A C 1
ATOM 6152 O O . TYR A 1 778 ? 29.853 -0.074 -29.679 1.00 90.12 778 TYR A O 1
ATOM 6160 N N . PRO A 1 779 ? 32.039 -0.451 -29.265 1.00 92.25 779 PRO A N 1
ATOM 6161 C CA . PRO A 1 779 ? 32.486 0.720 -30.019 1.00 92.25 779 PRO A CA 1
ATOM 6162 C C . PRO A 1 779 ? 32.049 0.681 -31.488 1.00 92.25 779 PRO A C 1
ATOM 6164 O O . PRO A 1 779 ? 31.592 1.689 -32.018 1.00 92.25 779 PRO A O 1
ATOM 6167 N N . LEU A 1 780 ? 32.068 -0.492 -32.131 1.00 93.50 780 LEU A N 1
ATOM 6168 C CA . LEU A 1 780 ? 31.650 -0.647 -33.530 1.00 93.50 780 LEU A CA 1
ATOM 6169 C C . LEU A 1 780 ? 30.151 -0.355 -33.725 1.00 93.50 780 LEU A C 1
ATOM 6171 O O . LEU A 1 780 ? 29.778 0.302 -34.697 1.00 93.50 780 LEU A O 1
ATOM 6175 N N . ILE A 1 781 ? 29.288 -0.757 -32.781 1.00 92.75 781 ILE A N 1
ATOM 6176 C CA . ILE A 1 781 ? 27.854 -0.400 -32.793 1.00 92.75 781 ILE A CA 1
ATOM 6177 C C . ILE A 1 781 ? 27.677 1.123 -32.680 1.00 92.75 781 ILE A C 1
ATOM 6179 O O . ILE A 1 781 ? 26.858 1.713 -33.396 1.00 92.75 781 ILE A O 1
ATOM 6183 N N . VAL A 1 782 ? 28.461 1.775 -31.815 1.00 92.38 782 VAL A N 1
ATOM 6184 C CA . VAL A 1 782 ? 28.450 3.235 -31.646 1.00 92.38 782 VAL A CA 1
ATOM 6185 C C . VAL A 1 782 ? 28.949 3.944 -32.907 1.00 92.38 782 VAL A C 1
ATOM 6187 O O . VAL A 1 782 ? 28.266 4.847 -33.385 1.00 92.38 782 VAL A O 1
ATOM 6190 N N . HIS A 1 783 ? 30.068 3.525 -33.499 1.00 92.69 783 HIS A N 1
ATOM 6191 C CA . HIS A 1 783 ? 30.643 4.150 -34.697 1.00 92.69 783 HIS A CA 1
ATOM 6192 C C . HIS A 1 783 ? 29.749 3.994 -35.933 1.00 92.69 783 HIS A C 1
ATOM 6194 O O . HIS A 1 783 ? 29.506 4.983 -36.624 1.00 92.69 783 HIS A O 1
ATOM 6200 N N . ILE A 1 784 ? 29.158 2.813 -36.164 1.00 93.38 784 ILE A N 1
ATOM 6201 C CA . ILE A 1 784 ? 28.147 2.604 -37.221 1.00 93.38 784 ILE A CA 1
ATOM 6202 C C . ILE A 1 784 ? 26.958 3.557 -37.020 1.00 93.38 784 ILE A C 1
ATOM 6204 O O . ILE A 1 784 ? 26.488 4.180 -37.973 1.00 93.38 784 ILE A O 1
ATOM 6208 N N . THR A 1 785 ? 26.497 3.727 -35.777 1.00 92.38 785 THR A N 1
ATOM 6209 C CA . THR A 1 785 ? 25.356 4.603 -35.462 1.00 92.38 785 THR A CA 1
ATOM 6210 C C . THR A 1 785 ? 25.707 6.089 -35.614 1.00 92.38 785 THR A C 1
ATOM 6212 O O . THR A 1 785 ? 24.946 6.828 -36.238 1.00 92.38 785 THR A O 1
ATOM 6215 N N . ARG A 1 786 ? 26.888 6.525 -35.150 1.00 90.56 786 ARG A N 1
ATOM 6216 C CA . ARG A 1 786 ? 27.442 7.872 -35.397 1.00 90.56 786 ARG A CA 1
ATOM 6217 C C . ARG A 1 786 ? 27.529 8.157 -36.906 1.00 90.56 786 ARG A C 1
ATOM 6219 O O . ARG A 1 786 ? 27.118 9.228 -37.350 1.00 90.56 786 ARG A O 1
ATOM 6226 N N . LEU A 1 787 ? 27.988 7.191 -37.708 1.00 90.06 787 LEU A N 1
ATOM 6227 C CA . LEU A 1 787 ? 28.138 7.333 -39.161 1.00 90.06 787 LEU A CA 1
ATOM 6228 C C . LEU A 1 787 ? 26.786 7.428 -39.891 1.00 90.06 787 LEU A C 1
ATOM 6230 O O . LEU A 1 787 ? 26.596 8.332 -40.706 1.00 90.06 787 LEU A O 1
ATOM 6234 N N . ARG A 1 788 ? 25.820 6.565 -39.547 1.00 90.81 788 ARG A N 1
ATOM 6235 C CA . ARG A 1 788 ? 24.408 6.641 -39.979 1.00 90.81 788 ARG A CA 1
ATOM 6236 C C . ARG A 1 788 ? 23.821 8.036 -39.721 1.00 90.81 788 ARG A C 1
ATOM 6238 O O . ARG A 1 788 ? 23.220 8.634 -40.613 1.00 90.81 788 ARG A O 1
ATOM 6245 N N . VAL A 1 789 ? 24.047 8.588 -38.527 1.00 89.69 789 VAL A N 1
ATOM 6246 C CA . VAL A 1 789 ? 23.572 9.924 -38.122 1.00 89.69 789 VAL A CA 1
ATOM 6247 C C . VAL A 1 789 ? 24.289 11.049 -38.883 1.00 89.69 789 VAL A C 1
ATOM 6249 O O . VAL A 1 789 ? 23.639 12.006 -39.307 1.00 89.69 789 VAL A O 1
ATOM 6252 N N . ALA A 1 790 ? 25.599 10.947 -39.119 1.00 87.62 790 ALA A N 1
ATOM 6253 C CA . ALA A 1 790 ? 26.350 11.927 -39.911 1.00 87.62 790 ALA A CA 1
ATOM 6254 C C . ALA A 1 790 ? 25.865 11.980 -41.373 1.00 87.62 790 ALA A C 1
ATOM 6256 O O . ALA A 1 790 ? 25.615 13.065 -41.906 1.00 87.62 790 ALA A O 1
ATOM 6257 N N . VAL A 1 791 ? 25.645 10.809 -41.983 1.00 85.75 791 VAL A N 1
ATOM 6258 C CA . VAL A 1 791 ? 25.067 10.649 -43.328 1.00 85.75 791 VAL A CA 1
ATOM 6259 C C . VAL A 1 791 ? 23.665 11.262 -43.400 1.00 85.75 791 VAL A C 1
ATOM 6261 O O . VAL A 1 791 ? 23.414 12.096 -44.269 1.00 85.75 791 VAL A O 1
ATOM 6264 N N . ALA A 1 792 ? 22.771 10.920 -42.466 1.00 85.44 792 ALA A N 1
ATOM 6265 C CA . ALA A 1 792 ? 21.394 11.428 -42.437 1.00 85.44 792 ALA A CA 1
ATOM 6266 C C . ALA A 1 792 ? 21.300 12.958 -42.257 1.00 85.44 792 ALA A C 1
ATOM 6268 O O . ALA A 1 792 ? 20.332 13.579 -42.698 1.00 85.44 792 ALA A O 1
ATOM 6269 N N . ASN A 1 793 ? 22.313 13.572 -41.638 1.00 84.25 793 ASN A N 1
ATOM 6270 C CA . ASN A 1 793 ? 22.426 15.020 -41.448 1.00 84.25 793 ASN A CA 1
ATOM 6271 C C . ASN A 1 793 ? 23.262 15.726 -42.538 1.00 84.25 793 ASN A C 1
ATOM 6273 O O . ASN A 1 793 ? 23.619 16.891 -42.368 1.00 84.25 793 ASN A O 1
ATOM 6277 N N . ASN A 1 794 ? 23.588 15.049 -43.649 1.00 77.25 794 ASN A N 1
ATOM 6278 C CA . ASN A 1 794 ? 24.423 15.558 -44.749 1.00 77.25 794 ASN A CA 1
ATOM 6279 C C . ASN A 1 794 ? 25.824 16.064 -44.335 1.00 77.25 794 ASN A C 1
ATOM 6281 O O . ASN A 1 794 ? 26.473 16.783 -45.096 1.00 77.25 794 ASN A O 1
ATOM 6285 N N . ARG A 1 795 ? 26.343 15.647 -43.172 1.00 69.81 795 ARG A N 1
ATOM 6286 C CA . ARG A 1 795 ? 27.717 15.937 -42.723 1.00 69.81 795 ARG A CA 1
ATOM 6287 C C . ARG A 1 795 ? 28.692 14.979 -43.424 1.00 69.81 795 ARG A C 1
ATOM 6289 O O . ARG A 1 795 ? 29.217 14.052 -42.814 1.00 69.81 795 ARG A O 1
ATOM 6296 N N . GLN A 1 796 ? 28.855 15.145 -44.737 1.00 61.47 796 GLN A N 1
ATOM 6297 C CA . GLN A 1 796 ? 29.585 14.194 -45.581 1.00 61.47 796 GLN A CA 1
ATOM 6298 C C . GLN A 1 796 ? 31.107 14.284 -45.409 1.00 61.47 796 GLN A C 1
ATOM 6300 O O . GLN A 1 796 ? 31.714 15.324 -45.659 1.00 61.47 796 GLN A O 1
ATOM 6305 N N . ALA A 1 797 ? 31.729 13.146 -45.102 1.00 58.41 797 ALA A N 1
ATOM 6306 C CA . ALA A 1 797 ? 33.120 12.886 -45.457 1.00 58.41 797 ALA A CA 1
ATOM 6307 C C . ALA A 1 797 ? 33.222 12.491 -46.953 1.00 58.41 797 ALA A C 1
ATOM 6309 O O . ALA A 1 797 ? 32.232 12.021 -47.527 1.00 58.41 797 ALA A O 1
ATOM 6310 N N . PRO A 1 798 ? 34.392 12.640 -47.607 1.00 63.38 798 PRO A N 1
ATOM 6311 C CA . PRO A 1 798 ? 34.609 12.164 -48.974 1.00 63.38 798 PRO A CA 1
ATOM 6312 C C . PRO A 1 798 ? 34.190 10.700 -49.182 1.00 63.38 798 PRO A C 1
ATOM 6314 O O . PRO A 1 798 ? 34.434 9.846 -48.333 1.00 63.38 798 PRO A O 1
ATOM 6317 N N . ARG A 1 799 ? 33.616 10.372 -50.352 1.00 63.09 799 ARG A N 1
ATOM 6318 C CA . ARG A 1 799 ? 33.134 9.005 -50.658 1.00 63.09 799 ARG A CA 1
ATOM 6319 C C . ARG A 1 799 ? 34.200 7.921 -50.442 1.00 63.09 799 ARG A C 1
ATOM 6321 O O . ARG A 1 799 ? 33.863 6.826 -50.006 1.00 63.09 799 ARG A O 1
ATOM 6328 N N . THR A 1 800 ? 35.467 8.234 -50.714 1.00 62.16 800 THR A N 1
ATOM 6329 C CA . THR A 1 800 ? 36.602 7.323 -50.514 1.00 62.16 800 THR A CA 1
ATOM 6330 C C . THR A 1 800 ? 36.892 7.063 -49.034 1.00 62.16 800 THR A C 1
ATOM 6332 O O . THR A 1 800 ? 37.085 5.913 -48.658 1.00 62.16 800 THR A O 1
ATOM 6335 N N . SER A 1 801 ? 36.879 8.089 -48.173 1.00 79.00 801 SER A N 1
ATOM 6336 C CA . SER A 1 801 ? 37.113 7.894 -46.734 1.00 79.00 801 SER A CA 1
ATOM 6337 C C . SER A 1 801 ? 35.907 7.273 -46.031 1.00 79.00 801 SER A C 1
ATOM 6339 O O . SER A 1 801 ? 36.095 6.479 -45.116 1.00 79.00 801 SER A O 1
ATOM 6341 N N . LEU A 1 802 ? 34.685 7.537 -46.507 1.00 83.75 802 LEU A N 1
ATOM 6342 C CA . LEU A 1 802 ? 33.489 6.803 -46.087 1.00 83.75 802 LEU A CA 1
ATOM 6343 C C . LEU A 1 802 ? 33.619 5.300 -46.389 1.00 83.75 802 LEU A C 1
ATOM 6345 O O . LEU A 1 802 ? 33.303 4.479 -45.534 1.00 83.75 802 LEU A O 1
ATOM 6349 N N . ALA A 1 803 ? 34.086 4.929 -47.586 1.00 84.56 803 ALA A N 1
ATOM 6350 C CA . ALA A 1 803 ? 34.287 3.525 -47.943 1.00 84.56 803 ALA A CA 1
ATOM 6351 C C . ALA A 1 803 ? 35.344 2.848 -47.054 1.00 84.56 803 ALA A C 1
ATOM 6353 O O . ALA A 1 803 ? 35.096 1.743 -46.580 1.00 84.56 803 ALA A O 1
ATOM 6354 N N . LEU A 1 804 ? 36.462 3.529 -46.772 1.00 87.00 804 LEU A N 1
ATOM 6355 C CA . LEU A 1 804 ? 37.502 3.035 -45.862 1.00 87.00 804 LEU A CA 1
ATOM 6356 C C . LEU A 1 804 ? 36.967 2.841 -44.433 1.00 87.00 804 LEU A C 1
ATOM 6358 O O . LEU A 1 804 ? 37.053 1.738 -43.914 1.00 87.00 804 LEU A O 1
ATOM 6362 N N . GLN A 1 805 ? 36.290 3.836 -43.848 1.00 88.12 805 GLN A N 1
ATOM 6363 C CA . GLN A 1 805 ? 35.702 3.720 -42.501 1.00 88.12 805 GLN A CA 1
ATOM 6364 C C . GLN A 1 805 ? 34.731 2.534 -42.371 1.00 88.12 805 GLN A C 1
ATOM 6366 O O . GLN A 1 805 ? 34.719 1.840 -41.355 1.00 88.12 805 GLN A O 1
ATOM 6371 N N . VAL A 1 806 ? 33.913 2.281 -43.401 1.00 90.44 806 VAL A N 1
ATOM 6372 C CA . VAL A 1 806 ? 33.022 1.110 -43.435 1.00 90.44 806 VAL A CA 1
ATOM 6373 C C . VAL A 1 806 ? 33.820 -0.189 -43.551 1.00 90.44 806 VAL A C 1
ATOM 6375 O O . VAL A 1 806 ? 33.496 -1.150 -42.855 1.00 90.44 806 VAL A O 1
ATOM 6378 N N . GLN A 1 807 ? 34.869 -0.218 -44.378 1.00 90.94 807 GLN A N 1
ATOM 6379 C CA . GLN A 1 807 ? 35.758 -1.372 -44.500 1.00 90.94 807 GLN A CA 1
ATOM 6380 C C . GLN A 1 807 ? 36.475 -1.683 -43.180 1.00 90.94 807 GLN A C 1
ATOM 6382 O O . GLN A 1 807 ? 36.452 -2.836 -42.766 1.00 90.94 807 GLN A O 1
ATOM 6387 N N . ASP A 1 808 ? 37.025 -0.688 -42.483 1.00 90.44 808 ASP A N 1
ATOM 6388 C CA . ASP A 1 808 ? 37.741 -0.865 -41.214 1.00 90.44 808 ASP A CA 1
ATOM 6389 C C . ASP A 1 808 ? 36.827 -1.464 -40.131 1.00 90.44 808 ASP A C 1
ATOM 6391 O O . ASP A 1 808 ? 37.140 -2.508 -39.552 1.00 90.44 808 ASP A O 1
ATOM 6395 N N . MET A 1 809 ? 35.642 -0.874 -39.918 1.00 92.56 809 MET A N 1
ATOM 6396 C CA . MET A 1 809 ? 34.660 -1.381 -38.948 1.00 92.56 809 MET A CA 1
ATOM 6397 C C . MET A 1 809 ? 34.192 -2.804 -39.282 1.00 92.56 809 MET A C 1
ATOM 6399 O O . MET A 1 809 ? 34.071 -3.650 -38.395 1.00 92.56 809 MET A O 1
ATOM 6403 N N . PHE A 1 810 ? 33.919 -3.093 -40.557 1.00 93.31 810 PHE A N 1
ATOM 6404 C CA . PHE A 1 810 ? 33.443 -4.415 -40.959 1.00 93.31 810 PHE A CA 1
ATOM 6405 C C . PHE A 1 810 ? 34.565 -5.458 -40.899 1.00 93.31 810 PHE A C 1
ATOM 6407 O O . PHE A 1 810 ? 34.316 -6.579 -40.456 1.00 93.31 810 PHE A O 1
ATOM 6414 N N . ASN A 1 811 ? 35.800 -5.096 -41.251 1.00 91.75 811 ASN A N 1
ATOM 6415 C CA . ASN A 1 811 ? 36.967 -5.968 -41.135 1.00 91.75 811 ASN A CA 1
ATOM 6416 C C . ASN A 1 811 ? 37.286 -6.292 -39.668 1.00 91.75 811 ASN A C 1
ATOM 6418 O O . ASN A 1 811 ? 37.614 -7.441 -39.378 1.00 91.75 811 ASN A O 1
ATOM 6422 N N . ALA A 1 812 ? 37.103 -5.351 -38.735 1.00 91.88 812 ALA A N 1
ATOM 6423 C CA . ALA A 1 812 ? 37.206 -5.628 -37.299 1.00 91.88 812 ALA A CA 1
ATOM 6424 C C . ALA A 1 812 ? 36.192 -6.702 -36.852 1.00 91.88 812 ALA A C 1
ATOM 6426 O O . ALA A 1 812 ? 36.560 -7.661 -36.181 1.00 91.88 812 ALA A O 1
ATOM 6427 N N . THR A 1 813 ? 34.934 -6.631 -37.310 1.00 92.50 813 THR A N 1
ATOM 6428 C CA . THR A 1 813 ? 33.953 -7.709 -37.048 1.00 92.50 813 THR A CA 1
ATOM 6429 C C . THR A 1 813 ? 34.234 -9.016 -37.810 1.00 92.50 813 THR A C 1
ATOM 6431 O O . THR A 1 813 ? 33.637 -10.046 -37.490 1.00 92.50 813 THR A O 1
ATOM 6434 N N . TRP A 1 814 ? 35.044 -8.994 -38.873 1.00 90.69 814 TRP A N 1
ATOM 6435 C CA . TRP A 1 814 ? 35.345 -10.173 -39.699 1.00 90.69 814 TRP A CA 1
ATOM 6436 C C . TRP A 1 814 ? 36.428 -11.046 -39.060 1.00 90.69 814 TRP A C 1
ATOM 6438 O O . TRP A 1 814 ? 36.290 -12.264 -39.050 1.00 90.69 814 TRP A O 1
ATOM 6448 N N . HIS A 1 815 ? 37.443 -10.411 -38.468 1.00 90.50 815 HIS A N 1
ATOM 6449 C CA . HIS A 1 815 ? 38.578 -11.066 -37.808 1.00 90.50 815 HIS A CA 1
ATOM 6450 C C . HIS A 1 815 ? 38.400 -11.229 -36.284 1.00 90.50 815 HIS A C 1
ATOM 6452 O O . HIS A 1 815 ? 39.338 -11.629 -35.605 1.00 90.50 815 HIS A O 1
ATOM 6458 N N . PHE A 1 816 ? 37.223 -10.906 -35.737 1.00 92.75 816 PHE A N 1
ATOM 6459 C CA . PHE A 1 816 ? 36.900 -11.132 -34.325 1.00 92.75 816 PHE A CA 1
ATOM 6460 C C . PHE A 1 816 ? 36.867 -12.636 -34.012 1.00 92.75 816 PHE A C 1
ATOM 6462 O O . PHE A 1 816 ? 36.072 -13.358 -34.618 1.00 92.75 816 PHE A O 1
ATOM 6469 N N . ASP A 1 817 ? 37.682 -13.088 -33.053 1.00 90.94 817 ASP A N 1
ATOM 6470 C CA . ASP A 1 817 ? 37.734 -14.489 -32.623 1.00 90.94 817 ASP A CA 1
ATOM 6471 C C . ASP A 1 817 ? 36.562 -14.828 -31.667 1.00 90.94 817 ASP A C 1
ATOM 6473 O O . ASP A 1 817 ? 36.479 -14.293 -30.555 1.00 90.94 817 ASP A O 1
ATOM 6477 N N . PRO A 1 818 ? 35.620 -15.706 -32.068 1.00 88.81 818 PRO A N 1
ATOM 6478 C CA . PRO A 1 818 ? 34.480 -16.075 -31.230 1.00 88.81 818 PRO A CA 1
ATOM 6479 C C . PRO A 1 818 ? 34.808 -17.091 -30.135 1.00 88.81 818 PRO A C 1
ATOM 6481 O O . PRO A 1 818 ? 34.000 -17.272 -29.223 1.00 88.81 818 PRO A O 1
ATOM 6484 N N . ASP A 1 819 ? 35.916 -17.813 -30.275 1.00 88.19 819 ASP A N 1
ATOM 6485 C CA . ASP A 1 819 ? 36.313 -18.919 -29.418 1.00 88.19 819 ASP A CA 1
ATOM 6486 C C . ASP A 1 819 ? 37.224 -18.412 -28.289 1.00 88.19 819 ASP A C 1
ATOM 6488 O O . ASP A 1 819 ? 36.973 -18.758 -27.137 1.00 88.19 819 ASP A O 1
ATOM 6492 N N . GLU A 1 820 ? 38.142 -17.477 -28.567 1.00 87.75 820 GLU A N 1
ATOM 6493 C CA . GLU A 1 820 ? 38.872 -16.713 -27.538 1.00 87.75 820 GLU A CA 1
ATOM 6494 C C . GLU A 1 820 ? 37.894 -16.015 -26.576 1.00 87.75 820 GLU A C 1
ATOM 6496 O O . GLU A 1 820 ? 38.001 -16.139 -25.353 1.00 87.75 820 GLU A O 1
ATOM 6501 N N . TRP A 1 821 ? 36.869 -15.336 -27.109 1.00 85.88 821 TRP A N 1
ATOM 6502 C CA . TRP A 1 821 ? 35.863 -14.683 -26.267 1.00 85.88 821 TRP A CA 1
ATOM 6503 C C . TRP A 1 821 ? 35.022 -15.676 -25.448 1.00 85.88 821 TRP A C 1
ATOM 6505 O O . TRP A 1 821 ? 34.610 -15.358 -24.328 1.00 85.88 821 TRP A O 1
ATOM 6515 N N . ALA A 1 822 ? 34.780 -16.880 -25.970 1.00 84.56 822 ALA A N 1
ATOM 6516 C CA . ALA A 1 822 ? 34.032 -17.925 -25.275 1.00 84.56 822 ALA A CA 1
ATOM 6517 C C . ALA A 1 822 ? 34.801 -18.540 -24.095 1.00 84.56 822 ALA A C 1
ATOM 6519 O O . ALA A 1 822 ? 34.175 -19.031 -23.157 1.00 84.56 822 ALA A O 1
ATOM 6520 N N . GLU A 1 823 ? 36.134 -18.501 -24.119 1.00 83.38 823 GLU A N 1
ATOM 6521 C CA . GLU A 1 823 ? 36.994 -18.995 -23.034 1.00 83.38 823 GLU A CA 1
ATOM 6522 C C . GLU A 1 823 ? 37.238 -17.946 -21.929 1.00 83.38 823 GLU A C 1
ATOM 6524 O O . GLU A 1 823 ? 37.810 -18.259 -20.883 1.00 83.38 823 GLU A O 1
ATOM 6529 N N . SER A 1 824 ? 36.737 -16.716 -22.106 1.00 78.69 824 SER A N 1
ATOM 6530 C CA . SER A 1 824 ? 36.784 -15.662 -21.085 1.00 78.69 824 SER A CA 1
ATOM 6531 C C . SER A 1 824 ? 35.965 -15.992 -19.824 1.00 78.69 824 SER A C 1
ATOM 6533 O O . SER A 1 824 ? 34.977 -16.731 -19.855 1.00 78.69 824 SER A O 1
ATOM 6535 N N . GLU A 1 825 ? 36.330 -15.384 -18.686 1.00 70.06 825 GLU A N 1
ATOM 6536 C CA . GLU A 1 825 ? 35.666 -15.638 -17.394 1.00 70.06 825 GLU A CA 1
ATOM 6537 C C . GLU A 1 825 ? 34.152 -15.365 -17.404 1.00 70.06 825 GLU A C 1
ATOM 6539 O O . GLU A 1 825 ? 33.415 -15.981 -16.633 1.00 70.06 825 GLU A O 1
ATOM 6544 N N . SER A 1 826 ? 33.677 -14.494 -18.302 1.00 66.62 826 SER A N 1
ATOM 6545 C CA . SER A 1 826 ? 32.256 -14.183 -18.502 1.00 66.62 826 SER A CA 1
ATOM 6546 C C . SER A 1 826 ? 31.396 -15.394 -18.887 1.00 66.62 826 SER A C 1
ATOM 6548 O O . SER A 1 826 ? 30.186 -15.356 -18.679 1.00 66.62 826 SER A O 1
ATOM 6550 N N . TRP A 1 827 ? 32.001 -16.462 -19.418 1.00 73.12 827 TRP A N 1
ATOM 6551 C CA . TRP A 1 827 ? 31.318 -17.678 -19.876 1.00 73.12 827 TRP A CA 1
ATOM 6552 C C . TRP A 1 827 ? 31.703 -18.930 -19.070 1.00 73.12 827 TRP A C 1
ATOM 6554 O O . TRP A 1 827 ? 31.457 -20.058 -19.505 1.00 73.12 827 TRP A O 1
ATOM 6564 N N . ARG A 1 828 ? 32.275 -18.763 -17.867 1.00 67.12 828 ARG A N 1
ATOM 6565 C CA . ARG A 1 828 ? 32.697 -19.851 -16.965 1.00 67.12 828 ARG A CA 1
ATOM 6566 C C . ARG A 1 828 ? 31.518 -20.765 -16.573 1.00 67.12 828 ARG A C 1
ATOM 6568 O O . ARG A 1 828 ? 30.819 -20.511 -15.597 1.00 67.12 828 ARG A O 1
ATOM 6575 N N . GLY A 1 829 ? 31.342 -21.858 -17.321 1.00 69.62 829 GLY A N 1
ATOM 6576 C CA . GLY A 1 829 ? 30.254 -22.840 -17.174 1.00 69.62 829 GLY A CA 1
ATOM 6577 C C . GLY A 1 829 ? 29.279 -22.907 -18.361 1.00 69.62 829 GLY A C 1
ATOM 6578 O O . GLY A 1 829 ? 28.521 -23.863 -18.463 1.00 69.62 829 GLY A O 1
ATOM 6579 N N . GLU A 1 830 ? 29.336 -21.945 -19.287 1.00 77.88 830 GLU A N 1
ATOM 6580 C CA . GLU A 1 830 ? 28.460 -21.820 -20.465 1.00 77.88 830 GLU A CA 1
ATOM 6581 C C . GLU A 1 830 ? 29.257 -21.539 -21.766 1.00 77.88 830 GLU A C 1
ATOM 6583 O O . GLU A 1 830 ? 28.777 -20.862 -22.676 1.00 77.88 830 GLU A O 1
ATOM 6588 N N . VAL A 1 831 ? 30.485 -22.061 -21.875 1.00 83.31 831 VAL A N 1
ATOM 6589 C CA . VAL A 1 831 ? 31.437 -21.776 -22.978 1.00 83.31 831 VAL A CA 1
ATOM 6590 C C . VAL A 1 831 ? 30.827 -21.993 -24.370 1.00 83.31 831 VAL A C 1
ATOM 6592 O O . VAL A 1 831 ? 30.970 -21.142 -25.245 1.00 83.31 831 VAL A O 1
ATOM 6595 N N . ASP A 1 832 ? 30.078 -23.079 -24.591 1.00 84.00 832 ASP A N 1
ATOM 6596 C CA . ASP A 1 832 ? 29.429 -23.325 -25.889 1.00 84.00 832 ASP A CA 1
ATOM 6597 C C . ASP A 1 832 ? 28.336 -22.301 -26.234 1.00 84.00 832 ASP A C 1
ATOM 6599 O O . ASP A 1 832 ? 28.079 -22.041 -27.412 1.00 84.00 832 ASP A O 1
ATOM 6603 N N . VAL A 1 833 ? 27.727 -21.665 -25.230 1.00 84.69 833 VAL A N 1
ATOM 6604 C CA . VAL A 1 833 ? 26.759 -20.577 -25.428 1.00 84.69 833 VAL A CA 1
ATOM 6605 C C . VAL A 1 833 ? 27.491 -19.297 -25.820 1.00 84.69 833 VAL A C 1
ATOM 6607 O O . VAL A 1 833 ? 27.107 -18.653 -26.798 1.00 84.69 833 VAL A O 1
ATOM 6610 N N . GLY A 1 834 ? 28.601 -18.985 -25.141 1.00 85.50 834 GLY A N 1
ATOM 6611 C CA . GLY A 1 834 ? 29.491 -17.877 -25.496 1.00 85.50 834 GLY A CA 1
ATOM 6612 C C . GLY A 1 834 ? 30.029 -17.993 -26.921 1.00 85.50 834 GLY A C 1
ATOM 6613 O O . GLY A 1 834 ? 29.919 -17.053 -27.704 1.00 85.50 834 GLY A O 1
ATOM 6614 N N . ARG A 1 835 ? 30.477 -19.191 -27.308 1.00 89.06 835 ARG A N 1
ATOM 6615 C CA . ARG A 1 835 ? 30.952 -19.545 -28.657 1.00 89.06 835 ARG A CA 1
ATOM 6616 C C . ARG A 1 835 ? 29.894 -19.345 -29.746 1.00 89.06 835 ARG A C 1
ATOM 6618 O O . ARG A 1 835 ? 30.221 -18.960 -30.869 1.00 89.06 835 ARG A O 1
ATOM 6625 N N . VAL A 1 836 ? 28.617 -19.600 -29.452 1.00 90.06 836 VAL A N 1
ATOM 6626 C CA . VAL A 1 836 ? 27.515 -19.306 -30.387 1.00 90.06 836 VAL A CA 1
ATOM 6627 C C . VAL A 1 836 ? 27.238 -17.802 -30.436 1.00 90.06 836 VAL A C 1
ATOM 6629 O O . VAL A 1 836 ? 27.165 -17.232 -31.526 1.00 90.06 836 VAL A O 1
ATOM 6632 N N . MET A 1 837 ? 27.145 -17.136 -29.284 1.00 88.56 837 MET A N 1
ATOM 663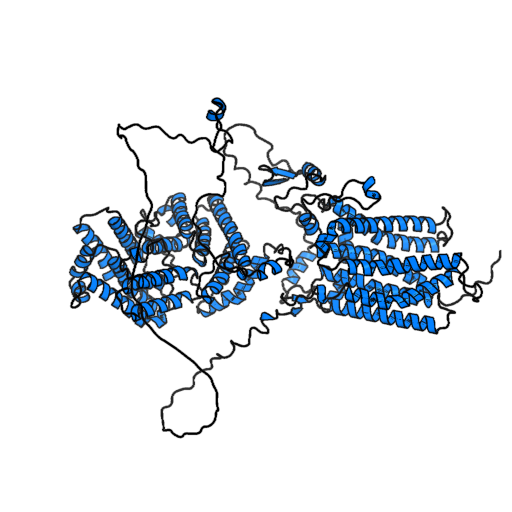3 C CA . MET A 1 837 ? 26.876 -15.696 -29.194 1.00 88.56 837 MET A CA 1
ATOM 6634 C C . MET A 1 837 ? 27.974 -14.863 -29.876 1.00 88.56 837 MET A C 1
ATOM 6636 O O . MET A 1 837 ? 27.665 -13.970 -30.666 1.00 88.56 837 MET A O 1
ATOM 6640 N N . GLY A 1 838 ? 29.245 -15.227 -29.692 1.00 89.81 838 GLY A N 1
ATOM 6641 C CA . GLY A 1 838 ? 30.400 -14.608 -30.346 1.00 89.81 838 GLY A CA 1
ATOM 6642 C C . GLY A 1 838 ? 30.398 -14.756 -31.870 1.00 89.81 838 GLY A C 1
ATOM 6643 O O . GLY A 1 838 ? 31.048 -13.978 -32.556 1.00 89.81 838 GLY A O 1
ATOM 6644 N N . ARG A 1 839 ? 29.634 -15.707 -32.430 1.00 92.12 839 ARG A N 1
ATOM 6645 C CA . ARG A 1 839 ? 29.424 -15.859 -33.884 1.00 92.12 839 ARG A CA 1
ATOM 6646 C C . ARG A 1 839 ? 28.182 -15.115 -34.380 1.00 92.12 839 ARG A C 1
ATOM 6648 O O . ARG A 1 839 ? 28.153 -14.693 -35.537 1.00 92.12 839 ARG A O 1
ATOM 6655 N N . VAL A 1 840 ? 27.177 -14.921 -33.522 1.00 93.25 840 VAL A N 1
ATOM 6656 C CA . VAL A 1 840 ? 25.960 -14.148 -33.821 1.00 93.25 840 VAL A CA 1
ATOM 6657 C C . VAL A 1 840 ? 26.248 -12.644 -33.846 1.00 93.25 840 VAL A C 1
ATOM 6659 O O . VAL A 1 840 ? 25.887 -11.980 -34.822 1.00 93.25 840 VAL A O 1
ATOM 6662 N N . PHE A 1 841 ? 26.916 -12.089 -32.828 1.00 92.69 841 PHE A N 1
ATOM 6663 C CA . PHE A 1 841 ? 27.087 -10.633 -32.702 1.00 92.69 841 PHE A CA 1
ATOM 6664 C C . PHE A 1 841 ? 27.859 -9.975 -33.858 1.00 92.69 841 PHE A C 1
ATOM 6666 O O . PHE A 1 841 ? 27.304 -9.052 -34.453 1.00 92.69 841 PHE A O 1
ATOM 6673 N N . PRO A 1 842 ? 29.052 -10.436 -34.283 1.00 94.31 842 PRO A N 1
ATOM 6674 C CA . PRO A 1 842 ? 29.781 -9.792 -35.379 1.00 94.31 842 PRO A CA 1
ATOM 6675 C C . PRO A 1 842 ? 29.005 -9.805 -36.706 1.00 94.31 842 PRO A C 1
ATOM 6677 O O . PRO A 1 842 ? 28.987 -8.809 -37.430 1.00 94.31 842 PRO A O 1
ATOM 6680 N N . LYS A 1 843 ? 28.295 -10.904 -37.006 1.00 94.50 843 LYS A N 1
ATOM 6681 C CA . LYS A 1 843 ? 27.426 -11.018 -38.193 1.00 94.50 843 LYS A CA 1
ATOM 6682 C C . LYS A 1 843 ? 26.215 -10.083 -38.106 1.00 94.50 843 LYS A C 1
ATOM 6684 O O . LYS A 1 843 ? 25.865 -9.442 -39.094 1.00 94.50 843 LYS A O 1
ATOM 6689 N N . THR A 1 844 ? 25.624 -9.957 -36.919 1.00 95.06 844 THR A N 1
ATOM 6690 C CA . THR A 1 844 ? 24.520 -9.026 -36.636 1.00 95.06 844 THR A CA 1
ATOM 6691 C C . THR A 1 844 ? 24.957 -7.568 -36.782 1.00 95.06 844 THR A C 1
ATOM 6693 O O . THR A 1 844 ? 24.240 -6.777 -37.384 1.00 95.06 844 THR A O 1
ATOM 6696 N N . ILE A 1 845 ? 26.141 -7.201 -36.289 1.00 95.44 845 ILE A N 1
ATOM 6697 C CA . ILE A 1 845 ? 26.665 -5.829 -36.368 1.00 95.44 845 ILE A CA 1
ATOM 6698 C C . ILE A 1 845 ? 26.917 -5.428 -37.827 1.00 95.44 845 ILE A C 1
ATOM 6700 O O . ILE A 1 845 ? 26.522 -4.332 -38.232 1.00 95.44 845 ILE A O 1
ATOM 6704 N N . ARG A 1 846 ? 27.451 -6.341 -38.655 1.00 94.31 846 ARG A N 1
ATOM 6705 C CA . ARG A 1 846 ? 27.501 -6.138 -40.114 1.00 94.31 846 ARG A CA 1
ATOM 6706 C C . ARG A 1 846 ? 26.114 -5.988 -40.724 1.00 94.31 846 ARG A C 1
ATOM 6708 O O . ARG A 1 846 ? 25.919 -5.077 -41.519 1.00 94.31 846 ARG A O 1
ATOM 6715 N N . LEU A 1 847 ? 25.141 -6.820 -40.342 1.00 95.19 847 LEU A N 1
ATOM 6716 C CA . LEU A 1 847 ? 23.768 -6.717 -40.848 1.00 95.19 847 LEU A CA 1
ATOM 6717 C C . LEU A 1 847 ? 23.115 -5.369 -40.480 1.00 95.19 847 LEU A C 1
ATOM 6719 O O . LEU A 1 847 ? 22.529 -4.734 -41.351 1.00 95.19 847 LEU A O 1
ATOM 6723 N N . TYR A 1 848 ? 23.291 -4.874 -39.251 1.00 95.50 848 TYR A N 1
ATOM 6724 C CA . TYR A 1 848 ? 22.855 -3.531 -38.841 1.00 95.50 848 TYR A CA 1
ATOM 6725 C C . TYR A 1 848 ? 23.513 -2.434 -39.695 1.00 95.50 848 TYR A C 1
ATOM 6727 O O . TYR A 1 848 ? 22.817 -1.555 -40.204 1.00 95.50 848 TYR A O 1
ATOM 6735 N N . GLY A 1 849 ? 24.825 -2.518 -39.943 1.00 94.62 849 GLY A N 1
ATOM 6736 C CA . GLY A 1 849 ? 25.520 -1.611 -40.862 1.00 94.62 849 GLY A CA 1
ATOM 6737 C C . GLY A 1 849 ? 25.005 -1.699 -42.307 1.00 94.62 849 GLY A C 1
ATOM 6738 O O . GLY A 1 849 ? 24.811 -0.673 -42.953 1.00 94.62 849 GLY A O 1
ATOM 6739 N N . ILE A 1 850 ? 24.707 -2.903 -42.809 1.00 93.69 850 ILE A N 1
ATOM 6740 C CA . ILE A 1 850 ? 24.150 -3.128 -44.156 1.00 93.69 850 ILE A CA 1
ATOM 6741 C C . ILE A 1 850 ? 22.755 -2.500 -44.305 1.00 93.69 850 ILE A C 1
ATOM 6743 O O . ILE A 1 850 ? 22.421 -2.001 -45.377 1.00 93.69 850 ILE A O 1
ATOM 6747 N N . LEU A 1 851 ? 21.953 -2.491 -43.238 1.00 93.19 851 LEU A N 1
ATOM 6748 C CA . LEU A 1 851 ? 20.616 -1.888 -43.217 1.00 93.19 851 LEU A CA 1
ATOM 6749 C C . LEU A 1 851 ? 20.620 -0.357 -43.048 1.00 93.19 851 LEU A C 1
ATOM 6751 O O . LEU A 1 851 ? 19.571 0.257 -43.223 1.00 93.19 851 LEU A O 1
ATOM 6755 N N . THR A 1 852 ? 21.749 0.263 -42.681 1.00 93.00 852 THR A N 1
ATOM 6756 C CA . THR A 1 852 ? 21.784 1.677 -42.245 1.00 93.00 852 THR A CA 1
ATOM 6757 C C . THR A 1 852 ? 22.817 2.569 -42.933 1.00 93.00 852 THR A C 1
ATOM 6759 O O . THR A 1 852 ? 22.702 3.794 -42.852 1.00 93.00 852 THR A O 1
ATOM 6762 N N . LEU A 1 853 ? 23.822 2.005 -43.607 1.00 92.12 853 LEU A N 1
ATOM 6763 C CA . LEU A 1 853 ? 24.919 2.762 -44.217 1.00 92.12 853 LEU A CA 1
ATOM 6764 C C . LEU A 1 853 ? 24.777 2.878 -45.750 1.00 92.12 853 LEU A C 1
ATOM 6766 O O . LEU A 1 853 ? 24.096 2.069 -46.384 1.00 92.12 853 LEU A O 1
ATOM 6770 N N . PRO A 1 854 ? 25.419 3.873 -46.399 1.00 89.62 854 PRO A N 1
ATOM 6771 C CA . PRO A 1 854 ? 25.287 4.077 -47.841 1.00 89.62 854 PRO A CA 1
ATOM 6772 C C . PRO A 1 854 ? 25.706 2.867 -48.687 1.00 89.62 854 PRO A C 1
ATOM 6774 O O . PRO A 1 854 ? 26.870 2.462 -48.698 1.00 89.62 854 PRO A O 1
ATOM 6777 N N . ARG A 1 855 ? 24.757 2.365 -49.490 1.00 90.75 855 ARG A N 1
ATOM 6778 C CA . ARG A 1 855 ? 24.903 1.195 -50.380 1.00 90.75 855 ARG A CA 1
ATOM 6779 C C . ARG A 1 855 ? 26.227 1.147 -51.183 1.00 90.75 855 ARG A C 1
ATOM 6781 O O . ARG A 1 855 ? 26.802 0.062 -51.253 1.00 90.75 855 ARG A O 1
ATOM 6788 N N . PRO A 1 856 ? 26.780 2.255 -51.732 1.00 87.62 856 PRO A N 1
ATOM 6789 C CA . PRO A 1 856 ? 28.066 2.218 -52.441 1.00 87.62 856 PRO A CA 1
ATOM 6790 C C . PRO A 1 856 ? 29.268 1.803 -51.577 1.00 87.62 856 PRO A C 1
ATOM 6792 O O . PRO A 1 856 ? 30.142 1.095 -52.067 1.00 87.62 856 PRO A O 1
ATOM 6795 N N . ALA A 1 857 ? 29.313 2.205 -50.300 1.00 88.44 857 ALA A N 1
ATOM 6796 C CA . ALA A 1 857 ? 30.396 1.829 -49.386 1.00 88.44 857 ALA A CA 1
ATOM 6797 C C . ALA A 1 857 ? 30.308 0.342 -48.997 1.00 88.44 857 ALA A C 1
ATOM 6799 O O . ALA A 1 857 ? 31.316 -0.356 -48.959 1.00 88.44 857 ALA A O 1
ATOM 6800 N N . LEU A 1 858 ? 29.086 -0.160 -48.798 1.00 90.38 858 LEU A N 1
ATOM 6801 C CA . LEU A 1 858 ? 28.819 -1.567 -48.484 1.00 90.38 858 LEU A CA 1
ATOM 6802 C C . LEU A 1 858 ? 29.207 -2.503 -49.641 1.00 90.38 858 LEU A C 1
ATOM 6804 O O . LEU A 1 858 ? 29.847 -3.528 -49.417 1.00 90.38 858 LEU A O 1
ATOM 6808 N N . VAL A 1 859 ? 28.891 -2.128 -50.887 1.00 88.25 859 VAL A N 1
ATOM 6809 C CA . VAL A 1 859 ? 29.321 -2.877 -52.083 1.00 88.25 859 VAL A CA 1
ATOM 6810 C C . VAL A 1 859 ? 30.845 -2.807 -52.270 1.00 88.25 859 VAL A C 1
ATOM 6812 O O . VAL A 1 859 ? 31.456 -3.804 -52.647 1.00 88.25 859 VAL A O 1
ATOM 6815 N N . ALA A 1 860 ? 31.482 -1.676 -51.942 1.00 88.00 860 ALA A N 1
ATOM 6816 C CA . ALA A 1 860 ? 32.941 -1.555 -51.959 1.00 88.00 860 ALA A CA 1
ATOM 6817 C C . ALA A 1 860 ? 33.638 -2.414 -50.882 1.00 88.00 860 ALA A C 1
ATOM 6819 O O . ALA A 1 860 ? 34.757 -2.871 -51.107 1.00 88.00 860 ALA A O 1
ATOM 6820 N N . TRP A 1 861 ? 33.003 -2.673 -49.731 1.00 89.81 861 TRP A N 1
ATOM 6821 C CA . TRP A 1 861 ? 33.496 -3.664 -48.765 1.00 89.81 861 TRP A CA 1
ATOM 6822 C C . TRP A 1 861 ? 33.275 -5.103 -49.248 1.00 89.81 861 TRP A C 1
ATOM 6824 O O . TRP A 1 861 ? 34.216 -5.887 -49.228 1.00 89.81 861 TRP A O 1
ATOM 6834 N N . GLY A 1 862 ? 32.094 -5.440 -49.780 1.00 84.94 862 GLY A N 1
ATOM 6835 C CA . GLY A 1 862 ? 31.812 -6.786 -50.310 1.00 84.94 862 GLY A CA 1
ATOM 6836 C C . GLY A 1 862 ? 32.743 -7.234 -51.451 1.00 84.94 862 GLY A C 1
ATOM 6837 O O . GLY A 1 862 ? 32.843 -8.424 -51.738 1.00 84.94 862 GLY A O 1
ATOM 6838 N N . ALA A 1 863 ? 33.449 -6.295 -52.088 1.00 84.56 863 ALA A N 1
ATOM 6839 C CA . ALA A 1 863 ? 34.445 -6.559 -53.122 1.00 84.56 863 ALA A CA 1
ATOM 6840 C C . ALA A 1 863 ? 35.914 -6.459 -52.652 1.00 84.56 863 ALA A C 1
ATOM 6842 O O . ALA A 1 863 ? 36.798 -6.741 -53.465 1.00 84.56 863 ALA A O 1
ATOM 6843 N N . SER A 1 864 ? 36.203 -6.053 -51.407 1.00 84.38 864 SER A N 1
ATOM 6844 C CA . SER A 1 864 ? 37.553 -5.647 -50.972 1.00 84.38 864 SER A CA 1
ATOM 6845 C C . SER A 1 864 ? 38.545 -6.814 -50.875 1.00 84.38 864 SER A C 1
ATOM 6847 O O . SER A 1 864 ? 39.581 -6.796 -51.539 1.00 84.38 864 SER A O 1
ATOM 6849 N N . LEU A 1 865 ? 38.208 -7.838 -50.090 1.00 82.50 865 LEU A N 1
ATOM 6850 C CA . LEU A 1 865 ? 39.030 -9.018 -49.817 1.00 82.50 865 LEU A CA 1
ATOM 6851 C C . LEU A 1 865 ? 38.497 -10.244 -50.577 1.00 82.50 865 LEU A C 1
ATOM 6853 O O . LEU A 1 865 ? 37.313 -10.331 -50.910 1.00 82.50 865 LEU A O 1
ATOM 6857 N N . ALA A 1 866 ? 39.386 -11.185 -50.905 1.00 81.12 866 ALA A N 1
ATOM 6858 C CA . ALA A 1 866 ? 39.064 -12.315 -51.783 1.00 81.12 866 ALA A CA 1
ATOM 6859 C C . ALA A 1 866 ? 38.146 -13.359 -51.120 1.00 81.12 866 ALA A C 1
ATOM 6861 O O . ALA A 1 866 ? 37.262 -13.915 -51.774 1.00 81.12 866 ALA A O 1
ATOM 6862 N N . ASP A 1 867 ? 38.318 -13.590 -49.821 1.00 84.88 867 ASP A N 1
ATOM 6863 C CA . ASP A 1 867 ? 37.469 -14.440 -48.985 1.00 84.88 867 ASP A CA 1
ATOM 6864 C C . ASP A 1 867 ? 36.064 -13.841 -48.816 1.00 84.88 867 ASP A C 1
ATOM 6866 O O . ASP A 1 867 ? 35.079 -14.528 -49.078 1.00 84.88 867 ASP A O 1
ATOM 6870 N N . ILE A 1 868 ? 35.960 -12.543 -48.504 1.00 84.44 868 ILE A N 1
ATOM 6871 C CA . ILE A 1 868 ? 34.689 -11.803 -48.411 1.00 84.44 868 ILE A CA 1
ATOM 6872 C C . ILE A 1 868 ? 33.939 -11.855 -49.749 1.00 84.44 868 ILE A C 1
ATOM 6874 O O . ILE A 1 868 ? 32.751 -12.179 -49.784 1.00 84.44 868 ILE A O 1
ATOM 6878 N N . ARG A 1 869 ? 34.639 -11.609 -50.864 1.00 83.25 869 ARG A N 1
ATOM 6879 C CA . ARG A 1 869 ? 34.066 -11.674 -52.218 1.00 83.25 869 ARG A CA 1
ATOM 6880 C C . ARG A 1 869 ? 33.541 -13.072 -52.563 1.00 83.25 869 ARG A C 1
ATOM 6882 O O . ARG A 1 869 ? 32.508 -13.183 -53.214 1.00 83.25 869 ARG A O 1
ATOM 6889 N N . THR A 1 870 ? 34.225 -14.122 -52.106 1.00 84.44 870 THR A N 1
ATOM 6890 C CA . THR A 1 870 ? 33.803 -15.521 -52.295 1.00 84.44 870 THR A CA 1
ATOM 6891 C C . THR A 1 870 ? 32.604 -15.867 -51.399 1.00 84.44 870 THR A C 1
ATOM 6893 O O . THR A 1 870 ? 31.643 -16.491 -51.848 1.00 84.44 870 THR A O 1
ATOM 6896 N N . ALA A 1 871 ? 32.605 -15.407 -50.144 1.00 80.56 871 ALA A N 1
ATOM 6897 C CA . ALA A 1 871 ? 31.508 -15.608 -49.198 1.00 80.56 871 ALA A CA 1
ATOM 6898 C C . ALA A 1 871 ? 30.208 -14.895 -49.622 1.00 80.56 871 ALA A C 1
ATOM 6900 O O . ALA A 1 871 ? 29.116 -15.411 -49.369 1.00 80.56 871 ALA A O 1
ATOM 6901 N N . TYR A 1 872 ? 30.310 -13.747 -50.302 1.00 79.44 872 TYR A N 1
ATOM 6902 C CA . TYR A 1 872 ? 29.175 -12.886 -50.658 1.00 79.44 872 TYR A CA 1
ATOM 6903 C C . TYR A 1 872 ? 28.977 -12.661 -52.165 1.00 79.44 872 TYR A C 1
ATOM 6905 O O . TYR A 1 872 ? 28.475 -11.616 -52.578 1.00 79.44 872 TYR A O 1
ATOM 6913 N N . GLU A 1 873 ? 29.312 -13.657 -52.989 1.00 81.44 873 GLU A N 1
ATOM 6914 C CA . GLU A 1 873 ? 29.064 -13.621 -54.436 1.00 81.44 873 GLU A CA 1
ATOM 6915 C C . GLU A 1 873 ? 27.577 -13.304 -54.765 1.00 81.44 873 GLU A C 1
ATOM 6917 O O . GLU A 1 873 ? 26.674 -13.849 -54.111 1.00 81.44 873 GLU A O 1
ATOM 6922 N N . PRO A 1 874 ? 27.273 -12.428 -55.747 1.00 82.75 874 PRO A N 1
ATOM 6923 C CA . PRO A 1 874 ? 25.898 -12.039 -56.058 1.00 82.75 874 PRO A CA 1
ATOM 6924 C C . PRO A 1 874 ? 24.975 -13.223 -56.375 1.00 82.75 874 PRO A C 1
ATOM 6926 O O . PRO A 1 874 ? 25.346 -14.154 -57.087 1.00 82.75 874 PRO A O 1
ATOM 6929 N N . LEU A 1 875 ? 23.748 -13.181 -55.854 1.00 84.81 875 LEU A N 1
ATOM 6930 C CA . LEU A 1 875 ? 22.726 -14.187 -56.128 1.00 84.81 875 LEU A CA 1
ATOM 6931 C C . LEU A 1 875 ? 22.115 -13.960 -57.526 1.00 84.81 875 LEU A C 1
ATOM 6933 O O . LEU A 1 875 ? 21.932 -12.806 -57.927 1.00 84.81 875 LEU A O 1
ATOM 6937 N N . PRO A 1 876 ? 21.762 -15.025 -58.277 1.00 83.38 876 PRO A N 1
ATOM 6938 C CA . PRO A 1 876 ? 21.204 -14.887 -59.620 1.00 83.38 876 PRO A CA 1
ATOM 6939 C C . PRO A 1 876 ? 19.971 -13.973 -59.657 1.00 83.38 876 PRO A C 1
ATOM 6941 O O . PRO A 1 876 ? 18.962 -14.245 -59.010 1.00 83.38 876 PRO A O 1
ATOM 6944 N N . GLY A 1 877 ? 20.054 -12.887 -60.429 1.00 81.88 877 GLY A N 1
ATOM 6945 C CA . GLY A 1 877 ? 18.961 -11.924 -60.604 1.00 81.88 877 GLY A CA 1
ATOM 6946 C C . GLY A 1 877 ? 18.795 -10.876 -59.492 1.00 81.88 877 GLY A C 1
ATOM 6947 O O . GLY A 1 877 ? 17.872 -10.073 -59.587 1.00 81.88 877 GLY A O 1
ATOM 6948 N N . GLN A 1 878 ? 19.665 -10.839 -58.476 1.00 83.38 878 GLN A N 1
ATOM 6949 C CA . GLN A 1 878 ? 19.666 -9.802 -57.432 1.00 83.38 878 GLN A CA 1
ATOM 6950 C C . GLN A 1 878 ? 20.833 -8.821 -57.606 1.00 83.38 878 GLN A C 1
ATOM 6952 O O . GLN A 1 878 ? 21.870 -9.160 -58.179 1.00 83.38 878 GLN A O 1
ATOM 6957 N N . SER A 1 879 ? 20.711 -7.600 -57.074 1.00 88.12 879 SER A N 1
ATOM 6958 C CA . SER A 1 879 ? 21.867 -6.702 -56.979 1.00 88.12 879 SER A CA 1
ATOM 6959 C C . SER A 1 879 ? 22.888 -7.210 -55.954 1.00 88.12 879 SER A C 1
ATOM 6961 O O . SER A 1 879 ? 22.565 -7.974 -55.038 1.00 88.12 879 SER A O 1
ATOM 6963 N N . ALA A 1 880 ? 24.134 -6.738 -56.056 1.00 86.00 880 ALA A N 1
ATOM 6964 C CA . ALA A 1 880 ? 25.181 -7.061 -55.085 1.00 86.00 880 ALA A CA 1
ATOM 6965 C C . ALA A 1 880 ? 24.809 -6.642 -53.645 1.00 86.00 880 ALA A C 1
ATOM 6967 O O . ALA A 1 880 ? 25.149 -7.341 -52.696 1.00 86.00 880 ALA A O 1
ATOM 6968 N N . PHE A 1 881 ? 24.066 -5.541 -53.475 1.00 88.81 881 PHE A N 1
ATOM 6969 C CA . PHE A 1 881 ? 23.593 -5.078 -52.165 1.00 88.81 881 PHE A CA 1
ATOM 6970 C C . PHE A 1 881 ? 22.500 -5.989 -51.581 1.00 88.81 881 PHE A C 1
ATOM 6972 O O . PHE A 1 881 ? 22.587 -6.383 -50.419 1.00 88.81 881 PHE A O 1
ATOM 6979 N N . GLU A 1 882 ? 21.499 -6.364 -52.382 1.00 87.94 882 GLU A N 1
ATOM 6980 C CA . GLU A 1 882 ? 20.430 -7.279 -51.950 1.00 87.94 882 GLU A CA 1
ATOM 6981 C C . GLU A 1 882 ? 20.995 -8.663 -51.620 1.00 87.94 882 GLU A C 1
ATOM 6983 O O . GLU A 1 882 ? 20.682 -9.213 -50.567 1.00 87.94 882 GLU A O 1
ATOM 6988 N N . SER A 1 883 ? 21.921 -9.160 -52.445 1.00 88.38 883 SER A N 1
ATOM 6989 C CA . SER A 1 883 ? 22.646 -10.415 -52.212 1.00 88.38 883 SER A CA 1
ATOM 6990 C C . SER A 1 883 ? 23.416 -10.397 -50.887 1.00 88.38 883 SER A C 1
ATOM 6992 O O . SER A 1 883 ? 23.351 -11.354 -50.112 1.00 88.38 883 SER A O 1
ATOM 6994 N N . LEU A 1 884 ? 24.115 -9.292 -50.598 1.00 89.12 884 LEU A N 1
ATOM 6995 C CA . LEU A 1 884 ? 24.882 -9.102 -49.365 1.00 89.12 884 LEU A CA 1
ATOM 6996 C C . LEU A 1 884 ? 23.973 -9.086 -48.125 1.00 89.12 884 LEU A C 1
ATOM 6998 O O . LEU A 1 884 ? 24.293 -9.742 -47.130 1.00 89.12 884 LEU A O 1
ATOM 7002 N N . ARG A 1 885 ? 22.825 -8.391 -48.203 1.00 90.62 885 ARG A N 1
ATOM 7003 C CA . ARG A 1 885 ? 21.787 -8.361 -47.155 1.00 90.62 885 ARG A CA 1
ATOM 7004 C C . ARG A 1 885 ? 21.167 -9.742 -46.938 1.00 90.62 885 ARG A C 1
ATOM 7006 O O . ARG A 1 885 ? 21.077 -10.194 -45.797 1.00 90.62 885 ARG A O 1
ATOM 7013 N N . ALA A 1 886 ? 20.766 -10.415 -48.015 1.00 89.25 886 ALA A N 1
ATOM 7014 C CA . ALA A 1 886 ? 20.097 -11.711 -47.971 1.00 89.25 886 ALA A CA 1
ATOM 7015 C C . ALA A 1 886 ? 21.001 -12.810 -47.392 1.00 89.25 886 ALA A C 1
ATOM 7017 O O . ALA A 1 886 ? 20.561 -13.550 -46.511 1.00 89.25 886 ALA A O 1
ATOM 7018 N N . ARG A 1 887 ? 22.278 -12.879 -47.809 1.00 89.81 887 ARG A N 1
ATOM 7019 C CA . ARG A 1 887 ? 23.255 -13.824 -47.238 1.00 89.81 887 ARG A CA 1
ATOM 7020 C C . ARG A 1 887 ? 23.511 -13.545 -45.749 1.00 89.81 887 ARG A C 1
ATOM 7022 O O . ARG A 1 887 ? 23.384 -14.469 -44.951 1.00 89.81 887 ARG A O 1
ATOM 7029 N N . HIS A 1 888 ? 23.758 -12.291 -45.343 1.00 91.12 888 HIS A N 1
ATOM 7030 C CA . HIS A 1 888 ? 23.947 -11.951 -43.920 1.00 91.12 888 HIS A CA 1
ATOM 7031 C C . HIS A 1 888 ? 22.718 -12.293 -43.057 1.00 91.12 888 HIS A C 1
ATOM 7033 O O . HIS A 1 888 ? 22.878 -12.861 -41.975 1.00 91.12 888 HIS A O 1
ATOM 7039 N N . ARG A 1 889 ? 21.493 -12.013 -43.532 1.00 92.94 889 ARG A N 1
ATOM 7040 C CA . ARG A 1 889 ? 20.255 -12.441 -42.853 1.00 92.94 889 ARG A CA 1
ATOM 7041 C C . ARG A 1 889 ? 20.192 -13.961 -42.716 1.00 92.94 889 ARG A C 1
ATOM 7043 O O . ARG A 1 889 ? 19.936 -14.461 -41.623 1.00 92.94 889 ARG A O 1
ATOM 7050 N N . GLY A 1 890 ? 20.424 -14.681 -43.815 1.00 92.12 890 GLY A N 1
ATOM 7051 C CA . GLY A 1 890 ? 20.377 -16.141 -43.855 1.00 92.12 890 GLY A CA 1
ATOM 7052 C C . GLY A 1 890 ? 21.352 -16.785 -42.869 1.00 92.12 890 GLY A C 1
ATOM 7053 O O . GLY A 1 890 ? 20.962 -17.686 -42.134 1.00 92.12 890 GLY A O 1
ATOM 7054 N N . GLU A 1 891 ? 22.585 -16.280 -42.782 1.00 92.25 891 GLU A N 1
ATOM 7055 C CA . GLU A 1 891 ? 23.583 -16.752 -41.814 1.00 92.25 891 GLU A CA 1
ATOM 7056 C C . GLU A 1 891 ? 23.159 -16.524 -40.356 1.00 92.25 891 GLU A C 1
ATOM 7058 O O . GLU A 1 891 ? 23.255 -17.444 -39.542 1.00 92.25 891 GLU A O 1
ATOM 7063 N N . VAL A 1 892 ? 22.675 -15.321 -40.015 1.00 94.38 892 VAL A N 1
ATOM 7064 C CA . VAL A 1 892 ? 22.227 -14.994 -38.648 1.00 94.38 892 VAL A CA 1
ATOM 7065 C C . VAL A 1 892 ? 21.040 -15.874 -38.247 1.00 94.38 892 VAL A C 1
ATOM 7067 O O . VAL A 1 892 ? 21.067 -16.490 -37.181 1.00 94.38 892 VAL A O 1
ATOM 7070 N N . LEU A 1 893 ? 20.034 -16.016 -39.117 1.00 94.38 893 LEU A N 1
ATOM 7071 C CA . LEU A 1 893 ? 18.869 -16.862 -38.844 1.00 94.38 893 LEU A CA 1
ATOM 7072 C C . LEU A 1 893 ? 19.218 -18.354 -38.798 1.00 94.38 893 LEU A C 1
ATOM 7074 O O . LEU A 1 893 ? 18.690 -19.064 -37.946 1.00 94.38 893 LEU A O 1
ATOM 7078 N N . ALA A 1 894 ? 20.126 -18.844 -39.646 1.00 94.06 894 ALA A N 1
ATOM 7079 C CA . ALA A 1 894 ? 20.574 -20.237 -39.606 1.00 94.06 894 ALA A CA 1
ATOM 7080 C C . ALA A 1 894 ? 21.316 -20.571 -38.300 1.00 94.06 894 ALA A C 1
ATOM 7082 O O . ALA A 1 894 ? 21.086 -21.637 -37.725 1.00 94.06 894 ALA A O 1
ATOM 7083 N N . LEU A 1 895 ? 22.162 -19.661 -37.799 1.00 94.12 895 LEU A N 1
ATOM 7084 C CA . LEU A 1 895 ? 22.840 -19.821 -36.509 1.00 94.12 895 LEU A CA 1
ATOM 7085 C C . LEU A 1 895 ? 21.846 -19.833 -35.341 1.00 94.12 895 LEU A C 1
ATOM 7087 O O . LEU A 1 895 ? 21.900 -20.746 -34.515 1.00 94.12 895 LEU A O 1
ATOM 7091 N N . ILE A 1 896 ? 20.914 -18.873 -35.297 1.00 94.06 896 ILE A N 1
ATOM 7092 C CA . ILE A 1 896 ? 19.912 -18.787 -34.224 1.00 94.06 896 ILE A CA 1
ATOM 7093 C C . ILE A 1 896 ? 18.985 -20.012 -34.253 1.00 94.06 896 ILE A C 1
ATOM 7095 O O . ILE A 1 896 ? 18.840 -20.667 -33.223 1.00 94.06 896 ILE A O 1
ATOM 7099 N N . ARG A 1 897 ? 18.442 -20.404 -35.419 1.00 94.88 897 ARG A N 1
ATOM 7100 C CA . ARG A 1 897 ? 17.611 -21.619 -35.582 1.00 94.88 897 ARG A CA 1
ATOM 7101 C C . ARG A 1 897 ? 18.328 -22.876 -35.088 1.00 94.88 897 ARG A C 1
ATOM 7103 O O . ARG A 1 897 ? 17.772 -23.628 -34.292 1.00 94.88 897 ARG A O 1
ATOM 7110 N N . LYS A 1 898 ? 19.578 -23.096 -35.517 1.00 94.69 898 LYS A N 1
ATOM 7111 C CA . LYS A 1 898 ? 20.362 -24.295 -35.167 1.00 94.69 898 LYS A CA 1
ATOM 7112 C C . LYS A 1 898 ? 20.610 -24.430 -33.659 1.00 94.69 898 LYS A C 1
ATOM 7114 O O . LYS A 1 898 ? 20.623 -25.546 -33.142 1.00 94.69 898 LYS A O 1
ATOM 7119 N N . HIS A 1 899 ? 20.804 -23.315 -32.956 1.00 93.19 899 HIS A N 1
ATOM 7120 C CA . HIS A 1 899 ? 21.169 -23.299 -31.536 1.00 93.19 899 HIS A CA 1
ATOM 7121 C C . HIS A 1 899 ? 20.031 -22.838 -30.602 1.00 93.19 899 HIS A C 1
ATOM 7123 O O . HIS A 1 899 ? 20.248 -22.692 -29.399 1.00 93.19 899 HIS A O 1
ATOM 7129 N N . TRP A 1 900 ? 18.806 -22.672 -31.122 1.00 91.69 900 TRP A N 1
ATOM 7130 C CA . TRP A 1 900 ? 17.669 -22.085 -30.398 1.00 91.69 900 TRP A CA 1
ATOM 7131 C C . TRP A 1 900 ? 17.387 -22.730 -29.033 1.00 91.69 900 TRP A C 1
ATOM 7133 O O . TRP A 1 900 ? 17.158 -22.030 -28.054 1.00 91.69 900 TRP A O 1
ATOM 7143 N N . HIS A 1 901 ? 17.504 -24.056 -28.935 1.00 87.00 901 HIS A N 1
ATOM 7144 C CA . HIS A 1 901 ? 17.289 -24.815 -27.697 1.00 87.00 901 HIS A CA 1
ATOM 7145 C C . HIS A 1 901 ? 18.178 -24.379 -26.511 1.00 87.00 901 HIS A C 1
ATOM 7147 O O . HIS A 1 901 ? 17.764 -24.522 -25.361 1.00 87.00 901 HIS A O 1
ATOM 7153 N N . VAL A 1 902 ? 19.364 -23.823 -26.780 1.00 84.75 902 VAL A N 1
ATOM 7154 C CA . VAL A 1 902 ? 20.280 -23.245 -25.775 1.00 84.75 902 VAL A CA 1
ATOM 7155 C C . VAL A 1 902 ? 20.055 -21.736 -25.624 1.00 84.75 902 VAL A C 1
ATOM 7157 O O . VAL A 1 902 ? 20.144 -21.172 -24.536 1.00 84.75 902 VAL A O 1
ATOM 7160 N N . LEU A 1 903 ? 19.752 -21.080 -26.743 1.00 85.94 903 LEU A N 1
ATOM 7161 C CA . LEU A 1 903 ? 19.642 -19.632 -26.882 1.00 85.94 903 LEU A CA 1
ATOM 7162 C C . LEU A 1 903 ? 18.332 -19.040 -26.324 1.00 85.94 903 LEU A C 1
ATOM 7164 O O . LEU A 1 903 ? 18.330 -17.894 -25.885 1.00 85.94 903 LEU A O 1
ATOM 7168 N N . GLN A 1 904 ? 17.243 -19.811 -26.279 1.00 81.88 904 GLN A N 1
ATOM 7169 C CA . GLN A 1 904 ? 15.885 -19.370 -25.910 1.00 81.88 904 GLN A CA 1
ATOM 7170 C C . GLN A 1 904 ? 15.745 -18.658 -24.549 1.00 81.88 904 GLN A C 1
ATOM 7172 O O . GLN A 1 904 ? 14.777 -17.932 -24.338 1.00 81.88 904 GLN A O 1
ATOM 7177 N N . TYR A 1 905 ? 16.707 -18.830 -23.635 1.00 77.25 905 TYR A N 1
ATOM 7178 C CA . TYR A 1 905 ? 16.721 -18.193 -22.311 1.00 77.25 905 TYR A CA 1
ATOM 7179 C C . TYR A 1 905 ? 17.695 -17.002 -22.199 1.00 77.25 905 TYR A C 1
ATOM 7181 O O . TYR A 1 905 ? 17.978 -16.541 -21.092 1.00 77.25 905 TYR A O 1
ATOM 7189 N N . LYS A 1 906 ? 18.252 -16.504 -23.312 1.00 81.81 906 LYS A N 1
ATOM 7190 C CA . LYS A 1 906 ? 19.230 -15.402 -23.323 1.00 81.81 906 LYS A CA 1
ATOM 7191 C C . LYS A 1 906 ? 18.603 -14.113 -23.864 1.00 81.81 906 LYS A C 1
ATOM 7193 O O . LYS A 1 906 ? 18.516 -13.899 -25.071 1.00 81.81 906 LYS A O 1
ATOM 7198 N N . THR A 1 907 ? 18.213 -13.216 -22.955 1.00 80.38 907 THR A N 1
ATOM 7199 C CA . THR A 1 907 ? 17.594 -11.911 -23.271 1.00 80.38 907 THR A CA 1
ATOM 7200 C C . THR A 1 907 ? 18.459 -11.019 -24.171 1.00 80.38 907 THR A C 1
ATOM 7202 O O . THR A 1 907 ? 17.925 -10.216 -24.933 1.00 80.38 907 THR A O 1
ATOM 7205 N N . SER A 1 908 ? 19.784 -11.195 -24.159 1.00 80.69 908 SER A N 1
ATOM 7206 C CA . SER A 1 908 ? 20.729 -10.474 -25.021 1.00 80.69 908 SER A CA 1
ATOM 7207 C C . SER A 1 908 ? 20.565 -10.746 -26.523 1.00 80.69 908 SER A C 1
ATOM 7209 O O . SER A 1 908 ? 21.033 -9.952 -27.337 1.00 80.69 908 SER A O 1
ATOM 7211 N N . LEU A 1 909 ? 19.836 -11.795 -26.921 1.00 87.19 909 LEU A N 1
ATOM 7212 C CA . LEU A 1 909 ? 19.471 -12.040 -28.323 1.00 87.19 909 LEU A CA 1
ATOM 7213 C C . LEU A 1 909 ? 18.431 -11.070 -28.881 1.00 87.19 909 LEU A C 1
ATOM 7215 O O . LEU A 1 909 ? 18.229 -11.050 -30.093 1.00 87.19 909 LEU A O 1
ATOM 7219 N N . VAL A 1 910 ? 17.785 -10.256 -28.043 1.00 88.38 910 VAL A N 1
ATOM 7220 C CA . VAL A 1 910 ? 16.765 -9.307 -28.502 1.00 88.38 910 VAL A CA 1
ATOM 7221 C C . VAL A 1 910 ? 17.308 -8.341 -29.548 1.00 88.38 910 VAL A C 1
ATOM 7223 O O . VAL A 1 910 ? 16.693 -8.211 -30.602 1.00 88.38 910 VAL A O 1
ATOM 7226 N N . TRP A 1 911 ? 18.471 -7.720 -29.334 1.00 90.19 911 TRP A N 1
ATOM 7227 C CA . TRP A 1 911 ? 19.021 -6.803 -30.337 1.00 90.19 911 TRP A CA 1
ATOM 7228 C C . TRP A 1 911 ? 19.340 -7.515 -31.674 1.00 90.19 911 TRP A C 1
ATOM 7230 O O . TRP A 1 911 ? 18.862 -7.045 -32.711 1.00 90.19 911 TRP A O 1
ATOM 7240 N N . PRO A 1 912 ? 20.003 -8.695 -31.691 1.00 92.88 912 PRO A N 1
ATOM 7241 C CA . PRO A 1 912 ? 20.101 -9.532 -32.889 1.00 92.88 912 PRO A CA 1
ATOM 7242 C C . PRO A 1 912 ? 18.779 -9.902 -33.570 1.00 92.88 912 PRO A C 1
ATOM 7244 O O . PRO A 1 912 ? 18.688 -9.813 -34.796 1.00 92.88 912 PRO A O 1
ATOM 7247 N N . LEU A 1 913 ? 17.744 -10.275 -32.812 1.00 93.06 913 LEU A N 1
ATOM 7248 C CA . LEU A 1 913 ? 16.428 -10.621 -33.359 1.00 93.06 913 LEU A CA 1
ATOM 7249 C C . LEU A 1 913 ? 15.724 -9.408 -33.981 1.00 93.06 913 LEU A C 1
ATOM 7251 O O . LEU A 1 913 ? 15.106 -9.546 -35.033 1.00 93.06 913 LEU A O 1
ATOM 7255 N N . LEU A 1 914 ? 15.865 -8.211 -33.402 1.00 92.75 914 LEU A N 1
ATOM 7256 C CA . LEU A 1 914 ? 15.330 -6.974 -33.981 1.00 92.75 914 LEU A CA 1
ATOM 7257 C C . LEU A 1 914 ? 16.054 -6.593 -35.284 1.00 92.75 914 LEU A C 1
ATOM 7259 O O . LEU A 1 914 ? 15.398 -6.261 -36.271 1.00 92.75 914 LEU A O 1
ATOM 7263 N N . VAL A 1 915 ? 17.388 -6.698 -35.327 1.00 93.94 915 VAL A N 1
ATOM 7264 C CA . VAL A 1 915 ? 18.181 -6.452 -36.548 1.00 93.94 915 VAL A CA 1
ATOM 7265 C C . VAL A 1 915 ? 17.814 -7.452 -37.654 1.00 93.94 915 VAL A C 1
ATOM 7267 O O . VAL A 1 915 ? 17.572 -7.054 -38.796 1.00 93.94 915 VAL A O 1
ATOM 7270 N N . ALA A 1 916 ? 17.709 -8.742 -37.319 1.00 94.25 916 ALA A N 1
ATOM 7271 C CA . ALA A 1 916 ? 17.261 -9.775 -38.251 1.00 94.25 916 ALA A CA 1
ATOM 7272 C C . ALA A 1 916 ? 15.800 -9.567 -38.692 1.00 94.25 916 ALA A C 1
ATOM 7274 O O . ALA A 1 916 ? 15.477 -9.797 -39.856 1.00 94.25 916 ALA A O 1
ATOM 7275 N N . GLY A 1 917 ? 14.935 -9.081 -37.797 1.00 93.31 917 GLY A N 1
ATOM 7276 C CA . GLY A 1 917 ? 13.526 -8.796 -38.063 1.00 93.31 917 GLY A CA 1
ATOM 7277 C C . GLY A 1 917 ? 13.323 -7.700 -39.105 1.00 93.31 917 GLY A C 1
ATOM 7278 O O . GLY A 1 917 ? 12.529 -7.882 -40.030 1.00 93.31 917 GLY A O 1
ATOM 7279 N N . VAL A 1 918 ? 14.078 -6.599 -39.021 1.00 93.69 918 VAL A N 1
ATOM 7280 C CA . VAL A 1 918 ? 14.063 -5.558 -40.067 1.00 93.69 918 VAL A CA 1
ATOM 7281 C C . VAL A 1 918 ? 14.585 -6.123 -41.392 1.00 93.69 918 VAL A C 1
ATOM 7283 O O . VAL A 1 918 ? 13.994 -5.880 -42.443 1.00 93.69 918 VAL A O 1
ATOM 7286 N N . ALA A 1 919 ? 15.635 -6.952 -41.356 1.00 92.94 919 ALA A N 1
ATOM 7287 C CA . ALA A 1 919 ? 16.142 -7.625 -42.551 1.00 92.94 919 ALA A CA 1
ATOM 7288 C C . ALA A 1 919 ? 15.158 -8.643 -43.158 1.00 92.94 919 ALA A C 1
ATOM 7290 O O . ALA A 1 919 ? 15.265 -8.930 -44.345 1.00 92.94 919 ALA A O 1
ATOM 7291 N N . ALA A 1 920 ? 14.228 -9.218 -42.389 1.00 91.75 920 ALA A N 1
ATOM 7292 C CA . ALA A 1 920 ? 13.304 -10.271 -42.832 1.00 91.75 920 ALA A CA 1
ATOM 7293 C C . ALA A 1 920 ? 12.072 -9.763 -43.604 1.00 91.75 920 ALA A C 1
ATOM 7295 O O . ALA A 1 920 ? 11.198 -10.554 -43.957 1.00 91.75 920 ALA A O 1
ATOM 7296 N N . VAL A 1 921 ? 11.985 -8.463 -43.892 1.00 87.75 921 VAL A N 1
ATOM 7297 C CA . VAL A 1 921 ? 10.819 -7.857 -44.553 1.00 87.75 921 VAL A CA 1
ATOM 7298 C C . VAL A 1 921 ? 10.623 -8.298 -46.013 1.00 87.75 921 VAL A C 1
ATOM 7300 O O . VAL A 1 921 ? 9.487 -8.429 -46.459 1.00 87.75 921 VAL A O 1
ATOM 7303 N N . ASP A 1 922 ? 11.712 -8.620 -46.720 1.00 81.06 922 ASP A N 1
ATOM 7304 C CA . ASP A 1 922 ? 11.741 -9.313 -48.021 1.00 81.06 922 ASP A CA 1
ATOM 7305 C C . ASP A 1 922 ? 12.132 -10.804 -47.878 1.00 81.06 922 ASP A C 1
ATOM 7307 O O . ASP A 1 922 ? 12.665 -11.422 -48.802 1.00 81.06 922 ASP A O 1
ATOM 7311 N N . GLY A 1 923 ? 11.942 -11.376 -46.686 1.00 79.94 923 GLY A N 1
ATOM 7312 C CA . GLY A 1 923 ? 12.212 -12.779 -46.377 1.00 79.94 923 GLY A CA 1
ATOM 7313 C C . GLY A 1 923 ? 11.014 -13.702 -46.577 1.00 79.94 923 GLY A C 1
ATOM 7314 O O . GLY A 1 923 ? 9.920 -13.283 -46.964 1.00 79.94 923 GLY A O 1
ATOM 7315 N N . ALA A 1 924 ? 11.220 -14.985 -46.276 1.00 86.31 924 ALA A N 1
ATOM 7316 C CA . ALA A 1 924 ? 10.122 -15.942 -46.216 1.00 86.31 924 ALA A CA 1
ATOM 7317 C C . ALA A 1 924 ? 9.115 -15.543 -45.117 1.00 86.31 924 ALA A C 1
ATOM 7319 O O . ALA A 1 924 ? 9.459 -14.850 -44.156 1.00 86.31 924 ALA A O 1
ATOM 7320 N N . ALA A 1 925 ? 7.865 -16.007 -45.212 1.00 87.69 925 ALA A N 1
ATOM 7321 C CA . ALA A 1 925 ? 6.933 -15.903 -44.082 1.00 87.69 925 ALA A CA 1
ATOM 7322 C C . ALA A 1 925 ? 7.517 -16.604 -42.838 1.00 87.69 925 ALA A C 1
ATOM 7324 O O . ALA A 1 925 ? 7.582 -16.001 -41.771 1.00 87.69 925 ALA A O 1
ATOM 7325 N N . GLU A 1 926 ? 8.092 -17.790 -43.053 1.00 89.88 926 GLU A N 1
ATOM 7326 C CA . GLU A 1 926 ? 8.822 -18.625 -42.088 1.00 89.88 926 GLU A CA 1
ATOM 7327 C C . GLU A 1 926 ? 10.004 -17.912 -41.397 1.00 89.88 926 GLU A C 1
ATOM 7329 O O . GLU A 1 926 ? 10.379 -18.274 -40.282 1.00 89.88 926 GLU A O 1
ATOM 7334 N N . ASP A 1 927 ? 10.623 -16.908 -42.039 1.00 91.62 927 ASP A N 1
ATOM 7335 C CA . ASP A 1 927 ? 11.678 -16.089 -41.418 1.00 91.62 927 ASP A CA 1
ATOM 7336 C C . ASP A 1 927 ? 11.101 -15.103 -40.403 1.00 91.62 927 ASP A C 1
ATOM 7338 O O . ASP A 1 927 ? 11.696 -14.900 -39.350 1.00 91.62 927 ASP A O 1
ATOM 7342 N N . ARG A 1 928 ? 9.940 -14.510 -40.693 1.00 92.44 928 ARG A N 1
ATOM 7343 C CA . ARG A 1 928 ? 9.280 -13.550 -39.797 1.00 92.44 928 ARG A CA 1
ATOM 7344 C C . ARG A 1 928 ? 8.572 -14.256 -38.644 1.00 92.44 928 ARG A C 1
ATOM 7346 O O . ARG A 1 928 ? 8.744 -13.845 -37.505 1.00 92.44 928 ARG A O 1
ATOM 7353 N N . GLU A 1 929 ? 7.876 -15.351 -38.936 1.00 91.75 929 GLU A N 1
ATOM 7354 C CA . GLU A 1 929 ? 7.218 -16.220 -37.951 1.00 91.75 929 GLU A CA 1
ATOM 7355 C C . GLU A 1 929 ? 8.224 -16.752 -36.917 1.00 91.75 929 GLU A C 1
ATOM 7357 O O . GLU A 1 929 ? 8.045 -16.531 -35.724 1.00 91.75 929 GLU A O 1
ATOM 7362 N N . PHE A 1 930 ? 9.366 -17.297 -37.360 1.00 93.69 930 PHE A N 1
ATOM 7363 C CA . PHE A 1 930 ? 10.426 -17.748 -36.448 1.00 93.69 930 PHE A CA 1
ATOM 7364 C C . PHE A 1 930 ? 11.013 -16.618 -35.578 1.00 93.69 930 PHE A C 1
ATOM 7366 O O . PHE A 1 930 ? 11.324 -16.833 -34.408 1.00 93.69 930 PHE A O 1
ATOM 7373 N N . ILE A 1 931 ? 11.181 -15.407 -36.124 1.00 93.56 931 ILE A N 1
ATOM 7374 C CA . ILE A 1 931 ? 11.659 -14.255 -35.340 1.00 93.56 931 ILE A CA 1
ATOM 7375 C C . ILE A 1 931 ? 10.604 -13.829 -34.310 1.00 93.56 931 ILE A C 1
ATOM 7377 O O . ILE A 1 931 ? 10.966 -13.491 -33.184 1.00 93.56 931 ILE A O 1
ATOM 7381 N N . GLU A 1 932 ? 9.318 -13.865 -34.668 1.00 91.06 932 GLU A N 1
ATOM 7382 C CA . GLU A 1 932 ? 8.206 -13.561 -33.764 1.00 91.06 932 GLU A CA 1
ATOM 7383 C C . GLU A 1 932 ? 8.134 -14.579 -32.611 1.00 91.06 932 GLU A C 1
ATOM 7385 O O . GLU A 1 932 ? 8.163 -14.160 -31.454 1.00 91.06 932 GLU A O 1
ATOM 7390 N N . ASP A 1 933 ? 8.199 -15.885 -32.900 1.00 90.75 933 ASP A N 1
ATOM 7391 C CA . ASP A 1 933 ? 8.286 -16.964 -31.899 1.00 90.75 933 ASP A CA 1
ATOM 7392 C C . ASP A 1 933 ? 9.457 -16.754 -30.920 1.00 90.75 933 ASP A C 1
ATOM 7394 O O . ASP A 1 933 ? 9.300 -16.865 -29.700 1.00 90.75 933 ASP A O 1
ATOM 7398 N N . CYS A 1 934 ? 10.645 -16.416 -31.437 1.00 91.94 934 CYS A N 1
ATOM 7399 C CA . CYS A 1 934 ? 11.820 -16.142 -30.610 1.00 91.94 934 CYS A CA 1
ATOM 7400 C C . CYS A 1 934 ? 11.626 -14.928 -29.688 1.00 91.94 934 CYS A C 1
ATOM 7402 O O . CYS A 1 934 ? 12.048 -14.952 -28.529 1.00 91.94 934 CYS A O 1
ATOM 7404 N N . LEU A 1 935 ? 10.995 -13.863 -30.189 1.00 90.00 935 LEU A N 1
ATOM 7405 C CA . LEU A 1 935 ? 10.711 -12.650 -29.422 1.00 90.00 935 LEU A CA 1
ATOM 7406 C C . LEU A 1 935 ? 9.625 -12.889 -28.360 1.00 90.00 935 LEU A C 1
ATOM 7408 O O . LEU A 1 935 ? 9.762 -12.397 -27.237 1.00 90.00 935 LEU A O 1
ATOM 7412 N N . GLU A 1 936 ? 8.585 -13.671 -28.668 1.00 87.94 936 GLU A N 1
ATOM 7413 C CA . GLU A 1 936 ? 7.537 -14.036 -27.707 1.00 87.94 936 GLU A CA 1
ATOM 7414 C C . GLU A 1 936 ? 8.053 -14.981 -26.612 1.00 87.94 936 GLU A C 1
ATOM 7416 O O . GLU A 1 936 ? 7.718 -14.794 -25.441 1.00 87.94 936 GLU A O 1
ATOM 7421 N N . ALA A 1 937 ? 8.936 -15.930 -26.939 1.00 87.38 937 ALA A N 1
ATOM 7422 C CA . ALA A 1 937 ? 9.582 -16.795 -25.950 1.00 87.38 937 ALA A CA 1
ATOM 7423 C C . ALA A 1 937 ? 10.425 -15.996 -24.938 1.00 87.38 937 ALA A C 1
ATOM 7425 O O . ALA A 1 937 ? 10.312 -16.208 -23.727 1.00 87.38 937 ALA A O 1
ATOM 7426 N N . ILE A 1 938 ? 11.214 -15.023 -25.411 1.00 85.69 938 ILE A N 1
ATOM 7427 C CA . ILE A 1 938 ? 11.990 -14.133 -24.534 1.00 85.69 938 ILE A CA 1
ATOM 7428 C C . ILE A 1 938 ? 11.053 -13.217 -23.728 1.00 85.69 938 ILE A C 1
ATOM 7430 O O . ILE A 1 938 ? 11.269 -13.012 -22.531 1.00 85.69 938 ILE A O 1
ATOM 7434 N N . LEU A 1 939 ? 9.971 -12.706 -24.325 1.00 84.56 939 LEU A N 1
ATOM 7435 C CA . LEU A 1 939 ? 8.946 -11.930 -23.616 1.00 84.56 939 LEU A CA 1
ATOM 7436 C C . LEU A 1 939 ? 8.259 -12.744 -22.506 1.00 84.56 939 LEU A C 1
ATOM 7438 O O . LEU A 1 939 ? 7.984 -12.193 -21.436 1.00 84.56 939 LEU A O 1
ATOM 7442 N N . ALA A 1 940 ? 8.003 -14.036 -22.720 1.00 82.44 940 ALA A N 1
ATOM 7443 C CA . ALA A 1 940 ? 7.363 -14.925 -21.752 1.00 82.44 940 ALA A CA 1
ATOM 7444 C C . ALA A 1 940 ? 8.216 -15.182 -20.493 1.00 82.44 940 ALA A C 1
ATOM 7446 O O . ALA A 1 940 ? 7.658 -15.487 -19.435 1.00 82.44 940 ALA A O 1
ATOM 7447 N N . MET A 1 941 ? 9.543 -15.005 -20.556 1.00 80.31 941 MET A N 1
ATOM 7448 C CA . MET A 1 941 ? 10.427 -15.166 -19.395 1.00 80.31 941 MET A CA 1
ATOM 7449 C C . MET A 1 941 ? 10.020 -14.242 -18.223 1.00 80.31 941 MET A C 1
ATOM 7451 O O . MET A 1 941 ? 9.697 -13.069 -18.447 1.00 80.31 941 MET A O 1
ATOM 7455 N N . PRO A 1 942 ? 10.095 -14.691 -16.951 1.00 69.25 942 PRO A N 1
ATOM 7456 C CA . PRO A 1 942 ? 9.712 -13.867 -15.796 1.00 69.25 942 PRO A CA 1
ATOM 7457 C C . PRO A 1 942 ? 10.501 -12.555 -15.642 1.00 69.25 942 PRO A C 1
ATOM 7459 O O . PRO A 1 942 ? 9.969 -11.585 -15.105 1.00 69.25 942 PRO A O 1
ATOM 7462 N N . ILE A 1 943 ? 11.755 -12.526 -16.106 1.00 68.62 943 ILE A N 1
ATOM 7463 C CA . ILE A 1 943 ? 12.702 -11.411 -15.921 1.00 68.62 943 ILE A CA 1
ATOM 7464 C C . ILE A 1 943 ? 12.617 -10.303 -16.986 1.00 68.62 943 ILE A C 1
ATOM 7466 O O . ILE A 1 943 ? 13.143 -9.219 -16.762 1.00 68.62 943 ILE A O 1
ATOM 7470 N N . THR A 1 944 ? 11.967 -10.561 -18.123 1.00 75.38 944 THR A N 1
ATOM 7471 C CA . THR A 1 944 ? 11.845 -9.611 -19.244 1.00 75.38 944 THR A CA 1
ATOM 7472 C C . THR A 1 944 ? 10.799 -8.532 -18.953 1.00 75.38 944 THR A C 1
ATOM 7474 O O . THR A 1 944 ? 9.709 -8.847 -18.456 1.00 75.38 944 THR A O 1
ATOM 7477 N N . ALA A 1 945 ? 11.057 -7.277 -19.317 1.00 74.06 945 ALA A N 1
ATOM 7478 C CA . ALA A 1 945 ? 10.104 -6.177 -19.174 1.00 74.06 945 ALA A CA 1
ATOM 7479 C C . ALA A 1 945 ? 8.847 -6.385 -20.046 1.00 74.06 945 ALA A C 1
ATOM 7481 O O . ALA A 1 945 ? 8.947 -6.603 -21.253 1.00 74.06 945 ALA A O 1
ATOM 7482 N N . CYS A 1 946 ? 7.634 -6.268 -19.483 1.00 71.50 946 CYS A N 1
ATOM 7483 C CA . CYS A 1 946 ? 6.400 -6.440 -20.275 1.00 71.50 946 CYS A CA 1
ATOM 7484 C C . CYS A 1 946 ? 6.210 -5.352 -21.335 1.00 71.50 946 CYS A C 1
ATOM 7486 O O . CYS A 1 946 ? 5.568 -5.577 -22.355 1.00 71.50 946 CYS A O 1
ATOM 7488 N N . SER A 1 947 ? 6.783 -4.173 -21.109 1.00 65.62 947 SER A N 1
ATOM 7489 C CA . SER A 1 947 ? 6.843 -3.080 -22.077 1.00 65.62 947 SER A CA 1
ATOM 7490 C C . SER A 1 947 ? 7.500 -3.469 -23.408 1.00 65.62 947 SER A C 1
ATOM 7492 O O . SER A 1 947 ? 7.261 -2.794 -24.403 1.00 65.62 947 SER A O 1
ATOM 7494 N N . PHE A 1 948 ? 8.283 -4.556 -23.456 1.00 79.88 948 PHE A N 1
ATOM 7495 C CA . PHE A 1 948 ? 8.875 -5.082 -24.687 1.00 79.88 948 PHE A CA 1
ATOM 7496 C C . PHE A 1 948 ? 7.822 -5.471 -25.744 1.00 79.88 948 PHE A C 1
ATOM 7498 O O . PHE A 1 948 ? 8.121 -5.440 -26.936 1.00 79.88 948 PHE A O 1
ATOM 7505 N N . ILE A 1 949 ? 6.563 -5.704 -25.335 1.00 81.50 949 ILE A N 1
ATOM 7506 C CA . ILE A 1 949 ? 5.399 -5.840 -26.232 1.00 81.50 949 ILE A CA 1
ATOM 7507 C C . ILE A 1 949 ? 5.363 -4.722 -27.290 1.00 81.50 949 ILE A C 1
ATOM 7509 O O . ILE A 1 949 ? 5.115 -5.009 -28.456 1.00 81.50 949 ILE A O 1
ATOM 7513 N N . THR A 1 950 ? 5.671 -3.465 -26.940 1.00 81.75 950 THR A N 1
ATOM 7514 C CA . THR A 1 950 ? 5.611 -2.353 -27.912 1.00 81.75 950 THR A CA 1
ATOM 7515 C C . THR A 1 950 ? 6.675 -2.449 -29.006 1.00 81.75 950 THR A C 1
ATOM 7517 O O . THR A 1 950 ? 6.467 -1.945 -30.108 1.00 81.75 950 THR A O 1
ATOM 7520 N N . VAL A 1 951 ? 7.796 -3.117 -28.726 1.00 83.56 951 VAL A N 1
ATOM 7521 C CA . VAL A 1 951 ? 8.896 -3.332 -29.675 1.00 83.56 951 VAL A CA 1
ATOM 7522 C C . VAL A 1 951 ? 8.527 -4.442 -30.665 1.00 83.56 951 VAL A C 1
ATOM 7524 O O . VAL A 1 951 ? 8.725 -4.285 -31.870 1.00 83.56 951 VAL A O 1
ATOM 7527 N N . VAL A 1 952 ? 7.904 -5.521 -30.176 1.00 86.50 952 VAL A N 1
ATOM 7528 C CA . VAL A 1 952 ? 7.356 -6.601 -31.016 1.00 86.50 952 VAL A CA 1
ATOM 7529 C C . VAL A 1 952 ? 6.195 -6.085 -31.876 1.00 86.50 952 VAL A C 1
ATOM 7531 O O . VAL A 1 952 ? 6.156 -6.330 -33.081 1.00 86.50 952 VAL A O 1
ATOM 7534 N N . ASP A 1 953 ? 5.289 -5.289 -31.304 1.00 87.44 953 ASP A N 1
ATOM 7535 C CA . ASP A 1 953 ? 4.161 -4.700 -32.034 1.00 87.44 953 ASP A CA 1
ATOM 7536 C C . ASP A 1 953 ? 4.600 -3.672 -33.092 1.00 87.44 953 ASP A C 1
ATOM 7538 O O . ASP A 1 953 ? 3.973 -3.595 -34.153 1.00 87.44 953 ASP A O 1
ATOM 7542 N N . LYS A 1 954 ? 5.710 -2.945 -32.878 1.00 88.62 954 LYS A N 1
ATOM 7543 C CA . LYS A 1 954 ? 6.351 -2.141 -33.934 1.00 88.62 954 LYS A CA 1
ATOM 7544 C C . LYS A 1 954 ? 6.847 -3.001 -35.090 1.00 88.62 954 LYS A C 1
ATOM 7546 O O . LYS A 1 954 ? 6.533 -2.697 -36.238 1.00 88.62 954 LYS A O 1
ATOM 7551 N N . LEU A 1 955 ? 7.566 -4.086 -34.803 1.00 90.56 955 LEU A N 1
ATOM 7552 C CA . LEU A 1 955 ? 8.095 -4.982 -35.833 1.00 90.56 955 LEU A CA 1
ATOM 7553 C C . LEU A 1 955 ? 6.962 -5.633 -36.654 1.00 90.56 955 LEU A C 1
ATOM 7555 O O . LEU A 1 955 ? 6.992 -5.622 -37.886 1.00 90.56 955 LEU A O 1
ATOM 7559 N N . ARG A 1 956 ? 5.891 -6.072 -35.978 1.00 90.50 956 ARG A N 1
ATOM 7560 C CA . ARG A 1 956 ? 4.632 -6.528 -36.595 1.00 90.50 956 ARG A CA 1
ATOM 7561 C C . ARG A 1 956 ? 3.995 -5.463 -37.492 1.00 90.50 956 ARG A C 1
ATOM 7563 O O . ARG A 1 956 ? 3.522 -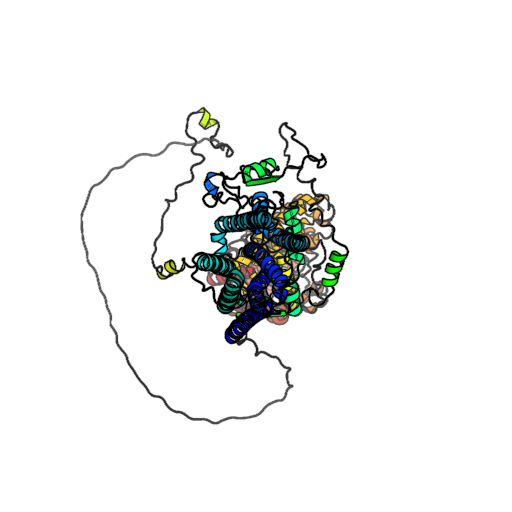5.780 -38.583 1.00 90.50 956 ARG A O 1
ATOM 7570 N N . ALA A 1 957 ? 3.944 -4.205 -37.048 1.00 90.88 957 ALA A N 1
ATOM 7571 C CA . ALA A 1 957 ? 3.391 -3.100 -37.832 1.00 90.88 957 ALA A CA 1
ATOM 7572 C C . ALA A 1 957 ? 4.251 -2.783 -39.068 1.00 90.88 957 ALA A C 1
ATOM 7574 O O . ALA A 1 957 ? 3.708 -2.615 -40.161 1.00 90.88 957 ALA A O 1
ATOM 7575 N N . PHE A 1 958 ? 5.579 -2.791 -38.926 1.00 93.12 958 PHE A N 1
ATOM 7576 C CA . PHE A 1 958 ? 6.529 -2.628 -40.026 1.00 93.12 958 PHE A CA 1
ATOM 7577 C C . PHE A 1 958 ? 6.343 -3.713 -41.096 1.00 93.12 958 PHE A C 1
ATOM 7579 O O . PHE A 1 958 ? 6.108 -3.381 -42.259 1.00 93.12 958 PHE A O 1
ATOM 7586 N N . TRP A 1 959 ? 6.302 -4.996 -40.719 1.00 92.44 959 TRP A N 1
ATOM 7587 C CA . TRP A 1 959 ? 6.059 -6.100 -41.660 1.00 92.44 959 TRP A CA 1
ATOM 7588 C C . TRP A 1 959 ? 4.703 -6.028 -42.380 1.00 92.44 959 TRP A C 1
ATOM 7590 O O . TRP A 1 959 ? 4.593 -6.499 -43.512 1.00 92.44 959 TRP A O 1
ATOM 7600 N N . ARG A 1 960 ? 3.675 -5.436 -41.756 1.00 90.31 960 ARG A N 1
ATOM 7601 C CA . ARG A 1 960 ? 2.359 -5.185 -42.379 1.00 90.31 960 ARG A CA 1
ATOM 7602 C C . ARG A 1 960 ? 2.351 -3.959 -43.300 1.00 90.31 960 ARG A C 1
ATOM 7604 O O . ARG A 1 960 ? 1.463 -3.851 -44.139 1.00 90.31 960 ARG A O 1
ATOM 7611 N N . SER A 1 961 ? 3.308 -3.042 -43.150 1.00 90.81 961 SER A N 1
ATOM 7612 C CA . SER A 1 961 ? 3.369 -1.788 -43.915 1.00 90.81 961 SER A CA 1
ATOM 7613 C C . SER A 1 961 ? 3.936 -1.935 -45.333 1.00 90.81 961 SER A C 1
ATOM 7615 O O . SER A 1 961 ? 3.707 -1.065 -46.168 1.00 90.81 961 SER A O 1
ATOM 7617 N N . GLY A 1 962 ? 4.700 -3.002 -45.603 1.00 84.50 962 GLY A N 1
ATOM 7618 C CA . GLY A 1 962 ? 5.395 -3.214 -46.881 1.00 84.50 962 GLY A CA 1
ATOM 7619 C C . GLY A 1 962 ? 6.601 -2.292 -47.134 1.00 84.50 962 GLY A C 1
ATOM 7620 O O . GLY A 1 962 ? 7.209 -2.373 -48.200 1.00 84.50 962 GLY A O 1
ATOM 7621 N N . LYS A 1 963 ? 6.956 -1.428 -46.174 1.00 89.44 963 LYS A N 1
ATOM 7622 C CA . LYS A 1 963 ? 8.185 -0.615 -46.172 1.00 89.44 963 LYS A CA 1
ATOM 7623 C C . LYS A 1 963 ? 9.428 -1.492 -45.955 1.00 89.44 963 LYS A C 1
ATOM 7625 O O . LYS A 1 963 ? 9.296 -2.627 -45.512 1.00 89.44 963 LYS A O 1
ATOM 7630 N N . SER A 1 964 ? 10.631 -0.988 -46.251 1.00 86.06 964 SER A N 1
ATOM 7631 C CA . SER A 1 964 ? 11.849 -1.825 -46.254 1.00 86.06 964 SER A CA 1
ATOM 7632 C C . SER A 1 964 ? 13.154 -1.179 -45.762 1.00 86.06 964 SER A C 1
ATOM 7634 O O . SER A 1 964 ? 14.184 -1.856 -45.748 1.00 86.06 964 SER A O 1
ATOM 7636 N N . GLU A 1 965 ? 13.132 0.087 -45.337 1.00 88.50 965 GLU A N 1
ATOM 7637 C CA . GLU A 1 965 ? 14.305 0.813 -44.819 1.00 88.50 965 GLU A CA 1
ATOM 7638 C C . GLU A 1 965 ? 14.343 0.818 -43.273 1.00 88.50 965 GLU A C 1
ATOM 7640 O O . GLU A 1 965 ? 13.322 0.636 -42.611 1.00 88.50 965 GLU A O 1
ATOM 7645 N N . TRP A 1 966 ? 15.511 1.051 -42.660 1.00 90.69 966 TRP A N 1
ATOM 7646 C CA . TRP A 1 966 ? 15.657 0.995 -41.191 1.00 90.69 966 TRP A CA 1
ATOM 7647 C C . TRP A 1 966 ? 14.847 2.073 -40.447 1.00 90.69 966 TRP A C 1
ATOM 7649 O O . TRP A 1 966 ? 14.164 1.779 -39.464 1.00 90.69 966 TRP A O 1
ATOM 7659 N N . GLU A 1 967 ? 14.875 3.316 -40.940 1.00 90.25 967 GLU A N 1
ATOM 7660 C CA . GLU A 1 967 ? 14.123 4.446 -40.359 1.00 90.25 967 GLU A CA 1
ATOM 7661 C C . GLU A 1 967 ? 12.594 4.286 -40.513 1.00 90.25 967 GLU A C 1
ATOM 7663 O O . GLU A 1 967 ? 11.836 4.988 -39.850 1.00 90.25 967 GLU A O 1
ATOM 7668 N N . ASP A 1 968 ? 12.131 3.362 -41.365 1.00 90.00 968 ASP A N 1
ATOM 7669 C CA . ASP A 1 968 ? 10.711 3.040 -41.549 1.00 90.00 968 ASP A CA 1
ATOM 7670 C C . ASP A 1 968 ? 10.168 2.065 -40.485 1.00 90.00 968 ASP A C 1
ATOM 7672 O O . ASP A 1 968 ? 8.953 2.001 -40.290 1.00 90.00 968 ASP A O 1
ATOM 7676 N N . CYS A 1 969 ? 11.046 1.311 -39.808 1.00 90.81 969 CYS A N 1
ATOM 7677 C CA . CYS A 1 969 ? 10.699 0.469 -38.655 1.00 90.81 969 CYS A CA 1
ATOM 7678 C C . CYS A 1 969 ? 10.876 1.214 -37.320 1.00 90.81 969 CYS A C 1
ATOM 7680 O O . CYS A 1 969 ? 10.137 0.970 -36.365 1.00 90.81 969 CYS A O 1
ATOM 7682 N N . TRP A 1 970 ? 11.860 2.116 -37.253 1.00 91.44 970 TRP A N 1
ATOM 7683 C CA . TRP A 1 970 ? 12.220 2.886 -36.058 1.00 91.44 970 TRP A CA 1
ATOM 7684 C C . TRP A 1 970 ? 11.940 4.376 -36.271 1.00 91.44 970 TRP A C 1
ATOM 7686 O O . TRP A 1 970 ? 12.837 5.215 -36.203 1.00 91.44 970 TRP A O 1
ATOM 7696 N N . ASP A 1 971 ? 10.673 4.673 -36.558 1.00 88.38 971 ASP A N 1
ATOM 7697 C CA . ASP A 1 971 ? 10.113 5.993 -36.871 1.00 88.38 971 ASP A CA 1
ATOM 7698 C C . ASP A 1 971 ? 9.988 6.929 -35.651 1.00 88.38 971 ASP A C 1
ATOM 7700 O O . ASP A 1 971 ? 10.028 8.154 -35.790 1.00 88.38 971 ASP A O 1
ATOM 7704 N N . GLU A 1 972 ? 9.914 6.361 -34.446 1.00 87.94 972 GLU A N 1
ATOM 7705 C CA . GLU A 1 972 ? 9.977 7.070 -33.165 1.00 87.94 972 GLU A CA 1
ATOM 7706 C C . GLU A 1 972 ? 10.985 6.404 -32.201 1.00 87.94 972 GLU A C 1
ATOM 7708 O O . GLU A 1 972 ? 11.244 5.199 -32.312 1.00 87.94 972 GLU A O 1
ATOM 7713 N N . PRO A 1 973 ? 11.568 7.152 -31.241 1.00 86.19 973 PRO A N 1
ATOM 7714 C CA . PRO A 1 973 ? 12.573 6.619 -30.328 1.00 86.19 973 PRO A CA 1
ATOM 7715 C C . PRO A 1 973 ? 12.081 5.426 -29.512 1.00 86.19 973 PRO A C 1
ATOM 7717 O O . PRO A 1 973 ? 11.235 5.566 -28.628 1.00 86.19 973 PRO A O 1
ATOM 7720 N N . THR A 1 974 ? 12.673 4.263 -29.764 1.00 82.06 974 THR A N 1
ATOM 7721 C CA . THR A 1 974 ? 12.375 3.017 -29.061 1.00 82.06 974 THR A CA 1
ATOM 7722 C C . THR A 1 974 ? 13.635 2.520 -28.351 1.00 82.06 974 THR A C 1
ATOM 7724 O O . THR A 1 974 ? 14.756 2.841 -28.737 1.00 82.06 974 THR A O 1
ATOM 7727 N N . VAL A 1 975 ? 13.459 1.757 -27.272 1.00 75.94 975 VAL A N 1
ATOM 7728 C CA . VAL A 1 975 ? 14.559 1.101 -26.553 1.00 75.94 975 VAL A CA 1
ATOM 7729 C C . VAL A 1 975 ? 14.561 -0.375 -26.937 1.00 75.94 975 VAL A C 1
ATOM 7731 O O . VAL A 1 975 ? 13.710 -1.126 -26.466 1.00 75.94 975 VAL A O 1
ATOM 7734 N N . GLY A 1 976 ? 15.491 -0.789 -27.794 1.00 62.81 976 GLY A N 1
ATOM 7735 C CA . GLY A 1 976 ? 15.633 -2.160 -28.304 1.00 62.81 976 GLY A CA 1
ATOM 7736 C C . GLY A 1 976 ? 16.243 -3.177 -27.328 1.00 62.81 976 GLY A C 1
ATOM 7737 O O . GLY A 1 976 ? 17.017 -4.023 -27.762 1.00 62.81 976 GLY A O 1
ATOM 7738 N N . SER A 1 977 ? 15.936 -3.079 -26.031 1.00 66.81 977 SER A N 1
ATOM 7739 C CA . SER A 1 977 ? 16.387 -3.989 -24.963 1.00 66.81 977 SER A CA 1
ATOM 7740 C C . SER A 1 977 ? 15.207 -4.550 -24.148 1.00 66.81 977 SER A C 1
ATOM 7742 O O . SER A 1 977 ? 14.125 -3.941 -24.080 1.00 66.81 977 SER A O 1
ATOM 7744 N N . ALA A 1 978 ? 15.426 -5.732 -23.563 1.00 52.28 978 ALA A N 1
ATOM 7745 C CA . ALA A 1 978 ? 14.452 -6.558 -22.835 1.00 52.28 978 ALA A CA 1
ATOM 7746 C C . ALA A 1 978 ? 14.475 -6.357 -21.312 1.00 52.28 978 ALA A C 1
ATOM 7748 O O . ALA A 1 978 ? 15.571 -6.111 -20.768 1.00 52.28 978 ALA A O 1
#

Organism: Cordyceps militaris (strain CM01) (NCBI:txid983644)

InterPro domains:
  IPR001138 Zn(2)Cys(6) fungal-type DNA-binding domain [PF00172] (514-540)
  IPR001138 Zn(2)Cys(6) fungal-type DNA-binding domain [cd00067] (514-538)
  IPR005178 Organic solute transporter subunit alpha/Transmembrane protein 184 [PF03619] (22-288)
  IPR005178 Organic solute transporter subunit alpha/Transmembrane protein 184 [PTHR23423] (19-376)
  IPR005178 Organic solute transporter subunit alpha/Transmembrane protein 184 [SM01417] (21-289)
  IPR021858 Fungal transcription factor [PF11951] (682-939)
  IPR036864 Zn(2)-C6 fungal-type DNA-binding domain superfamily [SSF57701] (513-539)